Protein 4D5T (pdb70)

Structure (mmCIF, N/CA/C/O backbone):
data_4D5T
#
_entry.id   4D5T
#
_cell.length_a   92.290
_cell.length_b   45.630
_cell.length_c   160.260
_cell.angle_alpha   90.00
_cell.angle_beta   98.74
_cell.angle_gamma   90.00
#
_symmetry.space_group_name_H-M   'P 1 21 1'
#
loop_
_entity.id
_entity.type
_entity.pdbx_description
1 polymer 'PROTEIN A49R'
2 non-polymer 'SULFATE ION'
3 water water
#
loop_
_atom_site.group_PDB
_atom_site.id
_atom_site.type_symbol
_atom_site.label_atom_id
_atom_site.label_alt_id
_atom_site.label_comp_id
_atom_site.label_asym_id
_atom_site.label_entity_id
_atom_site.label_seq_id
_atom_site.pdbx_PDB_ins_code
_atom_site.Cartn_x
_atom_site.Cartn_y
_atom_site.Cartn_z
_atom_site.occupancy
_atom_site.B_iso_or_equiv
_atom_site.auth_seq_id
_atom_site.auth_comp_id
_atom_site.auth_asym_id
_atom_site.auth_atom_id
_atom_site.pdbx_PDB_model_num
ATOM 1 N N . VAL A 1 2 ? -13.799 9.163 41.816 1.00 65.75 13 VAL A N 1
ATOM 2 C CA . VAL A 1 2 ? -13.552 9.913 43.106 1.00 64.61 13 VAL A CA 1
ATOM 3 C C . VAL A 1 2 ? -13.207 11.330 42.725 1.00 59.28 13 VAL A C 1
ATOM 4 O O . VAL A 1 2 ? -14.110 12.169 42.599 1.00 54.34 13 VAL A O 1
ATOM 6 N N . LEU A 1 3 ? -11.931 11.609 42.505 1.00 54.65 14 LEU A N 1
ATOM 7 C CA . LEU A 1 3 ? -11.575 12.767 41.706 1.00 59.72 14 LEU A CA 1
ATOM 8 C C . LEU A 1 3 ? -10.750 12.461 40.443 1.00 55.74 14 LEU A C 1
ATOM 9 O O . LEU A 1 3 ? -9.649 11.928 40.541 1.00 49.42 14 LEU A O 1
ATOM 14 N N . GLY A 1 4 ? -11.310 12.842 39.278 1.00 53.59 15 GLY A N 1
ATOM 15 C CA . GLY A 1 4 ? -10.587 12.919 38.008 1.00 52.73 15 GLY A CA 1
ATOM 16 C C . GLY A 1 4 ? -10.851 11.853 36.931 1.00 44.00 15 GLY A C 1
ATOM 17 O O . GLY A 1 4 ? -10.071 11.834 35.956 1.00 50.35 15 GLY A O 1
ATOM 18 N N . TYR A 1 5 ? -11.905 11.020 37.058 1.00 41.14 16 TYR A N 1
ATOM 19 C CA . TYR A 1 5 ? -12.416 10.216 35.878 1.00 39.06 16 TYR A CA 1
ATOM 20 C C . TYR A 1 5 ? -13.734 10.718 35.203 1.00 37.74 16 TYR A C 1
ATOM 21 O O . TYR A 1 5 ? -14.878 10.638 35.767 1.00 36.99 16 TYR A O 1
ATOM 30 N N . VAL A 1 6 ? -13.601 11.178 33.954 1.00 32.75 17 VAL A N 1
ATOM 31 C CA . VAL A 1 6 ? -14.736 11.725 33.229 1.00 33.92 17 VAL A CA 1
ATOM 32 C C . VAL A 1 6 ? -15.802 10.654 32.947 1.00 34.44 17 VAL A C 1
ATOM 33 O O . VAL A 1 6 ? -16.997 10.906 33.055 1.00 35.16 17 VAL A O 1
ATOM 37 N N . SER A 1 7 ? -15.351 9.457 32.578 1.00 35.36 18 SER A N 1
ATOM 38 C CA . SER A 1 7 ? -16.263 8.393 32.119 1.00 36.75 18 SER A CA 1
ATOM 39 C C . SER A 1 7 ? -15.907 7.070 32.792 1.00 36.86 18 SER A C 1
ATOM 40 O O . SER A 1 7 ? -15.337 7.047 33.919 1.00 34.19 18 SER A O 1
ATOM 43 N N . ASP A 1 8 ? -16.179 5.947 32.127 1.00 36.67 19 ASP A N 1
ATOM 44 C CA . ASP A 1 8 ? -15.887 4.643 32.729 1.00 37.74 19 ASP A CA 1
ATOM 45 C C . ASP A 1 8 ? -14.404 4.249 32.630 1.00 35.81 19 ASP A C 1
ATOM 46 O O . ASP A 1 8 ? -13.601 4.944 31.998 1.00 34.90 19 ASP A O 1
ATOM 51 N N . MET A 1 9 ? -14.042 3.110 33.181 1.00 34.53 20 MET A N 1
ATOM 52 C CA . MET A 1 9 ? -12.641 2.647 33.099 1.00 34.89 20 MET A CA 1
ATOM 53 C C . MET A 1 9 ? -12.179 2.061 31.748 1.00 34.02 20 MET A C 1
ATOM 54 O O . MET A 1 9 ? -10.959 2.005 31.483 1.00 29.39 20 MET A O 1
ATOM 59 N N . HIS A 1 10 ? -13.114 1.638 30.885 1.00 33.38 21 HIS A N 1
ATOM 60 C CA . HIS A 1 10 ? -12.746 1.219 29.538 1.00 34.09 21 HIS A CA 1
ATOM 61 C C . HIS A 1 10 ? -12.214 2.418 28.786 1.00 33.65 21 HIS A C 1
ATOM 62 O O . HIS A 1 10 ? -11.156 2.382 28.185 1.00 32.09 21 HIS A O 1
ATOM 69 N N . THR A 1 11 ? -12.986 3.487 28.811 1.00 32.58 22 THR A N 1
ATOM 70 C CA . THR A 1 11 ? -12.542 4.751 28.236 1.00 33.10 22 THR A CA 1
ATOM 71 C C . THR A 1 11 ? -11.269 5.251 28.860 1.00 30.71 22 THR A C 1
ATOM 72 O O . THR A 1 11 ? -10.389 5.707 28.147 1.00 30.55 22 THR A O 1
ATOM 76 N N . GLU A 1 12 ? -11.160 5.169 30.182 1.00 31.33 23 GLU A N 1
ATOM 77 C CA . GLU A 1 12 ? -9.986 5.692 30.873 1.00 30.74 23 GLU A CA 1
ATOM 78 C C . GLU A 1 12 ? -8.730 4.939 30.460 1.00 29.54 23 GLU A C 1
ATOM 79 O O . GLU A 1 12 ? -7.712 5.535 30.150 1.00 26.62 23 GLU A O 1
ATOM 85 N N . LEU A 1 13 ? -8.808 3.606 30.408 1.00 29.48 24 LEU A N 1
ATOM 86 C CA . LEU A 1 13 ? -7.630 2.823 30.053 1.00 28.10 24 LEU A CA 1
ATOM 87 C C . LEU A 1 13 ? -7.207 2.967 28.637 1.00 28.27 24 LEU A C 1
ATOM 88 O O . LEU A 1 13 ? -6.015 3.157 28.349 1.00 28.26 24 LEU A O 1
ATOM 93 N N . ALA A 1 14 ? -8.152 2.997 27.736 1.00 29.35 25 ALA A N 1
ATOM 94 C CA . ALA A 1 14 ? -7.881 3.300 26.354 1.00 28.93 25 ALA A CA 1
ATOM 95 C C . ALA A 1 14 ? -7.204 4.646 26.202 1.00 28.59 25 ALA A C 1
ATOM 96 O O . ALA A 1 14 ? -6.221 4.778 25.474 1.00 27.49 25 ALA A O 1
ATOM 98 N N . SER A 1 15 ? -7.764 5.672 26.839 1.00 28.47 26 SER A N 1
ATOM 99 C CA . SER A 1 15 ? -7.266 7.015 26.658 1.00 28.61 26 SER A CA 1
ATOM 100 C C . SER A 1 15 ? -5.870 7.189 27.286 1.00 25.74 26 SER A C 1
ATOM 101 O O . SER A 1 15 ? -5.015 7.856 26.701 1.00 26.07 26 SER A O 1
ATOM 104 N N . ILE A 1 16 ? -5.664 6.690 28.496 1.00 24.66 27 ILE A N 1
ATOM 105 C CA . ILE A 1 16 ? -4.366 6.902 29.162 1.00 24.29 27 ILE A CA 1
ATOM 106 C C . ILE A 1 16 ? -3.249 6.086 28.468 1.00 24.69 27 ILE A C 1
ATOM 107 O O . ILE A 1 16 ? -2.118 6.555 28.325 1.00 24.74 27 ILE A O 1
ATOM 112 N N A SER A 1 17 ? -3.581 4.893 27.986 0.69 24.23 28 SER A N 1
ATOM 113 N N B SER A 1 17 ? -3.579 4.906 27.961 0.31 24.45 28 SER A N 1
ATOM 114 C CA A SER A 1 17 ? -2.580 4.091 27.237 0.69 25.17 28 SER A CA 1
ATOM 115 C CA B SER A 1 17 ? -2.592 4.109 27.208 0.31 24.67 28 SER A CA 1
ATOM 116 C C A SER A 1 17 ? -2.175 4.779 25.918 0.69 24.57 28 SER A C 1
ATOM 117 C C B SER A 1 17 ? -2.164 4.790 25.918 0.31 24.84 28 SER A C 1
ATOM 118 O O A SER A 1 17 ? -0.981 4.806 25.588 0.69 24.37 28 SER A O 1
ATOM 119 O O B SER A 1 17 ? -0.970 4.811 25.580 0.31 24.55 28 SER A O 1
ATOM 124 N N . GLN A 1 18 ? -3.121 5.404 25.254 1.00 25.48 29 GLN A N 1
ATOM 125 C CA . GLN A 1 18 ? -2.834 6.265 24.103 1.00 29.50 29 GLN A CA 1
ATOM 126 C C . GLN A 1 18 ? -1.947 7.467 24.462 1.00 28.61 29 GLN A C 1
ATOM 127 O O . GLN A 1 18 ? -1.060 7.827 23.694 1.00 28.53 29 GLN A O 1
ATOM 133 N N . LEU A 1 19 ? -2.188 8.072 25.614 1.00 28.26 30 LEU A N 1
ATOM 134 C CA . LEU A 1 19 ? -1.331 9.204 26.082 1.00 26.31 30 LEU A CA 1
ATOM 135 C C . LEU A 1 19 ? 0.094 8.754 26.391 1.00 24.97 30 LEU A C 1
ATOM 136 O O . LEU A 1 19 ? 1.051 9.427 26.024 1.00 23.66 30 LEU A O 1
ATOM 141 N N . VAL A 1 20 ? 0.238 7.566 26.985 1.00 24.34 31 VAL A N 1
ATOM 142 C CA . VAL A 1 20 ? 1.559 7.017 27.227 1.00 25.16 31 VAL A CA 1
ATOM 143 C C . VAL A 1 20 ? 2.355 6.853 25.943 1.00 24.46 31 VAL A C 1
ATOM 144 O O . VAL A 1 20 ? 3.477 7.335 25.855 1.00 24.62 31 VAL A O 1
ATOM 148 N N A ILE A 1 21 ? 1.764 6.201 24.944 0.34 25.62 32 ILE A N 1
ATOM 149 N N B ILE A 1 21 ? 1.779 6.186 24.956 0.66 24.25 32 ILE A N 1
ATOM 150 C CA A ILE A 1 21 ? 2.369 6.063 23.616 0.34 28.84 32 ILE A CA 1
ATOM 151 C CA B ILE A 1 21 ? 2.444 6.045 23.667 0.66 28.17 32 ILE A CA 1
ATOM 152 C C A ILE A 1 21 ? 2.766 7.421 23.018 0.34 28.75 32 ILE A C 1
ATOM 153 C C B ILE A 1 21 ? 2.764 7.413 22.996 0.66 28.23 32 ILE A C 1
ATOM 154 O O A ILE A 1 21 ? 3.854 7.576 22.475 0.34 28.39 32 ILE A O 1
ATOM 155 O O B ILE A 1 21 ? 3.851 7.582 22.474 0.66 27.31 32 ILE A O 1
ATOM 164 N N . ALA A 1 22 ? 1.867 8.391 23.122 1.00 28.78 33 ALA A N 1
ATOM 165 C CA . ALA A 1 22 ? 2.101 9.753 22.551 1.00 29.32 33 ALA A CA 1
ATOM 166 C C . ALA A 1 22 ? 3.192 10.547 23.271 1.00 29.72 33 ALA A C 1
ATOM 167 O O . ALA A 1 22 ? 3.901 11.329 22.652 1.00 29.26 33 ALA A O 1
ATOM 169 N N . LYS A 1 23 ? 3.419 10.269 24.560 1.00 28.35 34 LYS A N 1
ATOM 170 C CA . LYS A 1 23 ? 4.347 11.061 25.363 1.00 28.80 34 LYS A CA 1
ATOM 171 C C . LYS A 1 23 ? 5.635 10.363 25.837 1.00 28.42 34 LYS A C 1
ATOM 172 O O . LYS A 1 23 ? 6.543 11.043 26.284 1.00 27.86 34 LYS A O 1
ATOM 178 N N . ILE A 1 24 ? 5.734 9.036 25.723 1.00 28.75 35 ILE A N 1
ATOM 179 C CA . ILE A 1 24 ? 6.840 8.285 26.420 1.00 30.56 35 ILE A CA 1
ATOM 180 C C . ILE A 1 24 ? 8.223 8.781 25.902 1.00 28.60 35 ILE A C 1
ATOM 181 O O . ILE A 1 24 ? 9.145 8.776 26.670 1.00 24.93 35 ILE A O 1
ATOM 186 N N . GLU A 1 25 ? 8.329 9.254 24.632 1.00 27.56 36 GLU A N 1
ATOM 187 C CA . GLU A 1 25 ? 9.629 9.825 24.153 1.00 28.77 36 GLU A CA 1
ATOM 188 C C . GLU A 1 25 ? 10.037 11.151 24.778 1.00 30.81 36 GLU A C 1
ATOM 189 O O . GLU A 1 25 ? 11.205 11.470 24.743 1.00 35.41 36 GLU A O 1
ATOM 195 N N . THR A 1 26 ? 9.091 11.887 25.354 1.00 30.07 37 THR A N 1
ATOM 196 C CA . THR A 1 26 ? 9.355 13.175 25.949 1.00 33.73 37 THR A CA 1
ATOM 197 C C . THR A 1 26 ? 9.788 13.013 27.400 1.00 35.45 37 THR A C 1
ATOM 198 O O . THR A 1 26 ? 10.142 14.011 28.022 1.00 35.25 37 THR A O 1
ATOM 202 N N . ILE A 1 27 ? 9.770 11.793 27.936 1.00 31.37 38 ILE A N 1
ATOM 203 C CA . ILE A 1 27 ? 10.186 11.627 29.302 1.00 36.46 38 ILE A CA 1
ATOM 204 C C . ILE A 1 27 ? 11.568 10.960 29.423 1.00 32.75 38 ILE A C 1
ATOM 205 O O . ILE A 1 27 ? 11.792 9.830 28.988 1.00 37.23 38 ILE A O 1
ATOM 210 N N A ASP A 1 28 ? 12.503 11.694 29.997 0.39 31.40 39 ASP A N 1
ATOM 211 N N B ASP A 1 28 ? 12.507 11.701 29.983 0.61 32.49 39 ASP A N 1
ATOM 212 C CA A ASP A 1 28 ? 13.835 11.161 30.230 0.39 30.39 39 ASP A CA 1
ATOM 213 C CA B ASP A 1 28 ? 13.862 11.217 30.210 0.61 33.04 39 ASP A CA 1
ATOM 214 C C A ASP A 1 28 ? 13.768 9.922 31.085 0.39 28.92 39 ASP A C 1
ATOM 215 C C B ASP A 1 28 ? 13.788 9.944 31.088 0.61 30.24 39 ASP A C 1
ATOM 216 O O A ASP A 1 28 ? 13.002 9.872 32.022 0.39 28.45 39 ASP A O 1
ATOM 217 O O B ASP A 1 28 ? 13.005 9.874 32.020 0.61 29.49 39 ASP A O 1
ATOM 226 N N . ASN A 1 29 ? 14.617 8.955 30.790 1.00 28.20 40 ASN A N 1
ATOM 227 C CA . ASN A 1 29 ? 14.629 7.705 31.536 1.00 26.51 40 ASN A CA 1
ATOM 228 C C . ASN A 1 29 ? 14.876 7.877 33.005 1.00 25.59 40 ASN A C 1
ATOM 229 O O . ASN A 1 29 ? 14.260 7.179 33.801 1.00 24.63 40 ASN A O 1
ATOM 234 N N A ASP A 1 30 ? 15.750 8.798 33.389 0.46 26.68 41 ASP A N 1
ATOM 235 N N B ASP A 1 30 ? 15.765 8.793 33.390 0.54 27.04 41 ASP A N 1
ATOM 236 C CA A ASP A 1 30 ? 16.057 8.978 34.794 0.46 28.22 41 ASP A CA 1
ATOM 237 C CA B ASP A 1 30 ? 16.071 8.951 34.807 0.54 29.17 41 ASP A CA 1
ATOM 238 C C A ASP A 1 30 ? 14.843 9.537 35.496 0.46 27.23 41 ASP A C 1
ATOM 239 C C B ASP A 1 30 ? 14.849 9.535 35.499 0.54 27.61 41 ASP A C 1
ATOM 240 O O A ASP A 1 30 ? 14.575 9.201 36.654 0.46 27.00 41 ASP A O 1
ATOM 241 O O B ASP A 1 30 ? 14.570 9.198 36.654 0.54 27.25 41 ASP A O 1
ATOM 250 N N . ILE A 1 31 ? 14.116 10.413 34.801 1.00 27.10 42 ILE A N 1
ATOM 251 C CA . ILE A 1 31 ? 12.911 11.019 35.388 1.00 26.40 42 ILE A CA 1
ATOM 252 C C . ILE A 1 31 ? 11.810 9.952 35.479 1.00 26.70 42 ILE A C 1
ATOM 253 O O . ILE A 1 31 ? 11.119 9.856 36.491 1.00 24.58 42 ILE A O 1
ATOM 258 N N . LEU A 1 32 ? 11.671 9.115 34.450 1.00 23.52 43 LEU A N 1
ATOM 259 C CA . LEU A 1 32 ? 10.690 8.040 34.490 1.00 23.35 43 LEU A CA 1
ATOM 260 C C . LEU A 1 32 ? 10.910 7.134 35.692 1.00 22.65 43 LEU A C 1
ATOM 261 O O . LEU A 1 32 ? 9.978 6.847 36.462 1.00 21.44 43 LEU A O 1
ATOM 266 N N . ASN A 1 33 ? 12.154 6.750 35.906 1.00 22.69 44 ASN A N 1
ATOM 267 C CA . ASN A 1 33 ? 12.480 5.873 37.036 1.00 22.78 44 ASN A CA 1
ATOM 268 C C . ASN A 1 33 ? 12.268 6.516 38.398 1.00 21.44 44 ASN A C 1
ATOM 269 O O . ASN A 1 33 ? 11.765 5.867 39.319 1.00 23.80 44 ASN A O 1
ATOM 274 N N . LYS A 1 34 ? 12.630 7.781 38.558 1.00 23.28 45 LYS A N 1
ATOM 275 C CA . LYS A 1 34 ? 12.267 8.516 39.835 1.00 23.49 45 LYS A CA 1
ATOM 276 C C . LYS A 1 34 ? 10.768 8.540 40.039 1.00 23.42 45 LYS A C 1
ATOM 277 O O . LYS A 1 34 ? 10.298 8.368 41.120 1.00 23.52 45 LYS A O 1
ATOM 279 N N . ASP A 1 35 ? 9.992 8.771 38.960 1.00 24.97 46 ASP A N 1
ATOM 280 C CA . ASP A 1 35 ? 8.516 8.780 39.040 1.00 24.29 46 ASP A CA 1
ATOM 281 C C . ASP A 1 35 ? 7.961 7.422 39.433 1.00 22.83 46 ASP A C 1
ATOM 282 O O . ASP A 1 35 ? 7.030 7.321 40.227 1.00 22.91 46 ASP A O 1
ATOM 287 N N . ILE A 1 36 ? 8.558 6.342 38.918 1.00 21.68 47 ILE A N 1
ATOM 288 C CA . ILE A 1 36 ? 8.165 4.986 39.328 1.00 22.55 47 ILE A CA 1
ATOM 289 C C . ILE A 1 36 ? 8.411 4.771 40.816 1.00 22.77 47 ILE A C 1
ATOM 290 O O . ILE A 1 36 ? 7.520 4.280 41.525 1.00 24.41 47 ILE A O 1
ATOM 295 N N . VAL A 1 37 ? 9.596 5.158 41.301 1.00 22.94 48 VAL A N 1
ATOM 296 C CA . VAL A 1 37 ? 9.930 5.053 42.734 1.00 23.74 48 VAL A CA 1
ATOM 297 C C . VAL A 1 37 ? 8.882 5.829 43.567 1.00 24.72 48 VAL A C 1
ATOM 298 O O . VAL A 1 37 ? 8.326 5.324 44.556 1.00 25.66 48 VAL A O 1
ATOM 302 N N . ASN A 1 38 ? 8.639 7.047 43.159 1.00 25.91 49 ASN A N 1
ATOM 303 C CA . ASN A 1 38 ? 7.666 7.876 43.882 1.00 27.80 49 ASN A CA 1
ATOM 304 C C . ASN A 1 38 ? 6.255 7.249 43.903 1.00 25.97 49 ASN A C 1
ATOM 305 O O . ASN A 1 38 ? 5.573 7.325 44.905 1.00 26.57 49 ASN A O 1
ATOM 310 N N . PHE A 1 39 ? 5.808 6.670 42.797 1.00 23.65 50 PHE A N 1
ATOM 311 C CA . PHE A 1 39 ? 4.527 5.956 42.786 1.00 24.12 50 PHE A CA 1
ATOM 312 C C . PHE A 1 39 ? 4.531 4.805 43.848 1.00 24.41 50 PHE A C 1
ATOM 313 O O . PHE A 1 39 ? 3.560 4.633 44.610 1.00 25.87 50 PHE A O 1
ATOM 321 N N . ILE A 1 40 ? 5.594 4.003 43.849 1.00 22.94 51 ILE A N 1
ATOM 322 C CA . ILE A 1 40 ? 5.750 2.912 44.795 1.00 24.70 51 ILE A CA 1
ATOM 323 C C . ILE A 1 40 ? 5.675 3.409 46.261 1.00 28.33 51 ILE A C 1
ATOM 324 O O . ILE A 1 40 ? 5.106 2.700 47.116 1.00 25.55 51 ILE A O 1
ATOM 329 N N . MET A 1 41 ? 6.215 4.594 46.495 1.00 27.75 52 MET A N 1
ATOM 330 C CA . MET A 1 41 ? 6.244 5.219 47.840 1.00 31.13 52 MET A CA 1
ATOM 331 C C . MET A 1 41 ? 5.048 6.159 48.142 1.00 32.75 52 MET A C 1
ATOM 332 O O . MET A 1 41 ? 5.059 6.880 49.133 1.00 32.74 52 MET A O 1
ATOM 337 N N A CYS A 1 42 ? 4.021 6.108 47.302 0.64 33.54 53 CYS A N 1
ATOM 338 N N B CYS A 1 42 ? 4.011 6.082 47.317 0.36 31.95 53 CYS A N 1
ATOM 339 C CA A CYS A 1 42 ? 2.785 6.850 47.475 0.64 35.68 53 CYS A CA 1
ATOM 340 C CA B CYS A 1 42 ? 2.769 6.818 47.525 0.36 32.76 53 CYS A CA 1
ATOM 341 C C A CYS A 1 42 ? 3.016 8.338 47.424 0.64 36.20 53 CYS A C 1
ATOM 342 C C B CYS A 1 42 ? 3.016 8.332 47.440 0.36 34.64 53 CYS A C 1
ATOM 343 O O A CYS A 1 42 ? 2.513 9.089 48.271 0.64 39.87 53 CYS A O 1
ATOM 344 O O B CYS A 1 42 ? 2.511 9.089 48.268 0.36 36.96 53 CYS A O 1
ATOM 349 N N . ARG A 1 43 ? 3.812 8.767 46.464 1.00 34.70 54 ARG A N 1
ATOM 350 C CA . ARG A 1 43 ? 3.977 10.151 46.119 1.00 41.05 54 ARG A CA 1
ATOM 351 C C . ARG A 1 43 ? 3.885 10.295 44.577 1.00 40.01 54 ARG A C 1
ATOM 352 O O . ARG A 1 43 ? 4.741 10.906 43.980 1.00 43.26 54 ARG A O 1
ATOM 360 N N . SER A 1 44 ? 2.821 9.785 43.985 1.00 42.68 55 SER A N 1
ATOM 361 C CA . SER A 1 44 ? 2.581 9.846 42.530 1.00 44.40 55 SER A CA 1
ATOM 362 C C . SER A 1 44 ? 2.717 11.243 41.915 1.00 44.50 55 SER A C 1
ATOM 363 O O . SER A 1 44 ? 2.250 12.265 42.472 1.00 37.99 55 SER A O 1
ATOM 366 N N . ASN A 1 45 ? 3.301 11.270 40.724 1.00 38.75 56 ASN A N 1
ATOM 367 C CA . ASN A 1 45 ? 3.162 12.427 39.856 1.00 37.35 56 ASN A CA 1
ATOM 368 C C . ASN A 1 45 ? 2.257 12.034 38.701 1.00 32.95 56 ASN A C 1
ATOM 369 O O . ASN A 1 45 ? 2.734 11.425 37.706 1.00 28.97 56 ASN A O 1
ATOM 374 N N . LEU A 1 46 ? 0.958 12.375 38.813 1.00 31.45 57 LEU A N 1
ATOM 375 C CA . LEU A 1 46 ? -0.060 11.975 37.828 1.00 30.57 57 LEU A CA 1
ATOM 376 C C . LEU A 1 46 ? 0.095 12.683 36.490 1.00 31.19 57 LEU A C 1
ATOM 377 O O . LEU A 1 46 ? -0.515 12.294 35.479 1.00 31.52 57 LEU A O 1
ATOM 382 N N . ASP A 1 47 ? 0.930 13.696 36.450 1.00 30.85 58 ASP A N 1
ATOM 383 C CA . ASP A 1 47 ? 1.291 14.360 35.203 1.00 34.16 58 ASP A CA 1
ATOM 384 C C . ASP A 1 47 ? 2.160 13.496 34.296 1.00 30.58 58 ASP A C 1
ATOM 385 O O . ASP A 1 47 ? 2.256 13.755 33.096 1.00 30.53 58 ASP A O 1
ATOM 390 N N . ASN A 1 48 ? 2.822 12.475 34.852 1.00 26.31 59 ASN A N 1
ATOM 391 C CA . ASN A 1 48 ? 3.486 11.465 34.002 1.00 25.82 59 ASN A CA 1
ATOM 392 C C . ASN A 1 48 ? 2.457 10.426 33.570 1.00 25.53 59 ASN A C 1
ATOM 393 O O . ASN A 1 48 ? 1.919 9.763 34.405 1.00 24.78 59 ASN A O 1
ATOM 398 N N . PRO A 1 49 ? 2.142 10.305 32.243 1.00 23.72 60 PRO A N 1
ATOM 399 C CA . PRO A 1 49 ? 1.078 9.431 31.850 1.00 24.94 60 PRO A CA 1
ATOM 400 C C . PRO A 1 49 ? 1.266 7.967 32.210 1.00 24.20 60 PRO A C 1
ATOM 401 O O . PRO A 1 49 ? 0.270 7.277 32.453 1.00 24.61 60 PRO A O 1
ATOM 405 N N . PHE A 1 50 ? 2.516 7.483 32.256 1.00 22.95 61 PHE A N 1
ATOM 406 C CA . PHE A 1 50 ? 2.721 6.156 32.710 1.00 22.46 61 PHE A CA 1
ATOM 407 C C . PHE A 1 50 ? 2.323 5.960 34.188 1.00 20.44 61 PHE A C 1
ATOM 408 O O . PHE A 1 50 ? 1.794 4.887 34.565 1.00 20.83 61 PHE A O 1
ATOM 416 N N . ILE A 1 51 ? 2.597 6.952 35.010 1.00 20.75 62 ILE A N 1
ATOM 417 C CA . ILE A 1 51 ? 2.181 6.908 36.443 1.00 22.10 62 ILE A CA 1
ATOM 418 C C . ILE A 1 51 ? 0.634 7.030 36.570 1.00 22.28 62 ILE A C 1
ATOM 419 O O . ILE A 1 51 ? 0.018 6.277 37.308 1.00 21.44 62 ILE A O 1
ATOM 424 N N . SER A 1 52 ? -0.004 7.881 35.757 1.00 22.57 63 SER A N 1
ATOM 425 C CA . SER A 1 52 ? -1.468 7.837 35.671 1.00 22.75 63 SER A CA 1
ATOM 426 C C . SER A 1 52 ? -2.038 6.474 35.257 1.00 22.07 63 SER A C 1
ATOM 427 O O . SER A 1 52 ? -3.008 5.981 35.880 1.00 22.84 63 SER A O 1
ATOM 430 N N . PHE A 1 53 ? -1.409 5.829 34.288 1.00 21.71 64 PHE A N 1
ATOM 431 C CA . PHE A 1 53 ? -1.743 4.427 33.897 1.00 22.00 64 PHE A CA 1
ATOM 432 C C . PHE A 1 53 ? -1.630 3.512 35.093 1.00 21.55 64 PHE A C 1
ATOM 433 O O . PHE A 1 53 ? -2.588 2.771 35.418 1.00 21.70 64 PHE A O 1
ATOM 441 N N . LEU A 1 54 ? -0.487 3.556 35.774 1.00 22.47 65 LEU A N 1
ATOM 442 C CA . LEU A 1 54 ? -0.302 2.664 36.936 1.00 20.59 65 LEU A CA 1
ATOM 443 C C . LEU A 1 54 ? -1.370 2.907 37.996 1.00 23.23 65 LEU A C 1
ATOM 444 O O . LEU A 1 54 ? -1.882 1.960 38.638 1.00 22.67 65 LEU A O 1
ATOM 449 N N . ASP A 1 55 ? -1.673 4.179 38.268 1.00 24.48 66 ASP A N 1
ATOM 450 C CA . ASP A 1 55 ? -2.643 4.545 39.288 1.00 24.56 66 ASP A CA 1
ATOM 451 C C . ASP A 1 55 ? -4.035 4.066 38.913 1.00 25.38 66 ASP A C 1
ATOM 452 O O . ASP A 1 55 ? -4.742 3.517 39.735 1.00 26.22 66 ASP A O 1
ATOM 457 N N . THR A 1 56 ? -4.395 4.238 37.646 1.00 25.71 67 THR A N 1
ATOM 458 C CA . THR A 1 56 ? -5.652 3.677 37.107 1.00 25.52 67 THR A CA 1
ATOM 459 C C . THR A 1 56 ? -5.718 2.164 37.261 1.00 24.15 67 THR A C 1
ATOM 460 O O . THR A 1 56 ? -6.709 1.635 37.753 1.00 22.61 67 THR A O 1
ATOM 464 N N . VAL A 1 57 ? -4.631 1.440 36.924 1.00 24.22 68 VAL A N 1
ATOM 465 C CA . VAL A 1 57 ? -4.649 0.020 37.038 1.00 24.23 68 VAL A CA 1
ATOM 466 C C . VAL A 1 57 ? -4.748 -0.399 38.489 1.00 24.07 68 VAL A C 1
ATOM 467 O O . VAL A 1 57 ? -5.546 -1.316 38.866 1.00 24.05 68 VAL A O 1
ATOM 471 N N . TYR A 1 58 ? -3.969 0.251 39.349 1.00 22.50 69 TYR A N 1
ATOM 472 C CA . TYR A 1 58 ? -4.029 -0.035 40.797 1.00 24.05 69 TYR A CA 1
ATOM 473 C C . TYR A 1 58 ? -5.486 0.091 41.312 1.00 24.79 69 TYR A C 1
ATOM 474 O O . TYR A 1 58 ? -5.988 -0.737 42.075 1.00 26.73 69 TYR A O 1
ATOM 483 N N . THR A 1 59 ? -6.152 1.146 40.879 1.00 26.80 70 THR A N 1
ATOM 484 C CA . THR A 1 59 ? -7.531 1.466 41.307 1.00 27.44 70 THR A CA 1
ATOM 485 C C . THR A 1 59 ? -8.505 0.411 40.768 1.00 28.47 70 THR A C 1
ATOM 486 O O . THR A 1 59 ? -9.393 -0.027 41.484 1.00 30.41 70 THR A O 1
ATOM 490 N N . ILE A 1 60 ? -8.358 0.049 39.498 1.00 30.43 71 ILE A N 1
ATOM 491 C CA . ILE A 1 60 ? -9.181 -1.015 38.903 1.00 32.36 71 ILE A CA 1
ATOM 492 C C . ILE A 1 60 ? -9.071 -2.372 39.611 1.00 33.34 71 ILE A C 1
ATOM 493 O O . ILE A 1 60 ? -10.085 -3.021 39.900 1.00 31.83 71 ILE A O 1
ATOM 498 N N . ILE A 1 61 ? -7.862 -2.768 39.940 1.00 31.82 72 ILE A N 1
ATOM 499 C CA . ILE A 1 61 ? -7.612 -4.014 40.629 1.00 32.25 72 ILE A CA 1
ATOM 500 C C . ILE A 1 61 ? -8.248 -4.035 41.979 1.00 32.62 72 ILE A C 1
ATOM 501 O O . ILE A 1 61 ? -8.865 -5.028 42.348 1.00 32.36 72 ILE A O 1
ATOM 506 N N . ASP A 1 62 ? -8.147 -2.901 42.710 1.00 30.97 73 ASP A N 1
ATOM 507 C CA . ASP A 1 62 ? -8.891 -2.642 43.900 1.00 33.01 73 ASP A CA 1
ATOM 508 C C . ASP A 1 62 ? -8.678 -3.682 44.990 1.00 36.14 73 ASP A C 1
ATOM 509 O O . ASP A 1 62 ? -9.647 -4.134 45.606 1.00 38.06 73 ASP A O 1
ATOM 514 N N A GLN A 1 63 ? -7.431 -4.100 45.200 0.44 34.39 74 GLN A N 1
ATOM 515 N N B GLN A 1 63 ? -7.429 -4.086 45.211 0.56 35.14 74 GLN A N 1
ATOM 516 C CA A GLN A 1 63 ? -7.143 -5.150 46.177 0.44 36.48 74 GLN A CA 1
ATOM 517 C CA B GLN A 1 63 ? -7.146 -5.127 46.198 0.56 38.41 74 GLN A CA 1
ATOM 518 C C A GLN A 1 63 ? -6.277 -4.653 47.340 0.44 36.19 74 GLN A C 1
ATOM 519 C C B GLN A 1 63 ? -6.272 -4.651 47.346 0.56 37.14 74 GLN A C 1
ATOM 520 O O A GLN A 1 63 ? -5.684 -5.461 48.043 0.44 37.04 74 GLN A O 1
ATOM 521 O O B GLN A 1 63 ? -5.683 -5.459 48.046 0.56 38.04 74 GLN A O 1
ATOM 532 N N . GLU A 1 64 ? -6.235 -3.334 47.568 1.00 37.13 75 GLU A N 1
ATOM 533 C CA . GLU A 1 64 ? -5.335 -2.784 48.553 1.00 36.24 75 GLU A CA 1
ATOM 534 C C . GLU A 1 64 ? -5.558 -3.386 49.966 1.00 36.19 75 GLU A C 1
ATOM 535 O O . GLU A 1 64 ? -4.593 -3.852 50.585 1.00 34.32 75 GLU A O 1
ATOM 541 N N . ASN A 1 65 ? -6.803 -3.449 50.442 1.00 37.22 76 ASN A N 1
ATOM 542 C CA . ASN A 1 65 ? -7.044 -4.002 51.807 1.00 40.25 76 ASN A CA 1
ATOM 543 C C . ASN A 1 65 ? -6.666 -5.496 51.945 1.00 37.70 76 ASN A C 1
ATOM 544 O O . ASN A 1 65 ? -6.007 -5.900 52.922 1.00 39.58 76 ASN A O 1
ATOM 549 N N . TYR A 1 66 ? -7.086 -6.308 50.981 1.00 36.45 77 TYR A N 1
ATOM 550 C CA . TYR A 1 66 ? -6.717 -7.731 50.975 1.00 34.77 77 TYR A CA 1
ATOM 551 C C . TYR A 1 66 ? -5.214 -7.916 50.958 1.00 34.34 77 TYR A C 1
ATOM 552 O O . TYR A 1 66 ? -4.681 -8.712 51.706 1.00 35.02 77 TYR A O 1
ATOM 561 N N . GLN A 1 67 ? -4.515 -7.199 50.085 1.00 35.05 78 GLN A N 1
ATOM 562 C CA . GLN A 1 67 ? -3.067 -7.456 49.915 1.00 38.38 78 GLN A CA 1
ATOM 563 C C . GLN A 1 67 ? -2.297 -6.991 51.135 1.00 41.75 78 GLN A C 1
ATOM 564 O O . GLN A 1 67 ? -1.275 -7.577 51.449 1.00 47.20 78 GLN A O 1
ATOM 570 N N . THR A 1 68 ? -2.795 -5.962 51.800 1.00 41.63 79 THR A N 1
ATOM 571 C CA . THR A 1 68 ? -2.279 -5.467 53.064 1.00 46.72 79 THR A CA 1
ATOM 572 C C . THR A 1 68 ? -2.328 -6.506 54.170 1.00 47.12 79 THR A C 1
ATOM 573 O O . THR A 1 68 ? -1.351 -6.689 54.890 1.00 48.74 79 THR A O 1
ATOM 577 N N . GLU A 1 69 ? -3.478 -7.163 54.296 1.00 45.89 80 GLU A N 1
ATOM 578 C CA . GLU A 1 69 ? -3.657 -8.263 55.249 1.00 48.22 80 GLU A CA 1
ATOM 579 C C . GLU A 1 69 ? -2.718 -9.412 54.871 1.00 44.47 80 GLU A C 1
ATOM 580 O O . GLU A 1 69 ? -1.975 -9.944 55.689 1.00 43.80 80 GLU A O 1
ATOM 586 N N . LEU A 1 70 ? -2.676 -9.740 53.594 1.00 40.91 81 LEU A N 1
ATOM 587 C CA . LEU A 1 70 ? -1.782 -10.806 53.144 1.00 39.80 81 LEU A CA 1
ATOM 588 C C . LEU A 1 70 ? -0.295 -10.489 53.464 1.00 38.43 81 LEU A C 1
ATOM 589 O O . LEU A 1 70 ? 0.426 -11.314 54.058 1.00 40.20 81 LEU A O 1
ATOM 594 N N . ILE A 1 71 ? 0.141 -9.305 53.101 1.00 36.33 82 ILE A N 1
ATOM 595 C CA . ILE A 1 71 ? 1.522 -8.892 53.328 1.00 37.51 82 ILE A CA 1
ATOM 596 C C . ILE A 1 71 ? 1.875 -8.836 54.814 1.00 42.01 82 ILE A C 1
ATOM 597 O O . ILE A 1 71 ? 2.982 -9.217 55.179 1.00 41.39 82 ILE A O 1
ATOM 602 N N . ASN A 1 72 ? 0.915 -8.433 55.648 1.00 44.03 83 ASN A N 1
ATOM 603 C CA . ASN A 1 72 ? 1.053 -8.531 57.114 1.00 47.26 83 ASN A CA 1
ATOM 604 C C . ASN A 1 72 ? 1.320 -9.916 57.651 1.00 47.87 83 ASN A C 1
ATOM 605 O O . ASN A 1 72 ? 1.915 -10.051 58.703 1.00 48.67 83 ASN A O 1
ATOM 610 N N . SER A 1 73 ? 0.823 -10.939 56.974 1.00 48.33 84 SER A N 1
ATOM 611 C CA . SER A 1 73 ? 1.036 -12.316 57.405 1.00 46.81 84 SER A CA 1
ATOM 612 C C . SER A 1 73 ? 2.425 -12.823 56.985 1.00 45.09 84 SER A C 1
ATOM 613 O O . SER A 1 73 ? 2.834 -13.875 57.418 1.00 45.25 84 SER A O 1
ATOM 616 N N . LEU A 1 74 ? 3.171 -12.083 56.172 1.00 44.98 85 LEU A N 1
ATOM 617 C CA . LEU A 1 74 ? 4.459 -12.582 55.685 1.00 44.95 85 LEU A CA 1
ATOM 618 C C . LEU A 1 74 ? 5.608 -12.258 56.610 1.00 46.24 85 LEU A C 1
ATOM 619 O O . LEU A 1 74 ? 5.604 -11.230 57.274 1.00 47.98 85 LEU A O 1
ATOM 624 N N . ASP A 1 75 ? 6.602 -13.130 56.641 1.00 49.56 86 ASP A N 1
ATOM 625 C CA . ASP A 1 75 ? 7.845 -12.822 57.380 1.00 54.54 86 ASP A CA 1
ATOM 626 C C . ASP A 1 75 ? 8.907 -12.214 56.452 1.00 52.90 86 ASP A C 1
ATOM 627 O O . ASP A 1 75 ? 8.700 -12.059 55.240 1.00 44.34 86 ASP A O 1
ATOM 632 N N . ASP A 1 76 ? 10.032 -11.817 57.038 1.00 53.66 87 ASP A N 1
ATOM 633 C CA . ASP A 1 76 ? 11.030 -11.101 56.265 1.00 53.06 87 ASP A CA 1
ATOM 634 C C . ASP A 1 76 ? 11.594 -11.929 55.132 1.00 50.25 87 ASP A C 1
ATOM 635 O O . ASP A 1 76 ? 11.899 -11.378 54.069 1.00 44.28 87 ASP A O 1
ATOM 640 N N . ASN A 1 77 ? 11.727 -13.221 55.368 1.00 48.33 88 ASN A N 1
ATOM 641 C CA . ASN A 1 77 ? 12.225 -14.118 54.340 1.00 50.41 88 ASN A CA 1
ATOM 642 C C . ASN A 1 77 ? 11.343 -14.209 53.099 1.00 43.79 88 ASN A C 1
ATOM 643 O O . ASN A 1 77 ? 11.805 -14.184 51.930 1.00 39.39 88 ASN A O 1
ATOM 648 N N . GLU A 1 78 ? 10.042 -14.310 53.361 1.00 42.75 89 GLU A N 1
ATOM 649 C CA . GLU A 1 78 ? 9.036 -14.293 52.310 1.00 38.28 89 GLU A CA 1
ATOM 650 C C . GLU A 1 78 ? 9.009 -12.977 51.565 1.00 34.76 89 GLU A C 1
ATOM 651 O O . GLU A 1 78 ? 8.801 -12.952 50.340 1.00 30.23 89 GLU A O 1
ATOM 657 N N . ILE A 1 79 ? 9.192 -11.861 52.274 1.00 34.51 90 ILE A N 1
ATOM 658 C CA . ILE A 1 79 ? 9.217 -10.550 51.593 1.00 36.81 90 ILE A CA 1
ATOM 659 C C . ILE A 1 79 ? 10.441 -10.417 50.695 1.00 34.16 90 ILE A C 1
ATOM 660 O O . ILE A 1 79 ? 10.379 -9.886 49.603 1.00 32.67 90 ILE A O 1
ATOM 665 N N . ILE A 1 80 ? 11.592 -10.882 51.193 1.00 35.67 91 ILE A N 1
ATOM 666 C CA . ILE A 1 80 ? 12.820 -10.860 50.372 1.00 33.72 91 ILE A CA 1
ATOM 667 C C . ILE A 1 80 ? 12.635 -11.669 49.136 1.00 33.23 91 ILE A C 1
ATOM 668 O O . ILE A 1 80 ? 12.987 -11.240 48.044 1.00 31.86 91 ILE A O 1
ATOM 673 N N A ASP A 1 81 ? 12.051 -12.838 49.299 0.53 33.71 92 ASP A N 1
ATOM 674 N N B ASP A 1 81 ? 12.044 -12.845 49.305 0.47 35.05 92 ASP A N 1
ATOM 675 C CA A ASP A 1 81 ? 11.763 -13.679 48.139 0.53 34.13 92 ASP A CA 1
ATOM 676 C CA B ASP A 1 81 ? 11.708 -13.748 48.192 0.47 36.28 92 ASP A CA 1
ATOM 677 C C A ASP A 1 81 ? 10.862 -12.958 47.140 0.53 32.27 92 ASP A C 1
ATOM 678 C C B ASP A 1 81 ? 10.809 -13.007 47.164 0.47 33.59 92 ASP A C 1
ATOM 679 O O A ASP A 1 81 ? 11.095 -12.974 45.957 0.53 30.10 92 ASP A O 1
ATOM 680 O O B ASP A 1 81 ? 11.092 -12.984 45.960 0.47 31.36 92 ASP A O 1
ATOM 689 N N A CYS A 1 82 ? 9.793 -12.318 47.653 0.47 33.35 93 CYS A N 1
ATOM 690 N N B CYS A 1 82 ? 9.760 -12.336 47.651 0.53 33.76 93 CYS A N 1
ATOM 691 C CA A CYS A 1 82 ? 8.842 -11.510 46.835 0.47 32.64 93 CYS A CA 1
ATOM 692 C CA B CYS A 1 82 ? 8.885 -11.552 46.780 0.53 32.30 93 CYS A CA 1
ATOM 693 C C A CYS A 1 82 ? 9.573 -10.410 46.040 0.47 31.04 93 CYS A C 1
ATOM 694 C C B CYS A 1 82 ? 9.589 -10.419 46.027 0.53 30.86 93 CYS A C 1
ATOM 695 O O A CYS A 1 82 ? 9.477 -10.305 44.784 0.47 29.50 93 CYS A O 1
ATOM 696 O O B CYS A 1 82 ? 9.480 -10.304 44.784 0.53 29.20 93 CYS A O 1
ATOM 701 N N . ILE A 1 83 ? 10.373 -9.645 46.757 1.00 30.45 94 ILE A N 1
ATOM 702 C CA . ILE A 1 83 ? 11.138 -8.513 46.151 1.00 32.39 94 ILE A CA 1
ATOM 703 C C . ILE A 1 83 ? 12.067 -8.951 45.087 1.00 30.50 94 ILE A C 1
ATOM 704 O O . ILE A 1 83 ? 11.997 -8.480 43.941 1.00 29.44 94 ILE A O 1
ATOM 709 N N . VAL A 1 84 ? 12.881 -9.953 45.390 1.00 31.82 95 VAL A N 1
ATOM 710 C CA . VAL A 1 84 ? 13.808 -10.465 44.393 1.00 30.02 95 VAL A CA 1
ATOM 711 C C . VAL A 1 84 ? 13.098 -11.038 43.204 1.00 32.95 95 VAL A C 1
ATOM 712 O O . VAL A 1 84 ? 13.502 -10.786 42.067 1.00 29.32 95 VAL A O 1
ATOM 716 N N . ASN A 1 85 ? 12.059 -11.848 43.440 1.00 33.93 96 ASN A N 1
ATOM 717 C CA . ASN A 1 85 ? 11.256 -12.442 42.328 1.00 32.49 96 ASN A CA 1
ATOM 718 C C . ASN A 1 85 ? 10.660 -11.369 41.435 1.00 30.98 96 ASN A C 1
ATOM 719 O O . ASN A 1 85 ? 10.797 -11.431 40.246 1.00 30.94 96 ASN A O 1
ATOM 724 N N . LYS A 1 86 ? 10.000 -10.366 42.011 1.00 30.55 97 LYS A N 1
ATOM 725 C CA . LYS A 1 86 ? 9.295 -9.375 41.174 1.00 27.83 97 LYS A CA 1
ATOM 726 C C . LYS A 1 86 ? 10.295 -8.439 40.448 1.00 27.54 97 LYS A C 1
ATOM 727 O O . LYS A 1 86 ? 10.101 -8.091 39.286 1.00 26.05 97 LYS A O 1
ATOM 733 N N . PHE A 1 87 ? 11.402 -8.128 41.125 1.00 24.78 98 PHE A N 1
ATOM 734 C CA . PHE A 1 87 ? 12.435 -7.232 40.533 1.00 25.20 98 PHE A CA 1
ATOM 735 C C . PHE A 1 87 ? 12.962 -7.679 39.248 1.00 24.09 98 PHE A C 1
ATOM 736 O O . PHE A 1 87 ? 13.147 -6.843 38.351 1.00 22.92 98 PHE A O 1
ATOM 744 N N . MET A 1 88 ? 13.129 -8.984 39.074 1.00 25.60 99 MET A N 1
ATOM 745 C CA . MET A 1 88 ? 13.698 -9.449 37.847 1.00 27.23 99 MET A CA 1
ATOM 746 C C . MET A 1 88 ? 12.843 -9.075 36.605 1.00 23.79 99 MET A C 1
ATOM 747 O O . MET A 1 88 ? 13.397 -9.032 35.537 1.00 23.35 99 MET A O 1
ATOM 752 N N A SER A 1 89 ? 11.536 -8.837 36.756 0.28 23.14 100 SER A N 1
ATOM 753 N N B SER A 1 89 ? 11.532 -8.812 36.773 0.72 23.75 100 SER A N 1
ATOM 754 C CA A SER A 1 89 ? 10.688 -8.458 35.614 0.28 22.47 100 SER A CA 1
ATOM 755 C CA B SER A 1 89 ? 10.656 -8.433 35.637 0.72 23.98 100 SER A CA 1
ATOM 756 C C A SER A 1 89 ? 11.205 -7.191 34.957 0.28 21.05 100 SER A C 1
ATOM 757 C C B SER A 1 89 ? 11.199 -7.183 34.969 0.72 20.36 100 SER A C 1
ATOM 758 O O A SER A 1 89 ? 11.050 -7.008 33.758 0.28 21.07 100 SER A O 1
ATOM 759 O O B SER A 1 89 ? 11.051 -7.001 33.779 0.72 20.03 100 SER A O 1
ATOM 764 N N . PHE A 1 90 ? 11.839 -6.323 35.737 1.00 21.33 101 PHE A N 1
ATOM 765 C CA . PHE A 1 90 ? 12.365 -5.050 35.175 1.00 21.62 101 PHE A CA 1
ATOM 766 C C . PHE A 1 90 ? 13.444 -5.288 34.154 1.00 23.37 101 PHE A C 1
ATOM 767 O O . PHE A 1 90 ? 13.745 -4.408 33.302 1.00 23.42 101 PHE A O 1
ATOM 775 N N . TYR A 1 91 ? 14.077 -6.478 34.203 1.00 22.70 102 TYR A N 1
ATOM 776 C CA . TYR A 1 91 ? 15.161 -6.782 33.290 1.00 24.72 102 TYR A CA 1
ATOM 777 C C . TYR A 1 91 ? 14.690 -7.610 32.099 1.00 24.95 102 TYR A C 1
ATOM 778 O O . TYR A 1 91 ? 15.481 -7.954 31.239 1.00 26.17 102 TYR A O 1
ATOM 787 N N . LYS A 1 92 ? 13.398 -7.937 32.069 1.00 24.03 103 LYS A N 1
ATOM 788 C CA . LYS A 1 92 ? 12.825 -8.795 30.997 1.00 27.07 103 LYS A CA 1
ATOM 789 C C . LYS A 1 92 ? 11.859 -8.023 30.130 1.00 26.15 103 LYS A C 1
ATOM 790 O O . LYS A 1 92 ? 11.674 -6.831 30.357 1.00 25.38 103 LYS A O 1
ATOM 796 N N A ASP A 1 93 ? 11.238 -8.686 29.153 0.51 27.58 104 ASP A N 1
ATOM 797 N N B ASP A 1 93 ? 11.238 -8.687 29.160 0.49 25.87 104 ASP A N 1
ATOM 798 C CA A ASP A 1 93 ? 10.473 -8.020 28.106 0.51 29.93 104 ASP A CA 1
ATOM 799 C CA B ASP A 1 93 ? 10.502 -8.029 28.099 0.49 26.80 104 ASP A CA 1
ATOM 800 C C A ASP A 1 93 ? 8.963 -8.152 28.215 0.51 27.98 104 ASP A C 1
ATOM 801 C C B ASP A 1 93 ? 8.969 -8.164 28.208 0.49 26.28 104 ASP A C 1
ATOM 802 O O A ASP A 1 93 ? 8.240 -7.979 27.197 0.51 27.15 104 ASP A O 1
ATOM 803 O O B ASP A 1 93 ? 8.235 -7.980 27.197 0.49 25.62 104 ASP A O 1
ATOM 812 N N . ASN A 1 94 ? 8.471 -8.449 29.399 1.00 24.65 105 ASN A N 1
ATOM 813 C CA . ASN A 1 94 ? 7.032 -8.623 29.603 1.00 24.94 105 ASN A CA 1
ATOM 814 C C . ASN A 1 94 ? 6.480 -7.462 30.424 1.00 23.20 105 ASN A C 1
ATOM 815 O O . ASN A 1 94 ? 6.781 -7.343 31.608 1.00 20.03 105 ASN A O 1
ATOM 820 N N . LEU A 1 95 ? 5.667 -6.628 29.817 1.00 23.96 106 LEU A N 1
ATOM 821 C CA . LEU A 1 95 ? 5.166 -5.433 30.505 1.00 22.58 106 LEU A CA 1
ATOM 822 C C . LEU A 1 95 ? 4.158 -5.761 31.579 1.00 21.16 106 LEU A C 1
ATOM 823 O O . LEU A 1 95 ? 4.146 -5.109 32.601 1.00 20.92 106 LEU A O 1
ATOM 828 N N . GLU A 1 96 ? 3.290 -6.734 31.339 1.00 22.34 107 GLU A N 1
ATOM 829 C CA . GLU A 1 96 ? 2.339 -7.140 32.375 1.00 23.89 107 GLU A CA 1
ATOM 830 C C . GLU A 1 96 ? 3.063 -7.479 33.665 1.00 21.17 107 GLU A C 1
ATOM 831 O O . GLU A 1 96 ? 2.678 -7.060 34.754 1.00 22.52 107 GLU A O 1
ATOM 837 N N . ASN A 1 97 ? 4.176 -8.158 33.536 1.00 22.29 108 ASN A N 1
ATOM 838 C CA . ASN A 1 97 ? 4.983 -8.530 34.747 1.00 22.35 108 ASN A CA 1
ATOM 839 C C . ASN A 1 97 ? 5.634 -7.377 35.407 1.00 20.70 108 ASN A C 1
ATOM 840 O O . ASN A 1 97 ? 5.784 -7.353 36.653 1.00 21.67 108 ASN A O 1
ATOM 845 N N . ILE A 1 98 ? 6.076 -6.415 34.598 1.00 20.38 109 ILE A N 1
ATOM 846 C CA . ILE A 1 98 ? 6.612 -5.175 35.115 1.00 20.35 109 ILE A CA 1
ATOM 847 C C . ILE A 1 98 ? 5.581 -4.348 35.898 1.00 19.84 109 ILE A C 1
ATOM 848 O O . ILE A 1 98 ? 5.870 -3.865 37.012 1.00 18.47 109 ILE A O 1
ATOM 853 N N . VAL A 1 99 ? 4.375 -4.259 35.360 1.00 19.33 110 VAL A N 1
ATOM 854 C CA . VAL A 1 99 ? 3.304 -3.545 36.005 1.00 22.00 110 VAL A CA 1
ATOM 855 C C . VAL A 1 99 ? 2.910 -4.253 37.310 1.00 23.59 110 VAL A C 1
ATOM 856 O O . VAL A 1 99 ? 2.779 -3.631 38.394 1.00 21.70 110 VAL A O 1
ATOM 860 N N . ASP A 1 100 ? 2.831 -5.571 37.248 1.00 24.28 111 ASP A N 1
ATOM 861 C CA . ASP A 1 100 ? 2.604 -6.375 38.478 1.00 24.85 111 ASP A CA 1
ATOM 862 C C . ASP A 1 100 ? 3.697 -6.150 39.522 1.00 24.34 111 ASP A C 1
ATOM 863 O O . ASP A 1 100 ? 3.395 -6.017 40.730 1.00 26.27 111 ASP A O 1
ATOM 868 N N . ALA A 1 101 ? 4.975 -6.108 39.097 1.00 22.10 112 ALA A N 1
ATOM 869 C CA . ALA A 1 101 ? 6.045 -5.869 40.002 1.00 23.18 112 ALA A CA 1
ATOM 870 C C . ALA A 1 101 ? 5.922 -4.525 40.687 1.00 22.68 112 ALA A C 1
ATOM 871 O O . ALA A 1 101 ? 6.060 -4.449 41.926 1.00 21.48 112 ALA A O 1
ATOM 873 N N . ILE A 1 102 ? 5.660 -3.459 39.925 1.00 21.09 113 ILE A N 1
ATOM 874 C CA . ILE A 1 102 ? 5.537 -2.147 40.482 1.00 22.25 113 ILE A CA 1
ATOM 875 C C . ILE A 1 102 ? 4.390 -2.063 41.507 1.00 22.88 113 ILE A C 1
ATOM 876 O O . ILE A 1 102 ? 4.584 -1.511 42.570 1.00 23.99 113 ILE A O 1
ATOM 881 N N . ILE A 1 103 ? 3.238 -2.624 41.156 1.00 22.58 114 ILE A N 1
ATOM 882 C CA . ILE A 1 103 ? 2.085 -2.593 42.041 1.00 24.38 114 ILE A CA 1
ATOM 883 C C . ILE A 1 103 ? 2.329 -3.425 43.277 1.00 25.55 114 ILE A C 1
ATOM 884 O O . ILE A 1 103 ? 2.012 -2.988 44.391 1.00 25.00 114 ILE A O 1
ATOM 889 N N . THR A 1 104 ? 2.982 -4.572 43.117 1.00 23.92 115 THR A N 1
ATOM 890 C CA . THR A 1 104 ? 3.341 -5.411 44.290 1.00 24.35 115 THR A CA 1
ATOM 891 C C . THR A 1 104 ? 4.292 -4.662 45.234 1.00 24.06 115 THR A C 1
ATOM 892 O O . THR A 1 104 ? 4.105 -4.680 46.479 1.00 25.18 115 THR A O 1
ATOM 896 N N . LEU A 1 105 ? 5.274 -3.971 44.675 1.00 22.03 116 LEU A N 1
ATOM 897 C CA . LEU A 1 105 ? 6.208 -3.202 45.480 1.00 22.99 116 LEU A CA 1
ATOM 898 C C . LEU A 1 105 ? 5.444 -2.095 46.238 1.00 24.29 116 LEU A C 1
ATOM 899 O O . LEU A 1 105 ? 5.766 -1.773 47.396 1.00 26.75 116 LEU A O 1
ATOM 904 N N . LYS A 1 106 ? 4.477 -1.449 45.598 1.00 24.79 117 LYS A N 1
ATOM 905 C CA . LYS A 1 106 ? 3.641 -0.446 46.256 1.00 26.04 117 LYS A CA 1
ATOM 906 C C . LYS A 1 106 ? 2.869 -1.072 47.414 1.00 25.92 117 LYS A C 1
ATOM 907 O O . LYS A 1 106 ? 2.863 -0.515 48.523 1.00 27.78 117 LYS A O 1
ATOM 913 N N . TYR A 1 107 ? 2.325 -2.274 47.234 1.00 26.94 118 TYR A N 1
ATOM 914 C CA . TYR A 1 107 ? 1.656 -2.922 48.381 1.00 28.94 118 TYR A CA 1
ATOM 915 C C . TYR A 1 107 ? 2.616 -3.142 49.541 1.00 30.78 118 TYR A C 1
ATOM 916 O O . TYR A 1 107 ? 2.265 -3.009 50.738 1.00 35.16 118 TYR A O 1
ATOM 925 N N . ILE A 1 108 ? 3.832 -3.584 49.218 1.00 32.54 119 ILE A N 1
ATOM 926 C CA . ILE A 1 108 ? 4.827 -3.920 50.228 1.00 31.23 119 ILE A CA 1
ATOM 927 C C . ILE A 1 108 ? 5.272 -2.655 50.955 1.00 30.29 119 ILE A C 1
ATOM 928 O O . ILE A 1 108 ? 5.359 -2.649 52.203 1.00 30.38 119 ILE A O 1
ATOM 933 N N . MET A 1 109 ? 5.435 -1.563 50.212 1.00 29.10 120 MET A N 1
ATOM 934 C CA . MET A 1 109 ? 5.757 -0.248 50.825 1.00 29.95 120 MET A CA 1
ATOM 935 C C . MET A 1 109 ? 4.592 0.387 51.587 1.00 29.92 120 MET A C 1
ATOM 936 O O . MET A 1 109 ? 4.798 1.293 52.402 1.00 29.46 120 MET A O 1
ATOM 941 N N . ASN A 1 110 ? 3.372 -0.104 51.389 1.00 31.94 121 ASN A N 1
ATOM 942 C CA . ASN A 1 110 ? 2.191 0.286 52.247 1.00 35.15 121 ASN A CA 1
ATOM 943 C C . ASN A 1 110 ? 2.299 -0.271 53.683 1.00 33.99 121 ASN A C 1
ATOM 944 O O . ASN A 1 110 ? 1.528 0.111 54.526 1.00 37.87 121 ASN A O 1
ATOM 949 N N . ASN A 1 111 ? 3.238 -1.201 53.925 1.00 34.57 122 ASN A N 1
ATOM 950 C CA . ASN A 1 111 ? 3.524 -1.788 55.278 1.00 36.19 122 ASN A CA 1
ATOM 951 C C . ASN A 1 111 ? 4.685 -1.009 55.896 1.00 36.05 122 ASN A C 1
ATOM 952 O O . ASN A 1 111 ? 5.810 -1.097 55.444 1.00 34.53 122 ASN A O 1
ATOM 957 N N . PRO A 1 112 ? 4.432 -0.240 56.959 1.00 37.72 123 PRO A N 1
ATOM 958 C CA . PRO A 1 112 ? 5.495 0.632 57.505 1.00 37.99 123 PRO A CA 1
ATOM 959 C C . PRO A 1 112 ? 6.796 -0.039 57.993 1.00 39.23 123 PRO A C 1
ATOM 960 O O . PRO A 1 112 ? 7.878 0.559 57.851 1.00 41.24 123 PRO A O 1
ATOM 964 N N . ASP A 1 113 ? 6.705 -1.289 58.487 1.00 40.68 124 ASP A N 1
ATOM 965 C CA . ASP A 1 113 ? 7.905 -2.072 58.816 1.00 41.52 124 ASP A CA 1
ATOM 966 C C . ASP A 1 113 ? 8.732 -2.376 57.547 1.00 40.32 124 ASP A C 1
ATOM 967 O O . ASP A 1 113 ? 9.954 -2.155 57.539 1.00 41.26 124 ASP A O 1
ATOM 972 N N . PHE A 1 114 ? 8.060 -2.850 56.477 1.00 36.52 125 PHE A N 1
ATOM 973 C CA . PHE A 1 114 ? 8.773 -3.227 55.263 1.00 35.22 125 PHE A CA 1
ATOM 974 C C . PHE A 1 114 ? 9.269 -2.000 54.486 1.00 32.49 125 PHE A C 1
ATOM 975 O O . PHE A 1 114 ? 10.337 -2.028 53.926 1.00 31.04 125 PHE A O 1
ATOM 983 N N . LYS A 1 115 ? 8.580 -0.878 54.608 1.00 34.07 126 LYS A N 1
ATOM 984 C CA . LYS A 1 115 ? 9.050 0.340 53.983 1.00 34.23 126 LYS A CA 1
ATOM 985 C C . LYS A 1 115 ? 10.308 0.799 54.633 1.00 33.10 126 LYS A C 1
ATOM 986 O O . LYS A 1 115 ? 11.267 1.213 53.983 1.00 32.43 126 LYS A O 1
ATOM 992 N N . THR A 1 116 ? 10.329 0.787 55.980 1.00 36.69 127 THR A N 1
ATOM 993 C CA . THR A 1 116 ? 11.535 1.151 56.685 1.00 36.44 127 THR A CA 1
ATOM 994 C C . THR A 1 116 ? 12.730 0.287 56.312 1.00 37.11 127 THR A C 1
ATOM 995 O O . THR A 1 116 ? 13.849 0.793 56.076 1.00 34.76 127 THR A O 1
ATOM 999 N N . THR A 1 117 ? 12.513 -1.015 56.222 1.00 38.34 128 THR A N 1
ATOM 1000 C CA . THR A 1 117 ? 13.627 -1.940 55.895 1.00 39.87 128 THR A CA 1
ATOM 1001 C C . THR A 1 117 ? 14.101 -1.871 54.405 1.00 37.94 128 THR A C 1
ATOM 1002 O O . THR A 1 117 ? 15.291 -1.937 54.148 1.00 37.45 128 THR A O 1
ATOM 1006 N N . TYR A 1 118 ? 13.166 -1.745 53.461 1.00 34.01 129 TYR A N 1
ATOM 1007 C CA . TYR A 1 118 ? 13.498 -2.015 52.061 1.00 34.47 129 TYR A CA 1
ATOM 1008 C C . TYR A 1 118 ? 13.353 -0.820 51.126 1.00 34.05 129 TYR A C 1
ATOM 1009 O O . TYR A 1 118 ? 13.793 -0.916 49.990 1.00 31.12 129 TYR A O 1
ATOM 1018 N N . ALA A 1 119 ? 12.898 0.356 51.607 1.00 31.44 130 ALA A N 1
ATOM 1019 C CA . ALA A 1 119 ? 12.671 1.470 50.647 1.00 29.43 130 ALA A CA 1
ATOM 1020 C C . ALA A 1 119 ? 13.941 1.988 49.992 1.00 30.85 130 ALA A C 1
ATOM 1021 O O . ALA A 1 119 ? 13.946 2.250 48.791 1.00 30.46 130 ALA A O 1
ATOM 1023 N N . GLU A 1 120 ? 15.026 2.089 50.725 1.00 30.87 131 GLU A N 1
ATOM 1024 C CA . GLU A 1 120 ? 16.281 2.603 50.149 1.00 30.63 131 GLU A CA 1
ATOM 1025 C C . GLU A 1 120 ? 16.813 1.688 49.053 1.00 31.61 131 GLU A C 1
ATOM 1026 O O . GLU A 1 120 ? 17.233 2.171 47.985 1.00 27.38 131 GLU A O 1
ATOM 1028 N N . VAL A 1 121 ? 16.848 0.380 49.298 1.00 30.93 132 VAL A N 1
ATOM 1029 C CA . VAL A 1 121 ? 17.361 -0.500 48.268 1.00 34.98 132 VAL A CA 1
ATOM 1030 C C . VAL A 1 121 ? 16.475 -0.511 47.005 1.00 31.62 132 VAL A C 1
ATOM 1031 O O . VAL A 1 121 ? 17.012 -0.481 45.902 1.00 27.75 132 VAL A O 1
ATOM 1035 N N . LEU A 1 122 ? 15.163 -0.462 47.180 1.00 28.90 133 LEU A N 1
ATOM 1036 C CA . LEU A 1 122 ? 14.266 -0.390 46.025 1.00 28.69 133 LEU A CA 1
ATOM 1037 C C . LEU A 1 122 ? 14.517 0.871 45.237 1.00 27.11 133 LEU A C 1
ATOM 1038 O O . LEU A 1 122 ? 14.586 0.815 44.005 1.00 24.90 133 LEU A O 1
ATOM 1043 N N . GLY A 1 123 ? 14.726 2.000 45.908 1.00 27.50 134 GLY A N 1
ATOM 1044 C CA . GLY A 1 123 ? 14.976 3.259 45.190 1.00 28.72 134 GLY A CA 1
ATOM 1045 C C . GLY A 1 123 ? 16.265 3.253 44.439 1.00 29.24 134 GLY A C 1
ATOM 1046 O O . GLY A 1 123 ? 16.321 3.628 43.257 1.00 33.48 134 GLY A O 1
ATOM 1047 N N . SER A 1 124 ? 17.285 2.718 45.088 1.00 28.92 135 SER A N 1
ATOM 1048 C CA A SER A 1 124 ? 18.590 2.526 44.476 0.39 29.53 135 SER A CA 1
ATOM 1049 C CA B SER A 1 124 ? 18.586 2.563 44.434 0.61 30.57 135 SER A CA 1
ATOM 1050 C C . SER A 1 124 ? 18.561 1.651 43.214 1.00 28.89 135 SER A C 1
ATOM 1051 O O . SER A 1 124 ? 19.152 1.985 42.204 1.00 28.50 135 SER A O 1
ATOM 1056 N N . ARG A 1 125 ? 17.885 0.514 43.319 1.00 27.45 136 ARG A N 1
ATOM 1057 C CA . ARG A 1 125 ? 17.911 -0.450 42.177 1.00 26.50 136 ARG A CA 1
ATOM 1058 C C . ARG A 1 125 ? 16.996 -0.035 41.039 1.00 25.03 136 ARG A C 1
ATOM 1059 O O . ARG A 1 125 ? 17.279 -0.294 39.847 1.00 24.37 136 ARG A O 1
ATOM 1067 N N . ILE A 1 126 ? 15.834 0.572 41.335 1.00 24.75 137 ILE A N 1
ATOM 1068 C CA . ILE A 1 126 ? 14.965 1.048 40.266 1.00 24.02 137 ILE A CA 1
ATOM 1069 C C . ILE A 1 126 ? 15.694 2.098 39.395 1.00 24.41 137 ILE A C 1
ATOM 1070 O O . ILE A 1 126 ? 15.417 2.183 38.189 1.00 26.28 137 ILE A O 1
ATOM 1075 N N . ALA A 1 127 ? 16.580 2.877 40.000 1.00 27.89 138 ALA A N 1
ATOM 1076 C CA . ALA A 1 127 ? 17.317 3.880 39.237 1.00 29.60 138 ALA A CA 1
ATOM 1077 C C . ALA A 1 127 ? 18.100 3.292 38.062 1.00 32.44 138 ALA A C 1
ATOM 1078 O O . ALA A 1 127 ? 18.336 3.984 37.098 1.00 32.39 138 ALA A O 1
ATOM 1080 N N . ASP A 1 128 ? 18.449 2.002 38.105 1.00 29.58 139 ASP A N 1
ATOM 1081 C CA . ASP A 1 128 ? 19.234 1.408 37.058 1.00 29.95 139 ASP A CA 1
ATOM 1082 C C . ASP A 1 128 ? 18.429 0.701 35.942 1.00 26.58 139 ASP A C 1
ATOM 1083 O O . ASP A 1 128 ? 19.017 0.118 35.018 1.00 27.01 139 ASP A O 1
ATOM 1088 N N . ILE A 1 129 ? 17.107 0.716 36.015 1.00 24.41 140 ILE A N 1
ATOM 1089 C CA . ILE A 1 129 ? 16.280 0.015 34.994 1.00 21.57 140 ILE A CA 1
ATOM 1090 C C . ILE A 1 129 ? 16.124 0.832 33.730 1.00 20.76 140 ILE A C 1
ATOM 1091 O O . ILE A 1 129 ? 16.424 2.038 33.668 1.00 22.84 140 ILE A O 1
ATOM 1096 N N . ASP A 1 130 ? 15.688 0.157 32.689 1.00 22.57 141 ASP A N 1
ATOM 1097 C CA . ASP A 1 130 ? 15.488 0.790 31.388 1.00 24.34 141 ASP A CA 1
ATOM 1098 C C . ASP A 1 130 ? 14.344 0.107 30.664 1.00 24.16 141 ASP A C 1
ATOM 1099 O O . ASP A 1 130 ? 14.519 -0.797 29.868 1.00 24.33 141 ASP A O 1
ATOM 1104 N N . ILE A 1 131 ? 13.155 0.558 30.911 1.00 24.43 142 ILE A N 1
ATOM 1105 C CA . ILE A 1 131 ? 11.946 -0.117 30.436 1.00 23.48 142 ILE A CA 1
ATOM 1106 C C . ILE A 1 131 ? 11.163 0.616 29.350 1.00 22.44 142 ILE A C 1
ATOM 1107 O O . ILE A 1 131 ? 10.006 0.261 29.059 1.00 22.39 142 ILE A O 1
ATOM 1112 N N . LYS A 1 132 ? 11.654 1.734 28.857 1.00 22.21 143 LYS A N 1
ATOM 1113 C CA . LYS A 1 132 ? 10.901 2.506 27.878 1.00 23.02 143 LYS A CA 1
ATOM 1114 C C . LYS A 1 132 ? 10.482 1.626 26.628 1.00 22.98 143 LYS A C 1
ATOM 1115 O O . LYS A 1 132 ? 9.363 1.753 26.157 1.00 23.74 143 LYS A O 1
ATOM 1121 N N . GLN A 1 133 ? 11.363 0.771 26.103 1.00 22.31 144 GLN A N 1
ATOM 1122 C CA . GLN A 1 133 ? 11.002 -0.041 24.937 1.00 22.34 144 GLN A CA 1
ATOM 1123 C C . GLN A 1 133 ? 9.944 -1.073 25.239 1.00 22.99 144 GLN A C 1
ATOM 1124 O O . GLN A 1 133 ? 9.043 -1.292 24.444 1.00 21.85 144 GLN A O 1
ATOM 1130 N N . VAL A 1 134 ? 10.017 -1.648 26.436 1.00 21.73 145 VAL A N 1
ATOM 1131 C CA . VAL A 1 134 ? 9.000 -2.593 26.813 1.00 22.91 145 VAL A CA 1
ATOM 1132 C C . VAL A 1 134 ? 7.648 -1.857 26.992 1.00 21.49 145 VAL A C 1
ATOM 1133 O O . VAL A 1 134 ? 6.616 -2.426 26.678 1.00 23.16 145 VAL A O 1
ATOM 1137 N N . ILE A 1 135 ? 7.637 -0.631 27.491 1.00 21.28 146 ILE A N 1
ATOM 1138 C CA . ILE A 1 135 ? 6.359 0.124 27.587 1.00 21.88 146 ILE A CA 1
ATOM 1139 C C . ILE A 1 135 ? 5.814 0.370 26.120 1.00 22.36 146 ILE A C 1
ATOM 1140 O O . ILE A 1 135 ? 4.671 0.083 25.854 1.00 20.62 146 ILE A O 1
ATOM 1145 N N . ARG A 1 136 ? 6.672 0.882 25.242 1.00 24.40 147 ARG A N 1
ATOM 1146 C CA . ARG A 1 136 ? 6.284 1.253 23.877 1.00 26.21 147 ARG A CA 1
ATOM 1147 C C . ARG A 1 136 ? 5.665 0.079 23.159 1.00 25.46 147 ARG A C 1
ATOM 1148 O O . ARG A 1 136 ? 4.673 0.214 22.463 1.00 29.55 147 ARG A O 1
ATOM 1156 N N . GLU A 1 137 ? 6.352 -1.040 23.242 1.00 23.71 148 GLU A N 1
ATOM 1157 C CA . GLU A 1 137 ? 5.986 -2.187 22.483 1.00 25.23 148 GLU A CA 1
ATOM 1158 C C . GLU A 1 137 ? 4.676 -2.841 22.958 1.00 24.99 148 GLU A C 1
ATOM 1159 O O . GLU A 1 137 ? 4.030 -3.541 22.182 1.00 25.74 148 GLU A O 1
ATOM 1165 N N . ASN A 1 138 ? 4.349 -2.693 24.240 1.00 23.24 149 ASN A N 1
ATOM 1166 C CA . ASN A 1 138 ? 3.314 -3.493 24.839 1.00 22.95 149 ASN A CA 1
ATOM 1167 C C . ASN A 1 138 ? 2.150 -2.755 25.535 1.00 23.58 149 ASN A C 1
ATOM 1168 O O . ASN A 1 138 ? 1.165 -3.398 25.887 1.00 21.35 149 ASN A O 1
ATOM 1173 N N . ILE A 1 139 ? 2.198 -1.425 25.732 1.00 22.41 150 ILE A N 1
ATOM 1174 C CA . ILE A 1 139 ? 1.148 -0.807 26.547 1.00 24.28 150 ILE A CA 1
ATOM 1175 C C . ILE A 1 139 ? -0.285 -0.880 26.004 1.00 25.35 150 ILE A C 1
ATOM 1176 O O . ILE A 1 139 ? -1.258 -1.083 26.755 1.00 23.19 150 ILE A O 1
ATOM 1181 N N . LEU A 1 140 ? -0.427 -0.722 24.689 1.00 25.04 151 LEU A N 1
ATOM 1182 C CA . LEU A 1 140 ? -1.793 -0.778 24.120 1.00 27.94 151 LEU A CA 1
ATOM 1183 C C . LEU A 1 140 ? -2.398 -2.168 24.372 1.00 27.64 151 LEU A C 1
ATOM 1184 O O . LEU A 1 140 ? -3.557 -2.298 24.789 1.00 26.88 151 LEU A O 1
ATOM 1189 N N . GLN A 1 141 ? -1.623 -3.208 24.085 1.00 27.69 152 GLN A N 1
ATOM 1190 C CA . GLN A 1 141 ? -2.126 -4.562 24.309 1.00 29.79 152 GLN A CA 1
ATOM 1191 C C . GLN A 1 141 ? -2.437 -4.817 25.773 1.00 27.40 152 GLN A C 1
ATOM 1192 O O . GLN A 1 141 ? -3.420 -5.507 26.067 1.00 26.01 152 GLN A O 1
ATOM 1198 N N . LEU A 1 142 ? -1.549 -4.371 26.651 1.00 26.41 153 LEU A N 1
ATOM 1199 C CA . LEU A 1 142 ? -1.746 -4.579 28.088 1.00 27.27 153 LEU A CA 1
ATOM 1200 C C . LEU A 1 142 ? -3.021 -3.889 28.575 1.00 25.16 153 LEU A C 1
ATOM 1201 O O . LEU A 1 142 ? -3.796 -4.460 29.356 1.00 25.09 153 LEU A O 1
ATOM 1206 N N . SER A 1 143 ? -3.247 -2.686 28.078 1.00 25.15 154 SER A N 1
ATOM 1207 C CA . SER A 1 143 ? -4.534 -2.000 28.351 1.00 25.84 154 SER A CA 1
ATOM 1208 C C . SER A 1 143 ? -5.752 -2.891 27.969 1.00 27.11 154 SER A C 1
ATOM 1209 O O . SER A 1 143 ? -6.705 -3.019 28.723 1.00 26.19 154 SER A O 1
ATOM 1212 N N . ASN A 1 144 ? -5.741 -3.474 26.769 1.00 28.99 155 ASN A N 1
ATOM 1213 C CA . ASN A 1 144 ? -6.812 -4.406 26.405 1.00 32.36 155 ASN A CA 1
ATOM 1214 C C . ASN A 1 144 ? -6.920 -5.628 27.314 1.00 30.56 155 ASN A C 1
ATOM 1215 O O . ASN A 1 144 ? -8.013 -6.016 27.657 1.00 33.80 155 ASN A O 1
ATOM 1220 N N . ASP A 1 145 ? -5.808 -6.188 27.720 1.00 30.08 156 ASP A N 1
ATOM 1221 C CA . ASP A 1 145 ? -5.776 -7.421 28.529 1.00 31.76 156 ASP A CA 1
ATOM 1222 C C . ASP A 1 145 ? -6.314 -7.109 29.932 1.00 31.86 156 ASP A C 1
ATOM 1223 O O . ASP A 1 145 ? -7.087 -7.897 30.513 1.00 33.78 156 ASP A O 1
ATOM 1228 N N . ILE A 1 146 ? -5.975 -5.924 30.468 1.00 29.12 157 ILE A N 1
ATOM 1229 C CA . ILE A 1 146 ? -6.491 -5.493 31.743 1.00 29.70 157 ILE A CA 1
ATOM 1230 C C . ILE A 1 146 ? -8.019 -5.195 31.700 1.00 31.96 157 ILE A C 1
ATOM 1231 O O . ILE A 1 146 ? -8.782 -5.576 32.610 1.00 29.77 157 ILE A O 1
ATOM 1236 N N . ARG A 1 147 ? -8.477 -4.571 30.627 1.00 30.60 158 ARG A N 1
ATOM 1237 C CA . ARG A 1 147 ? -9.894 -4.383 30.469 1.00 34.07 158 ARG A CA 1
ATOM 1238 C C . ARG A 1 147 ? -10.650 -5.717 30.493 1.00 37.94 158 ARG A C 1
ATOM 1239 O O . ARG A 1 147 ? -11.702 -5.821 31.122 1.00 37.46 158 ARG A O 1
ATOM 1247 N N . GLU A 1 148 ? -10.155 -6.679 29.701 1.00 37.70 159 GLU A N 1
ATOM 1248 C CA . GLU A 1 148 ? -10.777 -7.987 29.564 1.00 41.99 159 GLU A CA 1
ATOM 1249 C C . GLU A 1 148 ? -10.797 -8.730 30.898 1.00 41.51 159 GLU A C 1
ATOM 1250 O O . GLU A 1 148 ? -11.810 -9.306 31.262 1.00 47.48 159 GLU A O 1
ATOM 1256 N N . ARG A 1 149 ? -9.717 -8.668 31.652 1.00 39.04 160 ARG A N 1
ATOM 1257 C CA . ARG A 1 149 ? -9.606 -9.384 32.911 1.00 39.77 160 ARG A CA 1
ATOM 1258 C C . ARG A 1 149 ? -10.378 -8.792 34.070 1.00 39.72 160 ARG A C 1
ATOM 1259 O O . ARG A 1 149 ? -10.928 -9.533 34.856 1.00 39.43 160 ARG A O 1
ATOM 1267 N N . TYR A 1 150 ? -10.369 -7.466 34.203 1.00 37.97 161 TYR A N 1
ATOM 1268 C CA . TYR A 1 150 ? -10.919 -6.800 35.382 1.00 38.70 161 TYR A CA 1
ATOM 1269 C C . TYR A 1 150 ? -12.172 -5.999 35.192 1.00 42.27 161 TYR A C 1
ATOM 1270 O O . TYR A 1 150 ? -12.800 -5.649 36.177 1.00 46.40 161 TYR A O 1
ATOM 1279 N N . LEU A 1 151 ? -12.583 -5.751 33.955 1.00 41.32 162 LEU A N 1
ATOM 1280 C CA . LEU A 1 151 ? -13.780 -4.976 33.727 1.00 46.32 162 LEU A CA 1
ATOM 1281 C C . LEU A 1 151 ? -14.869 -5.749 32.973 1.00 50.22 162 LEU A C 1
ATOM 1282 O O . LEU A 1 151 ? -14.617 -6.826 32.458 1.00 52.65 162 LEU A O 1
ATOM 1287 N N . GLY A 1 152 ? -16.072 -5.166 32.936 1.00 57.59 163 GLY A N 1
ATOM 1288 C CA . GLY A 1 152 ? -17.260 -5.759 32.279 1.00 65.69 163 GLY A CA 1
ATOM 1289 C C . GLY A 1 152 ? -17.530 -5.216 30.884 1.00 69.06 163 GLY A C 1
ATOM 1290 O O . GLY A 1 152 ? -18.599 -5.443 30.305 1.00 70.64 163 GLY A O 1
ATOM 1291 N N . VAL B 1 2 ? 53.680 -11.045 -2.323 1.00 79.94 13 VAL B N 1
ATOM 1292 C CA . VAL B 1 2 ? 53.486 -10.310 -3.629 1.00 79.58 13 VAL B CA 1
ATOM 1293 C C . VAL B 1 2 ? 53.167 -8.874 -3.269 1.00 77.38 13 VAL B C 1
ATOM 1294 O O . VAL B 1 2 ? 54.074 -8.054 -3.143 1.00 70.69 13 VAL B O 1
ATOM 1296 N N . LEU B 1 3 ? 51.890 -8.569 -3.060 1.00 79.77 14 LEU B N 1
ATOM 1297 C CA . LEU B 1 3 ? 51.534 -7.406 -2.257 1.00 85.19 14 LEU B CA 1
ATOM 1298 C C . LEU B 1 3 ? 50.693 -7.717 -1.000 1.00 80.64 14 LEU B C 1
ATOM 1299 O O . LEU B 1 3 ? 49.592 -8.246 -1.113 1.00 72.99 14 LEU B O 1
ATOM 1304 N N . GLY B 1 4 ? 51.243 -7.360 0.173 1.00 79.43 15 GLY B N 1
ATOM 1305 C CA . GLY B 1 4 ? 50.510 -7.291 1.440 1.00 71.94 15 GLY B CA 1
ATOM 1306 C C . GLY B 1 4 ? 50.733 -8.370 2.505 1.00 61.28 15 GLY B C 1
ATOM 1307 O O . GLY B 1 4 ? 49.912 -8.420 3.438 1.00 58.61 15 GLY B O 1
ATOM 1308 N N . TYR B 1 5 ? 51.800 -9.196 2.402 1.00 54.88 16 TYR B N 1
ATOM 1309 C CA . TYR B 1 5 ? 52.263 -9.993 3.590 1.00 51.82 16 TYR B CA 1
ATOM 1310 C C . TYR B 1 5 ? 53.576 -9.502 4.266 1.00 48.60 16 TYR B C 1
ATOM 1311 O O . TYR B 1 5 ? 54.727 -9.631 3.731 1.00 46.53 16 TYR B O 1
ATOM 1320 N N . VAL B 1 6 ? 53.416 -9.009 5.496 1.00 46.60 17 VAL B N 1
ATOM 1321 C CA . VAL B 1 6 ? 54.541 -8.484 6.266 1.00 47.45 17 VAL B CA 1
ATOM 1322 C C . VAL B 1 6 ? 55.596 -9.563 6.616 1.00 47.41 17 VAL B C 1
ATOM 1323 O O . VAL B 1 6 ? 56.785 -9.329 6.504 1.00 48.91 17 VAL B O 1
ATOM 1327 N N . SER B 1 7 ? 55.131 -10.755 6.979 1.00 44.94 18 SER B N 1
ATOM 1328 C CA . SER B 1 7 ? 55.996 -11.805 7.469 1.00 47.19 18 SER B CA 1
ATOM 1329 C C . SER B 1 7 ? 55.647 -13.150 6.789 1.00 46.68 18 SER B C 1
ATOM 1330 O O . SER B 1 7 ? 55.116 -13.156 5.666 1.00 46.46 18 SER B O 1
ATOM 1333 N N . ASP B 1 8 ? 55.933 -14.265 7.452 1.00 44.71 19 ASP B N 1
ATOM 1334 C CA . ASP B 1 8 ? 55.657 -15.546 6.875 1.00 43.96 19 ASP B CA 1
ATOM 1335 C C . ASP B 1 8 ? 54.176 -15.930 7.006 1.00 40.74 19 ASP B C 1
ATOM 1336 O O . ASP B 1 8 ? 53.365 -15.224 7.592 1.00 38.87 19 ASP B O 1
ATOM 1341 N N . MET B 1 9 ? 53.820 -17.074 6.467 1.00 40.03 20 MET B N 1
ATOM 1342 C CA . MET B 1 9 ? 52.442 -17.502 6.488 1.00 37.19 20 MET B CA 1
ATOM 1343 C C . MET B 1 9 ? 51.967 -18.063 7.821 1.00 37.02 20 MET B C 1
ATOM 1344 O O . MET B 1 9 ? 50.758 -18.159 8.042 1.00 34.71 20 MET B O 1
ATOM 1349 N N . HIS B 1 10 ? 52.892 -18.493 8.686 1.00 37.91 21 HIS B N 1
ATOM 1350 C CA . HIS B 1 10 ? 52.519 -18.964 10.022 1.00 38.80 21 HIS B CA 1
ATOM 1351 C C . HIS B 1 10 ? 51.985 -17.789 10.816 1.00 38.15 21 HIS B C 1
ATOM 1352 O O . HIS B 1 10 ? 50.933 -17.853 11.364 1.00 36.69 21 HIS B O 1
ATOM 1359 N N . THR B 1 11 ? 52.735 -16.694 10.801 1.00 38.39 22 THR B N 1
ATOM 1360 C CA . THR B 1 11 ? 52.284 -15.435 11.383 1.00 38.96 22 THR B CA 1
ATOM 1361 C C . THR B 1 11 ? 51.026 -14.927 10.768 1.00 37.68 22 THR B C 1
ATOM 1362 O O . THR B 1 11 ? 50.130 -14.510 11.467 1.00 37.70 22 THR B O 1
ATOM 1366 N N . GLU B 1 12 ? 50.924 -14.999 9.440 1.00 38.08 23 GLU B N 1
ATOM 1367 C CA . GLU B 1 12 ? 49.751 -14.478 8.733 1.00 37.52 23 GLU B CA 1
ATOM 1368 C C . GLU B 1 12 ? 48.517 -15.250 9.160 1.00 37.71 23 GLU B C 1
ATOM 1369 O O . GLU B 1 12 ? 47.490 -14.661 9.430 1.00 36.32 23 GLU B O 1
ATOM 1375 N N . LEU B 1 13 ? 48.599 -16.566 9.184 1.00 35.70 24 LEU B N 1
ATOM 1376 C CA . LEU B 1 13 ? 47.424 -17.349 9.490 1.00 33.96 24 LEU B CA 1
ATOM 1377 C C . LEU B 1 13 ? 47.000 -17.211 10.904 1.00 33.60 24 LEU B C 1
ATOM 1378 O O . LEU B 1 13 ? 45.822 -17.096 11.171 1.00 35.00 24 LEU B O 1
ATOM 1383 N N . ALA B 1 14 ? 47.945 -17.191 11.821 1.00 35.29 25 ALA B N 1
ATOM 1384 C CA . ALA B 1 14 ? 47.652 -16.977 13.211 1.00 37.17 25 ALA B CA 1
ATOM 1385 C C . ALA B 1 14 ? 47.001 -15.602 13.461 1.00 39.70 25 ALA B C 1
ATOM 1386 O O . ALA B 1 14 ? 45.970 -15.517 14.124 1.00 40.63 25 ALA B O 1
ATOM 1388 N N . SER B 1 15 ? 47.556 -14.542 12.870 1.00 39.68 26 SER B N 1
ATOM 1389 C CA . SER B 1 15 ? 46.976 -13.200 13.008 1.00 37.95 26 SER B CA 1
ATOM 1390 C C . SER B 1 15 ? 45.570 -13.047 12.384 1.00 35.79 26 SER B C 1
ATOM 1391 O O . SER B 1 15 ? 44.705 -12.423 12.981 1.00 36.42 26 SER B O 1
ATOM 1394 N N . ILE B 1 16 ? 45.375 -13.522 11.161 1.00 36.41 27 ILE B N 1
ATOM 1395 C CA . ILE B 1 16 ? 44.114 -13.305 10.494 1.00 36.76 27 ILE B CA 1
ATOM 1396 C C . ILE B 1 16 ? 43.023 -14.140 11.176 1.00 37.55 27 ILE B C 1
ATOM 1397 O O . ILE B 1 16 ? 41.885 -13.702 11.245 1.00 38.48 27 ILE B O 1
ATOM 1402 N N A SER B 1 17 ? 43.365 -15.333 11.652 0.46 34.93 28 SER B N 1
ATOM 1403 N N B SER B 1 17 ? 43.366 -15.340 11.648 0.54 35.99 28 SER B N 1
ATOM 1404 C CA A SER B 1 17 ? 42.392 -16.183 12.341 0.46 35.10 28 SER B CA 1
ATOM 1405 C CA B SER B 1 17 ? 42.381 -16.195 12.329 0.54 37.23 28 SER B CA 1
ATOM 1406 C C A SER B 1 17 ? 41.930 -15.537 13.636 0.46 36.88 28 SER B C 1
ATOM 1407 C C B SER B 1 17 ? 41.933 -15.547 13.636 0.54 38.16 28 SER B C 1
ATOM 1408 O O A SER B 1 17 ? 40.737 -15.538 13.907 0.46 36.87 28 SER B O 1
ATOM 1409 O O B SER B 1 17 ? 40.749 -15.551 13.908 0.54 38.23 28 SER B O 1
ATOM 1414 N N . GLN B 1 18 ? 42.858 -14.902 14.349 1.00 37.99 29 GLN B N 1
ATOM 1415 C CA . GLN B 1 18 ? 42.515 -14.081 15.535 1.00 41.05 29 GLN B CA 1
ATOM 1416 C C . GLN B 1 18 ? 41.631 -12.892 15.211 1.00 40.44 29 GLN B C 1
ATOM 1417 O O . GLN B 1 18 ? 40.669 -12.607 15.945 1.00 38.91 29 GLN B O 1
ATOM 1423 N N . LEU B 1 19 ? 41.885 -12.242 14.082 1.00 40.42 30 LEU B N 1
ATOM 1424 C CA . LEU B 1 19 ? 41.009 -11.138 13.633 1.00 40.51 30 LEU B CA 1
ATOM 1425 C C . LEU B 1 19 ? 39.572 -11.631 13.321 1.00 40.30 30 LEU B C 1
ATOM 1426 O O . LEU B 1 19 ? 38.596 -10.955 13.613 1.00 36.83 30 LEU B O 1
ATOM 1431 N N . VAL B 1 20 ? 39.465 -12.804 12.698 1.00 36.38 31 VAL B N 1
ATOM 1432 C CA . VAL B 1 20 ? 38.159 -13.345 12.352 1.00 35.30 31 VAL B CA 1
ATOM 1433 C C . VAL B 1 20 ? 37.356 -13.630 13.581 1.00 37.32 31 VAL B C 1
ATOM 1434 O O . VAL B 1 20 ? 36.238 -13.150 13.654 1.00 41.76 31 VAL B O 1
ATOM 1438 N N . ILE B 1 21 ? 37.955 -14.300 14.579 1.00 35.98 32 ILE B N 1
ATOM 1439 C CA . ILE B 1 21 ? 37.327 -14.579 15.890 1.00 39.17 32 ILE B CA 1
ATOM 1440 C C . ILE B 1 21 ? 36.852 -13.310 16.564 1.00 41.33 32 ILE B C 1
ATOM 1441 O O . ILE B 1 21 ? 35.704 -13.232 17.008 1.00 44.74 32 ILE B O 1
ATOM 1446 N N . ALA B 1 22 ? 37.665 -12.271 16.518 1.00 45.08 33 ALA B N 1
ATOM 1447 C CA . ALA B 1 22 ? 37.310 -10.994 17.139 1.00 50.24 33 ALA B CA 1
ATOM 1448 C C . ALA B 1 22 ? 36.148 -10.265 16.440 1.00 51.98 33 ALA B C 1
ATOM 1449 O O . ALA B 1 22 ? 35.427 -9.530 17.093 1.00 56.84 33 ALA B O 1
ATOM 1451 N N . LYS B 1 23 ? 36.043 -10.361 15.118 1.00 45.52 34 LYS B N 1
ATOM 1452 C CA . LYS B 1 23 ? 35.169 -9.489 14.345 1.00 44.18 34 LYS B CA 1
ATOM 1453 C C . LYS B 1 23 ? 33.989 -10.176 13.656 1.00 42.34 34 LYS B C 1
ATOM 1454 O O . LYS B 1 23 ? 33.082 -9.480 13.255 1.00 44.91 34 LYS B O 1
ATOM 1456 N N . ILE B 1 24 ? 33.988 -11.515 13.566 1.00 38.05 35 ILE B N 1
ATOM 1457 C CA . ILE B 1 24 ? 32.997 -12.192 12.745 1.00 39.32 35 ILE B CA 1
ATOM 1458 C C . ILE B 1 24 ? 31.551 -11.918 13.192 1.00 38.33 35 ILE B C 1
ATOM 1459 O O . ILE B 1 24 ? 30.648 -11.739 12.373 1.00 34.46 35 ILE B O 1
ATOM 1464 N N . GLU B 1 25 ? 31.328 -11.827 14.489 1.00 42.06 36 GLU B N 1
ATOM 1465 C CA . GLU B 1 25 ? 29.983 -11.567 14.949 1.00 44.73 36 GLU B CA 1
ATOM 1466 C C . GLU B 1 25 ? 29.441 -10.209 14.464 1.00 43.57 36 GLU B C 1
ATOM 1467 O O . GLU B 1 25 ? 28.234 -10.029 14.350 1.00 42.49 36 GLU B O 1
ATOM 1473 N N . THR B 1 26 ? 30.320 -9.249 14.241 1.00 44.53 37 THR B N 1
ATOM 1474 C CA . THR B 1 26 ? 29.911 -7.881 13.908 1.00 47.59 37 THR B CA 1
ATOM 1475 C C . THR B 1 26 ? 29.520 -7.740 12.418 1.00 46.41 37 THR B C 1
ATOM 1476 O O . THR B 1 26 ? 29.047 -6.700 12.006 1.00 46.24 37 THR B O 1
ATOM 1480 N N . ILE B 1 27 ? 29.820 -8.728 11.592 1.00 41.23 38 ILE B N 1
ATOM 1481 C CA . ILE B 1 27 ? 29.530 -8.632 10.158 1.00 40.64 38 ILE B CA 1
ATOM 1482 C C . ILE B 1 27 ? 28.139 -9.174 9.906 1.00 40.87 38 ILE B C 1
ATOM 1483 O O . ILE B 1 27 ? 27.912 -10.274 10.305 1.00 40.66 38 ILE B O 1
ATOM 1488 N N . ASP B 1 28 ? 27.250 -8.386 9.299 1.00 39.19 39 ASP B N 1
ATOM 1489 C CA . ASP B 1 28 ? 25.880 -8.786 8.998 1.00 39.06 39 ASP B CA 1
ATOM 1490 C C . ASP B 1 28 ? 25.934 -10.018 8.089 1.00 35.82 39 ASP B C 1
ATOM 1491 O O . ASP B 1 28 ? 26.808 -10.148 7.235 1.00 33.67 39 ASP B O 1
ATOM 1496 N N . ASN B 1 29 ? 25.080 -10.983 8.367 1.00 34.50 40 ASN B N 1
ATOM 1497 C CA . ASN B 1 29 ? 25.151 -12.295 7.697 1.00 31.06 40 ASN B CA 1
ATOM 1498 C C . ASN B 1 29 ? 24.912 -12.137 6.220 1.00 31.09 40 ASN B C 1
ATOM 1499 O O . ASN B 1 29 ? 25.551 -12.821 5.447 1.00 29.02 40 ASN B O 1
ATOM 1504 N N . ASP B 1 30 ? 24.032 -11.216 5.821 1.00 33.23 41 ASP B N 1
ATOM 1505 C CA . ASP B 1 30 ? 23.734 -11.043 4.394 1.00 35.61 41 ASP B CA 1
ATOM 1506 C C . ASP B 1 30 ? 24.949 -10.432 3.709 1.00 36.57 41 ASP B C 1
ATOM 1507 O O . ASP B 1 30 ? 25.290 -10.808 2.577 1.00 36.78 41 ASP B O 1
ATOM 1512 N N . ILE B 1 31 ? 25.674 -9.569 4.415 1.00 35.88 42 ILE B N 1
ATOM 1513 C CA . ILE B 1 31 ? 26.912 -8.991 3.864 1.00 36.73 42 ILE B CA 1
ATOM 1514 C C . ILE B 1 31 ? 28.006 -10.074 3.779 1.00 34.85 42 ILE B C 1
ATOM 1515 O O . ILE B 1 31 ? 28.750 -10.182 2.798 1.00 35.67 42 ILE B O 1
ATOM 1520 N N . LEU B 1 32 ? 28.140 -10.904 4.819 1.00 33.17 43 LEU B N 1
ATOM 1521 C CA . LEU B 1 32 ? 29.116 -11.990 4.779 1.00 30.57 43 LEU B CA 1
ATOM 1522 C C . LEU B 1 32 ? 28.890 -12.883 3.570 1.00 30.27 43 LEU B C 1
ATOM 1523 O O . LEU B 1 32 ? 29.878 -13.219 2.827 1.00 29.81 43 LEU B O 1
ATOM 1528 N N . ASN B 1 33 ? 27.630 -13.258 3.349 1.00 28.54 44 ASN B N 1
ATOM 1529 C CA . ASN B 1 33 ? 27.307 -14.163 2.254 1.00 29.21 44 ASN B CA 1
ATOM 1530 C C . ASN B 1 33 ? 27.571 -13.547 0.886 1.00 29.69 44 ASN B C 1
ATOM 1531 O O . ASN B 1 33 ? 28.101 -14.236 -0.007 1.00 29.56 44 ASN B O 1
ATOM 1536 N N . LYS B 1 34 ? 27.298 -12.263 0.740 1.00 31.70 45 LYS B N 1
ATOM 1537 C CA . LYS B 1 34 ? 27.640 -11.509 -0.481 1.00 34.29 45 LYS B CA 1
ATOM 1538 C C . LYS B 1 34 ? 29.126 -11.512 -0.711 1.00 33.36 45 LYS B C 1
ATOM 1539 O O . LYS B 1 34 ? 29.601 -11.766 -1.828 1.00 32.51 45 LYS B O 1
ATOM 1545 N N . ASP B 1 35 ? 29.900 -11.281 0.350 1.00 33.21 46 ASP B N 1
ATOM 1546 C CA . ASP B 1 35 ? 31.385 -11.313 0.274 1.00 32.49 46 ASP B CA 1
ATOM 1547 C C . ASP B 1 35 ? 31.921 -12.711 -0.127 1.00 29.74 46 ASP B C 1
ATOM 1548 O O . ASP B 1 35 ? 32.857 -12.814 -0.904 1.00 28.16 46 ASP B O 1
ATOM 1553 N N . ILE B 1 36 ? 31.311 -13.787 0.389 1.00 27.74 47 ILE B N 1
ATOM 1554 C CA . ILE B 1 36 ? 31.697 -15.149 0.011 1.00 26.62 47 ILE B CA 1
ATOM 1555 C C . ILE B 1 36 ? 31.444 -15.403 -1.490 1.00 28.09 47 ILE B C 1
ATOM 1556 O O . ILE B 1 36 ? 32.349 -15.883 -2.183 1.00 29.55 47 ILE B O 1
ATOM 1561 N N . VAL B 1 37 ? 30.267 -14.989 -1.994 1.00 27.74 48 VAL B N 1
ATOM 1562 C CA . VAL B 1 37 ? 29.913 -15.130 -3.409 1.00 30.37 48 VAL B CA 1
ATOM 1563 C C . VAL B 1 37 ? 30.959 -14.360 -4.242 1.00 31.38 48 VAL B C 1
ATOM 1564 O O . VAL B 1 37 ? 31.528 -14.869 -5.221 1.00 31.59 48 VAL B O 1
ATOM 1568 N N . ASN B 1 38 ? 31.230 -13.146 -3.832 1.00 32.53 49 ASN B N 1
ATOM 1569 C CA . ASN B 1 38 ? 32.217 -12.324 -4.555 1.00 35.76 49 ASN B CA 1
ATOM 1570 C C . ASN B 1 38 ? 33.611 -12.957 -4.570 1.00 33.92 49 ASN B C 1
ATOM 1571 O O . ASN B 1 38 ? 34.305 -12.884 -5.571 1.00 34.33 49 ASN B O 1
ATOM 1576 N N . PHE B 1 39 ? 34.060 -13.521 -3.452 1.00 31.61 50 PHE B N 1
ATOM 1577 C CA . PHE B 1 39 ? 35.352 -14.220 -3.437 1.00 30.67 50 PHE B CA 1
ATOM 1578 C C . PHE B 1 39 ? 35.339 -15.378 -4.476 1.00 29.98 50 PHE B C 1
ATOM 1579 O O . PHE B 1 39 ? 36.290 -15.577 -5.256 1.00 30.83 50 PHE B O 1
ATOM 1587 N N . ILE B 1 40 ? 34.267 -16.156 -4.468 1.00 28.78 51 ILE B N 1
ATOM 1588 C CA . ILE B 1 40 ? 34.115 -17.293 -5.402 1.00 28.97 51 ILE B CA 1
ATOM 1589 C C . ILE B 1 40 ? 34.196 -16.782 -6.894 1.00 32.32 51 ILE B C 1
ATOM 1590 O O . ILE B 1 40 ? 34.718 -17.507 -7.780 1.00 31.15 51 ILE B O 1
ATOM 1595 N N . MET B 1 41 ? 33.654 -15.605 -7.138 1.00 34.44 52 MET B N 1
ATOM 1596 C CA . MET B 1 41 ? 33.622 -15.016 -8.498 1.00 38.43 52 MET B CA 1
ATOM 1597 C C . MET B 1 41 ? 34.817 -14.102 -8.817 1.00 43.01 52 MET B C 1
ATOM 1598 O O . MET B 1 41 ? 34.804 -13.366 -9.815 1.00 44.70 52 MET B O 1
ATOM 1603 N N A CYS B 1 42 ? 35.843 -14.156 -7.974 0.57 44.73 53 CYS B N 1
ATOM 1604 N N B CYS B 1 42 ? 35.854 -14.174 -7.990 0.43 42.77 53 CYS B N 1
ATOM 1605 C CA A CYS B 1 42 ? 37.083 -13.412 -8.152 0.57 47.88 53 CYS B CA 1
ATOM 1606 C CA B CYS B 1 42 ? 37.105 -13.437 -8.198 0.43 44.65 53 CYS B CA 1
ATOM 1607 C C A CYS B 1 42 ? 36.885 -11.930 -8.068 0.57 49.16 53 CYS B C 1
ATOM 1608 C C B CYS B 1 42 ? 36.887 -11.935 -8.080 0.43 47.37 53 CYS B C 1
ATOM 1609 O O A CYS B 1 42 ? 37.372 -11.175 -8.921 0.57 53.52 53 CYS B O 1
ATOM 1610 O O B CYS B 1 42 ? 37.373 -11.168 -8.918 0.43 50.90 53 CYS B O 1
ATOM 1615 N N . ARG B 1 43 ? 36.113 -11.512 -7.083 1.00 48.30 54 ARG B N 1
ATOM 1616 C CA . ARG B 1 43 ? 35.961 -10.092 -6.759 1.00 53.76 54 ARG B CA 1
ATOM 1617 C C . ARG B 1 43 ? 36.078 -9.893 -5.245 1.00 52.31 54 ARG B C 1
ATOM 1618 O O . ARG B 1 43 ? 35.191 -9.297 -4.650 1.00 54.90 54 ARG B O 1
ATOM 1626 N N . SER B 1 44 ? 37.136 -10.413 -4.640 1.00 51.32 55 SER B N 1
ATOM 1627 C CA . SER B 1 44 ? 37.363 -10.331 -3.190 1.00 50.06 55 SER B CA 1
ATOM 1628 C C . SER B 1 44 ? 37.244 -8.928 -2.563 1.00 51.61 55 SER B C 1
ATOM 1629 O O . SER B 1 44 ? 37.711 -7.927 -3.110 1.00 51.90 55 SER B O 1
ATOM 1632 N N . ASN B 1 45 ? 36.657 -8.880 -1.375 1.00 50.18 56 ASN B N 1
ATOM 1633 C CA . ASN B 1 45 ? 36.779 -7.738 -0.491 1.00 47.92 56 ASN B CA 1
ATOM 1634 C C . ASN B 1 45 ? 37.659 -8.158 0.679 1.00 43.88 56 ASN B C 1
ATOM 1635 O O . ASN B 1 45 ? 37.176 -8.729 1.676 1.00 41.35 56 ASN B O 1
ATOM 1640 N N . LEU B 1 46 ? 38.940 -7.813 0.587 1.00 42.66 57 LEU B N 1
ATOM 1641 C CA . LEU B 1 46 ? 39.940 -8.178 1.606 1.00 43.10 57 LEU B CA 1
ATOM 1642 C C . LEU B 1 46 ? 39.784 -7.461 2.961 1.00 41.47 57 LEU B C 1
ATOM 1643 O O . LEU B 1 46 ? 40.374 -7.858 3.977 1.00 42.12 57 LEU B O 1
ATOM 1648 N N . ASP B 1 47 ? 38.952 -6.452 2.986 1.00 42.56 58 ASP B N 1
ATOM 1649 C CA . ASP B 1 47 ? 38.544 -5.828 4.242 1.00 46.16 58 ASP B CA 1
ATOM 1650 C C . ASP B 1 47 ? 37.674 -6.703 5.139 1.00 43.87 58 ASP B C 1
ATOM 1651 O O . ASP B 1 47 ? 37.557 -6.436 6.329 1.00 44.49 58 ASP B O 1
ATOM 1656 N N . ASN B 1 48 ? 37.064 -7.748 4.585 1.00 38.92 59 ASN B N 1
ATOM 1657 C CA . ASN B 1 48 ? 36.372 -8.705 5.400 1.00 37.25 59 ASN B CA 1
ATOM 1658 C C . ASN B 1 48 ? 37.413 -9.735 5.849 1.00 36.85 59 ASN B C 1
ATOM 1659 O O . ASN B 1 48 ? 37.953 -10.400 5.010 1.00 34.86 59 ASN B O 1
ATOM 1664 N N . PRO B 1 49 ? 37.706 -9.842 7.174 1.00 38.41 60 PRO B N 1
ATOM 1665 C CA . PRO B 1 49 ? 38.766 -10.752 7.606 1.00 38.00 60 PRO B CA 1
ATOM 1666 C C . PRO B 1 49 ? 38.563 -12.194 7.195 1.00 33.86 60 PRO B C 1
ATOM 1667 O O . PRO B 1 49 ? 39.561 -12.907 7.005 1.00 32.73 60 PRO B O 1
ATOM 1671 N N . PHE B 1 50 ? 37.323 -12.660 7.135 1.00 32.06 61 PHE B N 1
ATOM 1672 C CA . PHE B 1 50 ? 37.127 -14.030 6.681 1.00 29.33 61 PHE B CA 1
ATOM 1673 C C . PHE B 1 50 ? 37.529 -14.213 5.197 1.00 28.40 61 PHE B C 1
ATOM 1674 O O . PHE B 1 50 ? 38.087 -15.263 4.813 1.00 26.96 61 PHE B O 1
ATOM 1682 N N . ILE B 1 51 ? 37.271 -13.182 4.392 1.00 28.50 62 ILE B N 1
ATOM 1683 C CA . ILE B 1 51 ? 37.686 -13.253 2.974 1.00 29.95 62 ILE B CA 1
ATOM 1684 C C . ILE B 1 51 ? 39.225 -13.152 2.877 1.00 29.24 62 ILE B C 1
ATOM 1685 O O . ILE B 1 51 ? 39.858 -13.862 2.098 1.00 26.33 62 ILE B O 1
ATOM 1690 N N . SER B 1 52 ? 39.839 -12.306 3.711 1.00 29.70 63 SER B N 1
ATOM 1691 C CA . SER B 1 52 ? 41.320 -12.317 3.782 1.00 29.22 63 SER B CA 1
ATOM 1692 C C . SER B 1 52 ? 41.897 -13.663 4.169 1.00 28.46 63 SER B C 1
ATOM 1693 O O . SER B 1 52 ? 42.871 -14.152 3.556 1.00 30.55 63 SER B O 1
ATOM 1696 N N . PHE B 1 53 ? 41.283 -14.336 5.132 1.00 28.96 64 PHE B N 1
ATOM 1697 C CA . PHE B 1 53 ? 41.635 -15.729 5.465 1.00 27.46 64 PHE B CA 1
ATOM 1698 C C . PHE B 1 53 ? 41.501 -16.660 4.278 1.00 28.43 64 PHE B C 1
ATOM 1699 O O . PHE B 1 53 ? 42.457 -17.385 3.967 1.00 25.52 64 PHE B O 1
ATOM 1707 N N . LEU B 1 54 ? 40.359 -16.613 3.584 1.00 26.84 65 LEU B N 1
ATOM 1708 C CA . LEU B 1 54 ? 40.146 -17.471 2.409 1.00 26.58 65 LEU B CA 1
ATOM 1709 C C . LEU B 1 54 ? 41.228 -17.213 1.318 1.00 26.97 65 LEU B C 1
ATOM 1710 O O . LEU B 1 54 ? 41.763 -18.150 0.721 1.00 26.86 65 LEU B O 1
ATOM 1715 N N . ASP B 1 55 ? 41.531 -15.939 1.097 1.00 29.47 66 ASP B N 1
ATOM 1716 C CA . ASP B 1 55 ? 42.514 -15.568 0.088 1.00 29.46 66 ASP B CA 1
ATOM 1717 C C . ASP B 1 55 ? 43.896 -16.030 0.478 1.00 29.11 66 ASP B C 1
ATOM 1718 O O . ASP B 1 55 ? 44.623 -16.595 -0.351 1.00 33.30 66 ASP B O 1
ATOM 1723 N N . THR B 1 56 ? 44.260 -15.863 1.757 1.00 29.31 67 THR B N 1
ATOM 1724 C CA . THR B 1 56 ? 45.507 -16.413 2.269 1.00 29.24 67 THR B CA 1
ATOM 1725 C C . THR B 1 56 ? 45.555 -17.939 2.070 1.00 27.98 67 THR B C 1
ATOM 1726 O O . THR B 1 56 ? 46.580 -18.476 1.635 1.00 29.11 67 THR B O 1
ATOM 1730 N N . VAL B 1 57 ? 44.487 -18.665 2.390 1.00 26.38 68 VAL B N 1
ATOM 1731 C CA . VAL B 1 57 ? 44.526 -20.100 2.292 1.00 26.65 68 VAL B CA 1
ATOM 1732 C C . VAL B 1 57 ? 44.647 -20.531 0.835 1.00 28.25 68 VAL B C 1
ATOM 1733 O O . VAL B 1 57 ? 45.418 -21.434 0.477 1.00 27.14 68 VAL B O 1
ATOM 1737 N N . TYR B 1 58 ? 43.845 -19.877 -0.021 1.00 26.73 69 TYR B N 1
ATOM 1738 C CA . TYR B 1 58 ? 43.911 -20.143 -1.471 1.00 28.35 69 TYR B CA 1
ATOM 1739 C C . TYR B 1 58 ? 45.343 -19.999 -1.980 1.00 29.51 69 TYR B C 1
ATOM 1740 O O . TYR B 1 58 ? 45.855 -20.861 -2.737 1.00 29.89 69 TYR B O 1
ATOM 1749 N N . THR B 1 59 ? 46.022 -18.921 -1.550 1.00 31.14 70 THR B N 1
ATOM 1750 C CA . THR B 1 59 ? 47.404 -18.641 -1.940 1.00 31.20 70 THR B CA 1
ATOM 1751 C C . THR B 1 59 ? 48.379 -19.686 -1.420 1.00 30.16 70 THR B C 1
ATOM 1752 O O . THR B 1 59 ? 49.265 -20.131 -2.148 1.00 30.60 70 THR B O 1
ATOM 1756 N N . ILE B 1 60 ? 48.201 -20.073 -0.173 1.00 30.96 71 ILE B N 1
ATOM 1757 C CA . ILE B 1 60 ? 49.061 -21.111 0.430 1.00 31.79 71 ILE B CA 1
ATOM 1758 C C . ILE B 1 60 ? 48.939 -22.420 -0.330 1.00 31.32 71 ILE B C 1
ATOM 1759 O O . ILE B 1 60 ? 49.938 -23.101 -0.587 1.00 31.06 71 ILE B O 1
ATOM 1764 N N . ILE B 1 61 ? 47.723 -22.803 -0.651 1.00 29.54 72 ILE B N 1
ATOM 1765 C CA . ILE B 1 61 ? 47.484 -24.108 -1.304 1.00 30.92 72 ILE B CA 1
ATOM 1766 C C . ILE B 1 61 ? 48.097 -24.151 -2.666 1.00 33.24 72 ILE B C 1
ATOM 1767 O O . ILE B 1 61 ? 48.732 -25.157 -3.051 1.00 32.69 72 ILE B O 1
ATOM 1772 N N . ASP B 1 62 ? 47.986 -23.034 -3.376 1.00 32.73 73 ASP B N 1
ATOM 1773 C CA . ASP B 1 62 ? 48.741 -22.781 -4.586 1.00 34.24 73 ASP B CA 1
ATOM 1774 C C . ASP B 1 62 ? 48.517 -23.828 -5.690 1.00 36.77 73 ASP B C 1
ATOM 1775 O O . ASP B 1 62 ? 49.482 -24.263 -6.319 1.00 35.75 73 ASP B O 1
ATOM 1780 N N A GLN B 1 63 ? 47.263 -24.242 -5.897 0.53 36.38 74 GLN B N 1
ATOM 1781 N N B GLN B 1 63 ? 47.264 -24.252 -5.887 0.47 35.05 74 GLN B N 1
ATOM 1782 C CA A GLN B 1 63 ? 46.980 -25.288 -6.877 0.53 39.28 74 GLN B CA 1
ATOM 1783 C CA B GLN B 1 63 ? 46.973 -25.305 -6.858 0.47 36.77 74 GLN B CA 1
ATOM 1784 C C A GLN B 1 63 ? 46.096 -24.808 -8.020 0.53 39.65 74 GLN B C 1
ATOM 1785 C C B GLN B 1 63 ? 46.100 -24.809 -8.016 0.47 38.17 74 GLN B C 1
ATOM 1786 O O A GLN B 1 63 ? 45.494 -25.625 -8.724 0.53 38.75 74 GLN B O 1
ATOM 1787 O O B GLN B 1 63 ? 45.494 -25.626 -8.723 0.47 37.48 74 GLN B O 1
ATOM 1798 N N . GLU B 1 64 ? 46.051 -23.493 -8.238 1.00 39.19 75 GLU B N 1
ATOM 1799 C CA . GLU B 1 64 ? 45.139 -22.953 -9.250 1.00 40.20 75 GLU B CA 1
ATOM 1800 C C . GLU B 1 64 ? 45.361 -23.581 -10.659 1.00 40.10 75 GLU B C 1
ATOM 1801 O O . GLU B 1 64 ? 44.386 -24.051 -11.273 1.00 41.61 75 GLU B O 1
ATOM 1807 N N . ASN B 1 65 ? 46.600 -23.676 -11.131 1.00 41.53 76 ASN B N 1
ATOM 1808 C CA . ASN B 1 65 ? 46.825 -24.213 -12.498 1.00 45.34 76 ASN B CA 1
ATOM 1809 C C . ASN B 1 65 ? 46.452 -25.714 -12.629 1.00 44.90 76 ASN B C 1
ATOM 1810 O O . ASN B 1 65 ? 45.802 -26.115 -13.606 1.00 43.95 76 ASN B O 1
ATOM 1815 N N . TYR B 1 66 ? 46.868 -26.511 -11.644 1.00 41.27 77 TYR B N 1
ATOM 1816 C CA . TYR B 1 66 ? 46.518 -27.953 -11.611 1.00 41.39 77 TYR B CA 1
ATOM 1817 C C . TYR B 1 66 ? 45.022 -28.142 -11.584 1.00 40.41 77 TYR B C 1
ATOM 1818 O O . TYR B 1 66 ? 44.491 -28.921 -12.366 1.00 42.60 77 TYR B O 1
ATOM 1827 N N . GLN B 1 67 ? 44.325 -27.395 -10.737 1.00 40.04 78 GLN B N 1
ATOM 1828 C CA . GLN B 1 67 ? 42.880 -27.634 -10.569 1.00 46.41 78 GLN B CA 1
ATOM 1829 C C . GLN B 1 67 ? 42.087 -27.177 -11.783 1.00 51.41 78 GLN B C 1
ATOM 1830 O O . GLN B 1 67 ? 41.075 -27.785 -12.101 1.00 64.66 78 GLN B O 1
ATOM 1836 N N . THR B 1 68 ? 42.573 -26.145 -12.462 1.00 52.76 79 THR B N 1
ATOM 1837 C CA . THR B 1 68 ? 42.053 -25.670 -13.746 1.00 57.39 79 THR B CA 1
ATOM 1838 C C . THR B 1 68 ? 42.116 -26.702 -14.867 1.00 57.60 79 THR B C 1
ATOM 1839 O O . THR B 1 68 ? 41.126 -26.921 -15.558 1.00 57.09 79 THR B O 1
ATOM 1843 N N . GLU B 1 69 ? 43.277 -27.337 -15.007 1.00 54.45 80 GLU B N 1
ATOM 1844 C CA . GLU B 1 69 ? 43.444 -28.452 -15.935 1.00 57.19 80 GLU B CA 1
ATOM 1845 C C . GLU B 1 69 ? 42.483 -29.612 -15.526 1.00 49.93 80 GLU B C 1
ATOM 1846 O O . GLU B 1 69 ? 41.751 -30.177 -16.343 1.00 50.22 80 GLU B O 1
ATOM 1852 N N . LEU B 1 70 ? 42.440 -29.932 -14.246 1.00 44.76 81 LEU B N 1
ATOM 1853 C CA . LEU B 1 70 ? 41.575 -31.016 -13.800 1.00 43.79 81 LEU B CA 1
ATOM 1854 C C . LEU B 1 70 ? 40.095 -30.728 -14.090 1.00 44.72 81 LEU B C 1
ATOM 1855 O O . LEU B 1 70 ? 39.374 -31.550 -14.690 1.00 44.69 81 LEU B O 1
ATOM 1860 N N . ILE B 1 71 ? 39.642 -29.555 -13.691 1.00 43.08 82 ILE B N 1
ATOM 1861 C CA . ILE B 1 71 ? 38.268 -29.131 -13.938 1.00 44.85 82 ILE B CA 1
ATOM 1862 C C . ILE B 1 71 ? 37.913 -29.113 -15.460 1.00 48.69 82 ILE B C 1
ATOM 1863 O O . ILE B 1 71 ? 36.788 -29.465 -15.801 1.00 46.08 82 ILE B O 1
ATOM 1868 N N . ASN B 1 72 ? 38.862 -28.702 -16.305 1.00 50.42 83 ASN B N 1
ATOM 1869 C CA . ASN B 1 72 ? 38.712 -28.777 -17.763 1.00 56.56 83 ASN B CA 1
ATOM 1870 C C . ASN B 1 72 ? 38.440 -30.176 -18.305 1.00 57.34 83 ASN B C 1
ATOM 1871 O O . ASN B 1 72 ? 37.819 -30.307 -19.323 1.00 57.62 83 ASN B O 1
ATOM 1876 N N . SER B 1 73 ? 38.944 -31.197 -17.627 1.00 54.86 84 SER B N 1
ATOM 1877 C CA . SER B 1 73 ? 38.729 -32.564 -18.026 1.00 53.78 84 SER B CA 1
ATOM 1878 C C . SER B 1 73 ? 37.349 -33.077 -17.576 1.00 51.90 84 SER B C 1
ATOM 1879 O O . SER B 1 73 ? 36.929 -34.132 -18.011 1.00 51.64 84 SER B O 1
ATOM 1882 N N . LEU B 1 74 ? 36.614 -32.339 -16.731 1.00 48.76 85 LEU B N 1
ATOM 1883 C CA . LEU B 1 74 ? 35.315 -32.832 -16.239 1.00 47.08 85 LEU B CA 1
ATOM 1884 C C . LEU B 1 74 ? 34.137 -32.512 -17.155 1.00 49.12 85 LEU B C 1
ATOM 1885 O O . LEU B 1 74 ? 34.145 -31.502 -17.854 1.00 50.88 85 LEU B O 1
ATOM 1890 N N . ASP B 1 75 ? 33.138 -33.383 -17.162 1.00 50.47 86 ASP B N 1
ATOM 1891 C CA . ASP B 1 75 ? 31.909 -33.105 -17.915 1.00 55.14 86 ASP B CA 1
ATOM 1892 C C . ASP B 1 75 ? 30.853 -32.497 -16.994 1.00 52.32 86 ASP B C 1
ATOM 1893 O O . ASP B 1 75 ? 31.069 -32.316 -15.777 1.00 48.04 86 ASP B O 1
ATOM 1898 N N . ASP B 1 76 ? 29.731 -32.101 -17.581 1.00 52.15 87 ASP B N 1
ATOM 1899 C CA . ASP B 1 76 ? 28.725 -31.378 -16.792 1.00 55.93 87 ASP B CA 1
ATOM 1900 C C . ASP B 1 76 ? 28.167 -32.191 -15.630 1.00 49.95 87 ASP B C 1
ATOM 1901 O O . ASP B 1 76 ? 27.874 -31.637 -14.591 1.00 44.68 87 ASP B O 1
ATOM 1906 N N . ASN B 1 77 ? 28.019 -33.491 -15.847 1.00 49.42 88 ASN B N 1
ATOM 1907 C CA . ASN B 1 77 ? 27.514 -34.387 -14.844 1.00 49.27 88 ASN B CA 1
ATOM 1908 C C . ASN B 1 77 ? 28.448 -34.473 -13.607 1.00 43.85 88 ASN B C 1
ATOM 1909 O O . ASN B 1 77 ? 27.987 -34.426 -12.441 1.00 39.83 88 ASN B O 1
ATOM 1914 N N . GLU B 1 78 ? 29.752 -34.579 -13.878 1.00 41.68 89 GLU B N 1
ATOM 1915 C CA . GLU B 1 78 ? 30.787 -34.525 -12.831 1.00 38.74 89 GLU B CA 1
ATOM 1916 C C . GLU B 1 78 ? 30.800 -33.210 -12.098 1.00 34.74 89 GLU B C 1
ATOM 1917 O O . GLU B 1 78 ? 31.010 -33.170 -10.872 1.00 31.13 89 GLU B O 1
ATOM 1923 N N . ILE B 1 79 ? 30.577 -32.100 -12.813 1.00 34.82 90 ILE B N 1
ATOM 1924 C CA . ILE B 1 79 ? 30.561 -30.791 -12.160 1.00 36.26 90 ILE B CA 1
ATOM 1925 C C . ILE B 1 79 ? 29.337 -30.655 -11.251 1.00 33.22 90 ILE B C 1
ATOM 1926 O O . ILE B 1 79 ? 29.410 -30.107 -10.156 1.00 33.11 90 ILE B O 1
ATOM 1931 N N . ILE B 1 80 ? 28.197 -31.112 -11.738 1.00 34.34 91 ILE B N 1
ATOM 1932 C CA . ILE B 1 80 ? 26.982 -31.093 -10.920 1.00 35.98 91 ILE B CA 1
ATOM 1933 C C . ILE B 1 80 ? 27.191 -31.880 -9.653 1.00 33.06 91 ILE B C 1
ATOM 1934 O O . ILE B 1 80 ? 26.804 -31.455 -8.567 1.00 36.51 91 ILE B O 1
ATOM 1939 N N A ASP B 1 81 ? 27.764 -33.053 -9.802 0.57 35.98 92 ASP B N 1
ATOM 1940 N N B ASP B 1 81 ? 27.774 -33.064 -9.804 0.43 33.81 92 ASP B N 1
ATOM 1941 C CA A ASP B 1 81 ? 28.045 -33.900 -8.654 0.57 37.65 92 ASP B CA 1
ATOM 1942 C CA B ASP B 1 81 ? 28.088 -33.958 -8.669 0.43 33.25 92 ASP B CA 1
ATOM 1943 C C A ASP B 1 81 ? 28.932 -33.165 -7.662 0.57 35.65 92 ASP B C 1
ATOM 1944 C C B ASP B 1 81 ? 28.980 -33.201 -7.666 0.43 32.41 92 ASP B C 1
ATOM 1945 O O A ASP B 1 81 ? 28.697 -33.182 -6.472 0.57 32.72 92 ASP B O 1
ATOM 1946 O O B ASP B 1 81 ? 28.698 -33.175 -6.464 0.43 30.23 92 ASP B O 1
ATOM 1955 N N A CYS B 1 82 ? 29.990 -32.516 -8.178 0.40 35.13 93 CYS B N 1
ATOM 1956 N N B CYS B 1 82 ? 30.017 -32.523 -8.163 0.60 33.39 93 CYS B N 1
ATOM 1957 C CA A CYS B 1 82 ? 30.928 -31.710 -7.360 0.40 33.06 93 CYS B CA 1
ATOM 1958 C CA B CYS B 1 82 ? 30.887 -31.746 -7.294 0.60 31.96 93 CYS B CA 1
ATOM 1959 C C A CYS B 1 82 ? 30.179 -30.617 -6.559 0.40 31.28 93 CYS B C 1
ATOM 1960 C C B CYS B 1 82 ? 30.170 -30.611 -6.543 0.60 30.68 93 CYS B C 1
ATOM 1961 O O A CYS B 1 82 ? 30.285 -30.507 -5.309 0.40 29.63 93 CYS B O 1
ATOM 1962 O O B CYS B 1 82 ? 30.286 -30.489 -5.312 0.60 28.81 93 CYS B O 1
ATOM 1967 N N . ILE B 1 83 ? 29.368 -29.858 -7.277 1.00 29.74 94 ILE B N 1
ATOM 1968 C CA . ILE B 1 83 ? 28.636 -28.753 -6.670 1.00 31.61 94 ILE B CA 1
ATOM 1969 C C . ILE B 1 83 ? 27.700 -29.211 -5.593 1.00 30.36 94 ILE B C 1
ATOM 1970 O O . ILE B 1 83 ? 27.753 -28.713 -4.438 1.00 32.43 94 ILE B O 1
ATOM 1975 N N . VAL B 1 84 ? 26.899 -30.215 -5.901 1.00 30.25 95 VAL B N 1
ATOM 1976 C CA . VAL B 1 84 ? 25.938 -30.716 -4.920 1.00 30.37 95 VAL B CA 1
ATOM 1977 C C . VAL B 1 84 ? 26.642 -31.310 -3.685 1.00 33.03 95 VAL B C 1
ATOM 1978 O O . VAL B 1 84 ? 26.241 -30.995 -2.547 1.00 31.33 95 VAL B O 1
ATOM 1982 N N A ASN B 1 85 ? 27.691 -32.094 -3.898 0.34 32.60 96 ASN B N 1
ATOM 1983 N N B ASN B 1 85 ? 27.686 -32.110 -3.909 0.66 32.31 96 ASN B N 1
ATOM 1984 C CA A ASN B 1 85 ? 28.481 -32.660 -2.809 0.34 33.54 96 ASN B CA 1
ATOM 1985 C CA B ASN B 1 85 ? 28.468 -32.685 -2.829 0.66 33.85 96 ASN B CA 1
ATOM 1986 C C A ASN B 1 85 ? 29.083 -31.590 -1.914 0.34 31.42 96 ASN B C 1
ATOM 1987 C C B ASN B 1 85 ? 29.088 -31.600 -1.920 0.66 30.84 96 ASN B C 1
ATOM 1988 O O A ASN B 1 85 ? 28.920 -31.624 -0.698 0.34 31.44 96 ASN B O 1
ATOM 1989 O O B ASN B 1 85 ? 28.912 -31.617 -0.689 0.66 31.35 96 ASN B O 1
ATOM 1998 N N . LYS B 1 86 ? 29.752 -30.615 -2.496 1.00 31.77 97 LYS B N 1
ATOM 1999 C CA . LYS B 1 86 ? 30.453 -29.628 -1.653 1.00 30.30 97 LYS B CA 1
ATOM 2000 C C . LYS B 1 86 ? 29.418 -28.734 -0.911 1.00 29.77 97 LYS B C 1
ATOM 2001 O O . LYS B 1 86 ? 29.647 -28.256 0.210 1.00 23.52 97 LYS B O 1
ATOM 2007 N N . PHE B 1 87 ? 28.331 -28.390 -1.596 1.00 26.30 98 PHE B N 1
ATOM 2008 C CA . PHE B 1 87 ? 27.340 -27.421 -1.029 1.00 27.02 98 PHE B CA 1
ATOM 2009 C C . PHE B 1 87 ? 26.823 -27.832 0.309 1.00 27.02 98 PHE B C 1
ATOM 2010 O O . PHE B 1 87 ? 26.604 -26.945 1.155 1.00 24.48 98 PHE B O 1
ATOM 2018 N N . MET B 1 88 ? 26.634 -29.145 0.523 1.00 25.41 99 MET B N 1
ATOM 2019 C CA . MET B 1 88 ? 26.025 -29.566 1.748 1.00 26.37 99 MET B CA 1
ATOM 2020 C C . MET B 1 88 ? 26.892 -29.174 2.953 1.00 23.72 99 MET B C 1
ATOM 2021 O O . MET B 1 88 ? 26.327 -29.044 4.045 1.00 23.52 99 MET B O 1
ATOM 2026 N N A SER B 1 89 ? 28.187 -28.923 2.768 0.48 22.44 100 SER B N 1
ATOM 2027 N N B SER B 1 89 ? 28.195 -28.917 2.765 0.52 23.23 100 SER B N 1
ATOM 2028 C CA A SER B 1 89 ? 29.035 -28.518 3.890 0.48 22.84 100 SER B CA 1
ATOM 2029 C CA B SER B 1 89 ? 29.066 -28.506 3.879 0.52 24.40 100 SER B CA 1
ATOM 2030 C C A SER B 1 89 ? 28.528 -27.228 4.552 0.48 21.71 100 SER B C 1
ATOM 2031 C C B SER B 1 89 ? 28.535 -27.227 4.550 0.52 22.43 100 SER B C 1
ATOM 2032 O O A SER B 1 89 ? 28.711 -27.035 5.748 0.48 20.92 100 SER B O 1
ATOM 2033 O O B SER B 1 89 ? 28.712 -27.037 5.750 0.52 21.46 100 SER B O 1
ATOM 2038 N N . PHE B 1 90 ? 27.905 -26.352 3.761 1.00 21.30 101 PHE B N 1
ATOM 2039 C CA . PHE B 1 90 ? 27.427 -25.095 4.289 1.00 21.57 101 PHE B CA 1
ATOM 2040 C C . PHE B 1 90 ? 26.325 -25.255 5.338 1.00 22.96 101 PHE B C 1
ATOM 2041 O O . PHE B 1 90 ? 26.063 -24.360 6.120 1.00 24.12 101 PHE B O 1
ATOM 2049 N N . TYR B 1 91 ? 25.692 -26.443 5.390 1.00 23.49 102 TYR B N 1
ATOM 2050 C CA . TYR B 1 91 ? 24.624 -26.675 6.312 1.00 24.04 102 TYR B CA 1
ATOM 2051 C C . TYR B 1 91 ? 25.090 -27.468 7.530 1.00 24.76 102 TYR B C 1
ATOM 2052 O O . TYR B 1 91 ? 24.272 -27.777 8.364 1.00 25.40 102 TYR B O 1
ATOM 2061 N N . LYS B 1 92 ? 26.366 -27.797 7.566 1.00 23.42 103 LYS B N 1
ATOM 2062 C CA . LYS B 1 92 ? 26.918 -28.679 8.635 1.00 26.98 103 LYS B CA 1
ATOM 2063 C C . LYS B 1 92 ? 27.882 -27.854 9.492 1.00 27.05 103 LYS B C 1
ATOM 2064 O O . LYS B 1 92 ? 28.094 -26.684 9.177 1.00 26.24 103 LYS B O 1
ATOM 2070 N N A ASP B 1 93 ? 28.496 -28.491 10.485 0.37 27.79 104 ASP B N 1
ATOM 2071 N N B ASP B 1 93 ? 28.487 -28.483 10.488 0.63 27.70 104 ASP B N 1
ATOM 2072 C CA A ASP B 1 93 ? 29.321 -27.830 11.479 0.37 29.29 104 ASP B CA 1
ATOM 2073 C CA B ASP B 1 93 ? 29.297 -27.843 11.491 0.63 29.91 104 ASP B CA 1
ATOM 2074 C C A ASP B 1 93 ? 30.828 -28.032 11.326 0.37 27.89 104 ASP B C 1
ATOM 2075 C C B ASP B 1 93 ? 30.822 -28.045 11.331 0.63 28.09 104 ASP B C 1
ATOM 2076 O O A ASP B 1 93 ? 31.570 -27.840 12.288 0.37 30.05 104 ASP B O 1
ATOM 2077 O O B ASP B 1 93 ? 31.579 -27.840 12.282 0.63 31.31 104 ASP B O 1
ATOM 2086 N N . ASN B 1 94 ? 31.287 -28.395 10.133 1.00 26.05 105 ASN B N 1
ATOM 2087 C CA . ASN B 1 94 ? 32.707 -28.649 9.869 1.00 25.30 105 ASN B CA 1
ATOM 2088 C C . ASN B 1 94 ? 33.250 -27.509 8.996 1.00 24.01 105 ASN B C 1
ATOM 2089 O O . ASN B 1 94 ? 32.961 -27.418 7.814 1.00 21.34 105 ASN B O 1
ATOM 2094 N N . LEU B 1 95 ? 34.017 -26.633 9.598 1.00 23.74 106 LEU B N 1
ATOM 2095 C CA . LEU B 1 95 ? 34.607 -25.495 8.865 1.00 22.26 106 LEU B CA 1
ATOM 2096 C C . LEU B 1 95 ? 35.619 -25.896 7.801 1.00 22.09 106 LEU B C 1
ATOM 2097 O O . LEU B 1 95 ? 35.646 -25.247 6.727 1.00 22.12 106 LEU B O 1
ATOM 2102 N N . GLU B 1 96 ? 36.465 -26.896 8.044 1.00 21.47 107 GLU B N 1
ATOM 2103 C CA . GLU B 1 96 ? 37.393 -27.334 7.009 1.00 24.73 107 GLU B CA 1
ATOM 2104 C C . GLU B 1 96 ? 36.623 -27.657 5.730 1.00 21.64 107 GLU B C 1
ATOM 2105 O O . GLU B 1 96 ? 37.031 -27.245 4.625 1.00 21.86 107 GLU B O 1
ATOM 2111 N N . ASN B 1 97 ? 35.497 -28.323 5.877 1.00 22.31 108 ASN B N 1
ATOM 2112 C CA . ASN B 1 97 ? 34.706 -28.725 4.697 1.00 23.14 108 ASN B CA 1
ATOM 2113 C C . ASN B 1 97 ? 34.045 -27.553 4.011 1.00 22.01 108 ASN B C 1
ATOM 2114 O O . ASN B 1 97 ? 33.963 -27.522 2.731 1.00 22.42 108 ASN B O 1
ATOM 2119 N N . ILE B 1 98 ? 33.632 -26.563 4.779 1.00 21.75 109 ILE B N 1
ATOM 2120 C CA . ILE B 1 98 ? 33.148 -25.291 4.235 1.00 21.41 109 ILE B CA 1
ATOM 2121 C C . ILE B 1 98 ? 34.188 -24.512 3.484 1.00 20.22 109 ILE B C 1
ATOM 2122 O O . ILE B 1 98 ? 33.905 -24.002 2.364 1.00 19.00 109 ILE B O 1
ATOM 2127 N N . VAL B 1 99 ? 35.386 -24.412 4.007 1.00 20.47 110 VAL B N 1
ATOM 2128 C CA . VAL B 1 99 ? 36.485 -23.722 3.299 1.00 23.11 110 VAL B CA 1
ATOM 2129 C C . VAL B 1 99 ? 36.839 -24.452 2.005 1.00 25.17 110 VAL B C 1
ATOM 2130 O O . VAL B 1 99 ? 37.023 -23.816 0.949 1.00 22.13 110 VAL B O 1
ATOM 2134 N N . ASP B 1 100 ? 36.924 -25.770 2.094 1.00 26.07 111 ASP B N 1
ATOM 2135 C CA . ASP B 1 100 ? 37.171 -26.596 0.907 1.00 26.12 111 ASP B CA 1
ATOM 2136 C C . ASP B 1 100 ? 36.066 -26.368 -0.132 1.00 24.62 111 ASP B C 1
ATOM 2137 O O . ASP B 1 100 ? 36.392 -26.210 -1.351 1.00 28.05 111 ASP B O 1
ATOM 2142 N N . ALA B 1 101 ? 34.803 -26.301 0.292 1.00 22.13 112 ALA B N 1
ATOM 2143 C CA . ALA B 1 101 ? 33.715 -26.071 -0.602 1.00 23.86 112 ALA B CA 1
ATOM 2144 C C . ALA B 1 101 ? 33.857 -24.742 -1.296 1.00 23.17 112 ALA B C 1
ATOM 2145 O O . ALA B 1 101 ?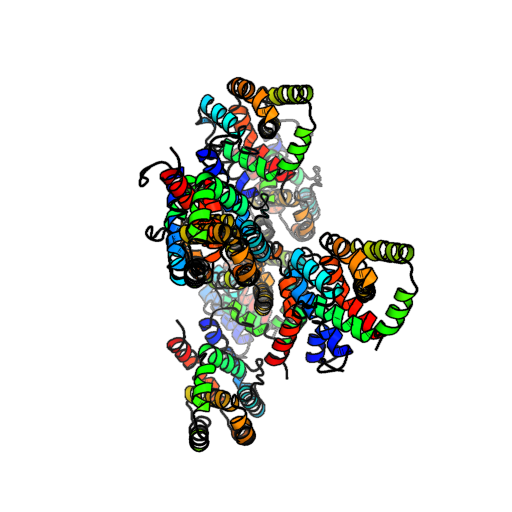 33.744 -24.634 -2.531 1.00 21.92 112 ALA B O 1
ATOM 2147 N N . ILE B 1 102 ? 34.103 -23.680 -0.541 1.00 23.34 113 ILE B N 1
ATOM 2148 C CA . ILE B 1 102 ? 34.258 -22.361 -1.128 1.00 22.57 113 ILE B CA 1
ATOM 2149 C C . ILE B 1 102 ? 35.419 -22.287 -2.138 1.00 23.79 113 ILE B C 1
ATOM 2150 O O . ILE B 1 102 ? 35.236 -21.697 -3.230 1.00 24.05 113 ILE B O 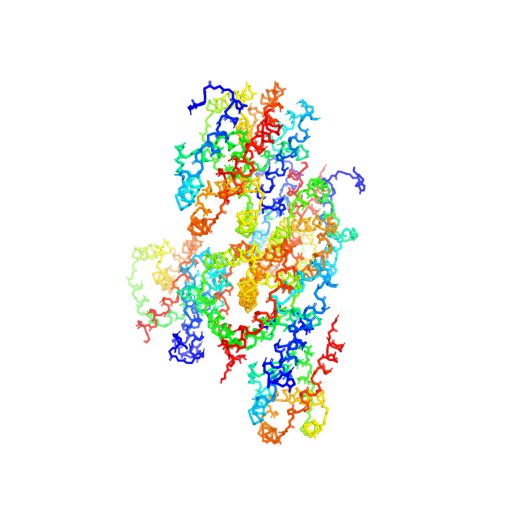1
ATOM 2155 N N . ILE B 1 103 ? 36.562 -22.862 -1.806 1.00 23.25 114 ILE B N 1
ATOM 2156 C CA . ILE B 1 103 ? 37.719 -22.814 -2.669 1.00 25.07 114 ILE B CA 1
ATOM 2157 C C . ILE B 1 103 ? 37.456 -23.637 -3.923 1.00 27.58 114 ILE B C 1
ATOM 2158 O O . ILE B 1 103 ? 37.791 -23.204 -5.037 1.00 28.86 114 ILE B O 1
ATOM 2163 N N . THR B 1 104 ? 36.835 -24.787 -3.756 1.00 26.84 115 THR B N 1
ATOM 2164 C CA . THR B 1 104 ? 36.488 -25.627 -4.913 1.00 26.83 115 THR B CA 1
ATOM 2165 C C . THR B 1 104 ? 35.527 -24.887 -5.851 1.00 25.83 115 THR B C 1
ATOM 2166 O O . THR B 1 104 ? 35.703 -24.906 -7.106 1.00 26.78 115 THR B O 1
ATOM 2170 N N . LEU B 1 105 ? 34.529 -24.208 -5.291 1.00 25.78 116 LEU B N 1
ATOM 2171 C CA . LEU B 1 105 ? 33.585 -23.410 -6.100 1.00 26.68 116 LEU B CA 1
ATOM 2172 C C . LEU B 1 105 ? 34.343 -22.276 -6.874 1.00 27.94 116 LEU B C 1
ATOM 2173 O O . LEU B 1 105 ? 34.027 -21.993 -8.037 1.00 29.65 116 LEU B O 1
ATOM 2178 N N . LYS B 1 106 ? 35.324 -21.632 -6.253 1.00 27.12 117 LYS B N 1
ATOM 2179 C CA . LYS B 1 106 ? 36.160 -20.666 -6.926 1.00 31.35 117 LYS B CA 1
ATOM 2180 C C . LYS B 1 106 ? 36.909 -21.321 -8.105 1.00 31.15 117 LYS B C 1
ATOM 2181 O O . LYS B 1 106 ? 36.918 -20.744 -9.187 1.00 34.81 117 LYS B O 1
ATOM 2187 N N . TYR B 1 107 ? 37.532 -22.480 -7.912 1.00 31.10 118 TYR B N 1
ATOM 2188 C CA . TYR B 1 107 ? 38.188 -23.150 -9.050 1.00 33.29 118 TYR B CA 1
ATOM 2189 C C . TYR B 1 107 ? 37.190 -23.428 -10.204 1.00 34.14 118 TYR B C 1
ATOM 2190 O O . TYR B 1 107 ? 37.507 -23.256 -11.401 1.00 37.10 118 TYR B O 1
ATOM 2199 N N . ILE B 1 108 ? 35.975 -23.866 -9.857 1.00 32.16 119 ILE B N 1
ATOM 2200 C CA . ILE B 1 108 ? 34.970 -24.155 -10.872 1.00 34.27 119 ILE B CA 1
ATOM 2201 C C . ILE B 1 108 ? 34.527 -22.875 -11.612 1.00 33.37 119 ILE B C 1
ATOM 2202 O O . ILE B 1 108 ? 34.401 -22.887 -12.865 1.00 34.21 119 ILE B O 1
ATOM 2207 N N . MET B 1 109 ? 34.312 -21.789 -10.879 1.00 30.88 120 MET B N 1
ATOM 2208 C CA . MET B 1 109 ? 33.987 -20.497 -11.486 1.00 33.54 120 MET B CA 1
ATOM 2209 C C . MET B 1 109 ? 35.150 -19.887 -12.283 1.00 32.77 120 MET B C 1
ATOM 2210 O O . MET B 1 109 ? 34.945 -18.959 -13.087 1.00 33.92 120 MET B O 1
ATOM 2215 N N . ASN B 1 110 ? 36.369 -20.378 -12.088 1.00 33.38 121 ASN B N 1
ATOM 2216 C CA . ASN B 1 110 ? 37.549 -19.946 -12.924 1.00 37.95 121 ASN B CA 1
ATOM 2217 C C . ASN B 1 110 ? 37.429 -20.531 -14.377 1.00 38.53 121 ASN B C 1
ATOM 2218 O O . ASN B 1 110 ? 38.218 -20.157 -15.238 1.00 42.24 121 ASN B O 1
ATOM 2223 N N . ASN B 1 111 ? 36.480 -21.453 -14.618 1.00 37.14 122 ASN B N 1
ATOM 2224 C CA . ASN B 1 111 ? 36.192 -22.036 -15.970 1.00 41.88 122 ASN B CA 1
ATOM 2225 C C . ASN B 1 111 ? 35.021 -21.297 -16.631 1.00 42.03 122 ASN B C 1
ATOM 2226 O O . ASN B 1 111 ? 33.915 -21.352 -16.136 1.00 41.95 122 ASN B O 1
ATOM 2231 N N . PRO B 1 112 ? 35.262 -20.564 -17.723 1.00 49.43 123 PRO B N 1
ATOM 2232 C CA . PRO B 1 112 ? 34.197 -19.645 -18.279 1.00 51.88 123 PRO B CA 1
ATOM 2233 C C . PRO B 1 112 ? 32.893 -20.275 -18.770 1.00 55.37 123 PRO B C 1
ATOM 2234 O O . PRO B 1 112 ? 31.814 -19.713 -18.575 1.00 54.64 123 PRO B O 1
ATOM 2238 N N . ASP B 1 113 ? 32.973 -21.517 -19.315 1.00 53.29 124 ASP B N 1
ATOM 2239 C CA . ASP B 1 113 ? 31.788 -22.349 -19.544 1.00 50.62 124 ASP B CA 1
ATOM 2240 C C . ASP B 1 113 ? 30.977 -22.661 -18.214 1.00 45.49 124 ASP B C 1
ATOM 2241 O O . ASP B 1 113 ? 29.753 -22.457 -18.168 1.00 42.64 124 ASP B O 1
ATOM 2246 N N . PHE B 1 114 ? 31.671 -23.116 -17.142 1.00 41.85 125 PHE B N 1
ATOM 2247 C CA . PHE B 1 114 ? 30.949 -23.506 -15.896 1.00 40.06 125 PHE B CA 1
ATOM 2248 C C . PHE B 1 114 ? 30.446 -22.274 -15.129 1.00 39.03 125 PHE B C 1
ATOM 2249 O O . PHE B 1 114 ? 29.381 -22.296 -14.549 1.00 39.10 125 PHE B O 1
ATOM 2257 N N . LYS B 1 115 ? 31.160 -21.164 -15.217 1.00 41.18 126 LYS B N 1
ATOM 2258 C CA . LYS B 1 115 ? 30.678 -19.935 -14.600 1.00 40.31 126 LYS B CA 1
ATOM 2259 C C . LYS B 1 115 ? 29.390 -19.488 -15.272 1.00 42.90 126 LYS B C 1
ATOM 2260 O O . LYS B 1 115 ? 28.454 -19.048 -14.619 1.00 42.51 126 LYS B O 1
ATOM 2266 N N . THR B 1 116 ? 29.358 -19.539 -16.609 1.00 44.75 127 THR B N 1
ATOM 2267 C CA . THR B 1 116 ? 28.150 -19.151 -17.346 1.00 47.00 127 THR B CA 1
ATOM 2268 C C . THR B 1 116 ? 26.958 -20.005 -16.980 1.00 48.56 127 THR B C 1
ATOM 2269 O O . THR B 1 116 ? 25.869 -19.485 -16.706 1.00 47.06 127 THR B O 1
ATOM 2273 N N . THR B 1 117 ? 27.181 -21.316 -16.855 1.00 49.19 128 THR B N 1
ATOM 2274 C CA . THR B 1 117 ? 26.095 -22.246 -16.470 1.00 48.48 128 THR B CA 1
ATOM 2275 C C . THR B 1 117 ? 25.629 -22.157 -15.010 1.00 46.88 128 THR B C 1
ATOM 2276 O O . THR B 1 117 ? 24.434 -22.207 -14.751 1.00 46.80 128 THR B O 1
ATOM 2280 N N . TYR B 1 118 ? 26.570 -22.048 -14.051 1.00 42.71 129 TYR B N 1
ATOM 2281 C CA . TYR B 1 118 ? 26.252 -22.275 -12.638 1.00 40.87 129 TYR B CA 1
ATOM 2282 C C . TYR B 1 118 ? 26.402 -21.068 -11.707 1.00 39.74 129 TYR B C 1
ATOM 2283 O O . TYR B 1 118 ? 25.985 -21.157 -10.577 1.00 36.82 129 TYR B O 1
ATOM 2292 N N . ALA B 1 119 ? 26.869 -19.912 -12.196 1.00 39.38 130 ALA B N 1
ATOM 2293 C CA . ALA B 1 119 ? 27.122 -18.800 -11.255 1.00 39.78 130 ALA B CA 1
ATOM 2294 C C . ALA B 1 119 ? 25.856 -18.287 -10.563 1.00 39.91 130 ALA B C 1
ATOM 2295 O O . ALA B 1 119 ? 25.856 -17.998 -9.377 1.00 38.90 130 ALA B O 1
ATOM 2297 N N . GLU B 1 120 ? 24.775 -18.157 -11.295 1.00 39.42 131 GLU B N 1
ATOM 2298 C CA . GLU B 1 120 ? 23.529 -17.639 -10.707 1.00 41.98 131 GLU B CA 1
ATOM 2299 C C . GLU B 1 120 ? 22.958 -18.555 -9.600 1.00 39.57 131 GLU B C 1
ATOM 2300 O O . GLU B 1 120 ? 22.559 -18.064 -8.543 1.00 35.29 131 GLU B O 1
ATOM 2306 N N . VAL B 1 121 ? 22.937 -19.860 -9.832 1.00 37.31 132 VAL B N 1
ATOM 2307 C CA . VAL B 1 121 ? 22.390 -20.755 -8.797 1.00 37.09 132 VAL B CA 1
ATOM 2308 C C . VAL B 1 121 ? 23.306 -20.762 -7.556 1.00 34.18 132 VAL B C 1
ATOM 2309 O O . VAL B 1 121 ? 22.801 -20.708 -6.449 1.00 32.65 132 VAL B O 1
ATOM 2313 N N . LEU B 1 122 ? 24.622 -20.736 -7.748 1.00 32.16 133 LEU B N 1
ATOM 2314 C CA . LEU B 1 122 ? 25.535 -20.611 -6.604 1.00 31.34 133 LEU B CA 1
ATOM 2315 C C . LEU B 1 122 ? 25.294 -19.343 -5.804 1.00 32.88 133 LEU B C 1
ATOM 2316 O O . LEU B 1 122 ? 25.237 -19.388 -4.570 1.00 33.54 133 LEU B O 1
ATOM 2321 N N . GLY B 1 123 ? 25.103 -18.227 -6.459 1.00 34.24 134 GLY B N 1
ATOM 2322 C CA . GLY B 1 123 ? 24.850 -16.971 -5.768 1.00 35.50 134 GLY B CA 1
ATOM 2323 C C . GLY B 1 123 ? 23.555 -16.996 -4.999 1.00 35.34 134 GLY B C 1
ATOM 2324 O O . GLY B 1 123 ? 23.500 -16.572 -3.862 1.00 37.20 134 GLY B O 1
ATOM 2325 N N A SER B 1 124 ? 22.519 -17.518 -5.642 0.42 35.92 135 SER B N 1
ATOM 2326 N N B SER B 1 124 ? 22.514 -17.512 -5.635 0.58 36.68 135 SER B N 1
ATOM 2327 C CA A SER B 1 124 ? 21.209 -17.704 -5.036 0.42 36.04 135 SER B CA 1
ATOM 2328 C CA B SER B 1 124 ? 21.212 -17.668 -4.987 0.58 37.66 135 SER B CA 1
ATOM 2329 C C A SER B 1 124 ? 21.240 -18.578 -3.784 0.42 33.99 135 SER B C 1
ATOM 2330 C C B SER B 1 124 ? 21.249 -18.569 -3.769 0.58 34.70 135 SER B C 1
ATOM 2331 O O A SER B 1 124 ? 20.673 -18.214 -2.762 0.42 34.76 135 SER B O 1
ATOM 2332 O O B SER B 1 124 ? 20.673 -18.217 -2.771 0.58 35.63 135 SER B O 1
ATOM 2337 N N . ARG B 1 125 ? 21.925 -19.707 -3.869 1.00 32.71 136 ARG B N 1
ATOM 2338 C CA . ARG B 1 125 ? 21.948 -20.678 -2.732 1.00 32.43 136 ARG B CA 1
ATOM 2339 C C . ARG B 1 125 ? 22.867 -20.227 -1.593 1.00 30.32 136 ARG B C 1
ATOM 2340 O O . ARG B 1 125 ? 22.565 -20.426 -0.414 1.00 29.87 136 ARG B O 1
ATOM 2348 N N . ILE B 1 126 ? 23.996 -19.625 -1.912 1.00 29.42 137 ILE B N 1
ATOM 2349 C CA . ILE B 1 126 ? 24.866 -19.106 -0.840 1.00 29.12 137 ILE B CA 1
ATOM 2350 C C . ILE B 1 126 ? 24.142 -18.051 0.007 1.00 29.44 137 ILE B C 1
ATOM 2351 O O . ILE B 1 126 ? 24.419 -17.907 1.188 1.00 27.45 137 ILE B O 1
ATOM 2356 N N . ALA B 1 127 ? 23.267 -17.286 -0.602 1.00 31.04 138 ALA B N 1
ATOM 2357 C CA . ALA B 1 127 ? 22.562 -16.263 0.130 1.00 32.76 138 ALA B CA 1
ATOM 2358 C C . ALA B 1 127 ? 21.751 -16.814 1.292 1.00 34.72 138 ALA B C 1
ATOM 2359 O O . ALA B 1 127 ? 21.482 -16.090 2.234 1.00 35.21 138 ALA B O 1
ATOM 2361 N N . ASP B 1 128 ? 21.378 -18.108 1.258 1.00 33.42 139 ASP B N 1
ATOM 2362 C CA . ASP B 1 128 ? 20.611 -18.658 2.340 1.00 32.39 139 ASP B CA 1
ATOM 2363 C C . ASP B 1 128 ? 21.432 -19.302 3.503 1.00 31.80 139 ASP B C 1
ATOM 2364 O O . ASP B 1 128 ? 20.804 -19.840 4.432 1.00 31.16 139 ASP B O 1
ATOM 2369 N N . ILE B 1 129 ? 22.767 -19.301 3.433 1.00 27.13 140 ILE B N 1
ATOM 2370 C CA . ILE B 1 129 ? 23.552 -20.010 4.456 1.00 27.09 140 ILE B CA 1
ATOM 2371 C C . ILE B 1 129 ? 23.716 -19.146 5.700 1.00 27.33 140 ILE B C 1
ATOM 2372 O O . ILE B 1 129 ? 23.399 -17.935 5.690 1.00 27.94 140 ILE B O 1
ATOM 2377 N N . ASP B 1 130 ? 24.142 -19.782 6.756 1.00 28.12 141 ASP B N 1
ATOM 2378 C CA . ASP B 1 130 ? 24.363 -19.086 8.044 1.00 30.75 141 ASP B CA 1
ATOM 2379 C C . ASP B 1 130 ? 25.503 -19.741 8.796 1.00 29.12 141 ASP B C 1
ATOM 2380 O O . ASP B 1 130 ? 25.314 -20.665 9.575 1.00 28.89 141 ASP B O 1
ATOM 2385 N N . ILE B 1 131 ? 26.724 -19.307 8.507 1.00 27.35 142 ILE B N 1
ATOM 2386 C CA . ILE B 1 131 ? 27.940 -20.029 8.952 1.00 25.31 142 ILE B CA 1
ATOM 2387 C C . ILE B 1 131 ? 28.783 -19.208 9.956 1.00 24.47 142 ILE B C 1
ATOM 2388 O O . ILE B 1 131 ? 29.872 -19.617 10.275 1.00 24.70 142 ILE B O 1
ATOM 2393 N N . LYS B 1 132 ? 28.264 -18.087 10.408 1.00 26.58 143 LYS B N 1
ATOM 2394 C CA . LYS B 1 132 ? 29.022 -17.268 11.365 1.00 28.78 143 LYS B CA 1
ATOM 2395 C C . LYS B 1 132 ? 29.592 -17.960 12.633 1.00 30.22 143 LYS B C 1
ATOM 2396 O O . LYS B 1 132 ? 30.797 -17.856 12.952 1.00 27.95 143 LYS B O 1
ATOM 2402 N N . GLN B 1 133 ? 28.755 -18.755 13.272 1.00 29.17 144 GLN B N 1
ATOM 2403 C CA . GLN B 1 133 ? 29.182 -19.441 14.489 1.00 31.96 144 GLN B CA 1
ATOM 2404 C C . GLN B 1 133 ? 30.165 -20.529 14.171 1.00 28.35 144 GLN B C 1
ATOM 2405 O O . GLN B 1 133 ? 31.096 -20.756 14.893 1.00 26.79 144 GLN B O 1
ATOM 2411 N N . VAL B 1 134 ? 29.962 -21.239 13.066 1.00 27.05 145 VAL B N 1
ATOM 2412 C CA . VAL B 1 134 ? 30.871 -22.287 12.672 1.00 25.96 145 VAL B CA 1
ATOM 2413 C C . VAL B 1 134 ? 32.259 -21.716 12.370 1.00 25.62 145 VAL B C 1
ATOM 2414 O O . VAL B 1 134 ? 33.289 -22.350 12.669 1.00 23.53 145 VAL B O 1
ATOM 2418 N N . ILE B 1 135 ? 32.293 -20.549 11.757 1.00 24.48 146 ILE B N 1
ATOM 2419 C CA . ILE B 1 135 ? 33.560 -19.897 11.544 1.00 25.91 146 ILE B CA 1
ATOM 2420 C C . ILE B 1 135 ? 34.253 -19.544 12.844 1.00 28.28 146 ILE B C 1
ATOM 2421 O O . ILE B 1 135 ? 35.382 -19.990 13.098 1.00 28.82 146 ILE B O 1
ATOM 2426 N N . ARG B 1 136 ? 33.553 -18.849 13.727 1.00 27.98 147 ARG B N 1
ATOM 2427 C CA . ARG B 1 136 ? 34.126 -18.477 14.995 1.00 30.50 147 ARG B CA 1
ATOM 2428 C C . ARG B 1 136 ? 34.725 -19.671 15.783 1.00 33.00 147 ARG B C 1
ATOM 2429 O O . ARG B 1 136 ? 35.817 -19.579 16.364 1.00 34.86 147 ARG B O 1
ATOM 2437 N N . GLU B 1 137 ? 33.967 -20.737 15.885 1.00 28.78 148 GLU B N 1
ATOM 2438 C CA . GLU B 1 137 ? 34.278 -21.806 16.753 1.00 28.99 148 GLU B CA 1
ATOM 2439 C C . GLU B 1 137 ? 35.413 -22.680 16.280 1.00 28.02 148 GLU B C 1
ATOM 2440 O O . GLU B 1 137 ? 35.994 -23.378 17.061 1.00 27.64 148 GLU B O 1
ATOM 2446 N N . ASN B 1 138 ? 35.656 -22.679 14.980 1.00 25.78 149 ASN B N 1
ATOM 2447 C CA . ASN B 1 138 ? 36.551 -23.649 14.376 1.00 25.78 149 ASN B CA 1
ATOM 2448 C C . ASN B 1 138 ? 37.739 -23.041 13.675 1.00 25.58 149 ASN B C 1
ATOM 2449 O O . ASN B 1 138 ? 38.669 -23.749 13.297 1.00 24.92 149 ASN B O 1
ATOM 2454 N N . ILE B 1 139 ? 37.746 -21.722 13.517 1.00 27.11 150 ILE B N 1
ATOM 2455 C CA . ILE B 1 139 ? 38.798 -21.131 12.668 1.00 28.30 150 ILE B CA 1
ATOM 2456 C C . ILE B 1 139 ? 40.236 -21.313 13.233 1.00 30.05 150 ILE B C 1
ATOM 2457 O O . ILE B 1 139 ? 41.164 -21.468 12.493 1.00 29.00 150 ILE B O 1
ATOM 2462 N N . LEU B 1 140 ? 40.418 -21.214 14.544 1.00 28.64 151 LEU B N 1
ATOM 2463 C CA . LEU B 1 140 ? 41.743 -21.364 15.105 1.00 31.31 151 LEU B CA 1
ATOM 2464 C C . LEU B 1 140 ? 42.308 -22.728 14.844 1.00 30.69 151 LEU B C 1
ATOM 2465 O O . LEU B 1 140 ? 43.435 -22.821 14.425 1.00 30.67 151 LEU B O 1
ATOM 2470 N N . GLN B 1 141 ? 41.521 -23.753 15.102 1.00 30.55 152 GLN B N 1
ATOM 2471 C CA . GLN B 1 141 ? 41.934 -25.102 14.841 1.00 32.79 152 GLN B CA 1
ATOM 2472 C C . GLN B 1 141 ? 42.251 -25.313 13.360 1.00 30.27 152 GLN B C 1
ATOM 2473 O O . GLN B 1 141 ? 43.240 -25.964 13.062 1.00 30.19 152 GLN B O 1
ATOM 2479 N N . LEU B 1 142 ? 41.387 -24.772 12.495 1.00 27.80 153 LEU B N 1
ATOM 2480 C CA . LEU B 1 142 ? 41.589 -24.931 11.047 1.00 28.22 153 LEU B CA 1
ATOM 2481 C C . LEU B 1 142 ? 42.893 -24.222 10.631 1.00 26.81 153 LEU B C 1
ATOM 2482 O O . LEU B 1 142 ? 43.673 -24.773 9.846 1.00 25.52 153 LEU B O 1
ATOM 2487 N N . SER B 1 143 ? 43.145 -23.066 11.199 1.00 25.20 154 SER B N 1
ATOM 2488 C CA . SER B 1 143 ? 44.425 -22.336 10.960 1.00 28.72 154 SER B CA 1
ATOM 2489 C C . SER B 1 143 ? 45.650 -23.198 11.332 1.00 29.70 154 SER B C 1
ATOM 2490 O O . SER B 1 143 ? 46.577 -23.321 10.561 1.00 29.04 154 SER B O 1
ATOM 2493 N N . ASN B 1 144 ? 45.635 -23.858 12.488 1.00 30.51 155 ASN B N 1
ATOM 2494 C CA . ASN B 1 144 ? 46.691 -24.798 12.826 1.00 32.40 155 ASN B CA 1
ATOM 2495 C C . ASN B 1 144 ? 46.792 -25.948 11.891 1.00 31.81 155 ASN B C 1
ATOM 2496 O O . ASN B 1 144 ? 47.900 -26.345 11.570 1.00 34.72 155 ASN B O 1
ATOM 2501 N N . ASP B 1 145 ? 45.671 -26.515 11.461 1.00 31.66 156 ASP B N 1
ATOM 2502 C CA . ASP B 1 145 ? 45.684 -27.705 10.595 1.00 32.97 156 ASP B CA 1
ATOM 2503 C C . ASP B 1 145 ? 46.271 -27.343 9.243 1.00 33.27 156 ASP B C 1
ATOM 2504 O O . ASP B 1 145 ? 47.038 -28.124 8.637 1.00 34.87 156 ASP B O 1
ATOM 2509 N N . ILE B 1 146 ? 45.938 -26.151 8.759 1.00 30.57 157 ILE B N 1
ATOM 2510 C CA . ILE B 1 146 ? 46.478 -25.667 7.503 1.00 29.34 157 ILE B CA 1
ATOM 2511 C C . ILE B 1 146 ? 47.980 -25.389 7.585 1.00 32.85 157 ILE B C 1
ATOM 2512 O O . ILE B 1 146 ? 48.734 -25.737 6.667 1.00 34.48 157 ILE B O 1
ATOM 2517 N N . ARG B 1 147 ? 48.430 -24.799 8.677 1.00 35.03 158 ARG B N 1
ATOM 2518 C CA . ARG B 1 147 ? 49.854 -24.590 8.876 1.00 36.84 158 ARG B CA 1
ATOM 2519 C C . ARG B 1 147 ? 50.614 -25.913 8.854 1.00 41.43 158 ARG B C 1
ATOM 2520 O O . ARG B 1 147 ? 51.655 -26.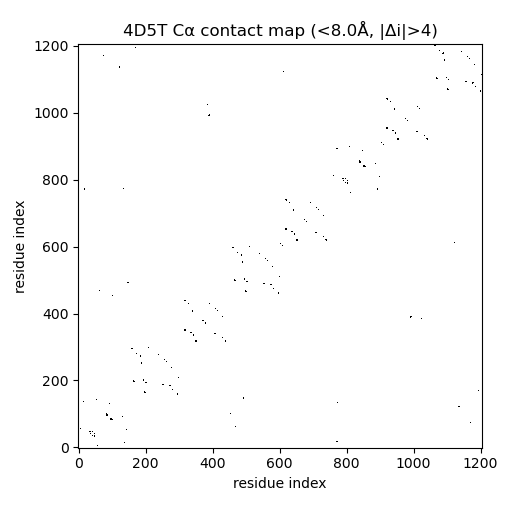010 8.192 1.00 41.17 158 ARG B O 1
ATOM 2528 N N . GLU B 1 148 ? 50.088 -26.913 9.558 1.00 40.25 159 GLU B N 1
ATOM 2529 C CA . GLU B 1 148 ? 50.713 -28.224 9.651 1.00 45.15 159 GLU B CA 1
ATOM 2530 C C . GLU B 1 148 ? 50.774 -28.923 8.279 1.00 43.68 159 GLU B C 1
ATOM 2531 O O . GLU B 1 148 ? 51.799 -29.488 7.910 1.00 44.75 159 GLU B O 1
ATOM 2537 N N . ARG B 1 149 ? 49.707 -28.846 7.507 1.00 40.25 160 ARG B N 1
ATOM 2538 C CA . ARG B 1 149 ? 49.607 -29.550 6.245 1.00 40.18 160 ARG B CA 1
ATOM 2539 C C . ARG B 1 149 ? 50.386 -28.898 5.097 1.00 39.62 160 ARG B C 1
ATOM 2540 O O . ARG B 1 149 ? 50.918 -29.604 4.288 1.00 37.45 160 ARG B O 1
ATOM 2548 N N . TYR B 1 150 ? 50.357 -27.572 5.016 1.00 37.61 161 TYR B N 1
ATOM 2549 C CA . TYR B 1 150 ? 50.874 -26.865 3.876 1.00 39.37 161 TYR B CA 1
ATOM 2550 C C . TYR B 1 150 ? 52.117 -26.068 4.080 1.00 43.04 161 TYR B C 1
ATOM 2551 O O . TYR B 1 150 ? 52.739 -25.693 3.111 1.00 48.81 161 TYR B O 1
ATOM 2560 N N . LEU B 1 151 ? 52.521 -25.834 5.320 1.00 44.68 162 LEU B N 1
ATOM 2561 C CA . LEU B 1 151 ? 53.718 -25.036 5.575 1.00 47.68 162 LEU B CA 1
ATOM 2562 C C . LEU B 1 151 ? 54.812 -25.835 6.283 1.00 52.27 162 LEU B C 1
ATOM 2563 O O . LEU B 1 151 ? 54.565 -26.947 6.747 1.00 57.24 162 LEU B O 1
ATOM 2568 N N . GLY B 1 152 ? 56.002 -25.234 6.380 1.00 61.44 163 GLY B N 1
ATOM 2569 C CA . GLY B 1 152 ? 57.185 -25.836 7.026 1.00 64.24 163 GLY B CA 1
ATOM 2570 C C . GLY B 1 152 ? 57.375 -25.352 8.455 1.00 66.13 163 GLY B C 1
ATOM 2571 O O . GLY B 1 152 ? 58.396 -25.620 9.083 1.00 64.87 163 GLY B O 1
ATOM 2572 N N . VAL C 1 2 ? 41.510 29.355 76.878 1.00 58.05 13 VAL C N 1
ATOM 2573 C CA . VAL C 1 2 ? 41.165 30.064 75.603 1.00 54.79 13 VAL C CA 1
ATOM 2574 C C . VAL C 1 2 ? 40.801 31.484 75.961 1.00 49.53 13 VAL C C 1
ATOM 2575 O O . VAL C 1 2 ? 41.672 32.351 76.014 1.00 52.50 13 VAL C O 1
ATOM 2577 N N . LEU C 1 3 ? 39.528 31.728 76.212 1.00 50.09 14 LEU C N 1
ATOM 2578 C CA . LEU C 1 3 ? 39.150 32.886 76.994 1.00 56.30 14 LEU C CA 1
ATOM 2579 C C . LEU C 1 3 ? 38.333 32.578 78.278 1.00 53.60 14 LEU C C 1
ATOM 2580 O O . LEU C 1 3 ? 37.231 32.051 78.188 1.00 47.90 14 LEU C O 1
ATOM 2585 N N . GLY C 1 4 ? 38.891 32.985 79.427 1.00 51.61 15 GLY C N 1
ATOM 2586 C CA . GLY C 1 4 ? 38.181 33.100 80.688 1.00 49.55 15 GLY C CA 1
ATOM 2587 C C . GLY C 1 4 ? 38.459 32.056 81.769 1.00 43.07 15 GLY C C 1
ATOM 2588 O O . GLY C 1 4 ? 37.685 32.028 82.736 1.00 47.15 15 GLY C O 1
ATOM 2589 N N . TYR C 1 5 ? 39.517 31.223 81.629 1.00 39.77 16 TYR C N 1
ATOM 2590 C CA . TYR C 1 5 ? 40.032 30.394 82.800 1.00 36.62 16 TYR C CA 1
ATOM 2591 C C . TYR C 1 5 ? 41.352 30.888 83.478 1.00 34.65 16 TYR C C 1
ATOM 2592 O O . TYR C 1 5 ? 42.485 30.865 82.910 1.00 35.46 16 TYR C O 1
ATOM 2601 N N . VAL C 1 6 ? 41.218 31.334 84.731 1.00 31.99 17 VAL C N 1
ATOM 2602 C CA . VAL C 1 6 ? 42.342 31.914 85.459 1.00 34.08 17 VAL C CA 1
ATOM 2603 C C . VAL C 1 6 ? 43.410 30.843 85.719 1.00 34.06 17 VAL C C 1
ATOM 2604 O O . VAL C 1 6 ? 44.595 31.119 85.639 1.00 36.44 17 VAL C O 1
ATOM 2608 N N . SER C 1 7 ? 42.970 29.643 86.093 1.00 34.11 18 SER C N 1
ATOM 2609 C CA . SER C 1 7 ? 43.891 28.587 86.554 1.00 35.93 18 SER C CA 1
ATOM 2610 C C . SER C 1 7 ? 43.540 27.266 85.864 1.00 36.66 18 SER C C 1
ATOM 2611 O O . SER C 1 7 ? 42.998 27.261 84.735 1.00 34.87 18 SER C O 1
ATOM 2614 N N . ASP C 1 8 ? 43.845 26.138 86.495 1.00 36.26 19 ASP C N 1
ATOM 2615 C CA . ASP C 1 8 ? 43.624 24.848 85.868 1.00 37.30 19 ASP C CA 1
ATOM 2616 C C . ASP C 1 8 ? 42.138 24.420 85.998 1.00 35.93 19 ASP C C 1
ATOM 2617 O O . ASP C 1 8 ? 41.328 25.121 86.628 1.00 31.38 19 ASP C O 1
ATOM 2622 N N . MET C 1 9 ? 41.795 23.259 85.448 1.00 34.33 20 MET C N 1
ATOM 2623 C CA . MET C 1 9 ? 40.377 22.798 85.491 1.00 32.72 20 MET C CA 1
ATOM 2624 C C . MET C 1 9 ? 39.932 22.197 86.821 1.00 33.88 20 MET C C 1
ATOM 2625 O O . MET C 1 9 ? 38.720 22.156 87.109 1.00 30.61 20 MET C O 1
ATOM 2630 N N . HIS C 1 10 ? 40.879 21.764 87.663 1.00 34.96 21 HIS C N 1
ATOM 2631 C CA . HIS C 1 10 ? 40.532 21.356 89.017 1.00 35.61 21 HIS C CA 1
ATOM 2632 C C . HIS C 1 10 ? 39.999 22.558 89.805 1.00 35.65 21 HIS C C 1
ATOM 2633 O O . HIS C 1 10 ? 38.948 22.504 90.430 1.00 32.24 21 HIS C O 1
ATOM 2640 N N . THR C 1 11 ? 40.734 23.654 89.738 1.00 33.06 22 THR C N 1
ATOM 2641 C CA . THR C 1 11 ? 40.290 24.878 90.379 1.00 33.58 22 THR C CA 1
ATOM 2642 C C . THR C 1 11 ? 39.002 25.369 89.771 1.00 29.97 22 THR C C 1
ATOM 2643 O O . THR C 1 11 ? 38.131 25.827 90.497 1.00 28.13 22 THR C O 1
ATOM 2647 N N . GLU C 1 12 ? 38.873 25.274 88.445 1.00 28.96 23 GLU C N 1
ATOM 2648 C CA . GLU C 1 12 ? 37.702 25.824 87.790 1.00 30.65 23 GLU C CA 1
ATOM 2649 C C . GLU C 1 12 ? 36.461 25.056 88.237 1.00 28.12 23 GLU C C 1
ATOM 2650 O O . GLU C 1 12 ? 35.457 25.651 88.510 1.00 24.21 23 GLU C O 1
ATOM 2656 N N . LEU C 1 13 ? 36.546 23.737 88.266 1.00 28.10 24 LEU C N 1
ATOM 2657 C CA . LEU C 1 13 ? 35.385 22.937 88.566 1.00 27.16 24 LEU C CA 1
ATOM 2658 C C . LEU C 1 13 ? 34.974 23.063 90.015 1.00 24.84 24 LEU C C 1
ATOM 2659 O O . LEU C 1 13 ? 33.789 23.253 90.295 1.00 27.62 24 LEU C O 1
ATOM 2664 N N . ALA C 1 14 ? 35.936 23.120 90.868 1.00 26.82 25 ALA C N 1
ATOM 2665 C CA . ALA C 1 14 ? 35.671 23.397 92.299 1.00 27.79 25 ALA C CA 1
ATOM 2666 C C . ALA C 1 14 ? 34.993 24.760 92.469 1.00 28.33 25 ALA C C 1
ATOM 2667 O O . ALA C 1 14 ? 33.997 24.882 93.184 1.00 29.46 25 ALA C O 1
ATOM 2669 N N . SER C 1 15 ? 35.539 25.789 91.847 1.00 27.33 26 SER C N 1
ATOM 2670 C CA . SER C 1 15 ? 35.016 27.153 92.015 1.00 27.28 26 SER C CA 1
ATOM 2671 C C . SER C 1 15 ? 33.640 27.322 91.396 1.00 26.22 26 SER C C 1
ATOM 2672 O O . SER C 1 15 ? 32.781 27.965 92.002 1.00 25.64 26 SER C O 1
ATOM 2675 N N . ILE C 1 16 ? 33.410 26.790 90.194 1.00 23.44 27 ILE C N 1
ATOM 2676 C CA . ILE C 1 16 ? 32.118 27.026 89.543 1.00 23.53 27 ILE C CA 1
ATOM 2677 C C . ILE C 1 16 ? 30.995 26.197 90.220 1.00 22.90 27 ILE C C 1
ATOM 2678 O O . ILE C 1 16 ? 29.888 26.683 90.364 1.00 21.75 27 ILE C O 1
ATOM 2683 N N A SER C 1 17 ? 31.339 25.010 90.704 0.63 22.74 28 SER C N 1
ATOM 2684 N N B SER C 1 17 ? 31.337 25.017 90.715 0.37 22.43 28 SER C N 1
ATOM 2685 C CA A SER C 1 17 ? 30.358 24.185 91.462 0.63 23.80 28 SER C CA 1
ATOM 2686 C CA B SER C 1 17 ? 30.368 24.203 91.471 0.37 22.61 28 SER C CA 1
ATOM 2687 C C A SER C 1 17 ? 29.945 24.851 92.762 0.63 23.40 28 SER C C 1
ATOM 2688 C C B SER C 1 17 ? 29.938 24.873 92.753 0.37 22.99 28 SER C C 1
ATOM 2689 O O A SER C 1 17 ? 28.755 24.891 93.075 0.63 24.22 28 SER C O 1
ATOM 2690 O O B SER C 1 17 ? 28.747 24.897 93.077 0.37 23.39 28 SER C O 1
ATOM 2695 N N . GLN C 1 18 ? 30.882 25.528 93.400 1.00 23.11 29 GLN C N 1
ATOM 2696 C CA . GLN C 1 18 ? 30.594 26.359 94.557 1.00 26.97 29 GLN C CA 1
ATOM 2697 C C . GLN C 1 18 ? 29.706 27.542 94.205 1.00 27.33 29 GLN C C 1
ATOM 2698 O O . GLN C 1 18 ? 28.834 27.907 95.000 1.00 29.32 29 GLN C O 1
ATOM 2704 N N . LEU C 1 19 ? 29.958 28.175 93.046 1.00 27.98 30 LEU C N 1
ATOM 2705 C CA . LEU C 1 19 ? 29.124 29.314 92.608 1.00 26.87 30 LEU C CA 1
ATOM 2706 C C . LEU C 1 19 ? 27.703 28.860 92.297 1.00 24.33 30 LEU C C 1
ATOM 2707 O O . LEU C 1 19 ? 26.739 29.538 92.683 1.00 22.29 30 LEU C O 1
ATOM 2712 N N . VAL C 1 20 ? 27.560 27.673 91.688 1.00 22.92 31 VAL C N 1
ATOM 2713 C CA . VAL C 1 20 ? 26.249 27.147 91.438 1.00 23.58 31 VAL C CA 1
ATOM 2714 C C . VAL C 1 20 ? 25.440 26.978 92.755 1.00 23.94 31 VAL C C 1
ATOM 2715 O O . VAL C 1 20 ? 24.304 27.430 92.856 1.00 23.87 31 VAL C O 1
ATOM 2719 N N A ILE C 1 21 ? 26.036 26.329 93.743 0.31 24.67 32 ILE C N 1
ATOM 2720 N N B ILE C 1 21 ? 26.029 26.349 93.734 0.69 22.86 32 ILE C N 1
ATOM 2721 C CA A ILE C 1 21 ? 25.424 26.170 95.066 0.31 27.05 32 ILE C CA 1
ATOM 2722 C CA B ILE C 1 21 ? 25.337 26.191 95.004 0.69 25.39 32 ILE C CA 1
ATOM 2723 C C A ILE C 1 21 ? 25.017 27.523 95.656 0.31 27.30 32 ILE C C 1
ATOM 2724 C C B ILE C 1 21 ? 25.007 27.524 95.667 0.69 26.94 32 ILE C C 1
ATOM 2725 O O A ILE C 1 21 ? 23.942 27.651 96.249 0.31 27.09 32 ILE C O 1
ATOM 2726 O O B ILE C 1 21 ? 23.936 27.665 96.268 0.69 25.89 32 ILE C O 1
ATOM 2735 N N . ALA C 1 22 ? 25.908 28.510 95.545 1.00 25.86 33 ALA C N 1
ATOM 2736 C CA . ALA C 1 22 ? 25.674 29.860 96.172 1.00 27.48 33 ALA C CA 1
ATOM 2737 C C . ALA C 1 22 ? 24.567 30.624 95.472 1.00 28.20 33 ALA C C 1
ATOM 2738 O O . ALA C 1 22 ? 23.872 31.395 96.100 1.00 28.67 33 ALA C O 1
ATOM 2740 N N . LYS C 1 23 ? 24.350 30.359 94.183 1.00 26.64 34 LYS C N 1
ATOM 2741 C CA . LYS C 1 23 ? 23.446 31.175 93.383 1.00 28.10 34 LYS C CA 1
ATOM 2742 C C . LYS C 1 23 ? 22.154 30.496 92.896 1.00 28.45 34 LYS C C 1
ATOM 2743 O O . LYS C 1 23 ? 21.241 31.210 92.485 1.00 26.52 34 LYS C O 1
ATOM 2749 N N . ILE C 1 24 ? 22.039 29.167 93.002 1.00 30.38 35 ILE C N 1
ATOM 2750 C CA . ILE C 1 24 ? 20.956 28.424 92.321 1.00 31.89 35 ILE C CA 1
ATOM 2751 C C . ILE C 1 24 ? 19.579 28.907 92.869 1.00 26.59 35 ILE C C 1
ATOM 2752 O O . ILE C 1 24 ? 18.658 28.902 92.097 1.00 26.37 35 ILE C O 1
ATOM 2757 N N . GLU C 1 25 ? 19.469 29.397 94.108 1.00 26.37 36 GLU C N 1
ATOM 2758 C CA . GLU C 1 25 ? 18.168 29.921 94.611 1.00 25.82 36 GLU C CA 1
ATOM 2759 C C . GLU C 1 25 ? 17.726 31.253 93.968 1.00 27.32 36 GLU C C 1
ATOM 2760 O O . GLU C 1 25 ? 16.556 31.601 94.080 1.00 28.12 36 GLU C O 1
ATOM 2766 N N . THR C 1 26 ? 18.669 31.995 93.418 1.00 27.03 37 THR C N 1
ATOM 2767 C CA . THR C 1 26 ? 18.410 33.309 92.862 1.00 31.13 37 THR C CA 1
ATOM 2768 C C . THR C 1 26 ? 17.984 33.179 91.406 1.00 33.26 37 THR C C 1
ATOM 2769 O O . THR C 1 26 ? 17.683 34.203 90.779 1.00 34.32 37 THR C O 1
ATOM 2773 N N . ILE C 1 27 ? 18.002 31.981 90.862 1.00 30.68 38 ILE C N 1
ATOM 2774 C CA . ILE C 1 27 ? 17.602 31.800 89.483 1.00 34.68 38 ILE C CA 1
ATOM 2775 C C . ILE C 1 27 ? 16.230 31.106 89.387 1.00 31.44 38 ILE C C 1
ATOM 2776 O O . ILE C 1 27 ? 16.021 29.965 89.818 1.00 32.61 38 ILE C O 1
ATOM 2781 N N A ASP C 1 28 ? 15.277 31.842 88.845 0.64 31.44 39 ASP C N 1
ATOM 2782 N N B ASP C 1 28 ? 15.284 31.831 88.827 0.36 29.99 39 ASP C N 1
ATOM 2783 C CA A ASP C 1 28 ? 13.929 31.352 88.649 0.64 34.34 39 ASP C CA 1
ATOM 2784 C CA B ASP C 1 28 ? 13.956 31.289 88.611 0.36 29.96 39 ASP C CA 1
ATOM 2785 C C A ASP C 1 28 ? 13.976 30.094 87.748 0.64 31.55 39 ASP C C 1
ATOM 2786 C C B ASP C 1 28 ? 13.998 30.068 87.743 0.36 28.84 39 ASP C C 1
ATOM 2787 O O A ASP C 1 28 ? 14.778 30.020 86.804 0.64 30.74 39 ASP C O 1
ATOM 2788 O O B ASP C 1 28 ? 14.780 30.018 86.796 0.36 28.42 39 ASP C O 1
ATOM 2797 N N . ASN C 1 29 ? 13.164 29.090 88.062 1.00 26.20 40 ASN C N 1
ATOM 2798 C CA . ASN C 1 29 ? 13.172 27.831 87.296 1.00 26.78 40 ASN C CA 1
ATOM 2799 C C . ASN C 1 29 ? 12.915 27.999 85.820 1.00 24.71 40 ASN C C 1
ATOM 2800 O O . ASN C 1 29 ? 13.528 27.326 85.008 1.00 25.68 40 ASN C O 1
ATOM 2805 N N A ASP C 1 30 ? 12.037 28.916 85.453 0.51 27.02 41 ASP C N 1
ATOM 2806 N N B ASP C 1 30 ? 12.049 28.924 85.452 0.49 26.41 41 ASP C N 1
ATOM 2807 C CA A ASP C 1 30 ? 11.704 29.106 84.032 0.51 31.31 41 ASP C CA 1
ATOM 2808 C CA B ASP C 1 30 ? 11.722 29.141 84.039 0.49 30.03 41 ASP C CA 1
ATOM 2809 C C A ASP C 1 30 ? 12.899 29.731 83.313 0.51 29.49 41 ASP C C 1
ATOM 2810 C C B ASP C 1 30 ? 12.910 29.731 83.315 0.49 28.87 41 ASP C C 1
ATOM 2811 O O A ASP C 1 30 ? 13.163 29.409 82.167 0.51 29.84 41 ASP C O 1
ATOM 2812 O O B ASP C 1 30 ? 13.168 29.403 82.167 0.49 29.34 41 ASP C O 1
ATOM 2821 N N . ILE C 1 31 ? 13.646 30.587 84.006 1.00 29.71 42 ILE C N 1
ATOM 2822 C CA . ILE C 1 31 ? 14.838 31.199 83.417 1.00 30.08 42 ILE C CA 1
ATOM 2823 C C . ILE C 1 31 ? 15.935 30.139 83.300 1.00 29.34 42 ILE C C 1
ATOM 2824 O O . ILE C 1 31 ? 16.627 30.063 82.301 1.00 25.67 42 ILE C O 1
ATOM 2829 N N . LEU C 1 32 ? 16.094 29.308 84.324 1.00 24.62 43 LEU C N 1
ATOM 2830 C CA . LEU C 1 32 ? 17.066 28.241 84.275 1.00 25.09 43 LEU C CA 1
ATOM 2831 C C . LEU C 1 32 ? 16.848 27.342 83.063 1.00 24.11 43 LEU C C 1
ATOM 2832 O O . LEU C 1 32 ? 17.791 27.066 82.299 1.00 22.08 43 LEU C O 1
ATOM 2837 N N . ASN C 1 33 ? 15.614 26.953 82.852 1.00 23.90 44 ASN C N 1
ATOM 2838 C CA . ASN C 1 33 ? 15.284 26.079 81.736 1.00 22.64 44 ASN C CA 1
ATOM 2839 C C . ASN C 1 33 ? 15.511 26.734 80.387 1.00 23.89 44 ASN C C 1
ATOM 2840 O O . ASN C 1 33 ? 16.001 26.111 79.452 1.00 24.91 44 ASN C O 1
ATOM 2845 N N . LYS C 1 34 ? 15.147 28.005 80.252 1.00 24.72 45 LYS C N 1
ATOM 2846 C CA . LYS C 1 34 ? 15.486 28.707 79.012 1.00 28.49 45 LYS C CA 1
ATOM 2847 C C . LYS C 1 34 ? 17.001 28.731 78.770 1.00 26.95 45 LYS C C 1
ATOM 2848 O O . LYS C 1 34 ? 17.449 28.628 77.652 1.00 25.07 45 LYS C O 1
ATOM 2854 N N . ASP C 1 35 ? 17.772 28.983 79.828 1.00 25.74 46 ASP C N 1
ATOM 2855 C CA . ASP C 1 35 ? 19.235 29.001 79.741 1.00 25.14 46 ASP C CA 1
ATOM 2856 C C . ASP C 1 35 ? 19.828 27.637 79.352 1.00 23.20 46 ASP C C 1
ATOM 2857 O O . ASP C 1 35 ? 20.713 27.572 78.524 1.00 25.11 46 ASP C O 1
ATOM 2862 N N . ILE C 1 36 ? 19.250 26.545 79.862 1.00 21.95 47 ILE C N 1
ATOM 2863 C CA . ILE C 1 36 ? 19.602 25.200 79.421 1.00 22.83 47 ILE C CA 1
ATOM 2864 C C . ILE C 1 36 ? 19.340 25.025 77.910 1.00 24.41 47 ILE C C 1
ATOM 2865 O O . ILE C 1 36 ? 20.217 24.548 77.190 1.00 25.56 47 ILE C O 1
ATOM 2870 N N . VAL C 1 37 ? 18.128 25.389 77.429 1.00 24.71 48 VAL C N 1
ATOM 2871 C CA . VAL C 1 37 ? 17.785 25.325 76.005 1.00 25.49 48 VAL C CA 1
ATOM 2872 C C . VAL C 1 37 ? 18.835 26.105 75.181 1.00 26.57 48 VAL C C 1
ATOM 2873 O O . VAL C 1 37 ? 19.385 25.628 74.172 1.00 24.63 48 VAL C O 1
ATOM 2877 N N . ASN C 1 38 ? 19.102 27.323 75.599 1.00 28.17 49 ASN C N 1
ATOM 2878 C CA . ASN C 1 38 ? 20.075 28.170 74.846 1.00 29.17 49 ASN C CA 1
ATOM 2879 C C . ASN C 1 38 ? 21.477 27.541 74.817 1.00 27.73 49 ASN C C 1
ATOM 2880 O O . ASN C 1 38 ? 22.144 27.625 73.811 1.00 30.93 49 ASN C O 1
ATOM 2885 N N . PHE C 1 39 ? 21.916 26.939 75.924 1.00 24.17 50 PHE C N 1
ATOM 2886 C CA . PHE C 1 39 ? 23.199 26.215 75.922 1.00 24.89 50 PHE C CA 1
ATOM 2887 C C . PHE C 1 39 ? 23.193 25.091 74.853 1.00 25.88 50 PHE C C 1
ATOM 2888 O O . PHE C 1 39 ? 24.150 24.936 74.057 1.00 26.29 50 PHE C O 1
ATOM 2896 N N . ILE C 1 40 ? 22.116 24.289 74.853 1.00 25.63 51 ILE C N 1
ATOM 2897 C CA . ILE C 1 40 ? 21.960 23.203 73.880 1.00 27.40 51 ILE C CA 1
ATOM 2898 C C . ILE C 1 40 ? 22.055 23.715 72.416 1.00 29.08 51 ILE C C 1
ATOM 2899 O O . ILE C 1 40 ? 22.586 23.051 71.549 1.00 29.61 51 ILE C O 1
ATOM 2904 N N . MET C 1 41 ? 21.489 24.896 72.184 1.00 30.77 52 MET C N 1
ATOM 2905 C CA . MET C 1 41 ? 21.443 25.545 70.857 1.00 33.09 52 MET C CA 1
ATOM 2906 C C . MET C 1 41 ? 22.633 26.456 70.543 1.00 35.84 52 MET C C 1
ATOM 2907 O O . MET C 1 41 ? 22.605 27.240 69.571 1.00 34.34 52 MET C O 1
ATOM 2912 N N A CYS C 1 42 ? 23.666 26.389 71.374 0.49 36.32 53 CYS C N 1
ATOM 2913 N N B CYS C 1 42 ? 23.675 26.376 71.359 0.51 35.58 53 CYS C N 1
ATOM 2914 C CA A CYS C 1 42 ? 24.899 27.156 71.190 0.49 39.04 53 CYS C CA 1
ATOM 2915 C CA B CYS C 1 42 ? 24.918 27.136 71.144 0.51 37.95 53 CYS C CA 1
ATOM 2916 C C A CYS C 1 42 ? 24.655 28.654 71.255 0.49 40.14 53 CYS C C 1
ATOM 2917 C C B CYS C 1 42 ? 24.657 28.648 71.245 0.51 39.49 53 CYS C C 1
ATOM 2918 O O A CYS C 1 42 ? 25.175 29.418 70.436 0.49 43.25 53 CYS C O 1
ATOM 2919 O O B CYS C 1 42 ? 25.177 29.423 70.437 0.51 42.57 53 CYS C O 1
ATOM 2924 N N . ARG C 1 43 ? 23.858 29.069 72.222 1.00 38.22 54 ARG C N 1
ATOM 2925 C CA . ARG C 1 43 ? 23.713 30.482 72.574 1.00 46.32 54 ARG C CA 1
ATOM 2926 C C . ARG C 1 43 ? 23.837 30.607 74.109 1.00 45.04 54 ARG C C 1
ATOM 2927 O O . ARG C 1 43 ? 22.983 31.196 74.755 1.00 49.36 54 ARG C O 1
ATOM 2935 N N . SER C 1 44 ? 24.907 30.082 74.676 1.00 43.92 55 SER C N 1
ATOM 2936 C CA . SER C 1 44 ? 25.148 30.129 76.149 1.00 45.43 55 SER C CA 1
ATOM 2937 C C . SER C 1 44 ? 25.006 31.514 76.786 1.00 48.10 55 SER C C 1
ATOM 2938 O O . SER C 1 44 ? 25.472 32.542 76.245 1.00 43.93 55 SER C O 1
ATOM 2941 N N . ASN C 1 45 ? 24.435 31.523 77.980 1.00 45.96 56 ASN C N 1
ATOM 2942 C CA . ASN C 1 45 ? 24.576 32.667 78.873 1.00 44.11 56 ASN C CA 1
ATOM 2943 C C . ASN C 1 45 ? 25.504 32.244 80.026 1.00 39.89 56 ASN C C 1
ATOM 2944 O O . ASN C 1 45 ? 25.025 31.637 81.017 1.00 29.77 56 ASN C O 1
ATOM 2949 N N . LEU C 1 46 ? 26.806 32.597 79.902 1.00 32.92 57 LEU C N 1
ATOM 2950 C CA . LEU C 1 46 ? 27.834 32.168 80.880 1.00 33.13 57 LEU C CA 1
ATOM 2951 C C . LEU C 1 46 ? 27.673 32.847 82.238 1.00 30.06 57 LEU C C 1
ATOM 2952 O O . LEU C 1 46 ? 28.282 32.468 83.227 1.00 30.98 57 LEU C O 1
ATOM 2957 N N . ASP C 1 47 ? 26.856 33.881 82.281 1.00 31.27 58 ASP C N 1
ATOM 2958 C CA . ASP C 1 47 ? 26.486 34.521 83.547 1.00 34.36 58 ASP C CA 1
ATOM 2959 C C . ASP C 1 47 ? 25.623 33.654 84.458 1.00 30.29 58 ASP C C 1
ATOM 2960 O O . ASP C 1 47 ? 25.526 33.904 85.647 1.00 31.63 58 ASP C O 1
ATOM 2965 N N . ASN C 1 48 ? 24.976 32.646 83.901 1.00 26.84 59 ASN C N 1
ATOM 2966 C CA . ASN C 1 48 ? 24.287 31.672 84.734 1.00 25.75 59 ASN C CA 1
ATOM 2967 C C . ASN C 1 48 ? 25.335 30.657 85.150 1.00 26.01 59 ASN C C 1
ATOM 2968 O O . ASN C 1 48 ? 25.863 29.949 84.319 1.00 25.69 59 ASN C O 1
ATOM 2973 N N . PRO C 1 49 ? 25.633 30.547 86.471 1.00 25.12 60 PRO C N 1
ATOM 2974 C CA . PRO C 1 49 ? 26.690 29.609 86.844 1.00 25.14 60 PRO C CA 1
ATOM 2975 C C . PRO C 1 49 ? 26.485 28.156 86.453 1.00 22.54 60 PRO C C 1
ATOM 2976 O O . PRO C 1 49 ? 27.509 27.440 86.223 1.00 24.52 60 PRO C O 1
ATOM 2980 N N . PHE C 1 50 ? 25.241 27.645 86.436 1.00 23.24 61 PHE C N 1
ATOM 2981 C CA . PHE C 1 50 ? 25.032 26.303 85.993 1.00 23.18 61 PHE C CA 1
ATOM 2982 C C . PHE C 1 50 ? 25.449 26.128 84.510 1.00 20.52 61 PHE C C 1
ATOM 2983 O O . PHE C 1 50 ? 25.982 25.074 84.113 1.00 22.62 61 PHE C O 1
ATOM 2991 N N . ILE C 1 51 ? 25.176 27.133 83.701 1.00 21.89 62 ILE C N 1
ATOM 2992 C CA . ILE C 1 51 ? 25.566 27.112 82.256 1.00 22.40 62 ILE C CA 1
ATOM 2993 C C . ILE C 1 51 ? 27.111 27.234 82.101 1.00 24.58 62 ILE C C 1
ATOM 2994 O O . ILE C 1 51 ? 27.723 26.477 81.329 1.00 22.38 62 ILE C O 1
ATOM 2999 N N . SER C 1 52 ? 27.765 28.080 82.904 1.00 23.14 63 SER C N 1
ATOM 3000 C CA . SER C 1 52 ? 29.246 28.032 82.950 1.00 24.21 63 SER C CA 1
ATOM 3001 C C . SER C 1 52 ? 29.806 26.635 83.362 1.00 23.51 63 SER C C 1
ATOM 3002 O O . SER C 1 52 ? 30.741 26.138 82.737 1.00 24.25 63 SER C O 1
ATOM 3005 N N . PHE C 1 53 ? 29.195 25.976 84.350 1.00 21.77 64 PHE C N 1
ATOM 3006 C CA . PHE C 1 53 ? 29.498 24.616 84.749 1.00 21.59 64 PHE C CA 1
ATOM 3007 C C . PHE C 1 53 ? 29.365 23.679 83.551 1.00 21.38 64 PHE C C 1
ATOM 3008 O O . PHE C 1 53 ? 30.331 22.938 83.204 1.00 22.35 64 PHE C O 1
ATOM 3016 N N . LEU C 1 54 ? 28.240 23.742 82.882 1.00 22.62 65 LEU C N 1
ATOM 3017 C CA . LEU C 1 54 ? 28.034 22.872 81.683 1.00 21.09 65 LEU C CA 1
ATOM 3018 C C . LEU C 1 54 ? 29.101 23.120 80.620 1.00 22.54 65 LEU C C 1
ATOM 3019 O O . LEU C 1 54 ? 29.615 22.163 79.961 1.00 23.15 65 LEU C O 1
ATOM 3024 N N . ASP C 1 55 ? 29.383 24.379 80.320 1.00 23.77 66 ASP C N 1
ATOM 3025 C CA . ASP C 1 55 ? 30.370 24.746 79.310 1.00 27.72 66 ASP C CA 1
ATOM 3026 C C . ASP C 1 55 ? 31.756 24.267 79.685 1.00 26.54 66 ASP C C 1
ATOM 3027 O O . ASP C 1 55 ? 32.469 23.731 78.871 1.00 23.68 66 ASP C O 1
ATOM 3032 N N . THR C 1 56 ? 32.101 24.409 80.952 1.00 27.62 67 THR C N 1
ATOM 3033 C CA . THR C 1 56 ? 33.339 23.851 81.451 1.00 27.16 67 THR C CA 1
ATOM 3034 C C . THR C 1 56 ? 33.418 22.345 81.271 1.00 24.77 67 THR C C 1
ATOM 3035 O O . THR C 1 56 ? 34.445 21.837 80.813 1.00 24.67 67 THR C O 1
ATOM 3039 N N . VAL C 1 57 ? 32.349 21.614 81.622 1.00 23.20 68 VAL C N 1
ATOM 3040 C CA . VAL C 1 57 ? 32.367 20.186 81.504 1.00 23.49 68 VAL C CA 1
ATOM 3041 C C . VAL C 1 57 ? 32.472 19.731 80.052 1.00 22.28 68 VAL C C 1
ATOM 3042 O O . VAL C 1 57 ? 33.279 18.877 79.703 1.00 24.43 68 VAL C O 1
ATOM 3046 N N . TYR C 1 58 ? 31.688 20.372 79.209 1.00 21.41 69 TYR C N 1
ATOM 3047 C CA . TYR C 1 58 ? 31.764 20.151 77.800 1.00 22.38 69 TYR C CA 1
ATOM 3048 C C . TYR C 1 58 ? 33.223 20.305 77.260 1.00 22.64 69 TYR C C 1
ATOM 3049 O O . TYR C 1 58 ? 33.693 19.465 76.485 1.00 22.63 69 TYR C O 1
ATOM 3058 N N . THR C 1 59 ? 33.911 21.389 77.676 1.00 22.17 70 THR C N 1
ATOM 3059 C CA . THR C 1 59 ? 35.265 21.687 77.248 1.00 23.54 70 THR C CA 1
ATOM 3060 C C . THR C 1 59 ? 36.239 20.619 77.754 1.00 25.76 70 THR C C 1
ATOM 3061 O O . THR C 1 59 ? 37.119 20.198 77.033 1.00 27.49 70 THR C O 1
ATOM 3065 N N . ILE C 1 60 ? 36.091 20.227 79.007 1.00 27.58 71 ILE C N 1
ATOM 3066 C CA . ILE C 1 60 ? 36.928 19.173 79.609 1.00 30.89 71 ILE C CA 1
ATOM 3067 C C . ILE C 1 60 ? 36.823 17.832 78.903 1.00 31.81 71 ILE C C 1
ATOM 3068 O O . ILE C 1 60 ? 37.813 17.203 78.608 1.00 32.50 71 ILE C O 1
ATOM 3073 N N . ILE C 1 61 ? 35.608 17.401 78.643 1.00 32.22 72 ILE C N 1
ATOM 3074 C CA . ILE C 1 61 ? 35.361 16.169 77.952 1.00 30.88 72 ILE C CA 1
ATOM 3075 C C . ILE C 1 61 ? 35.986 16.170 76.583 1.00 32.20 72 ILE C C 1
ATOM 3076 O O . ILE C 1 61 ? 36.581 15.155 76.172 1.00 31.62 72 ILE C O 1
ATOM 3081 N N . ASP C 1 62 ? 35.852 17.299 75.865 1.00 29.42 73 ASP C N 1
ATOM 3082 C CA . ASP C 1 62 ? 36.579 17.528 74.650 1.00 30.41 73 ASP C CA 1
ATOM 3083 C C . ASP C 1 62 ? 36.368 16.462 73.569 1.00 31.33 73 ASP C C 1
ATOM 3084 O O . ASP C 1 62 ? 37.335 16.033 72.919 1.00 33.01 73 ASP C O 1
ATOM 3089 N N A GLN C 1 63 ? 35.129 16.067 73.340 0.61 28.76 74 GLN C N 1
ATOM 3090 N N B GLN C 1 63 ? 35.127 16.055 73.353 0.39 29.49 74 GLN C N 1
ATOM 3091 C CA A GLN C 1 63 ? 34.843 15.025 72.342 0.61 31.55 74 GLN C CA 1
ATOM 3092 C CA B GLN C 1 63 ? 34.832 15.007 72.369 0.39 31.46 74 GLN C CA 1
ATOM 3093 C C A GLN C 1 63 ? 33.948 15.512 71.206 0.61 30.98 74 GLN C C 1
ATOM 3094 C C B GLN C 1 63 ? 33.953 15.512 71.213 0.39 31.19 74 GLN C C 1
ATOM 3095 O O A GLN C 1 63 ? 33.337 14.710 70.517 0.61 28.92 74 GLN C O 1
ATOM 3096 O O B GLN C 1 63 ? 33.338 14.708 70.521 0.39 29.94 74 GLN C O 1
ATOM 3107 N N . GLU C 1 64 ? 33.925 16.836 70.973 1.00 31.50 75 GLU C N 1
ATOM 3108 C CA . GLU C 1 64 ? 33.011 17.385 69.991 1.00 32.39 75 GLU C CA 1
ATOM 3109 C C . GLU C 1 64 ? 33.199 16.752 68.593 1.00 31.77 75 GLU C C 1
ATOM 3110 O O . GLU C 1 64 ? 32.233 16.324 67.999 1.00 32.98 75 GLU C O 1
ATOM 3116 N N . ASN C 1 65 ? 34.429 16.690 68.087 1.00 32.33 76 ASN C N 1
ATOM 3117 C CA . ASN C 1 65 ? 34.654 16.137 66.733 1.00 35.17 76 ASN C CA 1
ATOM 3118 C C . ASN C 1 65 ? 34.234 14.658 66.628 1.00 33.10 76 ASN C C 1
ATOM 3119 O O . ASN C 1 65 ? 33.593 14.252 65.649 1.00 32.38 76 ASN C O 1
ATOM 3124 N N . TYR C 1 66 ? 34.647 13.843 67.606 1.00 31.90 77 TYR C N 1
ATOM 3125 C CA . TYR C 1 66 ? 34.289 12.401 67.595 1.00 30.05 77 TYR C CA 1
ATOM 3126 C C . TYR C 1 66 ? 32.788 12.244 67.626 1.00 30.31 77 TYR C C 1
ATOM 3127 O O . TYR C 1 66 ? 32.246 11.457 66.891 1.00 31.21 77 TYR C O 1
ATOM 3136 N N . GLN C 1 67 ? 32.111 12.957 68.513 1.00 31.08 78 GLN C N 1
ATOM 3137 C CA . GLN C 1 67 ? 30.644 12.742 68.699 1.00 33.21 78 GLN C CA 1
ATOM 3138 C C . GLN C 1 67 ? 29.864 13.255 67.495 1.00 37.39 78 GLN C C 1
ATOM 3139 O O . GLN C 1 67 ? 28.863 12.673 67.151 1.00 37.95 78 GLN C O 1
ATOM 3145 N N . THR C 1 68 ? 30.393 14.261 66.824 1.00 35.95 79 THR C N 1
ATOM 3146 C CA . THR C 1 68 ? 29.854 14.775 65.555 1.00 41.39 79 THR C CA 1
ATOM 3147 C C . THR C 1 68 ? 29.891 13.726 64.456 1.00 45.28 79 THR C C 1
ATOM 3148 O O . THR C 1 68 ? 28.919 13.566 63.725 1.00 49.97 79 THR C O 1
ATOM 3152 N N . GLU C 1 69 ? 31.040 13.053 64.311 1.00 43.59 80 GLU C N 1
ATOM 3153 C CA . GLU C 1 69 ? 31.194 11.970 63.368 1.00 46.13 80 GLU C CA 1
ATOM 3154 C C . GLU C 1 69 ? 30.228 10.831 63.758 1.00 43.09 80 GLU C C 1
ATOM 3155 O O . GLU C 1 69 ? 29.501 10.314 62.929 1.00 40.77 80 GLU C O 1
ATOM 3161 N N . LEU C 1 70 ? 30.175 10.489 65.044 1.00 39.08 81 LEU C N 1
ATOM 3162 C CA . LEU C 1 70 ? 29.301 9.420 65.505 1.00 38.31 81 LEU C CA 1
ATOM 3163 C C . LEU C 1 70 ? 27.825 9.751 65.205 1.00 37.00 81 LEU C C 1
ATOM 3164 O O . LEU C 1 70 ? 27.122 8.969 64.560 1.00 38.56 81 LEU C O 1
ATOM 3169 N N . ILE C 1 71 ? 27.410 10.953 65.550 1.00 37.58 82 ILE C N 1
ATOM 3170 C CA . ILE C 1 71 ? 26.040 11.414 65.294 1.00 41.01 82 ILE C CA 1
ATOM 3171 C C . ILE C 1 71 ? 25.700 11.461 63.804 1.00 44.01 82 ILE C C 1
ATOM 3172 O O . ILE C 1 71 ? 24.598 11.124 63.415 1.00 48.39 82 ILE C O 1
ATOM 3177 N N . ASN C 1 72 ? 26.643 11.848 62.969 1.00 49.20 83 ASN C N 1
ATOM 3178 C CA . ASN C 1 72 ? 26.468 11.759 61.499 1.00 51.10 83 ASN C CA 1
ATOM 3179 C C . ASN C 1 72 ? 26.216 10.381 60.966 1.00 51.98 83 ASN C C 1
ATOM 3180 O O . ASN C 1 72 ? 25.662 10.243 59.886 1.00 54.80 83 ASN C O 1
ATOM 3185 N N . SER C 1 73 ? 26.722 9.364 61.644 1.00 49.26 84 SER C N 1
ATOM 3186 C CA . SER C 1 73 ? 26.516 8.000 61.224 1.00 49.48 84 SER C CA 1
ATOM 3187 C C . SER C 1 73 ? 25.128 7.492 61.622 1.00 45.99 84 SER C C 1
ATOM 3188 O O . SER C 1 73 ? 24.712 6.440 61.171 1.00 49.88 84 SER C O 1
ATOM 3191 N N . LEU C 1 74 ? 24.388 8.245 62.426 1.00 45.50 85 LEU C N 1
ATOM 3192 C CA . LEU C 1 74 ? 23.101 7.764 62.894 1.00 45.51 85 LEU C CA 1
ATOM 3193 C C . LEU C 1 74 ? 21.975 8.089 61.922 1.00 44.25 85 LEU C C 1
ATOM 3194 O O . LEU C 1 74 ? 21.977 9.145 61.282 1.00 48.70 85 LEU C O 1
ATOM 3199 N N . ASP C 1 75 ? 20.983 7.219 61.855 1.00 44.90 86 ASP C N 1
ATOM 3200 C CA . ASP C 1 75 ? 19.745 7.567 61.133 1.00 50.78 86 ASP C CA 1
ATOM 3201 C C . ASP C 1 75 ? 18.684 8.213 62.046 1.00 48.56 86 ASP C C 1
ATOM 3202 O O . ASP C 1 75 ? 18.872 8.371 63.287 1.00 45.11 86 ASP C O 1
ATOM 3207 N N . ASP C 1 76 ? 17.569 8.646 61.447 1.00 49.47 87 ASP C N 1
ATOM 3208 C CA . ASP C 1 76 ? 16.560 9.376 62.241 1.00 52.84 87 ASP C CA 1
ATOM 3209 C C . ASP C 1 76 ? 15.972 8.558 63.370 1.00 49.52 87 ASP C C 1
ATOM 3210 O O . ASP C 1 76 ? 15.684 9.103 64.453 1.00 50.61 87 ASP C O 1
ATOM 3215 N N . ASN C 1 77 ? 15.807 7.266 63.135 1.00 45.17 88 ASN C N 1
ATOM 3216 C CA . ASN C 1 77 ? 15.302 6.366 64.187 1.00 47.61 88 ASN C CA 1
ATOM 3217 C C . ASN C 1 77 ? 16.194 6.207 65.404 1.00 41.53 88 ASN C C 1
ATOM 3218 O O . ASN C 1 77 ? 15.747 6.285 66.574 1.00 40.52 88 ASN C O 1
ATOM 3223 N N . GLU C 1 78 ? 17.502 6.073 65.135 1.00 38.84 89 GLU C N 1
ATOM 3224 C CA . GLU C 1 78 ? 18.524 6.106 66.188 1.00 38.45 89 GLU C CA 1
ATOM 3225 C C . GLU C 1 78 ? 18.591 7.444 66.932 1.00 35.59 89 GLU C C 1
ATOM 3226 O O . GLU C 1 78 ? 18.788 7.472 68.162 1.00 34.56 89 GLU C O 1
ATOM 3232 N N . ILE C 1 79 ? 18.445 8.571 66.219 1.00 35.29 90 ILE C N 1
ATOM 3233 C CA . ILE C 1 79 ? 18.395 9.888 66.883 1.00 38.10 90 ILE C CA 1
ATOM 3234 C C . ILE C 1 79 ? 17.165 10.045 67.785 1.00 34.50 90 ILE C C 1
ATOM 3235 O O . ILE C 1 79 ? 17.247 10.548 68.919 1.00 33.86 90 ILE C O 1
ATOM 3240 N N . ILE C 1 80 ? 16.009 9.609 67.287 1.00 35.30 91 ILE C N 1
ATOM 3241 C CA . ILE C 1 80 ? 14.797 9.622 68.133 1.00 36.00 91 ILE C CA 1
ATOM 3242 C C . ILE C 1 80 ? 15.009 8.785 69.371 1.00 35.48 91 ILE C C 1
ATOM 3243 O O . ILE C 1 80 ? 14.657 9.193 70.501 1.00 35.97 91 ILE C O 1
ATOM 3248 N N A ASP C 1 81 ? 15.555 7.594 69.197 0.59 36.02 92 ASP C N 1
ATOM 3249 N N B ASP C 1 81 ? 15.577 7.601 69.192 0.41 33.67 92 ASP C N 1
ATOM 3250 C CA A ASP C 1 81 ? 15.847 6.728 70.357 0.59 37.58 92 ASP C CA 1
ATOM 3251 C CA B ASP C 1 81 ? 15.926 6.704 70.314 0.41 32.81 92 ASP C CA 1
ATOM 3252 C C A ASP C 1 81 ? 16.773 7.428 71.363 0.59 35.59 92 ASP C C 1
ATOM 3253 C C B ASP C 1 81 ? 16.834 7.410 71.346 0.41 31.88 92 ASP C C 1
ATOM 3254 O O A ASP C 1 81 ? 16.557 7.397 72.556 0.59 34.56 92 ASP C O 1
ATOM 3255 O O B ASP C 1 81 ? 16.560 7.402 72.558 0.41 31.10 92 ASP C O 1
ATOM 3264 N N A CYS C 1 82 ? 17.838 8.076 70.851 0.37 34.05 93 CYS C N 1
ATOM 3265 N N B CYS C 1 82 ? 17.883 8.076 70.853 0.63 31.74 93 CYS C N 1
ATOM 3266 C CA A CYS C 1 82 ? 18.794 8.862 71.675 0.37 32.36 93 CYS C CA 1
ATOM 3267 C CA B CYS C 1 82 ? 18.777 8.828 71.728 0.63 31.45 93 CYS C CA 1
ATOM 3268 C C A CYS C 1 82 ? 18.076 9.941 72.486 0.37 31.42 93 CYS C C 1
ATOM 3269 C C B CYS C 1 82 ? 18.073 9.938 72.495 0.63 30.63 93 CYS C C 1
ATOM 3270 O O A CYS C 1 82 ? 18.206 10.043 73.745 0.37 31.56 93 CYS C O 1
ATOM 3271 O O B CYS C 1 82 ? 18.207 10.047 73.742 0.63 31.29 93 CYS C O 1
ATOM 3276 N N . ILE C 1 83 ? 17.295 10.746 71.765 1.00 32.58 94 ILE C N 1
ATOM 3277 C CA . ILE C 1 83 ? 16.559 11.884 72.390 1.00 31.31 94 ILE C CA 1
ATOM 3278 C C . ILE C 1 83 ? 15.647 11.387 73.493 1.00 28.72 94 ILE C C 1
ATOM 3279 O O . ILE C 1 83 ? 15.714 11.861 74.655 1.00 29.85 94 ILE C O 1
ATOM 3284 N N . VAL C 1 84 ? 14.820 10.429 73.181 1.00 28.52 95 VAL C N 1
ATOM 3285 C CA . VAL C 1 84 ? 13.891 9.900 74.160 1.00 28.42 95 VAL C CA 1
ATOM 3286 C C . VAL C 1 84 ? 14.642 9.332 75.348 1.00 31.05 95 VAL C C 1
ATOM 3287 O O . VAL C 1 84 ? 14.220 9.525 76.509 1.00 28.88 95 VAL C O 1
ATOM 3291 N N . ASN C 1 85 ? 15.675 8.544 75.100 1.00 32.98 96 ASN C N 1
ATOM 3292 C CA . ASN C 1 85 ? 16.466 7.907 76.193 1.00 34.00 96 ASN C CA 1
ATOM 3293 C C . ASN C 1 85 ? 17.089 8.927 77.085 1.00 30.98 96 ASN C C 1
ATOM 3294 O O . ASN C 1 85 ? 16.943 8.841 78.298 1.00 30.43 96 ASN C O 1
ATOM 3299 N N . LYS C 1 86 ? 17.728 9.948 76.517 1.00 27.08 97 LYS C N 1
ATOM 3300 C CA . LYS C 1 86 ? 18.449 10.897 77.373 1.00 28.29 97 LYS C CA 1
ATOM 3301 C C . LYS C 1 86 ? 17.443 11.814 78.126 1.00 25.93 97 LYS C C 1
ATOM 3302 O O . LYS C 1 86 ? 17.660 12.159 79.311 1.00 25.78 97 LYS C O 1
ATOM 3308 N N . PHE C 1 87 ? 16.326 12.124 77.466 1.00 24.74 98 PHE C N 1
ATOM 3309 C CA . PHE C 1 87 ? 15.325 13.036 78.078 1.00 25.05 98 PHE C CA 1
ATOM 3310 C C . PHE C 1 87 ? 14.814 12.571 79.399 1.00 22.81 98 PHE C C 1
ATOM 3311 O O . PHE C 1 87 ? 14.622 13.398 80.310 1.00 23.79 98 PHE C O 1
ATOM 3319 N N . MET C 1 88 ? 14.677 11.275 79.575 1.00 26.77 99 MET C N 1
ATOM 3320 C CA . MET C 1 88 ? 14.102 10.761 80.789 1.00 27.44 99 MET C CA 1
ATOM 3321 C C . MET C 1 88 ? 14.960 11.085 82.024 1.00 26.24 99 MET C C 1
ATOM 3322 O O . MET C 1 88 ? 14.402 11.133 83.117 1.00 24.30 99 MET C O 1
ATOM 3327 N N A SER C 1 89 ? 16.260 11.346 81.861 0.38 24.53 100 SER C N 1
ATOM 3328 N N B SER C 1 89 ? 16.265 11.355 81.855 0.62 24.11 100 SER C N 1
ATOM 3329 C CA A SER C 1 89 ? 17.113 11.721 82.982 0.38 23.92 100 SER C CA 1
ATOM 3330 C CA B SER C 1 89 ? 17.134 11.736 82.966 0.62 23.68 100 SER C CA 1
ATOM 3331 C C A SER C 1 89 ? 16.627 12.999 83.662 0.38 21.31 100 SER C C 1
ATOM 3332 C C B SER C 1 89 ? 16.633 13.000 83.653 0.62 20.61 100 SER C C 1
ATOM 3333 O O A SER C 1 89 ? 16.778 13.146 84.877 0.38 20.06 100 SER C O 1
ATOM 3334 O O B SER C 1 89 ? 16.788 13.142 84.868 0.62 18.84 100 SER C O 1
ATOM 3339 N N . PHE C 1 90 ? 16.009 13.902 82.900 1.00 20.25 101 PHE C N 1
ATOM 3340 C CA . PHE C 1 90 ? 15.460 15.137 83.483 1.00 21.38 101 PHE C CA 1
ATOM 3341 C C . PHE C 1 90 ? 14.364 14.871 84.527 1.00 21.96 101 PHE C C 1
ATOM 3342 O O . PHE C 1 90 ? 14.091 15.742 85.400 1.00 24.48 101 PHE C O 1
ATOM 3350 N N . TYR C 1 91 ? 13.730 13.698 84.494 1.00 20.68 102 TYR C N 1
ATOM 3351 C CA . TYR C 1 91 ? 12.668 13.385 85.407 1.00 22.53 102 TYR C CA 1
ATOM 3352 C C . TYR C 1 91 ? 13.173 12.538 86.566 1.00 23.89 102 TYR C C 1
ATOM 3353 O O . TYR C 1 91 ? 12.400 12.207 87.454 1.00 25.29 102 TYR C O 1
ATOM 3362 N N . LYS C 1 92 ? 14.474 12.222 86.587 1.00 22.41 103 LYS C N 1
ATOM 3363 C CA . LYS C 1 92 ? 15.038 11.308 87.624 1.00 24.98 103 LYS C CA 1
ATOM 3364 C C . LYS C 1 92 ? 16.010 12.070 88.515 1.00 23.71 103 LYS C C 1
ATOM 3365 O O . LYS C 1 92 ? 16.211 13.258 88.302 1.00 23.05 103 LYS C O 1
ATOM 3371 N N A ASP C 1 93 ? 16.632 11.393 89.476 0.47 25.57 104 ASP C N 1
ATOM 3372 N N B ASP C 1 93 ? 16.634 11.385 89.468 0.53 24.42 104 ASP C N 1
ATOM 3373 C CA A ASP C 1 93 ? 17.398 12.064 90.531 0.47 27.84 104 ASP C CA 1
ATOM 3374 C CA B ASP C 1 93 ? 17.373 12.049 90.537 0.53 26.13 104 ASP C CA 1
ATOM 3375 C C A ASP C 1 93 ? 18.907 11.935 90.412 0.47 26.83 104 ASP C C 1
ATOM 3376 C C B ASP C 1 93 ? 18.902 11.927 90.415 0.53 25.87 104 ASP C C 1
ATOM 3377 O O A ASP C 1 93 ? 19.637 12.128 91.398 0.47 28.92 104 ASP C O 1
ATOM 3378 O O B ASP C 1 93 ? 19.645 12.143 91.386 0.53 28.33 104 ASP C O 1
ATOM 3387 N N . ASN C 1 94 ? 19.395 11.664 89.214 1.00 25.28 105 ASN C N 1
ATOM 3388 C CA . ASN C 1 94 ? 20.818 11.513 88.989 1.00 24.75 105 ASN C CA 1
ATOM 3389 C C . ASN C 1 94 ? 21.369 12.693 88.189 1.00 21.99 105 ASN C C 1
ATOM 3390 O O . ASN C 1 94 ? 21.057 12.822 86.991 1.00 20.46 105 ASN C O 1
ATOM 3395 N N . LEU C 1 95 ? 22.187 13.522 88.813 1.00 20.91 106 LEU C N 1
ATOM 3396 C CA . LEU C 1 95 ? 22.696 14.710 88.117 1.00 21.98 106 LEU C CA 1
ATOM 3397 C C . LEU C 1 95 ? 23.682 14.400 87.017 1.00 20.40 106 LEU C C 1
ATOM 3398 O O . LEU C 1 95 ? 23.658 15.061 85.980 1.00 21.78 106 LEU C O 1
ATOM 3403 N N . GLU C 1 96 ? 24.550 13.401 87.203 1.00 21.95 107 GLU C N 1
ATOM 3404 C CA . GLU C 1 96 ? 25.480 13.027 86.139 1.00 21.46 107 GLU C CA 1
ATOM 3405 C C . GLU C 1 96 ? 24.737 12.703 84.862 1.00 21.27 107 GLU C C 1
ATOM 3406 O O . GLU C 1 96 ? 25.115 13.136 83.765 1.00 23.27 107 GLU C O 1
ATOM 3412 N N . ASN C 1 97 ? 23.624 12.016 84.995 1.00 21.65 108 ASN C N 1
ATOM 3413 C CA . ASN C 1 97 ? 22.814 11.633 83.829 1.00 21.14 108 ASN C CA 1
ATOM 3414 C C . ASN C 1 97 ? 22.125 12.820 83.158 1.00 20.17 108 ASN C C 1
ATOM 3415 O O . ASN C 1 97 ? 21.997 12.852 81.910 1.00 20.55 108 ASN C O 1
ATOM 3420 N N . ILE C 1 98 ? 21.721 13.809 83.982 1.00 19.74 109 ILE C N 1
ATOM 3421 C CA . ILE C 1 98 ? 21.161 15.067 83.455 1.00 20.84 109 ILE C CA 1
ATOM 3422 C C . ILE C 1 98 ? 22.184 15.861 82.693 1.00 20.62 109 ILE C C 1
ATOM 3423 O O . ILE C 1 98 ? 21.894 16.356 81.584 1.00 21.10 109 ILE C O 1
ATOM 3428 N N . VAL C 1 99 ? 23.394 15.966 83.260 1.00 20.62 110 VAL C N 1
ATOM 3429 C CA . VAL C 1 99 ? 24.473 16.631 82.586 1.00 21.70 110 VAL C CA 1
ATOM 3430 C C . VAL C 1 99 ? 24.854 15.942 81.257 1.00 22.40 110 VAL C C 1
ATOM 3431 O O . VAL C 1 99 ? 24.977 16.610 80.185 1.00 21.22 110 VAL C O 1
ATOM 3435 N N . ASP C 1 100 ? 24.960 14.620 81.288 1.00 22.43 111 ASP C N 1
ATOM 3436 C CA . ASP C 1 100 ? 25.170 13.838 80.054 1.00 22.76 111 ASP C CA 1
ATOM 3437 C C . ASP C 1 100 ? 24.058 14.071 79.027 1.00 22.02 111 ASP C C 1
ATOM 3438 O O . ASP C 1 100 ? 24.339 14.254 77.818 1.00 24.02 111 ASP C O 1
ATOM 3443 N N . ALA C 1 101 ? 22.794 14.148 79.480 1.00 21.20 112 ALA C N 1
ATOM 3444 C CA . ALA C 1 101 ? 21.683 14.401 78.562 1.00 20.26 112 ALA C CA 1
ATOM 3445 C C . ALA C 1 101 ? 21.788 15.751 77.892 1.00 20.27 112 ALA C C 1
ATOM 3446 O O . ALA C 1 101 ? 21.652 15.847 76.675 1.00 20.74 112 ALA C O 1
ATOM 3448 N N . ILE C 1 102 ? 22.092 16.792 78.675 1.00 20.05 113 ILE C N 1
ATOM 3449 C CA . ILE C 1 102 ? 22.196 18.143 78.141 1.00 21.82 113 ILE C CA 1
ATOM 3450 C C . ILE C 1 102 ? 23.324 18.256 77.139 1.00 21.92 113 ILE C C 1
ATOM 3451 O O . ILE C 1 102 ? 23.131 18.791 76.027 1.00 24.35 113 ILE C O 1
ATOM 3456 N N . ILE C 1 103 ? 24.452 17.653 77.474 1.00 22.60 114 ILE C N 1
ATOM 3457 C CA . ILE C 1 103 ? 25.620 17.718 76.562 1.00 24.59 114 ILE C CA 1
ATOM 3458 C C . ILE C 1 103 ? 25.363 16.895 75.275 1.00 23.34 114 ILE C C 1
ATOM 3459 O O . ILE C 1 103 ? 25.685 17.313 74.186 1.00 23.71 114 ILE C O 1
ATOM 3464 N N . THR C 1 104 ? 24.711 15.733 75.419 1.00 24.85 115 THR C N 1
ATOM 3465 C CA . THR C 1 104 ? 24.332 14.908 74.240 1.00 24.80 115 THR C CA 1
ATOM 3466 C C . THR C 1 104 ? 23.379 15.627 73.327 1.00 24.31 115 THR C C 1
ATOM 3467 O O . THR C 1 104 ? 23.573 15.664 72.074 1.00 26.18 115 THR C O 1
ATOM 3471 N N . LEU C 1 105 ? 22.391 16.342 73.915 1.00 21.96 116 LEU C N 1
ATOM 3472 C CA . LEU C 1 105 ? 21.482 17.154 73.117 1.00 25.09 116 LEU C CA 1
ATOM 3473 C C . LEU C 1 105 ? 22.242 18.255 72.382 1.00 24.58 116 LEU C C 1
ATOM 3474 O O . LEU C 1 105 ? 21.916 18.592 71.204 1.00 25.61 116 LEU C O 1
ATOM 3479 N N . LYS C 1 106 ? 23.211 18.878 73.044 1.00 25.00 117 LYS C N 1
ATOM 3480 C CA . LYS C 1 106 ? 24.031 19.920 72.372 1.00 29.64 117 LYS C CA 1
ATOM 3481 C C . LYS C 1 106 ? 24.766 19.270 71.155 1.00 26.89 117 LYS C C 1
ATOM 3482 O O . LYS C 1 106 ? 24.808 19.852 70.066 1.00 29.63 117 LYS C O 1
ATOM 3488 N N . TYR C 1 107 ? 25.354 18.096 71.327 1.00 28.67 118 TYR C N 1
ATOM 3489 C CA . TYR C 1 107 ? 26.019 17.418 70.176 1.00 28.91 118 TYR C CA 1
ATOM 3490 C C . TYR C 1 107 ? 25.054 17.183 69.031 1.00 32.04 118 TYR C C 1
ATOM 3491 O O . TYR C 1 107 ? 25.392 17.364 67.812 1.00 31.47 118 TYR C O 1
ATOM 3500 N N . ILE C 1 108 ? 23.839 16.771 69.356 1.00 32.40 119 ILE C N 1
ATOM 3501 C CA . ILE C 1 108 ? 22.824 16.489 68.310 1.00 33.59 119 ILE C CA 1
ATOM 3502 C C . ILE C 1 108 ? 22.418 17.784 67.585 1.00 33.24 119 ILE C C 1
ATOM 3503 O O . ILE C 1 108 ? 22.291 17.791 66.370 1.00 35.34 119 ILE C O 1
ATOM 3508 N N . MET C 1 109 ? 22.289 18.890 68.345 1.00 32.71 120 MET C N 1
ATOM 3509 C CA . MET C 1 109 ? 21.943 20.170 67.771 1.00 32.86 120 MET C CA 1
ATOM 3510 C C . MET C 1 109 ? 23.092 20.799 66.986 1.00 35.63 120 MET C C 1
ATOM 3511 O O . MET C 1 109 ? 22.862 21.753 66.241 1.00 36.08 120 MET C O 1
ATOM 3516 N N . ASN C 1 110 ? 24.325 20.311 67.183 1.00 39.02 121 ASN C N 1
ATOM 3517 C CA . ASN C 1 110 ? 25.499 20.719 66.367 1.00 40.32 121 ASN C CA 1
ATOM 3518 C C . ASN C 1 110 ? 25.348 20.191 64.914 1.00 43.57 121 ASN C C 1
ATOM 3519 O O . ASN C 1 110 ? 26.142 20.557 64.070 1.00 44.02 121 ASN C O 1
ATOM 3524 N N . ASN C 1 111 ? 24.394 19.287 64.654 1.00 44.89 122 ASN C N 1
ATOM 3525 C CA . ASN C 1 111 ? 24.087 18.735 63.313 1.00 46.84 122 ASN C CA 1
ATOM 3526 C C . ASN C 1 111 ? 22.922 19.547 62.726 1.00 49.71 122 ASN C C 1
ATOM 3527 O O . ASN C 1 111 ? 21.818 19.426 63.174 1.00 42.61 122 ASN C O 1
ATOM 3532 N N . PRO C 1 112 ? 23.159 20.376 61.683 1.00 50.98 123 PRO C N 1
ATOM 3533 C CA . PRO C 1 112 ? 22.093 21.263 61.161 1.00 51.82 123 PRO C CA 1
ATOM 3534 C C . PRO C 1 112 ? 20.797 20.604 60.665 1.00 54.56 123 PRO C C 1
ATOM 3535 O O . PRO C 1 112 ? 19.704 21.180 60.816 1.00 58.16 123 PRO C O 1
ATOM 3539 N N . ASP C 1 113 ? 20.890 19.388 60.116 1.00 56.38 124 ASP C N 1
ATOM 3540 C CA . ASP C 1 113 ? 19.680 18.624 59.775 1.00 59.66 124 ASP C CA 1
ATOM 3541 C C . ASP C 1 113 ? 18.870 18.270 61.054 1.00 54.51 124 ASP C C 1
ATOM 3542 O O . ASP C 1 113 ? 17.644 18.420 61.086 1.00 51.58 124 ASP C O 1
ATOM 3547 N N . PHE C 1 114 ? 19.550 17.759 62.076 1.00 51.26 125 PHE C N 1
ATOM 3548 C CA . PHE C 1 114 ? 18.842 17.313 63.316 1.00 48.55 125 PHE C CA 1
ATOM 3549 C C . PHE C 1 114 ? 18.327 18.536 64.096 1.00 46.22 125 PHE C C 1
ATOM 3550 O O . PHE C 1 114 ? 17.273 18.478 64.705 1.00 41.49 125 PHE C O 1
ATOM 3558 N N . LYS C 1 115 ? 19.031 19.662 63.999 1.00 45.07 126 LYS C N 1
ATOM 3559 C CA . LYS C 1 115 ? 18.561 20.866 64.660 1.00 42.52 126 LYS C CA 1
ATOM 3560 C C . LYS C 1 115 ? 17.292 21.360 64.051 1.00 41.62 126 LYS C C 1
ATOM 3561 O O . LYS C 1 115 ? 16.353 21.722 64.721 1.00 38.89 126 LYS C O 1
ATOM 3567 N N . THR C 1 116 ? 17.236 21.344 62.707 1.00 44.15 127 THR C N 1
ATOM 3568 C CA . THR C 1 116 ? 16.018 21.698 62.052 1.00 48.10 127 THR C CA 1
ATOM 3569 C C . THR C 1 116 ? 14.829 20.822 62.442 1.00 44.40 127 THR C C 1
ATOM 3570 O O . THR C 1 116 ? 13.732 21.325 62.664 1.00 41.57 127 THR C O 1
ATOM 3574 N N . THR C 1 117 ? 15.040 19.517 62.441 1.00 46.18 128 THR C N 1
ATOM 3575 C CA . THR C 1 117 ? 13.971 18.578 62.771 1.00 47.29 128 THR C CA 1
ATOM 3576 C C . THR C 1 117 ? 13.514 18.656 64.247 1.00 47.46 128 THR C C 1
ATOM 3577 O O . THR C 1 117 ? 12.320 18.566 64.523 1.00 47.12 128 THR C O 1
ATOM 3581 N N . TYR C 1 118 ? 14.456 18.782 65.186 1.00 42.50 129 TYR C N 1
ATOM 3582 C CA . TYR C 1 118 ? 14.119 18.498 66.592 1.00 40.72 129 TYR C CA 1
ATOM 3583 C C . TYR C 1 118 ? 14.239 19.664 67.542 1.00 41.50 129 TYR C C 1
ATOM 3584 O O . TYR C 1 118 ? 13.853 19.519 68.709 1.00 36.98 129 TYR C O 1
ATOM 3593 N N . ALA C 1 119 ? 14.721 20.821 67.098 1.00 41.11 130 ALA C N 1
ATOM 3594 C CA . ALA C 1 119 ? 14.957 21.918 68.069 1.00 41.41 130 ALA C CA 1
ATOM 3595 C C . ALA C 1 119 ? 13.695 22.418 68.759 1.00 41.10 130 ALA C C 1
ATOM 3596 O O . ALA C 1 119 ? 13.705 22.665 69.966 1.00 37.81 130 ALA C O 1
ATOM 3598 N N . GLU C 1 120 ? 12.599 22.537 68.032 1.00 38.95 131 GLU C N 1
ATOM 3599 C CA . GLU C 1 120 ? 11.359 23.019 68.621 1.00 39.09 131 GLU C CA 1
ATOM 3600 C C . GLU C 1 120 ? 10.817 22.103 69.731 1.00 37.26 131 GLU C C 1
ATOM 3601 O O . GLU C 1 120 ? 10.394 22.567 70.804 1.00 32.73 131 GLU C O 1
ATOM 3607 N N . VAL C 1 121 ? 10.786 20.807 69.472 1.00 36.94 132 VAL C N 1
ATOM 3608 C CA . VAL C 1 121 ? 10.280 19.907 70.486 1.00 36.38 132 VAL C CA 1
ATOM 3609 C C . VAL C 1 121 ? 11.195 19.914 71.725 1.00 34.48 132 VAL C C 1
ATOM 3610 O O . VAL C 1 121 ? 10.670 19.861 72.852 1.00 31.29 132 VAL C O 1
ATOM 3614 N N . LEU C 1 122 ? 12.513 19.991 71.545 1.00 31.23 133 LEU C N 1
ATOM 3615 C CA . LEU C 1 122 ? 13.426 20.005 72.687 1.00 32.36 133 LEU C CA 1
ATOM 3616 C C . LEU C 1 122 ? 13.182 21.223 73.530 1.00 31.92 133 LEU C C 1
ATOM 3617 O O . LEU C 1 122 ? 13.101 21.127 74.747 1.00 29.54 133 LEU C O 1
ATOM 3622 N N . GLY C 1 123 ? 12.951 22.357 72.888 1.00 30.46 134 GLY C N 1
ATOM 3623 C CA . GLY C 1 123 ? 12.697 23.579 73.585 1.00 33.14 134 GLY C CA 1
ATOM 3624 C C . GLY C 1 123 ? 11.419 23.526 74.367 1.00 33.46 134 GLY C C 1
ATOM 3625 O O . GLY C 1 123 ? 11.378 23.907 75.551 1.00 33.91 134 GLY C O 1
ATOM 3626 N N A SER C 1 124 ? 10.379 23.022 73.727 0.51 31.54 135 SER C N 1
ATOM 3627 N N B SER C 1 124 ? 10.384 23.019 73.721 0.49 32.24 135 SER C N 1
ATOM 3628 C CA A SER C 1 124 ? 9.092 22.845 74.396 0.51 33.25 135 SER C CA 1
ATOM 3629 C CA B SER C 1 124 ? 9.090 22.808 74.350 0.49 34.18 135 SER C CA 1
ATOM 3630 C C A SER C 1 124 ? 9.142 21.917 75.594 0.51 30.58 135 SER C C 1
ATOM 3631 C C B SER C 1 124 ? 9.133 21.906 75.585 0.49 31.10 135 SER C C 1
ATOM 3632 O O A SER C 1 124 ? 8.568 22.229 76.617 0.51 32.10 135 SER C O 1
ATOM 3633 O O B SER C 1 124 ? 8.567 22.226 76.631 0.49 32.72 135 SER C O 1
ATOM 3638 N N . ARG C 1 125 ? 9.802 20.774 75.460 1.00 29.35 136 ARG C N 1
ATOM 3639 C CA . ARG C 1 125 ? 9.806 19.778 76.569 1.00 29.25 136 ARG C CA 1
ATOM 3640 C C . ARG C 1 125 ? 10.736 20.209 77.715 1.00 25.42 136 ARG C C 1
ATOM 3641 O O . ARG C 1 125 ? 10.496 19.933 78.905 1.00 28.41 136 ARG C O 1
ATOM 3649 N N . ILE C 1 126 ? 11.873 20.844 77.408 1.00 25.10 137 ILE C N 1
ATOM 3650 C CA . ILE C 1 126 ? 12.788 21.274 78.500 1.00 23.63 137 ILE C CA 1
ATOM 3651 C C . ILE C 1 126 ? 12.086 22.306 79.368 1.00 24.90 137 ILE C C 1
ATOM 3652 O O . ILE C 1 126 ? 12.362 22.393 80.579 1.00 28.29 137 ILE C O 1
ATOM 3657 N N . ALA C 1 127 ? 11.180 23.094 78.772 1.00 30.86 138 ALA C N 1
ATOM 3658 C CA . ALA C 1 127 ? 10.487 24.101 79.553 1.00 31.72 138 ALA C CA 1
ATOM 3659 C C . ALA C 1 127 ? 9.726 23.486 80.728 1.00 36.92 138 ALA C C 1
ATOM 3660 O O . ALA C 1 127 ? 9.470 24.169 81.718 1.00 35.38 138 ALA C O 1
ATOM 3662 N N . ASP C 1 128 ? 9.360 22.203 80.653 1.00 33.24 139 ASP C N 1
ATOM 3663 C CA . ASP C 1 128 ? 8.579 21.577 81.728 1.00 32.73 139 ASP C CA 1
ATOM 3664 C C . ASP C 1 128 ? 9.377 20.844 82.817 1.00 30.80 139 ASP C C 1
ATOM 3665 O O . ASP C 1 128 ? 8.791 20.278 83.745 1.00 28.53 139 ASP C O 1
ATOM 3670 N N . ILE C 1 129 ? 10.702 20.877 82.745 1.00 26.85 140 ILE C N 1
ATOM 3671 C CA . ILE C 1 129 ? 11.498 20.190 83.749 1.00 23.73 140 ILE C CA 1
ATOM 3672 C C . ILE C 1 129 ? 11.662 20.986 85.026 1.00 23.01 140 ILE C C 1
ATOM 3673 O O . ILE C 1 129 ? 11.372 22.202 85.106 1.00 26.34 140 ILE C O 1
ATOM 3678 N N . ASP C 1 130 ? 12.116 20.308 86.049 1.00 22.90 141 ASP C N 1
ATOM 3679 C CA . ASP C 1 130 ? 12.322 20.906 87.359 1.00 25.37 141 ASP C CA 1
ATOM 3680 C C . ASP C 1 130 ? 13.462 20.226 88.075 1.00 24.87 141 ASP C C 1
ATOM 3681 O O . ASP C 1 130 ? 13.290 19.265 88.831 1.00 23.80 141 ASP C O 1
ATOM 3686 N N . ILE C 1 131 ? 14.668 20.699 87.858 1.00 22.19 142 ILE C N 1
ATOM 3687 C CA . ILE C 1 131 ? 15.873 19.984 88.304 1.00 22.17 142 ILE C CA 1
ATOM 3688 C C . ILE C 1 131 ? 16.675 20.728 89.387 1.00 23.19 142 ILE C C 1
ATOM 3689 O O . ILE C 1 131 ? 17.826 20.373 89.648 1.00 24.30 142 ILE C O 1
ATOM 3694 N N . LYS C 1 132 ? 16.157 21.815 89.957 1.00 22.05 143 LYS C N 1
ATOM 3695 C CA . LYS C 1 132 ? 16.940 22.573 90.903 1.00 23.62 143 LYS C CA 1
ATOM 3696 C C . LYS C 1 132 ? 17.331 21.689 92.122 1.00 23.32 143 LYS C C 1
ATOM 3697 O O . LYS C 1 132 ? 18.444 21.796 92.592 1.00 25.70 143 LYS C O 1
ATOM 3703 N N . GLN C 1 133 ? 16.436 20.826 92.649 1.00 24.11 144 GLN C N 1
ATOM 3704 C CA . GLN C 1 133 ? 16.803 20.017 93.815 1.00 22.81 144 GLN C CA 1
ATOM 3705 C C . GLN C 1 133 ? 17.892 18.978 93.491 1.00 23.23 144 GLN C C 1
ATOM 3706 O O . GLN C 1 133 ? 18.818 18.763 94.290 1.00 20.82 144 GLN C O 1
ATOM 3712 N N . VAL C 1 134 ? 17.827 18.386 92.305 1.00 20.27 145 VAL C N 1
ATOM 3713 C CA . VAL C 1 134 ? 18.854 17.473 91.892 1.00 21.58 145 VAL C CA 1
ATOM 3714 C C . VAL C 1 134 ? 20.197 18.204 91.701 1.00 19.42 145 VAL C C 1
ATOM 3715 O O . VAL C 1 134 ? 21.233 17.662 92.003 1.00 22.54 145 VAL C O 1
ATOM 3719 N N . ILE C 1 135 ? 20.189 19.435 91.224 1.00 19.97 146 ILE C N 1
ATOM 3720 C CA . ILE C 1 135 ? 21.443 20.210 91.149 1.00 22.73 146 ILE C CA 1
ATOM 3721 C C . ILE C 1 135 ? 21.998 20.428 92.611 1.00 25.77 146 ILE C C 1
ATOM 3722 O O . ILE C 1 135 ? 23.181 20.208 92.862 1.00 21.27 146 ILE C O 1
ATOM 3727 N N . ARG C 1 136 ? 21.151 20.949 93.497 1.00 27.49 147 ARG C N 1
ATOM 3728 C CA . ARG C 1 136 ? 21.542 21.323 94.864 1.00 29.19 147 ARG C CA 1
ATOM 3729 C C . ARG C 1 136 ? 22.161 20.143 95.583 1.00 28.66 147 ARG C C 1
ATOM 3730 O O . ARG C 1 136 ? 23.167 20.282 96.263 1.00 30.59 147 ARG C O 1
ATOM 3738 N N . GLU C 1 137 ? 21.506 19.007 95.460 1.00 24.49 148 GLU C N 1
ATOM 3739 C CA . GLU C 1 137 ? 21.857 17.872 96.183 1.00 26.37 148 GLU C CA 1
ATOM 3740 C C . GLU C 1 137 ? 23.172 17.223 95.709 1.00 27.61 148 GLU C C 1
ATOM 3741 O O . GLU C 1 137 ? 23.861 16.515 96.491 1.00 25.18 148 GLU C O 1
ATOM 3747 N N . ASN C 1 138 ? 23.527 17.426 94.456 1.00 25.57 149 ASN C N 1
ATOM 3748 C CA . ASN C 1 138 ? 24.560 16.635 93.811 1.00 25.10 149 ASN C CA 1
ATOM 3749 C C . ASN C 1 138 ? 25.718 17.366 93.126 1.00 25.64 149 ASN C C 1
ATOM 3750 O O . ASN C 1 138 ? 26.672 16.696 92.706 1.00 23.08 149 ASN C O 1
ATOM 3755 N N . ILE C 1 139 ? 25.669 18.672 92.935 1.00 23.72 150 ILE C N 1
ATOM 3756 C CA . ILE C 1 139 ? 26.687 19.314 92.054 1.00 25.53 150 ILE C CA 1
ATOM 3757 C C . ILE C 1 139 ? 28.114 19.238 92.597 1.00 24.73 150 ILE C C 1
ATOM 3758 O O . ILE C 1 139 ? 29.073 19.021 91.849 1.00 24.79 150 ILE C O 1
ATOM 3763 N N . LEU C 1 140 ? 28.274 19.386 93.918 1.00 23.12 151 LEU C N 1
ATOM 3764 C CA . LEU C 1 140 ? 29.603 19.321 94.492 1.00 26.09 151 LEU C CA 1
ATOM 3765 C C . LEU C 1 140 ? 30.231 17.955 94.261 1.00 24.27 151 LEU C C 1
ATOM 3766 O O . LEU C 1 140 ? 31.389 17.810 93.813 1.00 25.41 151 LEU C O 1
ATOM 3771 N N . GLN C 1 141 ? 29.462 16.918 94.530 1.00 26.57 152 GLN C N 1
ATOM 3772 C CA . GLN C 1 141 ? 29.958 15.541 94.285 1.00 27.87 152 GLN C CA 1
ATOM 3773 C C . GLN C 1 141 ? 30.241 15.283 92.825 1.00 27.65 152 GLN C C 1
ATOM 3774 O O . GLN C 1 141 ? 31.237 14.604 92.477 1.00 27.57 152 GLN C O 1
ATOM 3780 N N . LEU C 1 142 ? 29.363 15.748 91.972 1.00 25.87 153 LEU C N 1
ATOM 3781 C CA . LEU C 1 142 ? 29.569 15.542 90.506 1.00 24.89 153 LEU C CA 1
ATOM 3782 C C . LEU C 1 142 ? 30.843 16.242 90.023 1.00 22.36 153 LEU C C 1
ATOM 3783 O O . LEU C 1 142 ? 31.605 15.678 89.210 1.00 24.72 153 LEU C O 1
ATOM 3788 N N . SER C 1 143 ? 31.090 17.447 90.536 1.00 23.95 154 SER C N 1
ATOM 3789 C CA . SER C 1 143 ? 32.356 18.132 90.263 1.00 26.51 154 SER C CA 1
ATOM 3790 C C . SER C 1 143 ? 33.576 17.260 90.618 1.00 26.95 154 SER C C 1
ATOM 3791 O O . SER C 1 143 ? 34.511 17.109 89.817 1.00 29.73 154 SER C O 1
ATOM 3794 N N . ASN C 1 144 ? 33.556 16.634 91.767 1.00 28.82 155 ASN C N 1
ATOM 3795 C CA . ASN C 1 144 ? 34.636 15.694 92.124 1.00 33.50 155 ASN C CA 1
ATOM 3796 C C . ASN C 1 144 ? 34.746 14.501 91.186 1.00 31.81 155 ASN C C 1
ATOM 3797 O O . ASN C 1 144 ? 35.833 14.118 90.855 1.00 33.52 155 ASN C O 1
ATOM 3802 N N . ASP C 1 145 ? 33.619 13.972 90.735 1.00 31.14 156 ASP C N 1
ATOM 3803 C CA . ASP C 1 145 ? 33.602 12.763 89.941 1.00 33.01 156 ASP C CA 1
ATOM 3804 C C . ASP C 1 145 ? 34.152 13.072 88.553 1.00 32.16 156 ASP C C 1
ATOM 3805 O O . ASP C 1 145 ? 34.881 12.268 87.975 1.00 34.01 156 ASP C O 1
ATOM 3810 N N . ILE C 1 146 ? 33.816 14.258 88.034 1.00 28.99 157 ILE C N 1
ATOM 3811 C CA . ILE C 1 146 ? 34.300 14.698 86.743 1.00 30.22 157 ILE C CA 1
ATOM 3812 C C . ILE C 1 146 ? 35.805 14.990 86.786 1.00 30.10 157 ILE C C 1
ATOM 3813 O O . ILE C 1 146 ? 36.563 14.593 85.902 1.00 29.15 157 ILE C O 1
ATOM 3818 N N . ARG C 1 147 ? 36.286 15.573 87.893 1.00 31.72 158 ARG C N 1
ATOM 3819 C CA . ARG C 1 147 ? 37.728 15.772 88.044 1.00 34.91 158 ARG C CA 1
ATOM 3820 C C . ARG C 1 147 ? 38.461 14.455 87.994 1.00 36.16 158 ARG C C 1
ATOM 3821 O O . ARG C 1 147 ? 39.517 14.354 87.368 1.00 35.41 158 ARG C O 1
ATOM 3829 N N . GLU C 1 148 ? 37.958 13.491 88.759 1.00 39.51 159 GLU C N 1
ATOM 3830 C CA . GLU C 1 148 ? 38.582 12.170 88.899 1.00 43.09 159 GLU C CA 1
ATOM 3831 C C . GLU C 1 148 ? 38.598 11.428 87.565 1.00 43.67 159 GLU C C 1
ATOM 3832 O O . GLU C 1 148 ? 39.615 10.860 87.190 1.00 45.99 159 GLU C O 1
ATOM 3838 N N . ARG C 1 149 ? 37.505 11.487 86.819 1.00 42.14 160 ARG C N 1
ATOM 3839 C CA . ARG C 1 149 ? 37.403 10.777 85.554 1.00 42.62 160 ARG C CA 1
ATOM 3840 C C . ARG C 1 149 ? 38.181 11.400 84.421 1.00 43.27 160 ARG C C 1
ATOM 3841 O O . ARG C 1 149 ? 38.725 10.683 83.614 1.00 49.10 160 ARG C O 1
ATOM 3849 N N . TYR C 1 150 ? 38.155 12.721 84.300 1.00 41.23 161 TYR C N 1
ATOM 3850 C CA . TYR C 1 150 ? 38.718 13.392 83.121 1.00 42.14 161 TYR C CA 1
ATOM 3851 C C . TYR C 1 150 ? 40.028 14.163 83.314 1.00 46.57 161 TYR C C 1
ATOM 3852 O O . TYR C 1 150 ? 40.595 14.568 82.316 1.00 49.38 161 TYR C O 1
ATOM 3861 N N . LEU C 1 151 ? 40.497 14.412 84.541 1.00 43.23 162 LEU C N 1
ATOM 3862 C CA . LEU C 1 151 ? 41.705 15.256 84.725 1.00 45.74 162 LEU C CA 1
ATOM 3863 C C . LEU C 1 151 ? 42.867 14.501 85.390 1.00 46.88 162 LEU C C 1
ATOM 3864 O O . LEU C 1 151 ? 42.614 13.498 86.045 1.00 50.50 162 LEU C O 1
ATOM 3869 N N . VAL D 1 2 ? 1.374 -13.665 37.144 1.00 70.65 13 VAL D N 1
ATOM 3870 C CA . VAL D 1 2 ? 1.129 -12.946 35.847 1.00 68.35 13 VAL D CA 1
ATOM 3871 C C . VAL D 1 2 ? 0.751 -11.521 36.183 1.00 66.96 13 VAL D C 1
ATOM 3872 O O . VAL D 1 2 ? 1.616 -10.667 36.273 1.00 64.67 13 VAL D O 1
ATOM 3874 N N . LEU D 1 3 ? -0.533 -11.260 36.367 1.00 66.48 14 LEU D N 1
ATOM 3875 C CA . LEU D 1 3 ? -0.932 -10.100 37.136 1.00 71.77 14 LEU D CA 1
ATOM 3876 C C . LEU D 1 3 ? -1.773 -10.410 38.393 1.00 70.41 14 LEU D C 1
ATOM 3877 O O . LEU D 1 3 ? -2.857 -10.976 38.283 1.00 66.69 14 LEU D O 1
ATOM 3882 N N . GLY D 1 4 ? -1.234 -10.029 39.565 1.00 71.84 15 GLY D N 1
ATOM 3883 C CA . GLY D 1 4 ? -1.960 -9.961 40.828 1.00 67.73 15 GLY D CA 1
ATOM 3884 C C . GLY D 1 4 ? -1.706 -11.018 41.908 1.00 59.90 15 GLY D C 1
ATOM 3885 O O . GLY D 1 4 ? -2.500 -11.027 42.874 1.00 65.55 15 GLY D O 1
ATOM 3886 N N . TYR D 1 5 ? -0.653 -11.858 41.799 1.00 51.68 16 TYR D N 1
ATOM 3887 C CA . TYR D 1 5 ? -0.160 -12.645 42.992 1.00 46.93 16 TYR D CA 1
ATOM 3888 C C . TYR D 1 5 ? 1.155 -12.108 43.682 1.00 46.47 16 TYR D C 1
ATOM 3889 O O . TYR D 1 5 ? 2.300 -12.192 43.141 1.00 46.48 16 TYR D O 1
ATOM 3898 N N . VAL D 1 6 ? 1.002 -11.648 44.917 1.00 42.35 17 VAL D N 1
ATOM 3899 C CA . VAL D 1 6 ? 2.127 -11.096 45.664 1.00 43.72 17 VAL D CA 1
ATOM 3900 C C . VAL D 1 6 ? 3.173 -12.158 45.992 1.00 42.79 17 VAL D C 1
ATOM 3901 O O . VAL D 1 6 ? 4.358 -11.920 45.896 1.00 44.67 17 VAL D O 1
ATOM 3905 N N . SER D 1 7 ? 2.715 -13.353 46.369 1.00 41.94 18 SER D N 1
ATOM 3906 C CA . SER D 1 7 ? 3.613 -14.396 46.858 1.00 43.73 18 SER D CA 1
ATOM 3907 C C . SER D 1 7 ? 3.294 -15.734 46.179 1.00 42.65 18 SER D C 1
ATOM 3908 O O . SER D 1 7 ? 2.767 -15.750 45.067 1.00 40.96 18 SER D O 1
ATOM 3911 N N . ASP D 1 8 ? 3.603 -16.852 46.849 1.00 42.30 19 ASP D N 1
ATOM 3912 C CA . ASP D 1 8 ? 3.365 -18.130 46.279 1.00 41.41 19 ASP D CA 1
ATOM 3913 C C . ASP D 1 8 ? 1.874 -18.552 46.428 1.00 39.41 19 ASP D C 1
ATOM 3914 O O . ASP D 1 8 ? 1.050 -17.848 47.005 1.00 37.99 19 ASP D O 1
ATOM 3919 N N . MET D 1 9 ? 1.534 -19.705 45.896 1.00 38.19 20 MET D N 1
ATOM 3920 C CA . MET D 1 9 ? 0.123 -20.150 45.901 1.00 36.27 20 MET D CA 1
ATOM 3921 C C . MET D 1 9 ? -0.343 -20.760 47.213 1.00 37.12 20 MET D C 1
ATOM 3922 O O . MET D 1 9 ? -1.544 -20.806 47.447 1.00 35.11 20 MET D O 1
ATOM 3927 N N . HIS D 1 10 ? 0.581 -21.196 48.058 1.00 35.71 21 HIS D N 1
ATOM 3928 C CA . HIS D 1 10 ? 0.239 -21.612 49.403 1.00 37.47 21 HIS D CA 1
ATOM 3929 C C . HIS D 1 10 ? -0.292 -20.440 50.206 1.00 39.41 21 HIS D C 1
ATOM 3930 O O . HIS D 1 10 ? -1.357 -20.506 50.766 1.00 39.53 21 HIS D O 1
ATOM 3937 N N . THR D 1 11 ? 0.441 -19.344 50.183 1.00 39.76 22 THR D N 1
ATOM 3938 C CA . THR D 1 11 ? -0.017 -18.099 50.793 1.00 39.80 22 THR D CA 1
ATOM 3939 C C . THR D 1 11 ? -1.289 -17.610 50.164 1.00 37.82 22 THR D C 1
ATOM 3940 O O . THR D 1 11 ? -2.172 -17.174 50.873 1.00 37.48 22 THR D O 1
ATOM 3944 N N . GLU D 1 12 ? -1.390 -17.660 48.837 1.00 36.71 23 GLU D N 1
ATOM 3945 C CA . GLU D 1 12 ? -2.569 -17.138 48.155 1.00 37.43 23 GLU D CA 1
ATOM 3946 C C . GLU D 1 12 ? -3.798 -17.917 48.584 1.00 38.25 23 GLU D C 1
ATOM 3947 O O . GLU D 1 12 ? -4.819 -17.319 48.846 1.00 36.71 23 GLU D O 1
ATOM 3953 N N . LEU D 1 13 ? -3.710 -19.233 48.620 1.00 35.02 24 LEU D N 1
ATOM 3954 C CA . LEU D 1 13 ? -4.873 -20.021 48.923 1.00 32.90 24 LEU D CA 1
ATOM 3955 C C . LEU D 1 13 ? -5.289 -19.861 50.323 1.00 32.24 24 LEU D C 1
ATOM 3956 O O . LEU D 1 13 ? -6.471 -19.749 50.585 1.00 36.06 24 LEU D O 1
ATOM 3961 N N . ALA D 1 14 ? -4.333 -19.829 51.235 1.00 33.38 25 ALA D N 1
ATOM 3962 C CA . ALA D 1 14 ? -4.615 -19.631 52.615 1.00 35.75 25 ALA D CA 1
ATOM 3963 C C . ALA D 1 14 ? -5.279 -18.252 52.867 1.00 38.71 25 ALA D C 1
ATOM 3964 O O . ALA D 1 14 ? -6.304 -18.172 53.550 1.00 40.16 25 ALA D O 1
ATOM 3966 N N . SER D 1 15 ? -4.754 -17.212 52.257 1.00 37.46 26 SER D N 1
ATOM 3967 C CA . SER D 1 15 ? -5.316 -15.861 52.440 1.00 38.55 26 SER D CA 1
ATOM 3968 C C . SER D 1 15 ? -6.698 -15.704 51.832 1.00 35.25 26 SER D C 1
ATOM 3969 O O . SER D 1 15 ? -7.555 -15.079 52.434 1.00 37.20 26 SER D O 1
ATOM 3972 N N . ILE D 1 16 ? -6.895 -16.179 50.620 1.00 34.32 27 ILE D N 1
ATOM 3973 C CA . ILE D 1 16 ? -8.175 -15.949 49.961 1.00 35.30 27 ILE D CA 1
ATOM 3974 C C . ILE D 1 16 ? -9.257 -16.773 50.641 1.00 35.68 27 ILE D C 1
ATOM 3975 O O . ILE D 1 16 ? -10.392 -16.336 50.704 1.00 34.99 27 ILE D O 1
ATOM 3980 N N A SER D 1 17 ? -8.918 -17.968 51.119 0.55 33.35 28 SER D N 1
ATOM 3981 N N B SER D 1 17 ? -8.918 -17.980 51.102 0.45 35.50 28 SER D N 1
ATOM 3982 C CA A SER D 1 17 ? -9.888 -18.816 51.797 0.55 34.48 28 SER D CA 1
ATOM 3983 C CA B SER D 1 17 ? -9.898 -18.831 51.774 0.45 37.77 28 SER D CA 1
ATOM 3984 C C A SER D 1 17 ? -10.335 -18.189 53.086 0.55 39.24 28 SER D C 1
ATOM 3985 C C B SER D 1 17 ? -10.332 -18.194 53.080 0.45 40.94 28 SER D C 1
ATOM 3986 O O A SER D 1 17 ? -11.526 -18.190 53.364 0.55 38.26 28 SER D O 1
ATOM 3987 O O B SER D 1 17 ? -11.516 -18.200 53.367 0.45 40.01 28 SER D O 1
ATOM 3992 N N . GLN D 1 18 ? -9.399 -17.551 53.792 1.00 40.79 29 GLN D N 1
ATOM 3993 C CA . GLN D 1 18 ? -9.736 -16.740 54.979 1.00 45.06 29 GLN D CA 1
ATOM 3994 C C . GLN D 1 18 ? -10.636 -15.550 54.651 1.00 43.95 29 GLN D C 1
ATOM 3995 O O . GLN D 1 18 ? -11.562 -15.263 55.408 1.00 43.97 29 GLN D O 1
ATOM 4001 N N . LEU D 1 19 ? -10.384 -14.884 53.529 1.00 42.32 30 LEU D N 1
ATOM 4002 C CA . LEU D 1 19 ? -11.240 -13.786 53.109 1.00 42.81 30 LEU D CA 1
ATOM 4003 C C . LEU D 1 19 ? -12.653 -14.284 52.811 1.00 41.91 30 LEU D C 1
ATOM 4004 O O . LEU D 1 19 ? -13.644 -13.596 53.090 1.00 40.44 30 LEU D O 1
ATOM 4009 N N . VAL D 1 20 ? -12.758 -15.451 52.193 1.00 38.87 31 VAL D N 1
ATOM 4010 C CA . VAL D 1 20 ? -14.077 -15.972 51.855 1.00 37.29 31 VAL D CA 1
ATOM 4011 C C . VAL D 1 20 ? -14.876 -16.207 53.099 1.00 37.66 31 VAL D C 1
ATOM 4012 O O . VAL D 1 20 ? -16.011 -15.773 53.151 1.00 38.56 31 VAL D O 1
ATOM 4016 N N . ILE D 1 21 ? -14.279 -16.886 54.082 1.00 36.82 32 ILE D N 1
ATOM 4017 C CA . ILE D 1 21 ? -14.919 -17.181 55.342 1.00 42.73 32 ILE D CA 1
ATOM 4018 C C . ILE D 1 21 ? -15.387 -15.888 56.014 1.00 48.88 32 ILE D C 1
ATOM 4019 O O . ILE D 1 21 ? -16.520 -15.805 56.506 1.00 49.24 32 ILE D O 1
ATOM 4024 N N . ALA D 1 22 ? -14.540 -14.871 55.983 1.00 51.10 33 ALA D N 1
ATOM 4025 C CA . ALA D 1 22 ? -14.868 -13.587 56.617 1.00 57.42 33 ALA D CA 1
ATOM 4026 C C . ALA D 1 22 ? -16.036 -12.852 55.951 1.00 57.42 33 ALA D C 1
ATOM 4027 O O . ALA D 1 22 ? -16.736 -12.097 56.609 1.00 63.55 33 ALA D O 1
ATOM 4029 N N . LYS D 1 23 ? -16.179 -12.979 54.645 1.00 49.15 34 LYS D N 1
ATOM 4030 C CA . LYS D 1 23 ? -17.051 -12.126 53.875 1.00 46.82 34 LYS D CA 1
ATOM 4031 C C . LYS D 1 23 ? -18.234 -12.810 53.194 1.00 42.97 34 LYS D C 1
ATOM 4032 O O . LYS D 1 23 ? -19.169 -12.110 52.805 1.00 44.87 34 LYS D O 1
ATOM 4034 N N . ILE D 1 24 ? -18.252 -14.146 53.111 1.00 41.11 35 ILE D N 1
ATOM 4035 C CA . ILE D 1 24 ? -19.265 -14.826 52.304 1.00 41.89 35 ILE D CA 1
ATOM 4036 C C . ILE D 1 24 ? -20.720 -14.551 52.761 1.00 42.05 35 ILE D C 1
ATOM 4037 O O . ILE D 1 24 ? -21.619 -14.371 51.952 1.00 38.73 35 ILE D O 1
ATOM 4042 N N . GLU D 1 25 ? -20.939 -14.464 54.056 1.00 48.00 36 GLU D N 1
ATOM 4043 C CA . GLU D 1 25 ? -22.280 -14.205 54.539 1.00 50.61 36 GLU D CA 1
ATOM 4044 C C . GLU D 1 25 ? -22.808 -12.846 54.064 1.00 50.96 36 GLU D C 1
ATOM 4045 O O . GLU D 1 25 ? -24.019 -12.669 53.949 1.00 50.73 36 GLU D O 1
ATOM 4051 N N . THR D 1 26 ? -21.924 -11.888 53.830 1.00 49.90 37 THR D N 1
ATOM 4052 C CA . THR D 1 26 ? -22.333 -10.522 53.496 1.00 53.48 37 THR D CA 1
ATOM 4053 C C . THR D 1 26 ? -22.739 -10.367 52.023 1.00 48.72 37 THR D C 1
ATOM 4054 O O . THR D 1 26 ? -23.217 -9.338 51.621 1.00 48.61 37 THR D O 1
ATOM 4058 N N . ILE D 1 27 ? -22.460 -11.345 51.188 1.00 42.67 38 ILE D N 1
ATOM 4059 C CA . ILE D 1 27 ? -22.767 -11.226 49.773 1.00 41.30 38 ILE D CA 1
ATOM 4060 C C . ILE D 1 27 ? -24.171 -11.771 49.550 1.00 41.70 38 ILE D C 1
ATOM 4061 O O . ILE D 1 27 ? -24.369 -12.902 49.910 1.00 40.57 38 ILE D O 1
ATOM 4066 N N . ASP D 1 28 ? -25.084 -10.987 48.952 1.00 40.49 39 ASP D N 1
ATOM 4067 C CA . ASP D 1 28 ? -26.442 -11.418 48.640 1.00 41.15 39 ASP D CA 1
ATOM 4068 C C . ASP D 1 28 ? -26.362 -12.655 47.722 1.00 38.14 39 ASP D C 1
ATOM 4069 O O . ASP D 1 28 ? -25.500 -12.770 46.857 1.00 35.80 39 ASP D O 1
ATOM 4074 N N . ASN D 1 29 ? -27.187 -13.647 48.022 1.00 37.10 40 ASN D N 1
ATOM 4075 C CA . ASN D 1 29 ? -27.131 -14.908 47.318 1.00 33.06 40 ASN D CA 1
ATOM 4076 C C . ASN D 1 29 ? -27.388 -14.765 45.864 1.00 32.18 40 ASN D C 1
ATOM 4077 O O . ASN D 1 29 ? -26.754 -15.448 45.067 1.00 31.38 40 ASN D O 1
ATOM 4082 N N . ASP D 1 30 ? -28.265 -13.843 45.467 1.00 36.03 41 ASP D N 1
ATOM 4083 C CA . ASP D 1 30 ? -28.582 -13.660 44.047 1.00 37.55 41 ASP D CA 1
ATOM 4084 C C . ASP D 1 30 ? -27.385 -13.038 43.345 1.00 36.77 41 ASP D C 1
ATOM 4085 O O . ASP D 1 30 ? -27.049 -13.401 42.219 1.00 36.57 41 ASP D O 1
ATOM 4090 N N . ILE D 1 31 ? -26.667 -12.163 44.048 1.00 37.77 42 ILE D N 1
ATOM 4091 C CA . ILE D 1 31 ? -25.421 -11.588 43.498 1.00 38.69 42 ILE D CA 1
ATOM 4092 C C . ILE D 1 31 ? -24.299 -12.650 43.421 1.00 35.14 42 ILE D C 1
ATOM 4093 O O . ILE D 1 31 ? -23.586 -12.768 42.416 1.00 36.70 42 ILE D O 1
ATOM 4098 N N . LEU D 1 32 ? -24.160 -13.482 44.449 1.00 34.72 43 LEU D N 1
ATOM 4099 C CA . LEU D 1 32 ? -23.192 -14.562 44.380 1.00 31.36 43 LEU D CA 1
ATOM 4100 C C . LEU D 1 32 ? -23.413 -15.454 43.166 1.00 29.89 43 LEU D C 1
ATOM 4101 O O . LEU D 1 32 ? -22.444 -15.790 42.408 1.00 29.83 43 LEU D O 1
ATOM 4106 N N . ASN D 1 33 ? -24.653 -15.860 42.949 1.00 30.09 44 ASN D N 1
ATOM 4107 C CA . ASN D 1 33 ? -24.994 -16.732 41.838 1.00 30.38 44 ASN D CA 1
ATOM 4108 C C . ASN D 1 33 ? -24.741 -16.106 40.502 1.00 31.40 44 ASN D C 1
ATOM 4109 O O . ASN D 1 33 ? -24.243 -16.769 39.584 1.00 31.64 44 ASN D O 1
ATOM 4114 N N A LYS D 1 34 ? -25.054 -14.828 40.361 0.43 33.62 45 LYS D N 1
ATOM 4115 N N B LYS D 1 34 ? -25.047 -14.837 40.364 0.57 33.66 45 LYS D N 1
ATOM 4116 C CA A LYS D 1 34 ? -24.720 -14.067 39.145 0.43 35.50 45 LYS D CA 1
ATOM 4117 C CA B LYS D 1 34 ? -24.696 -14.128 39.136 0.57 35.72 45 LYS D CA 1
ATOM 4118 C C A LYS D 1 34 ? -23.202 -14.074 38.889 0.43 35.23 45 LYS D C 1
ATOM 4119 C C B LYS D 1 34 ? -23.195 -14.110 38.893 0.57 35.29 45 LYS D C 1
ATOM 4120 O O A LYS D 1 34 ? -22.751 -14.290 37.762 0.43 36.21 45 LYS D O 1
ATOM 4121 O O B LYS D 1 34 ? -22.757 -14.280 37.768 0.57 36.53 45 LYS D O 1
ATOM 4132 N N . ASP D 1 35 ? -22.420 -13.860 39.940 1.00 35.61 46 ASP D N 1
ATOM 4133 C CA . ASP D 1 35 ? -20.953 -13.877 39.857 1.00 35.37 46 ASP D CA 1
ATOM 4134 C C . ASP D 1 35 ? -20.405 -15.264 39.462 1.00 32.29 46 ASP D C 1
ATOM 4135 O O . ASP D 1 35 ? -19.497 -15.355 38.661 1.00 31.03 46 ASP D O 1
ATOM 4140 N N . ILE D 1 36 ? -20.999 -16.358 39.984 1.00 29.48 47 ILE D N 1
ATOM 4141 C CA . ILE D 1 36 ? -20.635 -17.709 39.576 1.00 29.24 47 ILE D CA 1
ATOM 4142 C C . ILE D 1 36 ? -20.925 -17.934 38.069 1.00 31.35 47 ILE D C 1
ATOM 4143 O O . ILE D 1 36 ? -20.025 -18.408 37.351 1.00 31.57 47 ILE D O 1
ATOM 4148 N N . VAL D 1 37 ? -22.126 -17.532 37.589 1.00 30.68 48 VAL D N 1
ATOM 4149 C CA . VAL D 1 37 ? -22.466 -17.613 36.179 1.00 32.38 48 VAL D CA 1
ATOM 4150 C C . VAL D 1 37 ? -21.401 -16.852 35.351 1.00 35.14 48 VAL D C 1
ATOM 4151 O O . VAL D 1 37 ? -20.854 -17.352 34.339 1.00 34.81 48 VAL D O 1
ATOM 4155 N N . ASN D 1 38 ? -21.120 -15.629 35.751 1.00 38.53 49 ASN D N 1
ATOM 4156 C CA . ASN D 1 38 ? -20.143 -14.809 35.006 1.00 39.40 49 ASN D CA 1
ATOM 4157 C C . ASN D 1 38 ? -18.757 -15.446 34.995 1.00 38.07 49 ASN D C 1
ATOM 4158 O O . ASN D 1 38 ? -18.074 -15.377 33.981 1.00 39.40 49 ASN D O 1
ATOM 4163 N N . PHE D 1 39 ? -18.318 -16.050 36.096 1.00 33.45 50 PHE D N 1
ATOM 4164 C CA . PHE D 1 39 ? -17.003 -16.757 36.102 1.00 33.64 50 PHE D CA 1
ATOM 4165 C C . PHE D 1 39 ? -17.031 -17.900 35.050 1.00 33.22 50 PHE D C 1
ATOM 4166 O O . PHE D 1 39 ? -16.095 -18.074 34.249 1.00 33.98 50 PHE D O 1
ATOM 4174 N N . ILE D 1 40 ? -18.127 -18.671 35.045 1.00 31.55 51 ILE D N 1
ATOM 4175 C CA . ILE D 1 40 ? -18.295 -19.758 34.092 1.00 34.51 51 ILE D CA 1
ATOM 4176 C C . ILE D 1 40 ? -18.216 -19.262 32.620 1.00 36.68 51 ILE D C 1
ATOM 4177 O O . ILE D 1 40 ? -17.690 -19.978 31.729 1.00 38.27 51 ILE D O 1
ATOM 4182 N N . MET D 1 41 ? -18.756 -18.071 32.360 1.00 39.57 52 MET D N 1
ATOM 4183 C CA . MET D 1 41 ? -18.798 -17.467 31.016 1.00 44.01 52 MET D CA 1
ATOM 4184 C C . MET D 1 41 ? -17.606 -16.562 30.702 1.00 46.89 52 MET D C 1
ATOM 4185 O O . MET D 1 41 ? -17.624 -15.815 29.727 1.00 47.77 52 MET D O 1
ATOM 4190 N N . CYS D 1 42 ? -16.566 -16.652 31.520 1.00 48.03 53 CYS D N 1
ATOM 4191 C CA . CYS D 1 42 ? -15.324 -15.939 31.316 1.00 52.12 53 CYS D CA 1
ATOM 4192 C C . CYS D 1 42 ? -15.541 -14.421 31.423 1.00 54.39 53 CYS D C 1
ATOM 4193 O O . CYS D 1 42 ? -15.030 -13.657 30.598 1.00 59.27 53 CYS D O 1
ATOM 4196 N N . ARG D 1 43 ? -16.302 -13.983 32.422 1.00 52.06 54 ARG D N 1
ATOM 4197 C CA . ARG D 1 43 ? -16.423 -12.563 32.771 1.00 59.02 54 ARG D CA 1
ATOM 4198 C C . ARG D 1 43 ? -16.289 -12.378 34.284 1.00 59.71 54 ARG D C 1
ATOM 4199 O O . ARG D 1 43 ? -17.174 -11.802 34.902 1.00 65.36 54 ARG D O 1
ATOM 4207 N N . SER D 1 44 ? -15.222 -12.902 34.876 1.00 58.91 55 SER D N 1
ATOM 4208 C CA . SER D 1 44 ? -14.999 -12.837 36.322 1.00 54.83 55 SER D CA 1
ATOM 4209 C C . SER D 1 44 ? -15.125 -11.445 36.963 1.00 57.04 55 SER D C 1
ATOM 4210 O O . SER D 1 44 ? -14.671 -10.446 36.417 1.00 56.74 55 SER D O 1
ATOM 4213 N N . ASN D 1 45 ? -15.714 -11.412 38.154 1.00 55.73 56 ASN D N 1
ATOM 4214 C CA . ASN D 1 45 ? -15.594 -10.276 39.052 1.00 52.48 56 ASN D CA 1
ATOM 4215 C C . ASN D 1 45 ? -14.696 -10.691 40.225 1.00 47.73 56 ASN D C 1
ATOM 4216 O O . ASN D 1 45 ? -15.161 -11.301 41.203 1.00 41.74 56 ASN D O 1
ATOM 4221 N N . LEU D 1 46 ? -13.410 -10.344 40.120 1.00 46.02 57 LEU D N 1
ATOM 4222 C CA . LEU D 1 46 ? -12.398 -10.750 41.123 1.00 45.58 57 LEU D CA 1
ATOM 4223 C C . LEU D 1 46 ? -12.546 -10.060 42.473 1.00 44.49 57 LEU D C 1
ATOM 4224 O O . LEU D 1 46 ? -11.952 -10.466 43.477 1.00 44.30 57 LEU D O 1
ATOM 4229 N N . ASP D 1 47 ? -13.368 -9.028 42.504 1.00 46.96 58 ASP D N 1
ATOM 4230 C CA . ASP D 1 47 ? -13.770 -8.419 43.764 1.00 49.56 58 ASP D CA 1
ATOM 4231 C C . ASP D 1 47 ? -14.654 -9.289 44.661 1.00 45.83 58 ASP D C 1
ATOM 4232 O O . ASP D 1 47 ? -14.756 -9.044 45.848 1.00 47.54 58 ASP D O 1
ATOM 4237 N N . ASN D 1 48 ? -15.265 -10.325 44.109 1.00 41.33 59 ASN D N 1
ATOM 4238 C CA . ASN D 1 48 ? -15.935 -11.303 44.937 1.00 38.81 59 ASN D CA 1
ATOM 4239 C C . ASN D 1 48 ? -14.897 -12.333 45.373 1.00 37.70 59 ASN D C 1
ATOM 4240 O O . ASN D 1 48 ? -14.356 -12.995 44.527 1.00 37.96 59 ASN D O 1
ATOM 4245 N N . PRO D 1 49 ? -14.614 -12.483 46.700 1.00 39.56 60 PRO D N 1
ATOM 4246 C CA . PRO D 1 49 ? -13.528 -13.380 47.119 1.00 37.58 60 PRO D CA 1
ATOM 4247 C C . PRO D 1 49 ? -13.731 -14.811 46.734 1.00 34.18 60 PRO D C 1
ATOM 4248 O O . PRO D 1 49 ? -12.737 -15.509 46.492 1.00 32.31 60 PRO D O 1
ATOM 4252 N N . PHE D 1 50 ? -14.985 -15.296 46.690 1.00 33.50 61 PHE D N 1
ATOM 4253 C CA . PHE D 1 50 ? -15.177 -16.647 46.193 1.00 29.83 61 PHE D CA 1
ATOM 4254 C C . PHE D 1 50 ? -14.761 -16.791 44.712 1.00 28.70 61 PHE D C 1
ATOM 4255 O O . PHE D 1 50 ? -14.231 -17.857 44.299 1.00 29.47 61 PHE D O 1
ATOM 4263 N N . ILE D 1 51 ? -15.043 -15.772 43.903 1.00 28.23 62 ILE D N 1
ATOM 4264 C CA . ILE D 1 51 ? -14.650 -15.838 42.496 1.00 30.73 62 ILE D CA 1
ATOM 4265 C C . ILE D 1 51 ? -13.085 -15.732 42.364 1.00 30.69 62 ILE D C 1
ATOM 4266 O O . ILE D 1 51 ? -12.479 -16.454 41.573 1.00 28.76 62 ILE D O 1
ATOM 4271 N N . SER D 1 52 ? -12.447 -14.877 43.167 1.00 31.92 63 SER D N 1
ATOM 4272 C CA . SER D 1 52 ? -10.992 -14.880 43.224 1.00 32.03 63 SER D CA 1
ATOM 4273 C C . SER D 1 52 ? -10.425 -16.266 43.622 1.00 31.05 63 SER D C 1
ATOM 4274 O O . SER D 1 52 ? -9.459 -16.759 43.004 1.00 31.93 63 SER D O 1
ATOM 4277 N N . PHE D 1 53 ? -11.056 -16.938 44.582 1.00 29.48 64 PHE D N 1
ATOM 4278 C CA . PHE D 1 53 ? -10.698 -18.316 44.931 1.00 28.54 64 PHE D CA 1
ATOM 4279 C C . PHE D 1 53 ? -10.822 -19.224 43.722 1.00 27.53 64 PHE D C 1
ATOM 4280 O O . PHE D 1 53 ? -9.872 -20.007 43.418 1.00 25.15 64 PHE D O 1
ATOM 4288 N N . LEU D 1 54 ? -11.938 -19.170 43.030 1.00 29.41 65 LEU D N 1
ATOM 4289 C CA . LEU D 1 54 ? -12.176 -20.046 41.848 1.00 26.94 65 LEU D CA 1
ATOM 4290 C C . LEU D 1 54 ? -11.138 -19.797 40.732 1.00 27.81 65 LEU D C 1
ATOM 4291 O O . LEU D 1 54 ? -10.588 -20.748 40.161 1.00 27.84 65 LEU D O 1
ATOM 4296 N N . ASP D 1 55 ? -10.848 -18.536 40.489 1.00 30.05 66 ASP D N 1
ATOM 4297 C CA . ASP D 1 55 ? -9.832 -18.153 39.523 1.00 30.82 66 ASP D CA 1
ATOM 4298 C C . ASP D 1 55 ? -8.466 -18.662 39.923 1.00 28.58 66 ASP D C 1
ATOM 4299 O O . ASP D 1 55 ? -7.736 -19.190 39.090 1.00 28.06 66 ASP D O 1
ATOM 4304 N N . THR D 1 56 ? -8.123 -18.543 41.210 1.00 29.65 67 THR D N 1
ATOM 4305 C CA . THR D 1 56 ? -6.851 -19.092 41.719 1.00 28.12 67 THR D CA 1
ATOM 4306 C C . THR D 1 56 ? -6.781 -20.582 41.509 1.00 24.38 67 THR D C 1
ATOM 4307 O O . THR D 1 56 ? -5.757 -21.102 41.048 1.00 25.18 67 THR D O 1
ATOM 4311 N N . VAL D 1 57 ? -7.843 -21.296 41.849 1.00 24.41 68 VAL D N 1
ATOM 4312 C CA . VAL D 1 57 ? -7.858 -22.732 41.724 1.00 23.93 68 VAL D CA 1
ATOM 4313 C C . VAL D 1 57 ? -7.707 -23.142 40.241 1.00 23.92 68 VAL D C 1
ATOM 4314 O O . VAL D 1 57 ? -6.937 -24.043 39.893 1.00 24.84 68 VAL D O 1
ATOM 4318 N N . TYR D 1 58 ? -8.483 -22.485 39.401 1.00 24.36 69 TYR D N 1
ATOM 4319 C CA . TYR D 1 58 ? -8.457 -22.746 37.969 1.00 26.28 69 TYR D CA 1
ATOM 4320 C C . TYR D 1 58 ? -6.997 -22.610 37.439 1.00 25.49 69 TYR D C 1
ATOM 4321 O O . TYR D 1 58 ? -6.498 -23.461 36.692 1.00 25.89 69 TYR D O 1
ATOM 4330 N N . THR D 1 59 ? -6.314 -21.550 37.887 1.00 29.08 70 THR D N 1
ATOM 4331 C CA . THR D 1 59 ? -4.943 -21.258 37.497 1.00 29.40 70 THR D CA 1
ATOM 4332 C C . THR D 1 59 ? -3.955 -22.311 37.995 1.00 28.79 70 THR D C 1
ATOM 4333 O O . THR D 1 59 ? -3.095 -22.745 37.258 1.00 30.40 70 THR D O 1
ATOM 4337 N N . ILE D 1 60 ? -4.117 -22.716 39.226 1.00 28.38 71 ILE D N 1
ATOM 4338 C CA . ILE D 1 60 ? -3.276 -23.761 39.833 1.00 30.43 71 ILE D CA 1
ATOM 4339 C C . ILE D 1 60 ? -3.408 -25.075 39.092 1.00 30.37 71 ILE D C 1
ATOM 4340 O O . ILE D 1 60 ? -2.410 -25.739 38.813 1.00 27.87 71 ILE D O 1
ATOM 4345 N N . ILE D 1 61 ? -4.633 -25.467 38.762 1.00 28.81 72 ILE D N 1
ATOM 4346 C CA . ILE D 1 61 ? -4.889 -26.738 38.117 1.00 29.26 72 ILE D CA 1
ATOM 4347 C C . ILE D 1 61 ? -4.245 -26.756 36.765 1.00 31.44 72 ILE D C 1
ATOM 4348 O O . ILE D 1 61 ? -3.662 -27.779 36.354 1.00 29.17 72 ILE D O 1
ATOM 4353 N N . ASP D 1 62 ? -4.388 -25.655 36.044 1.00 29.39 73 ASP D N 1
ATOM 4354 C CA . ASP D 1 62 ? -3.667 -25.409 34.834 1.00 31.63 73 ASP D CA 1
ATOM 4355 C C . ASP D 1 62 ? -3.886 -26.481 33.753 1.00 33.33 73 ASP D C 1
ATOM 4356 O O . ASP D 1 62 ? -2.924 -26.905 33.099 1.00 33.78 73 ASP D O 1
ATOM 4361 N N A GLN D 1 63 ? -5.134 -26.898 33.557 0.42 31.00 74 GLN D N 1
ATOM 4362 N N B GLN D 1 63 ? -5.134 -26.890 33.551 0.58 31.81 74 GLN D N 1
ATOM 4363 C CA A GLN D 1 63 ? -5.436 -27.950 32.584 0.42 32.08 74 GLN D CA 1
ATOM 4364 C CA B GLN D 1 63 ? -5.426 -27.936 32.571 0.58 34.14 74 GLN D CA 1
ATOM 4365 C C A GLN D 1 63 ? -6.313 -27.455 31.435 0.42 32.87 74 GLN D C 1
ATOM 4366 C C B GLN D 1 63 ? -6.313 -27.455 31.435 0.58 34.06 74 GLN D C 1
ATOM 4367 O O A GLN D 1 63 ? -6.949 -28.265 30.733 0.42 31.57 74 GLN D O 1
ATOM 4368 O O B GLN D 1 63 ? -6.945 -28.269 30.739 0.58 31.94 74 GLN D O 1
ATOM 4379 N N . GLU D 1 64 ? -6.339 -26.137 31.198 1.00 32.68 75 GLU D N 1
ATOM 4380 C CA . GLU D 1 64 ? -7.276 -25.610 30.193 1.00 33.76 75 GLU D CA 1
ATOM 4381 C C . GLU D 1 64 ? -7.102 -26.256 28.793 1.00 33.56 75 GLU D C 1
ATOM 4382 O O . GLU D 1 64 ? -8.078 -26.688 28.201 1.00 35.45 75 GLU D O 1
ATOM 4388 N N . ASN D 1 65 ? -5.882 -26.332 28.283 1.00 34.48 76 ASN D N 1
ATOM 4389 C CA . ASN D 1 65 ? -5.652 -26.874 26.927 1.00 38.00 76 ASN D CA 1
ATOM 4390 C C . ASN D 1 65 ? -6.040 -28.361 26.824 1.00 36.66 76 ASN D C 1
ATOM 4391 O O . ASN D 1 65 ? -6.708 -28.766 25.857 1.00 36.91 76 ASN D O 1
ATOM 4396 N N . TYR D 1 66 ? -5.607 -29.161 27.804 1.00 33.04 77 TYR D N 1
ATOM 4397 C CA . TYR D 1 66 ? -5.997 -30.602 27.837 1.00 32.20 77 TYR D CA 1
ATOM 4398 C C . TYR D 1 66 ? -7.504 -30.771 27.862 1.00 31.69 77 TYR D C 1
ATOM 4399 O O . TYR D 1 66 ? -8.032 -31.548 27.115 1.00 35.60 77 TYR D O 1
ATOM 4408 N N . GLN D 1 67 ? -8.191 -30.049 28.727 1.00 32.53 78 GLN D N 1
ATOM 4409 C CA . GLN D 1 67 ? -9.619 -30.270 28.921 1.00 34.74 78 GLN D CA 1
ATOM 4410 C C . GLN D 1 67 ? -10.402 -29.788 27.702 1.00 38.42 78 GLN D C 1
ATOM 4411 O O . GLN D 1 67 ? -11.425 -30.357 27.388 1.00 44.45 78 GLN D O 1
ATOM 4417 N N . THR D 1 68 ? -9.910 -28.764 27.029 1.00 39.88 79 THR D N 1
ATOM 4418 C CA . THR D 1 68 ? -10.447 -28.272 25.756 1.00 45.59 79 THR D CA 1
ATOM 4419 C C . THR D 1 68 ? -10.410 -29.330 24.671 1.00 47.90 79 THR D C 1
ATOM 4420 O O . THR D 1 68 ? -11.386 -29.489 23.942 1.00 56.12 79 THR D O 1
ATOM 4424 N N . GLU D 1 69 ? -9.263 -29.984 24.518 1.00 47.92 80 GLU D N 1
ATOM 4425 C CA . GLU D 1 69 ? -9.109 -31.081 23.570 1.00 50.74 80 GLU D CA 1
ATOM 4426 C C . GLU D 1 69 ? -10.067 -32.217 23.980 1.00 45.73 80 GLU D C 1
ATOM 4427 O O . GLU D 1 69 ? -10.803 -32.747 23.159 1.00 45.17 80 GLU D O 1
ATOM 4433 N N . LEU D 1 70 ? -10.107 -32.545 25.269 1.00 40.16 81 LEU D N 1
ATOM 4434 C CA . LEU D 1 70 ? -10.974 -33.609 25.729 1.00 38.46 81 LEU D CA 1
ATOM 4435 C C . LEU D 1 70 ? -12.460 -33.291 25.447 1.00 38.81 81 LEU D C 1
ATOM 4436 O O . LEU D 1 70 ? -13.167 -34.086 24.816 1.00 41.24 81 LEU D O 1
ATOM 4441 N N . ILE D 1 71 ? -12.897 -32.091 25.815 1.00 37.71 82 ILE D N 1
ATOM 4442 C CA . ILE D 1 71 ? -14.252 -31.648 25.558 1.00 40.72 82 ILE D CA 1
ATOM 4443 C C . ILE D 1 71 ? -14.605 -31.617 24.069 1.00 44.79 82 ILE D C 1
ATOM 4444 O O . ILE D 1 71 ? -15.721 -31.960 23.693 1.00 46.04 82 ILE D O 1
ATOM 4449 N N . ASN D 1 72 ? -13.664 -31.226 23.214 1.00 49.72 83 ASN D N 1
ATOM 4450 C CA . ASN D 1 72 ? -13.856 -31.319 21.766 1.00 53.74 83 ASN D CA 1
ATOM 4451 C C . ASN D 1 72 ? -14.137 -32.705 21.257 1.00 55.44 83 ASN D C 1
ATOM 4452 O O . ASN D 1 72 ? -14.694 -32.851 20.164 1.00 57.20 83 ASN D O 1
ATOM 4457 N N . SER D 1 73 ? -13.616 -33.718 21.935 1.00 50.53 84 SER D N 1
ATOM 4458 C CA . SER D 1 73 ? -13.807 -35.098 21.510 1.00 51.10 84 SER D CA 1
ATOM 4459 C C . SER D 1 73 ? -15.186 -35.602 21.928 1.00 48.59 84 SER D C 1
ATOM 4460 O O . SER D 1 73 ? -15.611 -36.655 21.492 1.00 52.86 84 SER D O 1
ATOM 4463 N N . LEU D 1 74 ? -15.911 -34.854 22.742 1.00 47.46 85 LEU D N 1
ATOM 4464 C CA . LEU D 1 74 ? -17.197 -35.328 23.227 1.00 47.06 85 LEU D CA 1
ATOM 4465 C C . LEU D 1 74 ? -18.339 -35.022 22.258 1.00 47.56 85 LEU D C 1
ATOM 4466 O O . LEU D 1 74 ? -18.353 -33.979 21.607 1.00 52.00 85 LEU D O 1
ATOM 4471 N N . ASP D 1 75 ? -19.335 -35.881 22.239 1.00 47.29 86 ASP D N 1
ATOM 4472 C CA . ASP D 1 75 ? -20.569 -35.563 21.506 1.00 50.89 86 ASP D CA 1
ATOM 4473 C C . ASP D 1 75 ? -21.624 -34.906 22.403 1.00 49.67 86 ASP D C 1
ATOM 4474 O O . ASP D 1 75 ? -21.436 -34.744 23.645 1.00 44.93 86 ASP D O 1
ATOM 4479 N N . ASP D 1 76 ? -22.744 -34.509 21.804 1.00 50.71 87 ASP D N 1
ATOM 4480 C CA . ASP D 1 76 ? -23.756 -33.786 22.600 1.00 54.33 87 ASP D CA 1
ATOM 4481 C C . ASP D 1 76 ? -24.340 -34.595 23.761 1.00 48.46 87 ASP D C 1
ATOM 4482 O O . ASP D 1 76 ? -24.624 -34.028 24.812 1.00 47.69 87 ASP D O 1
ATOM 4487 N N . ASN D 1 77 ? -24.509 -35.899 23.543 1.00 46.25 88 ASN D N 1
ATOM 4488 C CA . ASN D 1 77 ? -25.008 -36.792 24.577 1.00 45.88 88 ASN D CA 1
ATOM 4489 C C . ASN D 1 77 ? -24.083 -36.904 25.799 1.00 40.09 88 ASN D C 1
ATOM 4490 O O . ASN D 1 77 ? -24.531 -36.806 26.971 1.00 36.02 88 ASN D O 1
ATOM 4495 N N . GLU D 1 78 ? -22.788 -37.040 25.524 1.00 38.71 89 GLU D N 1
ATOM 4496 C CA . GLU D 1 78 ? -21.747 -36.961 26.585 1.00 37.42 89 GLU D CA 1
ATOM 4497 C C . GLU D 1 78 ? -21.681 -35.627 27.317 1.00 33.28 89 GLU D C 1
ATOM 4498 O O . GLU D 1 78 ? -21.504 -35.585 28.553 1.00 32.14 89 GLU D O 1
ATOM 4504 N N . ILE D 1 79 ? -21.862 -34.518 26.606 1.00 35.09 90 ILE D N 1
ATOM 4505 C CA . ILE D 1 79 ? -21.905 -33.202 27.254 1.00 36.15 90 ILE D CA 1
ATOM 4506 C C . ILE D 1 79 ? -23.128 -33.064 28.161 1.00 33.92 90 ILE D C 1
ATOM 4507 O O . ILE D 1 79 ? -23.065 -32.511 29.275 1.00 33.15 90 ILE D O 1
ATOM 4512 N N . ILE D 1 80 ? -24.274 -33.510 27.675 1.00 35.07 91 ILE D N 1
ATOM 4513 C CA . ILE D 1 80 ? -25.500 -33.469 28.487 1.00 35.97 91 ILE D CA 1
ATOM 4514 C C . ILE D 1 80 ? -25.315 -34.281 29.742 1.00 33.71 91 ILE D C 1
ATOM 4515 O O . ILE D 1 80 ? -25.668 -33.855 30.863 1.00 34.54 91 ILE D O 1
ATOM 4520 N N A ASP D 1 81 ? -24.747 -35.466 29.583 0.38 32.15 92 ASP D N 1
ATOM 4521 N N B ASP D 1 81 ? -24.753 -35.456 29.579 0.62 36.83 92 ASP D N 1
ATOM 4522 C CA A ASP D 1 81 ? -24.408 -36.351 30.725 0.38 30.25 92 ASP D CA 1
ATOM 4523 C CA B ASP D 1 81 ? -24.449 -36.292 30.739 0.62 39.57 92 ASP D CA 1
ATOM 4524 C C A ASP D 1 81 ? -23.516 -35.621 31.743 0.38 29.03 92 ASP D C 1
ATOM 4525 C C B ASP D 1 81 ? -23.534 -35.565 31.725 0.62 36.67 92 ASP D C 1
ATOM 4526 O O A ASP D 1 81 ? -23.769 -35.611 32.960 0.38 27.28 92 ASP D O 1
ATOM 4527 O O B ASP D 1 81 ? -23.766 -35.621 32.928 0.62 33.98 92 ASP D O 1
ATOM 4536 N N A CYS D 1 82 ? -22.468 -34.953 31.227 0.32 28.90 93 CYS D N 1
ATOM 4537 N N B CYS D 1 82 ? -22.473 -34.915 31.228 0.68 33.95 93 CYS D N 1
ATOM 4538 C CA A CYS D 1 82 ? -21.531 -34.150 32.048 0.32 27.74 93 CYS D CA 1
ATOM 4539 C CA B CYS D 1 82 ? -21.565 -34.177 32.100 0.68 31.38 93 CYS D CA 1
ATOM 4540 C C A CYS D 1 82 ? -22.282 -33.079 32.853 0.32 27.78 93 CYS D C 1
ATOM 4541 C C B CYS D 1 82 ? -22.292 -33.074 32.863 0.68 29.47 93 CYS D C 1
ATOM 4542 O O A CYS D 1 82 ? -22.147 -32.970 34.109 0.32 27.80 93 CYS D O 1
ATOM 4543 O O B CYS D 1 82 ? -22.151 -32.958 34.110 0.68 30.46 93 CYS D O 1
ATOM 4548 N N . ILE D 1 83 ? -23.065 -32.285 32.132 1.00 30.44 94 ILE D N 1
ATOM 4549 C CA . ILE D 1 83 ? -23.793 -31.167 32.753 1.00 31.35 94 ILE D CA 1
ATOM 4550 C C . ILE D 1 83 ? -24.730 -31.642 33.859 1.00 30.05 94 ILE D C 1
ATOM 4551 O O . ILE D 1 83 ? -24.654 -31.174 35.021 1.00 29.50 94 ILE D O 1
ATOM 4556 N N . VAL D 1 84 ? -25.537 -32.632 33.533 1.00 28.96 95 VAL D N 1
ATOM 4557 C CA . VAL D 1 84 ? -26.460 -33.147 34.540 1.00 30.10 95 VAL D CA 1
ATOM 4558 C C . VAL D 1 84 ? -25.725 -33.744 35.740 1.00 30.13 95 VAL D C 1
ATOM 4559 O O . VAL D 1 84 ? -26.132 -33.484 36.904 1.00 29.64 95 VAL D O 1
ATOM 4563 N N A ASN D 1 85 ? -24.692 -34.548 35.493 0.59 28.76 96 ASN D N 1
ATOM 4564 N N B ASN D 1 85 ? -24.687 -34.531 35.495 0.41 30.48 96 ASN D N 1
ATOM 4565 C CA A ASN D 1 85 ? -23.904 -35.164 36.582 0.59 29.06 96 ASN D CA 1
ATOM 4566 C CA B ASN D 1 85 ? -23.885 -35.140 36.570 0.41 31.71 96 ASN D CA 1
ATOM 4567 C C A ASN D 1 85 ? -23.260 -34.111 37.480 0.59 28.18 96 ASN D C 1
ATOM 4568 C C B ASN D 1 85 ? -23.264 -34.106 37.475 0.41 29.74 96 ASN D C 1
ATOM 4569 O O A ASN D 1 85 ? -23.430 -34.146 38.726 0.59 30.19 96 ASN D O 1
ATOM 4570 O O B ASN D 1 85 ? -23.417 -34.170 38.702 0.41 30.96 96 ASN D O 1
ATOM 4579 N N . LYS D 1 86 ? -22.613 -33.112 36.902 1.00 28.09 97 LYS D N 1
ATOM 4580 C CA . LYS D 1 86 ? -21.914 -32.138 37.740 1.00 29.56 97 LYS D CA 1
ATOM 4581 C C . LYS D 1 86 ? -22.940 -31.240 38.526 1.00 26.87 97 LYS D C 1
ATOM 4582 O O . LYS D 1 86 ? -22.684 -30.802 39.664 1.00 24.27 97 LYS D O 1
ATOM 4588 N N . PHE D 1 87 ? -24.045 -30.916 37.907 1.00 25.16 98 PHE D N 1
ATOM 4589 C CA . PHE D 1 87 ? -25.016 -29.966 38.467 1.00 25.37 98 PHE D CA 1
ATOM 4590 C C . PHE D 1 87 ? -25.523 -30.393 39.801 1.00 23.90 98 PHE D C 1
ATOM 4591 O O . PHE D 1 87 ? -25.740 -29.542 40.672 1.00 23.42 98 PHE D O 1
ATOM 4599 N N . MET D 1 88 ? -25.696 -31.672 39.976 1.00 23.32 99 MET D N 1
ATOM 4600 C CA . MET D 1 88 ? -26.270 -32.132 41.227 1.00 25.64 99 MET D CA 1
ATOM 4601 C C . MET D 1 88 ? -25.408 -31.783 42.440 1.00 22.51 99 MET D C 1
ATOM 4602 O O . MET D 1 88 ? -25.961 -31.699 43.524 1.00 23.39 99 MET D O 1
ATOM 4607 N N A SER D 1 89 ? -24.113 -31.515 42.247 0.54 22.09 100 SER D N 1
ATOM 4608 N N B SER D 1 89 ? -24.119 -31.524 42.252 0.46 21.93 100 SER D N 1
ATOM 4609 C CA A SER D 1 89 ? -23.217 -31.112 43.350 0.54 23.52 100 SER D CA 1
ATOM 4610 C CA B SER D 1 89 ? -23.246 -31.128 43.361 0.46 22.89 100 SER D CA 1
ATOM 4611 C C A SER D 1 89 ? -23.727 -29.837 44.023 0.54 21.30 100 SER D C 1
ATOM 4612 C C B SER D 1 89 ? -23.734 -29.842 44.029 0.46 21.15 100 SER D C 1
ATOM 4613 O O A SER D 1 89 ? -23.568 -29.673 45.222 0.54 21.88 100 SER D O 1
ATOM 4614 O O B SER D 1 89 ? -23.567 -29.677 45.231 0.46 21.67 100 SER D O 1
ATOM 4619 N N . PHE D 1 90 ? -24.392 -28.979 43.263 1.00 21.07 101 PHE D N 1
ATOM 4620 C CA . PHE D 1 90 ? -24.873 -27.714 43.811 1.00 20.37 101 PHE D CA 1
ATOM 4621 C C . PHE D 1 90 ? -25.983 -27.884 44.815 1.00 19.99 101 PHE D C 1
ATOM 4622 O O . PHE D 1 90 ? -26.228 -27.014 45.669 1.00 22.90 101 PHE D O 1
ATOM 4630 N N . TYR D 1 91 ? -26.607 -29.050 44.837 1.00 21.57 102 TYR D N 1
ATOM 4631 C CA . TYR D 1 91 ? -27.631 -29.322 45.797 1.00 22.39 102 TYR D CA 1
ATOM 4632 C C . TYR D 1 91 ? -27.140 -30.112 47.026 1.00 23.82 102 TYR D C 1
ATOM 4633 O O . TYR D 1 91 ? -27.950 -30.394 47.892 1.00 23.33 102 TYR D O 1
ATOM 4642 N N . LYS D 1 92 ? -25.876 -30.495 47.036 1.00 22.46 103 LYS D N 1
ATOM 4643 C CA . LYS D 1 92 ? -25.304 -31.368 48.084 1.00 26.70 103 LYS D CA 1
ATOM 4644 C C . LYS D 1 92 ? -24.336 -30.545 48.947 1.00 28.22 103 LYS D C 1
ATOM 4645 O O . LYS D 1 92 ? -24.147 -29.385 48.663 1.00 25.75 103 LYS D O 1
ATOM 4651 N N . ASP D 1 93 ? -23.723 -31.173 49.950 1.00 28.23 104 ASP D N 1
ATOM 4652 C CA . ASP D 1 93 ? -22.932 -30.507 50.935 1.00 31.82 104 ASP D CA 1
ATOM 4653 C C . ASP D 1 93 ? -21.416 -30.712 50.772 1.00 27.58 104 ASP D C 1
ATOM 4654 O O . ASP D 1 93 ? -20.643 -30.508 51.711 1.00 30.85 104 ASP D O 1
ATOM 4659 N N . ASN D 1 94 ? -20.953 -31.071 49.582 1.00 27.35 105 ASN D N 1
ATOM 4660 C CA . ASN D 1 94 ? -19.531 -31.282 49.306 1.00 26.30 105 ASN D CA 1
ATOM 4661 C C . ASN D 1 94 ? -18.990 -30.134 48.425 1.00 23.84 105 ASN D C 1
ATOM 4662 O O . ASN D 1 94 ? -19.303 -30.034 47.259 1.00 20.64 105 ASN D O 1
ATOM 4667 N N . LEU D 1 95 ? -18.197 -29.275 49.015 1.00 23.38 106 LEU D N 1
ATOM 4668 C CA . LEU D 1 95 ? -17.639 -28.111 48.299 1.00 23.01 106 LEU D CA 1
ATOM 4669 C C . LEU D 1 95 ? -16.641 -28.469 47.230 1.00 22.05 106 LEU D C 1
ATOM 4670 O O . LEU D 1 95 ? -16.654 -27.864 46.148 1.00 21.61 106 LEU D O 1
ATOM 4675 N N . GLU D 1 96 ? -15.800 -29.483 47.432 1.00 21.60 107 GLU D N 1
ATOM 4676 C CA . GLU D 1 96 ? -14.904 -29.919 46.361 1.00 22.72 107 GLU D CA 1
ATOM 4677 C C . GLU D 1 96 ? -15.648 -30.264 45.091 1.00 21.16 107 GLU D C 1
ATOM 4678 O O . GLU D 1 96 ? -15.268 -29.838 44.003 1.00 22.44 107 GLU D O 1
ATOM 4684 N N . ASN D 1 97 ? -16.776 -30.940 45.246 1.00 22.92 108 ASN D N 1
ATOM 4685 C CA . ASN D 1 97 ? -17.570 -31.297 44.075 1.00 22.65 108 ASN D CA 1
ATOM 4686 C C . ASN D 1 97 ? -18.243 -30.115 43.399 1.00 20.48 108 ASN D C 1
ATOM 4687 O O . ASN D 1 97 ? -18.359 -30.093 42.156 1.00 19.88 108 ASN D O 1
ATOM 4692 N N . ILE D 1 98 ? -18.659 -29.112 44.204 1.00 21.06 109 ILE D N 1
ATOM 4693 C CA . ILE D 1 98 ? -19.185 -27.850 43.668 1.00 20.01 109 ILE D CA 1
ATOM 4694 C C . ILE D 1 98 ? -18.154 -27.073 42.910 1.00 18.41 109 ILE D C 1
ATOM 4695 O O . ILE D 1 98 ? -18.416 -26.573 41.810 1.00 19.83 109 ILE D O 1
ATOM 4700 N N . VAL D 1 99 ? -16.941 -27.011 43.425 1.00 19.05 110 VAL D N 1
ATOM 4701 C CA . VAL D 1 99 ? -15.844 -26.319 42.711 1.00 20.91 110 VAL D CA 1
ATOM 4702 C C . VAL D 1 99 ? -15.493 -27.023 41.425 1.00 21.89 110 VAL D C 1
ATOM 4703 O O . VAL D 1 99 ? -15.317 -26.379 40.384 1.00 21.69 110 VAL D O 1
ATOM 4707 N N . ASP D 1 100 ? -15.403 -28.346 41.491 1.00 21.52 111 ASP D N 1
ATOM 4708 C CA . ASP D 1 100 ? -15.155 -29.156 40.268 1.00 22.83 111 ASP D CA 1
ATOM 4709 C C . ASP D 1 100 ? -16.264 -28.908 39.259 1.00 23.02 111 ASP D C 1
ATOM 4710 O O . ASP D 1 100 ? -15.973 -28.755 38.050 1.00 25.73 111 ASP D O 1
ATOM 4715 N N . ALA D 1 101 ? -17.536 -28.833 39.700 1.00 21.01 112 ALA D N 1
ATOM 4716 C CA . ALA D 1 101 ? -18.656 -28.579 38.807 1.00 22.09 112 ALA D CA 1
ATOM 4717 C C . ALA D 1 101 ? -18.513 -27.249 38.127 1.00 21.49 112 ALA D C 1
ATOM 4718 O O . ALA D 1 101 ? -18.642 -27.138 36.930 1.00 22.28 112 ALA D O 1
ATOM 4720 N N . ILE D 1 102 ? -18.193 -26.192 38.895 1.00 21.76 113 ILE D N 1
ATOM 4721 C CA . ILE D 1 102 ? -18.075 -24.874 38.353 1.00 21.12 113 ILE D CA 1
ATOM 4722 C C . ILE D 1 102 ? -16.953 -24.781 37.345 1.00 22.26 113 ILE D C 1
ATOM 4723 O O . ILE D 1 102 ? -17.143 -24.193 36.249 1.00 24.85 113 ILE D O 1
ATOM 4728 N N . ILE D 1 103 ? -15.816 -25.367 37.669 1.00 22.82 114 ILE D N 1
ATOM 4729 C CA . ILE D 1 103 ? -14.643 -25.305 36.763 1.00 24.90 114 ILE D CA 1
ATOM 4730 C C . ILE D 1 103 ? -14.936 -26.131 35.498 1.00 25.67 114 ILE D C 1
ATOM 4731 O O . ILE D 1 103 ? -14.611 -25.701 34.402 1.00 27.29 114 ILE D O 1
ATOM 4736 N N . THR D 1 104 ? -15.618 -27.271 35.652 1.00 24.73 115 THR D N 1
ATOM 4737 C CA . THR D 1 104 ? -15.979 -28.136 34.475 1.00 26.02 115 THR D CA 1
ATOM 4738 C C . THR D 1 104 ? -16.910 -27.392 33.554 1.00 25.89 115 THR D C 1
ATOM 4739 O O . THR D 1 104 ? -16.723 -27.367 32.327 1.00 27.51 115 THR D O 1
ATOM 4743 N N . LEU D 1 105 ? -17.890 -26.679 34.133 1.00 25.26 116 LEU D N 1
ATOM 4744 C CA . LEU D 1 105 ? -18.811 -25.862 33.336 1.00 26.68 116 LEU D CA 1
ATOM 4745 C C . LEU D 1 105 ? -18.049 -24.756 32.580 1.00 27.96 116 LEU D C 1
ATOM 4746 O O . LEU D 1 105 ? -18.368 -24.449 31.434 1.00 26.66 116 LEU D O 1
ATOM 4751 N N . LYS D 1 106 ? -17.051 -24.133 33.229 1.00 27.72 117 LYS D N 1
ATOM 4752 C CA . LYS D 1 106 ? -16.220 -23.118 32.555 1.00 31.35 117 LYS D CA 1
ATOM 4753 C C . LYS D 1 106 ? -15.477 -23.762 31.367 1.00 32.30 117 LYS D C 1
ATOM 4754 O O . LYS D 1 106 ? -15.490 -23.204 30.268 1.00 34.10 117 LYS D O 1
ATOM 4760 N N . TYR D 1 107 ? -14.894 -24.939 31.544 1.00 32.35 118 TYR D N 1
ATOM 4761 C CA . TYR D 1 107 ? -14.250 -25.628 30.397 1.00 32.27 118 TYR D CA 1
ATOM 4762 C C . TYR D 1 107 ? -15.246 -25.887 29.240 1.00 35.20 118 TYR D C 1
ATOM 4763 O O . TYR D 1 107 ? -14.928 -25.706 28.033 1.00 36.72 118 TYR D O 1
ATOM 4772 N N . ILE D 1 108 ? -16.461 -26.283 29.571 1.00 36.32 119 ILE D N 1
ATOM 4773 C CA . ILE D 1 108 ? -17.488 -26.562 28.554 1.00 36.29 119 ILE D CA 1
ATOM 4774 C C . ILE D 1 108 ? -17.894 -25.292 27.825 1.00 38.10 119 ILE D C 1
ATOM 4775 O O . ILE D 1 108 ? -18.033 -25.303 26.590 1.00 40.81 119 ILE D O 1
ATOM 4780 N N . MET D 1 109 ? -18.063 -24.198 28.555 1.00 37.04 120 MET D N 1
ATOM 4781 C CA . MET D 1 109 ? -18.392 -22.917 27.955 1.00 40.28 120 MET D CA 1
ATOM 4782 C C . MET D 1 109 ? -17.241 -22.299 27.137 1.00 41.37 120 MET D C 1
ATOM 4783 O O . MET D 1 109 ? -17.470 -21.351 26.400 1.00 43.12 120 MET D O 1
ATOM 4788 N N . ASN D 1 110 ? -16.017 -22.777 27.331 1.00 44.13 121 ASN D N 1
ATOM 4789 C CA . ASN D 1 110 ? -14.860 -22.369 26.518 1.00 45.84 121 ASN D CA 1
ATOM 4790 C C . ASN D 1 110 ? -15.012 -22.922 25.065 1.00 49.34 121 ASN D C 1
ATOM 4791 O O . ASN D 1 110 ? -14.221 -22.558 24.215 1.00 50.79 121 ASN D O 1
ATOM 4796 N N . ASN D 1 111 ? -15.962 -23.843 24.821 1.00 46.83 122 ASN D N 1
ATOM 4797 C CA . ASN D 1 111 ? -16.270 -24.409 23.485 1.00 52.45 122 ASN D CA 1
ATOM 4798 C C . ASN D 1 111 ? -17.446 -23.631 22.876 1.00 54.57 122 ASN D C 1
ATOM 4799 O O . ASN D 1 111 ? -18.545 -23.719 23.362 1.00 55.39 122 ASN D O 1
ATOM 4804 N N . PRO D 1 112 ? -17.221 -22.837 21.817 1.00 61.11 123 PRO D N 1
ATOM 4805 C CA . PRO D 1 112 ? -18.286 -21.950 21.311 1.00 60.58 123 PRO D CA 1
ATOM 4806 C C . PRO D 1 112 ? -19.595 -22.617 20.857 1.00 61.84 123 PRO D C 1
ATOM 4807 O O . PRO D 1 112 ? -20.679 -22.020 21.006 1.00 60.96 123 PRO D O 1
ATOM 4811 N N . ASP D 1 113 ? -19.508 -23.843 20.331 1.00 63.28 124 ASP D N 1
ATOM 4812 C CA . ASP D 1 113 ? -20.721 -24.619 20.017 1.00 65.77 124 ASP D CA 1
ATOM 4813 C C . ASP D 1 113 ? -21.516 -24.942 21.305 1.00 61.17 124 ASP D C 1
ATOM 4814 O O . ASP D 1 113 ? -22.734 -24.755 21.345 1.00 59.94 124 ASP D O 1
ATOM 4819 N N . PHE D 1 114 ? -20.824 -25.438 22.335 1.00 57.31 125 PHE D N 1
ATOM 4820 C CA . PHE D 1 114 ? -21.520 -25.852 23.568 1.00 52.36 125 PHE D CA 1
ATOM 4821 C C . PHE D 1 114 ? -22.032 -24.609 24.320 1.00 50.66 125 PHE D C 1
ATOM 4822 O O . PHE D 1 114 ? -23.071 -24.651 24.957 1.00 48.14 125 PHE D O 1
ATOM 4830 N N . LYS D 1 115 ? -21.326 -23.484 24.204 1.00 51.25 126 LYS D N 1
ATOM 4831 C CA . LYS D 1 115 ? -21.781 -22.274 24.870 1.00 50.19 126 LYS D CA 1
ATOM 4832 C C . LYS D 1 115 ? -23.053 -21.784 24.252 1.00 51.63 126 LYS D C 1
ATOM 4833 O O . LYS D 1 115 ? -23.993 -21.398 24.933 1.00 51.18 126 LYS D O 1
ATOM 4839 N N . THR D 1 116 ? -23.114 -21.827 22.926 1.00 55.03 127 THR D N 1
ATOM 4840 C CA . THR D 1 116 ? -24.345 -21.461 22.245 1.00 56.09 127 THR D CA 1
ATOM 4841 C C . THR D 1 116 ? -25.530 -22.327 22.639 1.00 54.22 127 THR D C 1
ATOM 4842 O O . THR D 1 116 ? -26.619 -21.817 22.904 1.00 49.93 127 THR D O 1
ATOM 4846 N N . THR D 1 117 ? -25.313 -23.636 22.682 1.00 54.41 128 THR D N 1
ATOM 4847 C CA . THR D 1 117 ? -26.382 -24.569 23.054 1.00 55.47 128 THR D CA 1
ATOM 4848 C C . THR D 1 117 ? -26.838 -24.486 24.519 1.00 56.17 128 THR D C 1
ATOM 4849 O O . THR D 1 117 ? -28.026 -24.563 24.799 1.00 57.26 128 THR D O 1
ATOM 4853 N N . TYR D 1 118 ? -25.896 -24.357 25.461 1.00 52.30 129 TYR D N 1
ATOM 4854 C CA . TYR D 1 118 ? -26.218 -24.619 26.875 1.00 50.80 129 TYR D CA 1
ATOM 4855 C C . TYR D 1 118 ? -26.096 -23.424 27.811 1.00 50.72 129 TYR D C 1
ATOM 4856 O O . TYR D 1 118 ? -26.459 -23.547 28.963 1.00 46.73 129 TYR D O 1
ATOM 4865 N N . ALA D 1 119 ? -25.607 -22.273 27.341 1.00 50.22 130 ALA D N 1
ATOM 4866 C CA . ALA D 1 119 ? -25.357 -21.174 28.287 1.00 50.44 130 ALA D CA 1
ATOM 4867 C C . ALA D 1 119 ? -26.621 -20.669 29.008 1.00 48.76 130 ALA D C 1
ATOM 4868 O O . ALA D 1 119 ? -26.587 -20.391 30.194 1.00 49.33 130 ALA D O 1
ATOM 4870 N N . GLU D 1 120 ? -27.728 -20.542 28.294 1.00 47.38 131 GLU D N 1
ATOM 4871 C CA . GLU D 1 120 ? -28.948 -20.037 28.892 1.00 45.73 131 GLU D CA 1
ATOM 4872 C C . GLU D 1 120 ? -29.482 -20.959 30.007 1.00 43.46 131 GLU D C 1
ATOM 4873 O O . GLU D 1 120 ? -29.889 -20.493 31.064 1.00 40.33 131 GLU D O 1
ATOM 4879 N N . VAL D 1 121 ? -29.513 -22.255 29.753 1.00 42.07 132 VAL D N 1
ATOM 4880 C CA . VAL D 1 121 ? -30.013 -23.153 30.765 1.00 42.11 132 VAL D CA 1
ATOM 4881 C C . VAL D 1 121 ? -29.093 -23.164 32.004 1.00 38.39 132 VAL D C 1
ATOM 4882 O O . VAL D 1 121 ? -29.605 -23.166 33.135 1.00 37.93 132 VAL D O 1
ATOM 4886 N N . LEU D 1 122 ? -27.785 -23.120 31.806 1.00 36.47 133 LEU D N 1
ATOM 4887 C CA . LEU D 1 122 ? -26.879 -23.053 32.958 1.00 34.43 133 LEU D CA 1
ATOM 4888 C C . LEU D 1 122 ? -27.133 -21.820 33.792 1.00 35.54 133 LEU D C 1
ATOM 4889 O O . LEU D 1 122 ? -27.159 -21.880 34.999 1.00 33.97 133 LEU D O 1
ATOM 4894 N N . GLY D 1 123 ? -27.345 -20.693 33.148 1.00 36.76 134 GLY D N 1
ATOM 4895 C CA . GLY D 1 123 ? -27.575 -19.454 33.853 1.00 37.51 134 GLY D CA 1
ATOM 4896 C C . GLY D 1 123 ? -28.848 -19.506 34.637 1.00 37.87 134 GLY D C 1
ATOM 4897 O O . GLY D 1 123 ? -28.898 -19.080 35.775 1.00 39.19 134 GLY D O 1
ATOM 4898 N N . SER D 1 124 ? -29.882 -20.023 33.996 1.00 37.68 135 SER D N 1
ATOM 4899 C CA . SER D 1 124 ? -31.177 -20.207 34.612 1.00 38.85 135 SER D CA 1
ATOM 4900 C C . SER D 1 124 ? -31.108 -21.091 35.871 1.00 34.28 135 SER D C 1
ATOM 4901 O O . SER D 1 124 ? -31.722 -20.746 36.886 1.00 33.51 135 SER D O 1
ATOM 4904 N N . ARG D 1 125 ? -30.440 -22.216 35.754 1.00 33.75 136 ARG D N 1
ATOM 4905 C CA . ARG D 1 125 ? -30.424 -23.191 36.871 1.00 34.04 136 ARG D CA 1
ATOM 4906 C C . ARG D 1 125 ? -29.503 -22.727 38.028 1.00 31.31 136 ARG D C 1
ATOM 4907 O O . ARG D 1 125 ? -29.789 -22.979 39.165 1.00 31.34 136 ARG D O 1
ATOM 4915 N N . ILE D 1 126 ? -28.373 -22.102 37.702 1.00 31.52 137 ILE D N 1
ATOM 4916 C CA . ILE D 1 126 ? -27.484 -21.631 38.751 1.00 29.81 137 ILE D CA 1
ATOM 4917 C C . ILE D 1 126 ? -28.211 -20.598 39.597 1.00 32.07 137 ILE D C 1
ATOM 4918 O O . ILE D 1 126 ? -27.929 -20.485 40.779 1.00 30.77 137 ILE D O 1
ATOM 4923 N N . ALA D 1 127 ? -29.114 -19.823 39.001 1.00 35.60 138 ALA D N 1
ATOM 4924 C CA . ALA D 1 127 ? -29.820 -18.802 39.766 1.00 36.97 138 ALA D CA 1
ATOM 4925 C C . ALA D 1 127 ? -30.611 -19.395 40.941 1.00 38.13 138 ALA D C 1
ATOM 4926 O O . ALA D 1 127 ? -30.866 -18.717 41.891 1.00 38.67 138 ALA D O 1
ATOM 4928 N N . ASP D 1 128 ? -30.970 -20.688 40.894 1.00 37.06 139 ASP D N 1
ATOM 4929 C CA . ASP D 1 128 ? -31.746 -21.278 41.975 1.00 33.34 139 ASP D CA 1
ATOM 4930 C C . ASP D 1 128 ? -30.927 -21.926 43.099 1.00 33.55 139 ASP D C 1
ATOM 4931 O O . ASP D 1 128 ? -31.530 -22.458 44.055 1.00 33.27 139 ASP D O 1
ATOM 4936 N N . ILE D 1 129 ? -29.592 -21.924 43.004 1.00 30.29 140 ILE D N 1
ATOM 4937 C CA . ILE D 1 129 ? -28.774 -22.616 44.013 1.00 26.93 140 ILE D CA 1
ATOM 4938 C C . ILE D 1 129 ? -28.601 -21.777 45.270 1.00 27.83 140 ILE D C 1
ATOM 4939 O O . ILE D 1 129 ? -28.916 -20.548 45.279 1.00 25.92 140 ILE D O 1
ATOM 4944 N N . ASP D 1 130 ? -28.151 -22.411 46.326 1.00 27.85 141 ASP D N 1
ATOM 4945 C CA . ASP D 1 130 ? -27.915 -21.734 47.592 1.00 30.26 141 ASP D CA 1
ATOM 4946 C C . ASP D 1 130 ? -26.771 -22.377 48.358 1.00 27.88 141 ASP D C 1
ATOM 4947 O O . ASP D 1 130 ? -26.966 -23.299 49.134 1.00 27.55 141 ASP D O 1
ATOM 4952 N N . ILE D 1 131 ? -25.554 -21.951 48.070 1.00 27.62 142 ILE D N 1
ATOM 4953 C CA . ILE D 1 131 ? -24.356 -22.673 48.492 1.00 25.78 142 ILE D CA 1
ATOM 4954 C C . ILE D 1 131 ? -23.504 -21.837 49.468 1.00 25.22 142 ILE D C 1
ATOM 4955 O O . ILE D 1 131 ? -22.408 -22.268 49.785 1.00 27.28 142 ILE D O 1
ATOM 4960 N N . LYS D 1 132 ? -24.030 -20.725 49.952 1.00 26.61 143 LYS D N 1
ATOM 4961 C CA . LYS D 1 132 ? -23.257 -19.927 50.925 1.00 30.36 143 LYS D CA 1
ATOM 4962 C C . LYS D 1 132 ? -22.689 -20.644 52.134 1.00 30.05 143 LYS D C 1
ATOM 4963 O O . LYS D 1 132 ? -21.499 -20.539 52.469 1.00 29.80 143 LYS D O 1
ATOM 4969 N N . GLN D 1 133 ? -23.522 -21.442 52.768 1.00 31.34 144 GLN D N 1
ATOM 4970 C CA . GLN D 1 133 ? -23.079 -22.178 53.954 1.00 32.80 144 GLN D CA 1
ATOM 4971 C C . GLN D 1 133 ? -22.091 -23.253 53.621 1.00 31.62 144 GLN D C 1
ATOM 4972 O O . GLN D 1 133 ? -21.157 -23.491 54.372 1.00 29.58 144 GLN D O 1
ATOM 4978 N N . VAL D 1 134 ? -22.300 -23.955 52.498 1.00 27.61 145 VAL D N 1
ATOM 4979 C CA . VAL D 1 134 ? -21.374 -25.011 52.112 1.00 27.44 145 VAL D CA 1
ATOM 4980 C C . VAL D 1 134 ? -19.991 -24.407 51.844 1.00 25.06 145 VAL D C 1
ATOM 4981 O O . VAL D 1 134 ? -18.972 -25.013 52.119 1.00 25.26 145 VAL D O 1
ATOM 4985 N N . ILE D 1 135 ? -19.972 -23.217 51.244 1.00 25.56 146 ILE D N 1
ATOM 4986 C CA . ILE D 1 135 ? -18.698 -22.546 50.979 1.00 25.08 146 ILE D CA 1
ATOM 4987 C C . ILE D 1 135 ? -18.023 -22.234 52.302 1.00 27.65 146 ILE D C 1
ATOM 4988 O O . ILE D 1 135 ? -16.885 -22.633 52.547 1.00 26.86 146 ILE D O 1
ATOM 4993 N N . ARG D 1 136 ? -18.735 -21.543 53.190 1.00 29.21 147 ARG D N 1
ATOM 4994 C CA . ARG D 1 136 ? -18.142 -21.143 54.455 1.00 32.36 147 ARG D CA 1
ATOM 4995 C C . ARG D 1 136 ? -17.553 -22.321 55.217 1.00 33.39 147 ARG D C 1
ATOM 4996 O O . ARG D 1 136 ? -16.439 -22.242 55.775 1.00 34.22 147 ARG D O 1
ATOM 5004 N N . GLU D 1 137 ? -18.348 -23.363 55.354 1.00 29.08 148 GLU D N 1
ATOM 5005 C CA . GLU D 1 137 ? -17.983 -24.452 56.223 1.00 29.33 148 GLU D CA 1
ATOM 5006 C C . GLU D 1 137 ? -16.830 -25.306 55.759 1.00 29.51 148 GLU D C 1
ATOM 5007 O O . GLU D 1 137 ? -16.240 -26.047 56.516 1.00 27.75 148 GLU D O 1
ATOM 5013 N N . ASN D 1 138 ? -16.580 -25.299 54.450 1.00 28.88 149 ASN D N 1
ATOM 5014 C CA . ASN D 1 138 ? -15.689 -26.275 53.845 1.00 27.26 149 ASN D CA 1
ATOM 5015 C C . ASN D 1 138 ? -14.508 -25.655 53.091 1.00 25.76 149 ASN D C 1
ATOM 5016 O O . ASN D 1 138 ? -13.591 -26.378 52.703 1.00 26.38 149 ASN D O 1
ATOM 5021 N N . ILE D 1 139 ? -14.489 -24.342 52.941 1.00 26.87 150 ILE D N 1
ATOM 5022 C CA . ILE D 1 139 ? -13.477 -23.754 52.091 1.00 25.64 150 ILE D CA 1
ATOM 5023 C C . ILE D 1 139 ? -12.059 -23.959 52.662 1.00 27.54 150 ILE D C 1
ATOM 5024 O O . ILE D 1 139 ? -11.117 -24.112 51.910 1.00 28.18 150 ILE D O 1
ATOM 5029 N N . LEU D 1 140 ? -11.876 -23.853 53.975 1.00 26.58 151 LEU D N 1
ATOM 5030 C CA . LEU D 1 140 ? -10.541 -24.004 54.527 1.00 30.11 151 LEU D CA 1
ATOM 5031 C C . LEU D 1 140 ? -9.969 -25.366 54.228 1.00 31.20 151 LEU D C 1
ATOM 5032 O O . LEU D 1 140 ? -8.844 -25.466 53.822 1.00 29.77 151 LEU D O 1
ATOM 5037 N N . GLN D 1 141 ? -10.758 -26.402 54.460 1.00 31.38 152 GLN D N 1
ATOM 5038 C CA . GLN D 1 141 ? -10.333 -27.747 54.195 1.00 31.44 152 GLN D CA 1
ATOM 5039 C C . GLN D 1 141 ? -10.059 -27.991 52.747 1.00 30.35 152 GLN D C 1
ATOM 5040 O O . GLN D 1 141 ? -9.039 -28.620 52.434 1.00 29.50 152 GLN D O 1
ATOM 5046 N N . LEU D 1 142 ? -10.927 -27.483 51.890 1.00 27.54 153 LEU D N 1
ATOM 5047 C CA . LEU D 1 142 ? -10.674 -27.587 50.465 1.00 27.87 153 LEU D CA 1
ATOM 5048 C C . LEU D 1 142 ? -9.358 -26.891 50.068 1.00 27.70 153 LEU D C 1
ATOM 5049 O O . LEU D 1 142 ? -8.608 -27.416 49.239 1.00 27.72 153 LEU D O 1
ATOM 5054 N N A SER D 1 143 ? -9.108 -25.718 50.616 0.65 27.87 154 SER D N 1
ATOM 5055 N N B SER D 1 143 ? -9.098 -25.708 50.614 0.35 27.81 154 SER D N 1
ATOM 5056 C CA A SER D 1 143 ? -7.846 -24.978 50.377 0.65 28.29 154 SER D CA 1
ATOM 5057 C CA B SER D 1 143 ? -7.814 -25.014 50.335 0.35 27.87 154 SER D CA 1
ATOM 5058 C C A SER D 1 143 ? -6.637 -25.848 50.743 0.65 29.24 154 SER D C 1
ATOM 5059 C C B SER D 1 143 ? -6.625 -25.874 50.722 0.35 28.79 154 SER D C 1
ATOM 5060 O O A SER D 1 143 ? -5.710 -25.977 49.954 0.65 30.41 154 SER D O 1
ATOM 5061 O O B SER D 1 143 ? -5.699 -25.995 49.946 0.35 29.35 154 SER D O 1
ATOM 5066 N N . ASN D 1 144 ? -6.656 -26.524 51.880 1.00 28.55 155 ASN D N 1
ATOM 5067 C CA . ASN D 1 144 ? -5.581 -27.460 52.221 1.00 30.33 155 ASN D CA 1
ATOM 5068 C C . ASN D 1 144 ? -5.479 -28.647 51.280 1.00 30.98 155 ASN D C 1
ATOM 5069 O O . ASN D 1 144 ? -4.370 -29.012 50.949 1.00 31.00 155 ASN D O 1
ATOM 5074 N N . ASP D 1 145 ? -6.593 -29.186 50.814 1.00 29.88 156 ASP D N 1
ATOM 5075 C CA . ASP D 1 145 ? -6.586 -30.351 49.932 1.00 31.04 156 ASP D CA 1
ATOM 5076 C C . ASP D 1 145 ? -6.007 -29.994 48.579 1.00 32.57 156 ASP D C 1
ATOM 5077 O O . ASP D 1 145 ? -5.255 -30.778 48.001 1.00 33.42 156 ASP D O 1
ATOM 5082 N N . ILE D 1 146 ? -6.344 -28.815 48.084 1.00 31.01 157 ILE D N 1
ATOM 5083 C CA . ILE D 1 146 ? -5.835 -28.331 46.857 1.00 30.56 157 ILE D CA 1
ATOM 5084 C C . ILE D 1 146 ? -4.324 -28.051 46.941 1.00 32.18 157 ILE D C 1
ATOM 5085 O O . ILE D 1 146 ? -3.569 -28.381 46.034 1.00 31.78 157 ILE D O 1
ATOM 5090 N N . ARG D 1 147 ? -3.872 -27.480 48.035 1.00 32.31 158 ARG D N 1
ATOM 5091 C CA . ARG D 1 147 ? -2.444 -27.267 48.225 1.00 34.51 158 ARG D CA 1
ATOM 5092 C C . ARG D 1 147 ? -1.681 -28.571 48.198 1.00 38.10 158 ARG D C 1
ATOM 5093 O O . ARG D 1 147 ? -0.641 -28.662 47.553 1.00 35.23 158 ARG D O 1
ATOM 5101 N N . GLU D 1 148 ? -2.206 -29.570 48.896 1.00 38.03 159 GLU D N 1
ATOM 5102 C CA . GLU D 1 148 ? -1.577 -30.886 48.995 1.00 42.94 159 GLU D CA 1
ATOM 5103 C C . GLU D 1 148 ? -1.521 -31.584 47.632 1.00 40.60 159 GLU D C 1
ATOM 5104 O O . GLU D 1 148 ? -0.504 -32.145 47.266 1.00 41.87 159 GLU D O 1
ATOM 5110 N N . ARG D 1 149 ? -2.594 -31.515 46.876 1.00 36.81 160 ARG D N 1
ATOM 5111 C CA . ARG D 1 149 ? -2.682 -32.213 45.610 1.00 38.21 160 ARG D CA 1
ATOM 5112 C C . ARG D 1 149 ? -1.923 -31.555 44.465 1.00 39.42 160 ARG D C 1
ATOM 5113 O O . ARG D 1 149 ? -1.393 -32.252 43.638 1.00 40.09 160 ARG D O 1
ATOM 5121 N N . TYR D 1 150 ? -1.971 -30.237 44.373 1.00 35.14 161 TYR D N 1
ATOM 5122 C CA . TYR D 1 150 ? -1.460 -29.517 43.208 1.00 37.16 161 TYR D CA 1
ATOM 5123 C C . TYR D 1 150 ? -0.222 -28.702 43.430 1.00 40.84 161 TYR D C 1
ATOM 5124 O O . TYR D 1 150 ? 0.406 -28.317 42.471 1.00 47.12 161 TYR D O 1
ATOM 5133 N N . LEU D 1 151 ? 0.195 -28.492 44.675 1.00 42.15 162 LEU D N 1
ATOM 5134 C CA . LEU D 1 151 ? 1.402 -27.696 44.936 1.00 43.77 162 LEU D CA 1
ATOM 5135 C C . LEU D 1 151 ? 2.499 -28.484 45.657 1.00 48.24 162 LEU D C 1
ATOM 5136 O O . LEU D 1 151 ? 2.260 -29.594 46.114 1.00 50.38 162 LEU D O 1
ATOM 5141 N N . GLY D 1 152 ? 3.684 -27.865 45.774 1.00 57.75 163 GLY D N 1
ATOM 5142 C CA . GLY D 1 152 ? 4.880 -28.432 46.454 1.00 63.45 163 GLY D CA 1
ATOM 5143 C C . GLY D 1 152 ? 5.130 -27.865 47.853 1.00 67.24 163 GLY D C 1
ATOM 5144 O O . GLY D 1 152 ? 6.177 -28.112 48.460 1.00 65.89 163 GLY D O 1
ATOM 5145 N N . VAL E 1 2 ? 29.258 -2.228 39.746 1.00 56.76 13 VAL E N 1
ATOM 5146 C CA . VAL E 1 2 ? 30.520 -2.127 38.936 1.00 57.53 13 VAL E CA 1
ATOM 5147 C C . VAL E 1 2 ? 31.227 -3.494 38.886 1.00 54.08 13 VAL E C 1
ATOM 5148 O O . VAL E 1 2 ? 31.374 -4.167 39.910 1.00 44.59 13 VAL E O 1
ATOM 5152 N N . LEU E 1 3 ? 31.684 -3.857 37.681 1.00 55.34 14 LEU E N 1
ATOM 5153 C CA . LEU E 1 3 ? 32.476 -5.106 37.425 1.00 55.73 14 LEU E CA 1
ATOM 5154 C C . LEU E 1 3 ? 33.612 -5.258 38.440 1.00 45.98 14 LEU E C 1
ATOM 5155 O O . LEU E 1 3 ? 34.403 -4.329 38.630 1.00 50.07 14 LEU E O 1
ATOM 5160 N N . GLY E 1 4 ? 33.648 -6.392 39.120 1.00 43.06 15 GLY E N 1
ATOM 5161 C CA . GLY E 1 4 ? 34.743 -6.728 40.033 1.00 45.67 15 GLY E CA 1
ATOM 5162 C C . GLY E 1 4 ? 34.569 -6.150 41.415 1.00 42.80 15 GLY E C 1
ATOM 5163 O O . GLY E 1 4 ? 35.428 -6.336 42.288 1.00 47.04 15 GLY E O 1
ATOM 5164 N N . TYR E 1 5 ? 33.438 -5.497 41.672 1.00 40.15 16 TYR E N 1
ATOM 5165 C CA . TYR E 1 5 ? 33.264 -4.877 43.011 1.00 35.98 16 TYR E CA 1
ATOM 5166 C C . TYR E 1 5 ? 31.958 -5.451 43.524 1.00 34.32 16 TYR E C 1
ATOM 5167 O O . TYR E 1 5 ? 30.880 -5.393 42.853 1.00 31.59 16 TYR E O 1
ATOM 5176 N N . VAL E 1 6 ? 32.040 -6.016 44.708 1.00 32.30 17 VAL E N 1
ATOM 5177 C CA . VAL E 1 6 ? 30.882 -6.594 45.323 1.00 33.80 17 VAL E CA 1
ATOM 5178 C C . VAL E 1 6 ? 29.795 -5.540 45.627 1.00 33.81 17 VAL E C 1
ATOM 5179 O O . VAL E 1 6 ? 28.610 -5.790 45.439 1.00 36.55 17 VAL E O 1
ATOM 5183 N N . SER E 1 7 ? 30.201 -4.357 46.078 1.00 34.87 18 SER E N 1
ATOM 5184 C CA . SER E 1 7 ? 29.252 -3.361 46.555 1.00 36.18 18 SER E CA 1
ATOM 5185 C C . SER E 1 7 ? 29.614 -2.016 45.963 1.00 36.14 18 SER E C 1
ATOM 5186 O O . SER E 1 7 ? 30.238 -1.931 44.875 1.00 36.03 18 SER E O 1
ATOM 5189 N N . ASP E 1 8 ? 29.300 -0.938 46.659 1.00 33.76 19 ASP E N 1
ATOM 5190 C CA . ASP E 1 8 ? 29.612 0.359 46.103 1.00 35.27 19 ASP E CA 1
ATOM 5191 C C . ASP E 1 8 ? 31.079 0.762 46.324 1.00 31.15 19 ASP E C 1
ATOM 5192 O O . ASP E 1 8 ? 31.840 0.074 47.008 1.00 31.58 19 ASP E O 1
ATOM 5197 N N . MET E 1 9 ? 31.477 1.916 45.808 1.00 29.96 20 MET E N 1
ATOM 5198 C CA . MET E 1 9 ? 32.847 2.368 45.971 1.00 29.62 20 MET E CA 1
ATOM 5199 C C . MET E 1 9 ? 33.170 3.008 47.341 1.00 29.60 20 MET E C 1
ATOM 5200 O O . MET E 1 9 ? 34.345 3.078 47.706 1.00 33.21 20 MET E O 1
ATOM 5205 N N . HIS E 1 10 ? 32.151 3.425 48.088 1.00 28.11 21 HIS E N 1
ATOM 5206 C CA . HIS E 1 10 ? 32.380 3.859 49.451 1.00 30.63 21 HIS E CA 1
ATOM 5207 C C . HIS E 1 10 ? 32.852 2.662 50.252 1.00 29.74 21 HIS E C 1
ATOM 5208 O O . HIS E 1 10 ? 33.835 2.763 50.969 1.00 31.43 21 HIS E O 1
ATOM 5215 N N . THR E 1 11 ? 32.122 1.544 50.175 1.00 31.19 22 THR E N 1
ATOM 5216 C CA . THR E 1 11 ? 32.508 0.301 50.836 1.00 31.98 22 THR E CA 1
ATOM 5217 C C . THR E 1 11 ? 33.836 -0.192 50.366 1.00 31.49 22 THR E C 1
ATOM 5218 O O . THR E 1 11 ? 34.677 -0.547 51.175 1.00 31.68 22 THR E O 1
ATOM 5222 N N . GLU E 1 12 ? 34.077 -0.129 49.059 1.00 31.06 23 GLU E N 1
ATOM 5223 C CA . GLU E 1 12 ? 35.369 -0.618 48.513 1.00 31.19 23 GLU E CA 1
ATOM 5224 C C . GLU E 1 12 ? 36.540 0.206 49.051 1.00 28.69 23 GLU E C 1
ATOM 5225 O O . GLU E 1 12 ? 37.551 -0.345 49.470 1.00 28.73 23 GLU E O 1
ATOM 5231 N N . LEU E 1 13 ? 36.429 1.513 49.002 1.00 27.46 24 LEU E N 1
ATOM 5232 C CA . LEU E 1 13 ? 37.526 2.349 49.464 1.00 28.49 24 LEU E CA 1
ATOM 5233 C C . LEU E 1 13 ? 37.808 2.184 50.944 1.00 30.22 24 LEU E C 1
ATOM 5234 O O . LEU E 1 13 ? 38.931 2.211 51.336 1.00 28.81 24 LEU E O 1
ATOM 5239 N N . ALA E 1 14 ? 36.767 2.159 51.743 1.00 30.32 25 ALA E N 1
ATOM 5240 C CA . ALA E 1 14 ? 36.897 2.036 53.155 1.00 30.49 25 ALA E CA 1
ATOM 5241 C C . ALA E 1 14 ? 37.564 0.706 53.447 1.00 29.08 25 ALA E C 1
ATOM 5242 O O . ALA E 1 14 ? 38.475 0.684 54.264 1.00 30.77 25 ALA E O 1
ATOM 5244 N N A SER E 1 15 ? 37.115 -0.369 52.807 0.43 29.20 26 SER E N 1
ATOM 5245 N N B SER E 1 15 ? 37.112 -0.383 52.799 0.57 29.08 26 SER E N 1
ATOM 5246 C CA A SER E 1 15 ? 37.672 -1.690 53.040 0.43 28.50 26 SER E CA 1
ATOM 5247 C CA B SER E 1 15 ? 37.683 -1.721 53.030 0.57 28.23 26 SER E CA 1
ATOM 5248 C C A SER E 1 15 ? 39.136 -1.819 52.638 0.43 27.59 26 SER E C 1
ATOM 5249 C C B SER E 1 15 ? 39.134 -1.830 52.633 0.57 27.42 26 SER E C 1
ATOM 5250 O O A SER E 1 15 ? 39.970 -2.300 53.427 0.43 27.14 26 SER E O 1
ATOM 5251 O O B SER E 1 15 ? 39.953 -2.331 53.413 0.57 26.56 26 SER E O 1
ATOM 5256 N N . ILE E 1 16 ? 39.482 -1.322 51.468 1.00 25.20 27 ILE E N 1
ATOM 5257 C CA . ILE E 1 16 ? 40.857 -1.466 51.013 1.00 26.68 27 ILE E CA 1
ATOM 5258 C C . ILE E 1 16 ? 41.828 -0.537 51.770 1.00 24.89 27 ILE E C 1
ATOM 5259 O O . ILE E 1 16 ? 42.956 -0.908 52.040 1.00 25.01 27 ILE E O 1
ATOM 5264 N N . SER E 1 17 ? 41.380 0.654 52.120 1.00 25.55 28 SER E N 1
ATOM 5265 C CA . SER E 1 17 ? 42.242 1.587 52.892 1.00 26.54 28 SER E CA 1
ATOM 5266 C C . SER E 1 17 ? 42.533 1.048 54.286 1.00 31.41 28 SER E C 1
ATOM 5267 O O . SER E 1 17 ? 43.692 1.115 54.751 1.00 31.41 28 SER E O 1
ATOM 5270 N N . GLN E 1 18 ? 41.519 0.410 54.905 1.00 31.02 29 GLN E N 1
ATOM 5271 C CA . GLN E 1 18 ? 41.690 -0.289 56.165 1.00 32.68 29 GLN E CA 1
ATOM 5272 C C . GLN E 1 18 ? 42.717 -1.447 56.014 1.00 32.80 29 GLN E C 1
ATOM 5273 O O . GLN E 1 18 ? 43.528 -1.699 56.919 1.00 28.49 29 GLN E O 1
ATOM 5279 N N . LEU E 1 19 ? 42.674 -2.176 54.886 1.00 28.66 30 LEU E N 1
ATOM 5280 C CA . LEU E 1 19 ? 43.622 -3.232 54.691 1.00 29.33 30 LEU E CA 1
ATOM 5281 C C . LEU E 1 19 ? 45.028 -2.687 54.542 1.00 29.18 30 LEU E C 1
ATOM 5282 O O . LEU E 1 19 ? 45.995 -3.328 54.948 1.00 31.68 30 LEU E O 1
ATOM 5287 N N . VAL E 1 20 ? 45.154 -1.576 53.809 1.00 27.93 31 VAL E N 1
ATOM 5288 C CA . VAL E 1 20 ? 46.493 -0.993 53.591 1.00 28.10 31 VAL E CA 1
ATOM 5289 C C . VAL E 1 20 ? 47.148 -0.656 54.931 1.00 26.51 31 VAL E C 1
ATOM 5290 O O . VAL E 1 20 ? 48.274 -1.037 55.192 1.00 28.50 31 VAL E O 1
ATOM 5294 N N A ILE E 1 21 ? 46.401 0.031 55.787 0.60 29.87 32 ILE E N 1
ATOM 5295 N N B ILE E 1 21 ? 46.396 0.011 55.799 0.40 28.28 32 ILE E N 1
ATOM 5296 C CA A ILE E 1 21 ? 46.925 0.355 57.130 0.60 32.56 32 ILE E CA 1
ATOM 5297 C CA B ILE E 1 21 ? 46.859 0.313 57.169 0.40 29.64 32 ILE E CA 1
ATOM 5298 C C A ILE E 1 21 ? 47.276 -0.882 57.916 0.60 33.74 32 ILE E C 1
ATOM 5299 C C B ILE E 1 21 ? 47.299 -0.911 57.902 0.40 31.96 32 ILE E C 1
ATOM 5300 O O A ILE E 1 21 ? 48.303 -0.908 58.597 0.60 37.55 32 ILE E O 1
ATOM 5301 O O B ILE E 1 21 ? 48.338 -0.923 58.596 0.40 34.73 32 ILE E O 1
ATOM 5310 N N . ALA E 1 22 ? 46.484 -1.943 57.811 1.00 32.70 33 ALA E N 1
ATOM 5311 C CA . ALA E 1 22 ? 46.751 -3.180 58.562 1.00 33.92 33 ALA E CA 1
ATOM 5312 C C . ALA E 1 22 ? 48.034 -3.888 58.068 1.00 34.32 33 ALA E C 1
ATOM 5313 O O . ALA E 1 22 ? 48.633 -4.611 58.792 1.00 37.23 33 ALA E O 1
ATOM 5315 N N . LYS E 1 23 ? 48.355 -3.736 56.764 1.00 35.61 34 LYS E N 1
ATOM 5316 C CA . LYS E 1 23 ? 49.377 -4.565 56.126 1.00 35.27 34 LYS E CA 1
ATOM 5317 C C . LYS E 1 23 ? 50.631 -3.845 55.707 1.00 34.47 34 LYS E C 1
ATOM 5318 O O . LYS E 1 23 ? 51.614 -4.471 55.453 1.00 34.10 34 LYS E O 1
ATOM 5324 N N . ILE E 1 24 ? 50.600 -2.533 55.599 1.00 33.57 35 ILE E N 1
ATOM 5325 C CA . ILE E 1 24 ? 51.689 -1.816 54.872 1.00 34.05 35 ILE E CA 1
ATOM 5326 C C . ILE E 1 24 ? 53.047 -1.925 55.485 1.00 34.96 35 ILE E C 1
ATOM 5327 O O . ILE E 1 24 ? 54.055 -2.142 54.778 1.00 38.30 35 ILE E O 1
ATOM 5332 N N . GLU E 1 25 ? 53.102 -1.944 56.814 1.00 38.75 36 GLU E N 1
ATOM 5333 C CA . GLU E 1 25 ? 54.360 -2.173 57.490 1.00 41.61 36 GLU E CA 1
ATOM 5334 C C . GLU E 1 25 ? 54.952 -3.573 57.274 1.00 41.40 36 GLU E C 1
ATOM 5335 O O . GLU E 1 25 ? 56.168 -3.712 57.298 1.00 42.38 36 GLU E O 1
ATOM 5341 N N . THR E 1 26 ? 54.147 -4.559 56.915 1.00 41.12 37 THR E N 1
ATOM 5342 C CA . THR E 1 26 ? 54.662 -5.898 56.607 1.00 42.30 37 THR E CA 1
ATOM 5343 C C . THR E 1 26 ? 55.251 -6.089 55.189 1.00 39.94 37 THR E C 1
ATOM 5344 O O . THR E 1 26 ? 55.828 -7.099 54.901 1.00 41.10 37 THR E O 1
ATOM 5348 N N . ILE E 1 27 ? 55.047 -5.142 54.273 1.00 37.49 38 ILE E N 1
ATOM 5349 C CA . ILE E 1 27 ? 55.488 -5.303 52.895 1.00 37.36 38 ILE E CA 1
ATOM 5350 C C . ILE E 1 27 ? 56.858 -4.699 52.775 1.00 37.11 38 ILE E C 1
ATOM 5351 O O . ILE E 1 27 ? 57.025 -3.556 53.088 1.00 36.37 38 ILE E O 1
ATOM 5356 N N . ASP E 1 28 ? 57.837 -5.448 52.293 1.00 37.86 39 ASP E N 1
ATOM 5357 C CA . ASP E 1 28 ? 59.203 -4.959 52.122 1.00 38.54 39 ASP E CA 1
ATOM 5358 C C . ASP E 1 28 ? 59.174 -3.801 51.152 1.00 35.13 39 ASP E C 1
ATOM 5359 O O . ASP E 1 28 ? 58.453 -3.835 50.148 1.00 34.77 39 ASP E O 1
ATOM 5364 N N . ASN E 1 29 ? 59.963 -2.772 51.441 1.00 36.62 40 ASN E N 1
ATOM 5365 C CA . ASN E 1 29 ? 59.966 -1.593 50.574 1.00 35.03 40 ASN E CA 1
ATOM 5366 C C . ASN E 1 29 ? 60.343 -1.868 49.104 1.00 34.31 40 ASN E C 1
ATOM 5367 O O . ASN E 1 29 ? 59.775 -1.279 48.195 1.00 33.66 40 ASN E O 1
ATOM 5372 N N . ASP E 1 30 ? 61.270 -2.777 48.863 1.00 33.46 41 ASP E N 1
ATOM 5373 C CA . ASP E 1 30 ? 61.702 -3.044 47.521 1.00 35.00 41 ASP E CA 1
ATOM 5374 C C . ASP E 1 30 ? 60.622 -3.771 46.781 1.00 34.45 41 ASP E C 1
ATOM 5375 O O . ASP E 1 30 ? 60.428 -3.550 45.586 1.00 34.28 41 ASP E O 1
ATOM 5380 N N . ILE E 1 31 ? 59.897 -4.635 47.466 1.00 35.01 42 ILE E N 1
ATOM 5381 C CA . ILE E 1 31 ? 58.755 -5.312 46.855 1.00 37.15 42 ILE E CA 1
ATOM 5382 C C . ILE E 1 31 ? 57.609 -4.306 46.540 1.00 34.54 42 ILE E C 1
ATOM 5383 O O . ILE E 1 31 ? 57.000 -4.334 45.482 1.00 33.24 42 ILE E O 1
ATOM 5388 N N . LEU E 1 32 ? 57.327 -3.404 47.481 1.00 32.23 43 LEU E N 1
ATOM 5389 C CA . LEU E 1 32 ? 56.344 -2.366 47.228 1.00 29.87 43 LEU E CA 1
ATOM 5390 C C . LEU E 1 32 ? 56.657 -1.578 45.972 1.00 28.88 43 LEU E C 1
ATOM 5391 O O . LEU E 1 32 ? 55.787 -1.382 45.116 1.00 28.65 43 LEU E O 1
ATOM 5396 N N . ASN E 1 33 ? 57.921 -1.179 45.813 1.00 29.39 44 ASN E N 1
ATOM 5397 C CA . ASN E 1 33 ? 58.303 -0.385 44.657 1.00 28.45 44 ASN E CA 1
ATOM 5398 C C . ASN E 1 33 ? 58.252 -1.148 43.355 1.00 29.38 44 ASN E C 1
ATOM 5399 O O . ASN E 1 33 ? 57.822 -0.601 42.335 1.00 30.34 44 ASN E O 1
ATOM 5404 N N . LYS E 1 34 ? 58.648 -2.411 43.373 1.00 31.18 45 LYS E N 1
ATOM 5405 C CA . LYS E 1 34 ? 58.402 -3.317 42.203 1.00 30.66 45 LYS E CA 1
ATOM 5406 C C . LYS E 1 34 ? 56.945 -3.416 41.801 1.00 30.75 45 LYS E C 1
ATOM 5407 O O . LYS E 1 34 ? 56.599 -3.305 40.611 1.00 31.78 45 LYS E O 1
ATOM 5409 N N . ASP E 1 35 ? 56.077 -3.560 42.789 1.00 31.42 46 ASP E N 1
ATOM 5410 C CA . ASP E 1 35 ? 54.611 -3.585 42.576 1.00 30.80 46 ASP E CA 1
ATOM 5411 C C . ASP E 1 35 ? 54.086 -2.257 41.991 1.00 28.21 46 ASP E C 1
ATOM 5412 O O . ASP E 1 35 ? 53.251 -2.232 41.108 1.00 28.91 46 ASP E O 1
ATOM 5417 N N . ILE E 1 36 ? 54.605 -1.127 42.482 1.00 30.31 47 ILE E N 1
ATOM 5418 C CA . ILE E 1 36 ? 54.258 0.150 41.924 1.00 26.73 47 ILE E CA 1
ATOM 5419 C C . ILE E 1 36 ? 54.658 0.258 40.419 1.00 27.58 47 ILE E C 1
ATOM 5420 O O . ILE E 1 36 ? 53.836 0.705 39.599 1.00 27.21 47 ILE E O 1
ATOM 5425 N N . VAL E 1 37 ? 55.902 -0.151 40.081 1.00 31.04 48 VAL E N 1
ATOM 5426 C CA . VAL E 1 37 ? 56.362 -0.106 38.693 1.00 31.34 48 VAL E CA 1
ATOM 5427 C C . VAL E 1 37 ? 55.445 -0.951 37.810 1.00 33.31 48 VAL E C 1
ATOM 5428 O O . VAL E 1 37 ? 54.950 -0.509 36.739 1.00 33.18 48 VAL E O 1
ATOM 5432 N N . ASN E 1 38 ? 55.117 -2.129 38.302 1.00 33.24 49 ASN E N 1
ATOM 5433 C CA . ASN E 1 38 ? 54.218 -3.003 37.543 1.00 36.12 49 ASN E CA 1
ATOM 5434 C C . ASN E 1 38 ? 52.829 -2.426 37.343 1.00 32.64 49 ASN E C 1
ATOM 5435 O O . ASN E 1 38 ? 52.257 -2.550 36.271 1.00 32.38 49 ASN E O 1
ATOM 5440 N N . PHE E 1 39 ? 52.268 -1.788 38.359 1.00 29.92 50 PHE E N 1
ATOM 5441 C CA . PHE E 1 39 ? 51.003 -1.076 38.176 1.00 27.74 50 PHE E CA 1
ATOM 5442 C C . PHE E 1 39 ? 51.090 -0.017 37.065 1.00 28.07 50 PHE E C 1
ATOM 5443 O O . PHE E 1 39 ? 50.192 0.103 36.200 1.00 29.18 50 PHE E O 1
ATOM 5451 N N . ILE E 1 40 ? 52.173 0.756 37.067 1.00 27.17 51 ILE E N 1
ATOM 5452 C CA . ILE E 1 40 ? 52.380 1.817 36.079 1.00 27.64 51 ILE E CA 1
ATOM 5453 C C . ILE E 1 40 ? 52.443 1.243 34.648 1.00 32.30 51 ILE E C 1
ATOM 5454 O O . ILE E 1 40 ? 51.952 1.874 33.692 1.00 32.71 51 ILE E O 1
ATOM 5459 N N . MET E 1 41 ? 53.045 0.065 34.527 1.00 34.87 52 MET E N 1
ATOM 5460 C CA . MET E 1 41 ? 53.190 -0.639 33.237 1.00 41.32 52 MET E CA 1
ATOM 5461 C C . MET E 1 41 ? 52.026 -1.577 32.888 1.00 44.53 52 MET E C 1
ATOM 5462 O O . MET E 1 41 ? 52.143 -2.402 31.958 1.00 47.36 52 MET E O 1
ATOM 5467 N N A CYS E 1 42 ? 50.911 -1.448 33.607 0.74 45.29 53 CYS E N 1
ATOM 5468 N N B CYS E 1 42 ? 50.920 -1.468 33.624 0.26 43.70 53 CYS E N 1
ATOM 5469 C CA A CYS E 1 42 ? 49.693 -2.234 33.348 0.74 46.54 53 CYS E CA 1
ATOM 5470 C CA B CYS E 1 42 ? 49.715 -2.257 33.387 0.26 44.52 53 CYS E CA 1
ATOM 5471 C C A CYS E 1 42 ? 49.920 -3.731 33.605 0.74 47.62 53 CYS E C 1
ATOM 5472 C C B CYS E 1 42 ? 49.929 -3.741 33.608 0.26 46.99 53 CYS E C 1
ATOM 5473 O O A CYS E 1 42 ? 49.530 -4.571 32.784 0.74 52.76 53 CYS E O 1
ATOM 5474 O O B CYS E 1 42 ? 49.526 -4.569 32.787 0.26 49.77 53 CYS E O 1
ATOM 5479 N N . ARG E 1 43 ? 50.609 -4.073 34.693 1.00 47.75 54 ARG E N 1
ATOM 5480 C CA . ARG E 1 43 ? 50.750 -5.479 35.131 1.00 52.78 54 ARG E CA 1
ATOM 5481 C C . ARG E 1 43 ? 50.489 -5.556 36.640 1.00 57.04 54 ARG E C 1
ATOM 5482 O O . ARG E 1 43 ? 51.338 -6.069 37.377 1.00 63.93 54 ARG E O 1
ATOM 5490 N N . SER E 1 44 ? 49.356 -5.037 37.098 1.00 48.70 55 SER E N 1
ATOM 5491 C CA . SER E 1 44 ? 49.009 -4.983 38.532 1.00 51.07 55 SER E CA 1
ATOM 5492 C C . SER E 1 44 ? 49.086 -6.290 39.308 1.00 52.22 55 SER E C 1
ATOM 5493 O O . SER E 1 44 ? 48.747 -7.364 38.777 1.00 54.12 55 SER E O 1
ATOM 5496 N N . ASN E 1 45 ? 49.565 -6.202 40.555 1.00 45.85 56 ASN E N 1
ATOM 5497 C CA . ASN E 1 45 ? 49.423 -7.308 41.482 1.00 46.13 56 ASN E CA 1
ATOM 5498 C C . ASN E 1 45 ? 48.408 -6.863 42.541 1.00 43.62 56 ASN E C 1
ATOM 5499 O O . ASN E 1 45 ? 48.788 -6.183 43.510 1.00 40.36 56 ASN E O 1
ATOM 5504 N N . LEU E 1 46 ? 47.141 -7.252 42.338 1.00 41.53 57 LEU E N 1
ATOM 5505 C CA . LEU E 1 46 ? 46.030 -6.830 43.193 1.00 41.39 57 LEU E CA 1
ATOM 5506 C C . LEU E 1 46 ? 46.075 -7.489 44.584 1.00 42.31 57 LEU E C 1
ATOM 5507 O O . LEU E 1 46 ? 45.401 -7.017 45.516 1.00 43.85 57 LEU E O 1
ATOM 5512 N N . ASP E 1 47 ? 46.951 -8.464 44.756 1.00 42.14 58 ASP E N 1
ATOM 5513 C CA . ASP E 1 47 ? 47.240 -8.973 46.069 1.00 45.16 58 ASP E CA 1
ATOM 5514 C C . ASP E 1 47 ? 47.990 -8.000 47.004 1.00 41.81 58 ASP E C 1
ATOM 5515 O O . ASP E 1 47 ? 48.009 -8.188 48.223 1.00 35.68 58 ASP E O 1
ATOM 5520 N N . ASN E 1 48 ? 48.649 -6.983 46.451 1.00 36.76 59 ASN E N 1
ATOM 5521 C CA . ASN E 1 48 ? 49.237 -5.950 47.307 1.00 34.62 59 ASN E CA 1
ATOM 5522 C C . ASN E 1 48 ? 48.112 -4.951 47.547 1.00 30.84 59 ASN E C 1
ATOM 5523 O O . ASN E 1 48 ? 47.652 -4.346 46.616 1.00 31.18 59 ASN E O 1
ATOM 5528 N N . PRO E 1 49 ? 47.685 -4.769 48.796 1.00 29.46 60 PRO E N 1
ATOM 5529 C CA . PRO E 1 49 ? 46.544 -3.878 49.048 1.00 28.60 60 PRO E CA 1
ATOM 5530 C C . PRO E 1 49 ? 46.743 -2.451 48.596 1.00 27.50 60 PRO E C 1
ATOM 5531 O O . PRO E 1 49 ? 45.753 -1.789 48.217 1.00 28.84 60 PRO E O 1
ATOM 5535 N N . PHE E 1 50 ? 47.965 -1.915 48.647 1.00 26.00 61 PHE E N 1
ATOM 5536 C CA . PHE E 1 50 ? 48.161 -0.582 48.120 1.00 23.44 61 PHE E CA 1
ATOM 5537 C C . PHE E 1 50 ? 47.904 -0.506 46.598 1.00 23.47 61 PHE E C 1
ATOM 5538 O O . PHE E 1 50 ? 47.394 0.496 46.070 1.00 22.00 61 PHE E O 1
ATOM 5546 N N . ILE E 1 51 ? 48.316 -1.544 45.878 1.00 24.63 62 ILE E N 1
ATOM 5547 C CA . ILE E 1 51 ? 48.058 -1.590 44.440 1.00 27.42 62 ILE E CA 1
ATOM 5548 C C . ILE E 1 51 ? 46.519 -1.697 44.180 1.00 28.85 62 ILE E C 1
ATOM 5549 O O . ILE E 1 51 ? 45.963 -1.087 43.236 1.00 26.18 62 ILE E O 1
ATOM 5554 N N . SER E 1 52 ? 45.831 -2.523 44.944 1.00 27.54 63 SER E N 1
ATOM 5555 C CA . SER E 1 52 ? 44.382 -2.598 44.804 1.00 27.89 63 SER E CA 1
ATOM 5556 C C . SER E 1 52 ? 43.743 -1.236 45.057 1.00 26.54 63 SER E C 1
ATOM 5557 O O . SER E 1 52 ? 42.808 -0.828 44.332 1.00 25.76 63 SER E O 1
ATOM 5560 N N . PHE E 1 53 ? 44.265 -0.506 46.033 1.00 23.73 64 PHE E N 1
ATOM 5561 C CA . PHE E 1 53 ? 43.818 0.870 46.297 1.00 24.11 64 PHE E CA 1
ATOM 5562 C C . PHE E 1 53 ? 44.027 1.756 45.055 1.00 24.15 64 PHE E C 1
ATOM 5563 O O . PHE E 1 53 ? 43.081 2.439 44.630 1.00 22.84 64 PHE E O 1
ATOM 5571 N N . LEU E 1 54 ? 45.216 1.716 44.472 1.00 24.71 65 LEU E N 1
ATOM 5572 C CA . LEU E 1 54 ? 45.526 2.529 43.269 1.00 21.75 65 LEU E CA 1
ATOM 5573 C C . LEU E 1 54 ? 44.616 2.155 42.097 1.00 22.96 65 LEU E C 1
ATOM 5574 O O . LEU E 1 54 ? 44.100 3.062 41.425 1.00 21.77 65 LEU E O 1
ATOM 5579 N N . ASP E 1 55 ? 44.405 0.863 41.898 1.00 23.85 66 ASP E N 1
ATOM 5580 C CA . ASP E 1 55 ? 43.500 0.393 40.816 1.00 26.24 66 ASP E CA 1
ATOM 5581 C C . ASP E 1 55 ? 42.048 0.908 41.044 1.00 26.77 66 ASP E C 1
ATOM 5582 O O . ASP E 1 55 ? 41.409 1.380 40.140 1.00 26.15 66 ASP E O 1
ATOM 5587 N N . THR E 1 56 ? 41.594 0.855 42.278 1.00 26.57 67 THR E N 1
ATOM 5588 C CA . THR E 1 56 ? 40.282 1.378 42.608 1.00 27.35 67 THR E CA 1
ATOM 5589 C C . THR E 1 56 ? 40.159 2.886 42.429 1.00 23.86 67 THR E C 1
ATOM 5590 O O . THR E 1 56 ? 39.184 3.351 41.820 1.00 23.74 67 THR E O 1
ATOM 5594 N N . VAL E 1 57 ? 41.158 3.658 42.884 1.00 23.31 68 VAL E N 1
ATOM 5595 C CA . VAL E 1 57 ? 41.161 5.122 42.672 1.00 23.39 68 VAL E CA 1
ATOM 5596 C C . VAL E 1 57 ? 41.189 5.453 41.166 1.00 23.37 68 VAL E C 1
ATOM 5597 O O . VAL E 1 57 ? 40.401 6.276 40.685 1.00 24.72 68 VAL E O 1
ATOM 5601 N N . TYR E 1 58 ? 42.061 4.762 40.419 1.00 22.53 69 TYR E N 1
ATOM 5602 C CA . TYR E 1 58 ? 42.104 4.941 38.992 1.00 24.88 69 TYR E CA 1
ATOM 5603 C C . TYR E 1 58 ? 40.702 4.771 38.351 1.00 25.98 69 TYR E C 1
ATOM 5604 O O . TYR E 1 58 ? 40.296 5.567 37.475 1.00 24.98 69 TYR E O 1
ATOM 5613 N N . THR E 1 59 ? 40.011 3.697 38.735 1.00 25.53 70 THR E N 1
ATOM 5614 C CA . THR E 1 59 ? 38.718 3.417 38.237 1.00 27.87 70 THR E CA 1
ATOM 5615 C C . THR E 1 59 ? 37.666 4.461 38.598 1.00 27.52 70 THR E C 1
ATOM 5616 O O . THR E 1 59 ? 36.857 4.851 37.758 1.00 28.29 70 THR E O 1
ATOM 5620 N N . ILE E 1 60 ? 37.682 4.904 39.837 1.00 27.02 71 ILE E N 1
ATOM 5621 C CA . ILE E 1 60 ? 36.762 5.956 40.324 1.00 28.90 71 ILE E CA 1
ATOM 5622 C C . ILE E 1 60 ? 36.936 7.278 39.625 1.00 28.98 71 ILE E C 1
ATOM 5623 O O . ILE E 1 60 ? 35.985 7.866 39.149 1.00 31.52 71 ILE E O 1
ATOM 5628 N N . ILE E 1 61 ? 38.178 7.701 39.433 1.00 27.79 72 ILE E N 1
ATOM 5629 C CA . ILE E 1 61 ? 38.485 8.912 38.693 1.00 28.02 72 ILE E CA 1
ATOM 5630 C C . ILE E 1 61 ? 37.999 8.872 37.283 1.0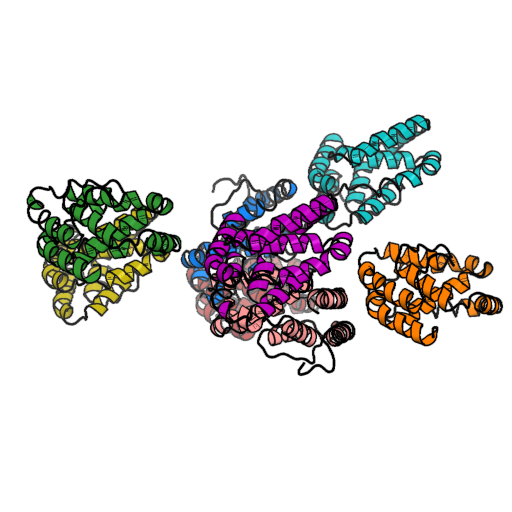0 29.74 72 ILE E C 1
ATOM 5631 O O . ILE E 1 61 ? 37.437 9.871 36.763 1.00 33.31 72 ILE E O 1
ATOM 5636 N N . ASP E 1 62 ? 38.196 7.733 36.617 1.00 29.82 73 ASP E N 1
ATOM 5637 C CA . ASP E 1 62 ? 37.579 7.457 35.331 1.00 30.65 73 ASP E CA 1
ATOM 5638 C C . ASP E 1 62 ? 37.889 8.477 34.286 1.00 33.61 73 ASP E C 1
ATOM 5639 O O . ASP E 1 62 ? 36.991 8.878 33.493 1.00 33.79 73 ASP E O 1
ATOM 5644 N N . GLN E 1 63 ? 39.147 8.865 34.172 1.00 34.80 74 GLN E N 1
ATOM 5645 C CA . GLN E 1 63 ? 39.537 9.882 33.152 1.00 37.10 74 GLN E CA 1
ATOM 5646 C C . GLN E 1 63 ? 40.497 9.327 32.122 1.00 37.32 74 GLN E C 1
ATOM 5647 O O . GLN E 1 63 ? 41.204 10.083 31.442 1.00 32.66 74 GLN E O 1
ATOM 5653 N N . GLU E 1 64 ? 40.549 7.989 31.968 1.00 37.08 75 GLU E N 1
ATOM 5654 C CA . GLU E 1 64 ? 41.572 7.411 31.097 1.00 34.75 75 GLU E CA 1
ATOM 5655 C C . GLU E 1 64 ? 41.499 7.999 29.654 1.00 36.13 75 GLU E C 1
ATOM 5656 O O . GLU E 1 64 ? 42.529 8.360 29.110 1.00 36.16 75 GLU E O 1
ATOM 5662 N N . ASN E 1 65 ? 40.332 8.033 29.044 1.00 35.03 76 ASN E N 1
ATOM 5663 C CA . ASN E 1 65 ? 40.218 8.465 27.621 1.00 40.27 76 ASN E CA 1
ATOM 5664 C C . ASN E 1 65 ? 40.606 9.939 27.444 1.00 38.96 76 ASN E C 1
ATOM 5665 O O . ASN E 1 65 ? 41.347 10.270 26.535 1.00 40.12 76 ASN E O 1
ATOM 5670 N N . TYR E 1 66 ? 40.140 10.791 28.366 1.00 35.19 77 TYR E N 1
ATOM 5671 C CA . TYR E 1 66 ? 40.483 12.220 28.326 1.00 33.69 77 TYR E CA 1
ATOM 5672 C C . TYR E 1 66 ? 41.959 12.430 28.507 1.00 32.66 77 TYR E C 1
ATOM 5673 O O . TYR E 1 66 ? 42.567 13.133 27.736 1.00 33.24 77 TYR E O 1
ATOM 5682 N N . GLN E 1 67 ? 42.560 11.785 29.512 1.00 32.12 78 GLN E N 1
ATOM 5683 C CA . GLN E 1 67 ? 44.006 11.985 29.785 1.00 35.64 78 GLN E CA 1
ATOM 5684 C C . GLN E 1 67 ? 44.907 11.404 28.702 1.00 38.86 78 GLN E C 1
ATOM 5685 O O . GLN E 1 67 ? 45.930 11.971 28.371 1.00 48.02 78 GLN E O 1
ATOM 5691 N N . THR E 1 68 ? 44.459 10.352 28.036 1.00 43.50 79 THR E N 1
ATOM 5692 C CA . THR E 1 68 ? 45.099 9.798 26.849 1.00 45.97 79 THR E CA 1
ATOM 5693 C C . THR E 1 68 ? 45.178 10.759 25.703 1.00 50.84 79 THR E C 1
ATOM 5694 O O . THR E 1 68 ? 46.195 10.868 25.007 1.00 60.79 79 THR E O 1
ATOM 5698 N N . GLU E 1 69 ? 44.048 11.371 25.387 1.00 46.30 80 GLU E N 1
ATOM 5699 C CA . GLU E 1 69 ? 44.059 12.359 24.372 1.00 44.36 80 GLU E CA 1
ATOM 5700 C C . GLU E 1 69 ? 44.975 13.499 24.795 1.00 40.92 80 GLU E C 1
ATOM 5701 O O . GLU E 1 69 ? 45.662 14.048 23.973 1.00 40.26 80 GLU E O 1
ATOM 5707 N N . LEU E 1 70 ? 44.865 13.935 26.064 1.00 37.73 81 LEU E N 1
ATOM 5708 C CA . LEU E 1 70 ? 45.652 15.091 26.478 1.00 35.49 81 LEU E CA 1
ATOM 5709 C C . LEU E 1 70 ? 47.125 14.751 26.305 1.00 35.18 81 LEU E C 1
ATOM 5710 O O . LEU E 1 70 ? 47.886 15.515 25.710 1.00 35.75 81 LEU E O 1
ATOM 5715 N N . ILE E 1 71 ? 47.519 13.577 26.795 1.00 34.43 82 ILE E N 1
ATOM 5716 C CA . ILE E 1 71 ? 48.908 13.129 26.698 1.00 39.37 82 ILE E CA 1
ATOM 5717 C C . ILE E 1 71 ? 49.393 12.985 25.272 1.00 41.43 82 ILE E C 1
ATOM 5718 O O . ILE E 1 71 ? 50.529 13.377 24.951 1.00 43.97 82 ILE E O 1
ATOM 5723 N N . ASN E 1 72 ? 48.532 12.523 24.370 1.00 49.67 83 ASN E N 1
ATOM 5724 C CA . ASN E 1 72 ? 48.826 12.558 22.927 1.00 53.12 83 ASN E CA 1
ATOM 5725 C C . ASN E 1 72 ? 49.170 13.904 22.340 1.00 49.78 83 ASN E C 1
ATOM 5726 O O . ASN E 1 72 ? 49.824 13.985 21.306 1.00 52.73 83 ASN E O 1
ATOM 5731 N N . SER E 1 73 ? 48.603 14.949 22.891 1.00 46.07 84 SER E N 1
ATOM 5732 C CA . SER E 1 73 ? 48.835 16.287 22.398 1.00 45.47 84 SER E CA 1
ATOM 5733 C C . SER E 1 73 ? 50.184 16.828 22.884 1.00 43.91 84 SER E C 1
ATOM 5734 O O . SER E 1 73 ? 50.625 17.866 22.426 1.00 43.92 84 SER E O 1
ATOM 5737 N N . LEU E 1 74 ? 50.847 16.133 23.810 1.00 41.42 85 LEU E N 1
ATOM 5738 C CA . LEU E 1 74 ? 52.069 16.683 24.373 1.00 40.28 85 LEU E CA 1
ATOM 5739 C C . LEU E 1 74 ? 53.310 16.329 23.560 1.00 41.48 85 LEU E C 1
ATOM 5740 O O . LEU E 1 74 ? 53.368 15.264 22.987 1.00 44.49 85 LEU E O 1
ATOM 5745 N N . ASP E 1 75 ? 54.311 17.190 23.594 1.00 41.83 86 ASP E N 1
ATOM 5746 C CA . ASP E 1 75 ? 55.608 16.841 23.035 1.00 47.15 86 ASP E CA 1
ATOM 5747 C C . ASP E 1 75 ? 56.548 16.264 24.076 1.00 44.73 86 ASP E C 1
ATOM 5748 O O . ASP E 1 75 ? 56.240 16.227 25.279 1.00 42.13 86 ASP E O 1
ATOM 5753 N N . ASP E 1 76 ? 57.726 15.853 23.653 1.00 46.71 87 ASP E N 1
ATOM 5754 C CA . ASP E 1 76 ? 58.664 15.245 24.576 1.00 48.80 87 ASP E CA 1
ATOM 5755 C C . ASP E 1 76 ? 59.118 16.141 25.708 1.00 49.59 87 ASP E C 1
ATOM 5756 O O . ASP E 1 76 ? 59.304 15.676 26.830 1.00 46.15 87 ASP E O 1
ATOM 5761 N N . ASN E 1 77 ? 59.277 17.422 25.411 1.00 49.63 88 ASN E N 1
ATOM 5762 C CA . ASN E 1 77 ? 59.654 18.387 26.419 1.00 49.89 88 ASN E CA 1
ATOM 5763 C C . ASN E 1 77 ? 58.603 18.518 27.539 1.00 43.34 88 ASN E C 1
ATOM 5764 O O . ASN E 1 77 ? 58.929 18.597 28.751 1.00 36.63 88 ASN E O 1
ATOM 5769 N N . GLU E 1 78 ? 57.351 18.562 27.125 1.00 39.32 89 GLU E N 1
ATOM 5770 C CA . GLU E 1 78 ? 56.223 18.594 28.089 1.00 36.68 89 GLU E CA 1
ATOM 5771 C C . GLU E 1 78 ? 56.134 17.324 28.922 1.00 33.08 89 GLU E C 1
ATOM 5772 O O . GLU E 1 78 ? 55.767 17.374 30.094 1.00 30.10 89 GLU E O 1
ATOM 5778 N N . ILE E 1 79 ? 56.462 16.170 28.334 1.00 32.03 90 ILE E N 1
ATOM 5779 C CA . ILE E 1 79 ? 56.392 14.913 29.053 1.00 31.47 90 ILE E CA 1
ATOM 5780 C C . ILE E 1 79 ? 57.505 14.879 30.084 1.00 31.44 90 ILE E C 1
ATOM 5781 O O . ILE E 1 79 ? 57.308 14.409 31.206 1.00 28.19 90 ILE E O 1
ATOM 5786 N N . ILE E 1 80 ? 58.702 15.333 29.686 1.00 32.32 91 ILE E N 1
ATOM 5787 C CA . ILE E 1 80 ? 59.795 15.372 30.628 1.00 33.75 91 ILE E CA 1
ATOM 5788 C C . ILE E 1 80 ? 59.450 16.275 31.798 1.00 32.14 91 ILE E C 1
ATOM 5789 O O . ILE E 1 80 ? 59.698 15.927 32.947 1.00 29.61 91 ILE E O 1
ATOM 5794 N N . ASP E 1 81 ? 58.876 17.449 31.481 1.00 30.38 92 ASP E N 1
ATOM 5795 C CA . ASP E 1 81 ? 58.447 18.358 32.502 1.00 31.06 92 ASP E CA 1
ATOM 5796 C C . ASP E 1 81 ? 57.453 17.659 33.441 1.00 28.88 92 ASP E C 1
ATOM 5797 O O . ASP E 1 81 ? 57.560 17.777 34.663 1.00 27.99 92 ASP E O 1
ATOM 5802 N N . CYS E 1 82 ? 56.460 16.966 32.898 1.00 26.70 93 CYS E N 1
ATOM 5803 C CA . CYS E 1 82 ? 55.517 16.251 33.734 1.00 25.03 93 CYS E CA 1
ATOM 5804 C C . CYS E 1 82 ? 56.153 15.216 34.657 1.00 24.45 93 CYS E C 1
ATOM 5805 O O . CYS E 1 82 ? 55.888 15.162 35.866 1.00 21.62 93 CYS E O 1
ATOM 5808 N N . ILE E 1 83 ? 56.990 14.365 34.088 1.00 24.18 94 ILE E N 1
ATOM 5809 C CA . ILE E 1 83 ? 57.670 13.315 34.849 1.00 25.17 94 ILE E CA 1
ATOM 5810 C C . ILE E 1 83 ? 58.491 13.895 36.026 1.00 24.64 94 ILE E C 1
ATOM 5811 O O . ILE E 1 83 ? 58.335 13.469 37.160 1.00 24.21 94 ILE E O 1
ATOM 5816 N N . VAL E 1 84 ? 59.304 14.903 35.726 1.00 24.37 95 VAL E N 1
ATOM 5817 C CA . VAL E 1 84 ? 60.131 15.493 36.736 1.00 26.08 95 VAL E CA 1
ATOM 5818 C C . VAL E 1 84 ? 59.283 16.155 37.808 1.00 27.26 95 VAL E C 1
ATOM 5819 O O . VAL E 1 84 ? 59.540 15.995 39.011 1.00 25.11 95 VAL E O 1
ATOM 5823 N N . ASN E 1 85 ? 58.244 16.888 37.398 1.00 25.26 96 ASN E N 1
ATOM 5824 C CA . ASN E 1 85 ? 57.331 17.496 38.323 1.00 27.04 96 ASN E CA 1
ATOM 5825 C C . ASN E 1 85 ? 56.631 16.506 39.211 1.00 24.01 96 ASN E C 1
ATOM 5826 O O . ASN E 1 85 ? 56.617 16.693 40.433 1.00 24.45 96 ASN E O 1
ATOM 5831 N N . LYS E 1 86 ? 56.091 15.419 38.660 1.00 23.42 97 LYS E N 1
ATOM 5832 C CA . LYS E 1 86 ? 55.358 14.490 39.492 1.00 22.12 97 LYS E CA 1
ATOM 5833 C C . LYS E 1 86 ? 56.293 13.733 40.477 1.00 23.31 97 LYS E C 1
ATOM 5834 O O . LYS E 1 86 ? 55.871 13.411 41.587 1.00 20.15 97 LYS E O 1
ATOM 5840 N N . PHE E 1 87 ? 57.541 13.457 40.071 1.00 23.90 98 PHE E N 1
ATOM 5841 C CA . PHE E 1 87 ? 58.478 12.668 40.895 1.00 24.33 98 PHE E CA 1
ATOM 5842 C C . PHE E 1 87 ? 58.862 13.400 42.186 1.00 24.20 98 PHE E C 1
ATOM 5843 O O . PHE E 1 87 ? 59.149 12.783 43.236 1.00 23.59 98 PHE E O 1
ATOM 5851 N N . MET E 1 88 ? 58.753 14.696 42.201 1.00 22.92 99 MET E N 1
ATOM 5852 C CA . MET E 1 88 ? 58.983 15.507 43.404 1.00 25.69 99 MET E CA 1
ATOM 5853 C C . MET E 1 88 ? 58.126 14.978 44.589 1.00 23.94 99 MET E C 1
ATOM 5854 O O . MET E 1 88 ? 58.593 14.882 45.718 1.00 24.59 99 MET E O 1
ATOM 5859 N N . SER E 1 89 ? 56.908 14.533 44.279 1.00 24.31 100 SER E N 1
ATOM 5860 C CA . SER E 1 89 ? 55.966 14.104 45.299 1.00 23.58 100 SER E CA 1
ATOM 5861 C C . SER E 1 89 ? 56.478 12.926 46.079 1.00 22.42 100 SER E C 1
ATOM 5862 O O . SER E 1 89 ? 56.140 12.792 47.268 1.00 22.34 100 SER E O 1
ATOM 5865 N N . PHE E 1 90 ? 57.245 12.046 45.452 1.00 21.31 101 PHE E N 1
ATOM 5866 C CA . PHE E 1 90 ? 57.731 10.850 46.136 1.00 22.18 101 PHE E CA 1
ATOM 5867 C C . PHE E 1 90 ? 58.663 11.185 47.322 1.00 22.86 101 PHE E C 1
ATOM 5868 O O . PHE E 1 90 ? 58.879 10.326 48.155 1.00 24.32 101 PHE E O 1
ATOM 5876 N N . TYR E 1 91 ? 59.221 12.393 47.354 1.00 21.71 102 TYR E N 1
ATOM 5877 C CA . TYR E 1 91 ? 60.169 12.829 48.352 1.00 25.10 102 TYR E CA 1
ATOM 5878 C C . TYR E 1 91 ? 59.519 13.780 49.313 1.00 29.79 102 TYR E C 1
ATOM 5879 O O . TYR E 1 91 ? 60.231 14.382 50.103 1.00 33.31 102 TYR E O 1
ATOM 5888 N N . LYS E 1 92 ? 58.182 13.952 49.245 1.00 25.95 103 LYS E N 1
ATOM 5889 C CA . LYS E 1 92 ? 57.467 14.811 50.194 1.00 27.87 103 LYS E CA 1
ATOM 5890 C C . LYS E 1 92 ? 56.414 14.008 50.978 1.00 28.24 103 LYS E C 1
ATOM 5891 O O . LYS E 1 92 ? 56.266 12.808 50.751 1.00 29.99 103 LYS E O 1
ATOM 5897 N N . ASP E 1 93 ? 55.635 14.711 51.814 1.00 31.42 104 ASP E N 1
ATOM 5898 C CA . ASP E 1 93 ? 54.719 14.075 52.775 1.00 33.57 104 ASP E CA 1
ATOM 5899 C C . ASP E 1 93 ? 53.249 14.179 52.447 1.00 30.07 104 ASP E C 1
ATOM 5900 O O . ASP E 1 93 ? 52.417 13.994 53.339 1.00 28.35 104 ASP E O 1
ATOM 5905 N N . ASN E 1 94 ? 52.906 14.379 51.176 1.00 26.37 105 ASN E N 1
ATOM 5906 C CA . ASN E 1 94 ? 51.553 14.497 50.775 1.00 25.77 105 ASN E CA 1
ATOM 5907 C C . ASN E 1 94 ? 51.171 13.234 49.911 1.00 24.15 105 ASN E C 1
ATOM 5908 O O . ASN E 1 94 ? 51.652 13.040 48.783 1.00 20.92 105 ASN E O 1
ATOM 5913 N N . LEU E 1 95 ? 50.396 12.346 50.507 1.00 22.35 106 LEU E N 1
ATOM 5914 C CA . LEU E 1 95 ? 49.965 11.136 49.804 1.00 21.41 106 LEU E CA 1
ATOM 5915 C C . LEU E 1 95 ? 49.090 11.391 48.611 1.00 20.33 106 LEU E C 1
ATOM 5916 O O . LEU E 1 95 ? 49.233 10.659 47.590 1.00 20.57 106 LEU E O 1
ATOM 5921 N N . GLU E 1 96 ? 48.172 12.354 48.674 1.00 20.70 107 GLU E N 1
ATOM 5922 C CA . GLU E 1 96 ? 47.367 12.625 47.481 1.00 23.21 107 GLU E CA 1
ATOM 5923 C C . GLU E 1 96 ? 48.225 12.904 46.276 1.00 20.34 107 GLU E C 1
ATOM 5924 O O . GLU E 1 96 ? 47.975 12.404 45.153 1.00 20.38 107 GLU E O 1
ATOM 5930 N N . ASN E 1 97 ? 49.276 13.666 46.477 1.00 20.56 108 ASN E N 1
ATOM 5931 C CA . ASN E 1 97 ? 50.192 13.965 45.366 1.00 21.39 108 ASN E CA 1
ATOM 5932 C C . ASN E 1 97 ? 50.954 12.748 44.812 1.00 20.01 108 ASN E C 1
ATOM 5933 O O . ASN E 1 97 ? 51.276 12.683 43.606 1.00 20.33 108 ASN E O 1
ATOM 5938 N N . ILE E 1 98 ? 51.335 11.862 45.723 1.00 19.58 109 ILE E N 1
ATOM 5939 C CA . ILE E 1 98 ? 52.006 10.634 45.353 1.00 19.42 109 ILE E CA 1
ATOM 5940 C C . ILE E 1 98 ? 51.075 9.735 44.514 1.00 20.44 109 ILE E C 1
ATOM 5941 O O . ILE E 1 98 ? 51.490 9.159 43.480 1.00 19.63 109 ILE E O 1
ATOM 5946 N N . VAL E 1 99 ? 49.805 9.624 44.932 1.00 21.16 110 VAL E N 1
ATOM 5947 C CA . VAL E 1 99 ? 48.842 8.781 44.208 1.00 20.67 110 VAL E CA 1
ATOM 5948 C C . VAL E 1 99 ? 48.577 9.413 42.839 1.00 20.64 110 VAL E C 1
ATOM 5949 O O . VAL E 1 99 ? 48.609 8.732 41.799 1.00 21.75 110 VAL E O 1
ATOM 5953 N N . ASP E 1 100 ? 48.488 10.711 42.802 1.00 22.25 111 ASP E N 1
ATOM 5954 C CA . ASP E 1 100 ? 48.354 11.418 41.492 1.00 21.94 111 ASP E CA 1
ATOM 5955 C C . ASP E 1 100 ? 49.582 11.155 40.595 1.00 20.54 111 ASP E C 1
ATOM 5956 O O . ASP E 1 100 ? 49.442 10.962 39.391 1.00 21.53 111 ASP E O 1
ATOM 5961 N N . ALA E 1 101 ? 50.776 11.192 41.175 1.00 20.29 112 ALA E N 1
ATOM 5962 C CA . ALA E 1 101 ? 52.015 10.918 40.430 1.00 19.79 112 ALA E CA 1
ATOM 5963 C C . ALA E 1 101 ? 51.992 9.567 39.820 1.00 20.19 112 ALA E C 1
ATOM 5964 O O . ALA E 1 101 ? 52.266 9.391 38.611 1.00 20.83 112 ALA E O 1
ATOM 5966 N N . ILE E 1 102 ? 51.636 8.559 40.600 1.00 21.21 113 ILE E N 1
ATOM 5967 C CA . ILE E 1 102 ? 51.649 7.167 40.098 1.00 19.49 113 ILE E CA 1
ATOM 5968 C C . ILE E 1 102 ? 50.630 6.961 39.008 1.00 19.43 113 ILE E C 1
ATOM 5969 O O . ILE E 1 102 ? 50.934 6.369 37.938 1.00 21.06 113 ILE E O 1
ATOM 5974 N N . ILE E 1 103 ? 49.432 7.514 39.198 1.00 19.82 114 ILE E N 1
ATOM 5975 C CA . ILE E 1 103 ? 48.376 7.413 38.218 1.00 21.33 114 ILE E CA 1
ATOM 5976 C C . ILE E 1 103 ? 48.749 8.154 36.925 1.00 20.65 114 ILE E C 1
ATOM 5977 O O . ILE E 1 103 ? 48.510 7.646 35.810 1.00 24.68 114 ILE E O 1
ATOM 5982 N N . THR E 1 104 ? 49.357 9.313 37.023 1.00 19.56 115 THR E N 1
ATOM 5983 C CA . THR E 1 104 ? 49.806 10.055 35.866 1.00 21.36 115 THR E CA 1
ATOM 5984 C C . THR E 1 104 ? 50.811 9.221 35.085 1.00 23.55 115 THR E C 1
ATOM 5985 O O . THR E 1 104 ? 50.792 9.246 33.845 1.00 22.40 115 THR E O 1
ATOM 5989 N N . LEU E 1 105 ? 51.748 8.605 35.787 1.00 21.07 116 LEU E N 1
ATOM 5990 C CA . LEU E 1 105 ? 52.800 7.789 35.121 1.00 24.06 116 LEU E CA 1
ATOM 5991 C C . LEU E 1 105 ? 52.192 6.604 34.369 1.00 25.20 116 LEU E C 1
ATOM 5992 O O . LEU E 1 105 ? 52.568 6.309 33.239 1.00 26.33 116 LEU E O 1
ATOM 5997 N N . LYS E 1 106 ? 51.168 5.995 34.948 1.00 24.35 117 LYS E N 1
ATOM 5998 C CA . LYS E 1 106 ? 50.377 5.002 34.218 1.00 26.25 117 LYS E CA 1
ATOM 5999 C C . LYS E 1 106 ? 49.728 5.602 32.948 1.00 26.08 117 LYS E C 1
ATOM 6000 O O . LYS E 1 106 ? 49.803 4.977 31.882 1.00 28.98 117 LYS E O 1
ATOM 6006 N N . TYR E 1 107 ? 49.115 6.789 33.016 1.00 25.46 118 TYR E N 1
ATOM 6007 C CA . TYR E 1 107 ? 48.533 7.368 31.778 1.00 27.02 118 TYR E CA 1
ATOM 6008 C C . TYR E 1 107 ? 49.651 7.549 30.722 1.00 29.62 118 TYR E C 1
ATOM 6009 O O . TYR E 1 107 ? 49.400 7.365 29.478 1.00 29.87 118 TYR E O 1
ATOM 6018 N N . ILE E 1 108 ? 50.835 7.947 31.134 1.00 26.07 119 ILE E N 1
ATOM 6019 C CA . ILE E 1 108 ? 51.921 8.220 30.205 1.00 30.05 119 ILE E CA 1
ATOM 6020 C C . ILE E 1 108 ? 52.400 6.943 29.566 1.00 32.15 119 ILE E C 1
ATOM 6021 O O . ILE E 1 108 ? 52.645 6.929 28.339 1.00 32.57 119 ILE E O 1
ATOM 6026 N N . MET E 1 109 ? 52.496 5.873 30.362 1.00 30.17 120 MET E N 1
ATOM 6027 C CA . MET E 1 109 ? 52.892 4.580 29.865 1.00 32.34 120 MET E CA 1
ATOM 6028 C C . MET E 1 109 ? 51.824 3.924 28.964 1.00 36.09 120 MET E C 1
ATOM 6029 O O . MET E 1 109 ? 52.162 2.966 28.228 1.00 38.66 120 MET E O 1
ATOM 6034 N N . ASN E 1 110 ? 50.606 4.413 28.985 1.00 37.53 121 ASN E N 1
ATOM 6035 C CA . ASN E 1 110 ? 49.524 3.946 28.080 1.00 41.32 121 ASN E CA 1
ATOM 6036 C C . ASN E 1 110 ? 49.795 4.429 26.634 1.00 42.06 121 ASN E C 1
ATOM 6037 O O . ASN E 1 110 ? 49.065 4.056 25.753 1.00 41.11 121 ASN E O 1
ATOM 6042 N N . ASN E 1 111 ? 50.761 5.338 26.429 1.00 40.20 122 ASN E N 1
ATOM 6043 C CA . ASN E 1 111 ? 51.172 5.886 25.110 1.00 40.55 122 ASN E CA 1
ATOM 6044 C C . ASN E 1 111 ? 52.410 5.131 24.606 1.00 42.77 122 ASN E C 1
ATOM 6045 O O . ASN E 1 111 ? 53.470 5.247 25.191 1.00 42.19 122 ASN E O 1
ATOM 6050 N N . PRO E 1 112 ? 52.297 4.344 23.498 1.00 46.16 123 PRO E N 1
ATOM 6051 C CA . PRO E 1 112 ? 53.425 3.411 23.087 1.00 47.08 123 PRO E CA 1
ATOM 6052 C C . PRO E 1 112 ? 54.792 4.048 22.656 1.00 49.64 123 PRO E C 1
ATOM 6053 O O . PRO E 1 112 ? 55.838 3.547 23.052 1.00 48.09 123 PRO E O 1
ATOM 6057 N N . ASP E 1 113 ? 54.725 5.251 22.067 1.00 47.01 124 ASP E N 1
ATOM 6058 C CA . ASP E 1 113 ? 55.900 6.136 21.916 1.00 46.69 124 ASP E CA 1
ATOM 6059 C C . ASP E 1 113 ? 56.561 6.536 23.307 1.00 44.37 124 ASP E C 1
ATOM 6060 O O . ASP E 1 113 ? 57.781 6.363 23.498 1.00 43.11 124 ASP E O 1
ATOM 6065 N N . PHE E 1 114 ? 55.765 7.020 24.275 1.00 40.40 125 PHE E N 1
ATOM 6066 C CA . PHE E 1 114 ? 56.352 7.466 25.590 1.00 38.38 125 PHE E CA 1
ATOM 6067 C C . PHE E 1 114 ? 56.805 6.273 26.424 1.00 38.48 125 PHE E C 1
ATOM 6068 O O . PHE E 1 114 ? 57.798 6.358 27.141 1.00 38.18 125 PHE E O 1
ATOM 6076 N N . LYS E 1 115 ? 56.153 5.134 26.288 1.00 39.81 126 LYS E N 1
ATOM 6077 C CA . LYS E 1 115 ? 56.584 3.954 27.005 1.00 40.38 126 LYS E CA 1
ATOM 6078 C C . LYS E 1 115 ? 57.959 3.509 26.476 1.00 41.45 126 LYS E C 1
ATOM 6079 O O . LYS E 1 115 ? 58.801 3.106 27.284 1.00 40.27 126 LYS E O 1
ATOM 6085 N N . THR E 1 116 ? 58.141 3.523 25.129 1.00 43.47 127 THR E N 1
ATOM 6086 C CA . THR E 1 116 ? 59.407 3.145 24.536 1.00 46.43 127 THR E CA 1
ATOM 6087 C C . THR E 1 116 ? 60.535 4.065 25.017 1.00 46.46 127 THR E C 1
ATOM 6088 O O . THR E 1 116 ? 61.570 3.582 25.447 1.00 47.69 127 THR E O 1
ATOM 6092 N N . THR E 1 117 ? 60.284 5.373 25.048 1.00 44.44 128 THR E N 1
ATOM 6093 C CA . THR E 1 117 ? 61.289 6.336 25.494 1.00 42.31 128 THR E CA 1
ATOM 6094 C C . THR E 1 117 ? 61.583 6.349 27.006 1.00 41.60 128 THR E C 1
ATOM 6095 O O . THR E 1 117 ? 62.748 6.392 27.413 1.00 39.41 128 THR E O 1
ATOM 6099 N N . TYR E 1 118 ? 60.544 6.258 27.850 1.00 39.53 129 TYR E N 1
ATOM 6100 C CA . TYR E 1 118 ? 60.705 6.541 29.276 1.00 37.49 129 TYR E CA 1
ATOM 6101 C C . TYR E 1 118 ? 60.565 5.367 30.229 1.00 39.09 129 TYR E C 1
ATOM 6102 O O . TYR E 1 118 ? 60.815 5.542 31.428 1.00 36.99 129 TYR E O 1
ATOM 6111 N N . ALA E 1 119 ? 60.172 4.170 29.763 1.00 38.34 130 ALA E N 1
ATOM 6112 C CA . ALA E 1 119 ? 59.860 3.104 30.755 1.00 40.28 130 ALA E CA 1
ATOM 6113 C C . ALA E 1 119 ? 61.059 2.681 31.619 1.00 40.11 130 ALA E C 1
ATOM 6114 O O . ALA E 1 119 ? 60.924 2.453 32.826 1.00 41.73 130 ALA E O 1
ATOM 6116 N N . GLU E 1 120 ? 62.220 2.556 31.013 1.00 43.23 131 GLU E N 1
ATOM 6117 C CA . GLU E 1 120 ? 63.401 2.089 31.766 1.00 44.75 131 GLU E CA 1
ATOM 6118 C C . GLU E 1 120 ? 63.847 3.072 32.854 1.00 40.26 131 GLU E C 1
ATOM 6119 O O . GLU E 1 120 ? 64.111 2.694 33.997 1.00 39.41 131 GLU E O 1
ATOM 6125 N N . VAL E 1 121 ? 63.900 4.356 32.500 1.00 41.61 132 VAL E N 1
ATOM 6126 C CA . VAL E 1 121 ? 64.283 5.341 33.495 1.00 42.65 132 VAL E CA 1
ATOM 6127 C C . VAL E 1 121 ? 63.220 5.425 34.631 1.00 39.20 132 VAL E C 1
ATOM 6128 O O . VAL E 1 121 ? 63.575 5.524 35.810 1.00 42.24 132 VAL E O 1
ATOM 6132 N N . LEU E 1 122 ? 61.939 5.297 34.312 1.00 37.76 133 LEU E N 1
ATOM 6133 C CA . LEU E 1 122 ? 60.915 5.320 35.386 1.00 35.40 133 LEU E CA 1
ATOM 6134 C C . LEU E 1 122 ? 61.092 4.163 36.316 1.00 33.75 133 LEU E C 1
ATOM 6135 O O . LEU E 1 122 ? 60.965 4.301 37.534 1.00 32.91 133 LEU E O 1
ATOM 6140 N N . GLY E 1 123 ? 61.369 2.999 35.763 1.00 36.09 134 GLY E N 1
ATOM 6141 C CA . GLY E 1 123 ? 61.540 1.817 36.608 1.00 37.37 134 GLY E CA 1
ATOM 6142 C C . GLY E 1 123 ? 62.716 2.050 37.542 1.00 38.54 134 GLY E C 1
ATOM 6143 O O . GLY E 1 123 ? 62.656 1.702 38.717 1.00 40.25 134 GLY E O 1
ATOM 6144 N N . SER E 1 124 ? 63.819 2.524 36.975 1.00 39.79 135 SER E N 1
ATOM 6145 C CA . SER E 1 124 ? 65.018 2.805 37.735 1.00 40.73 135 SER E CA 1
ATOM 6146 C C . SER E 1 124 ? 64.772 3.776 38.876 1.00 40.20 135 SER E C 1
ATOM 6147 O O . SER E 1 124 ? 65.234 3.560 39.977 1.00 39.50 135 SER E O 1
ATOM 6150 N N . ARG E 1 125 ? 64.071 4.863 38.585 1.00 36.24 136 ARG E N 1
ATOM 6151 C CA . ARG E 1 125 ? 63.842 5.919 39.600 1.00 37.10 136 ARG E CA 1
ATOM 6152 C C . ARG E 1 125 ? 62.782 5.587 40.644 1.00 32.66 136 ARG E C 1
ATOM 6153 O O . ARG E 1 125 ? 62.948 5.918 41.805 1.00 31.75 136 ARG E O 1
ATOM 6161 N N . ILE E 1 126 ? 61.740 4.841 40.256 1.00 29.12 137 ILE E N 1
ATOM 6162 C CA . ILE E 1 126 ? 60.755 4.413 41.272 1.00 28.99 137 ILE E CA 1
ATOM 6163 C C . ILE E 1 126 ? 61.410 3.453 42.288 1.00 31.09 137 ILE E C 1
ATOM 6164 O O . ILE E 1 126 ? 61.139 3.469 43.510 1.00 30.65 137 ILE E O 1
ATOM 6169 N N . ALA E 1 127 ? 62.379 2.675 41.827 1.00 30.61 138 ALA E N 1
ATOM 6170 C CA . ALA E 1 127 ? 63.129 1.816 42.794 1.00 34.63 138 ALA E CA 1
ATOM 6171 C C . ALA E 1 127 ? 63.827 2.556 43.971 1.00 34.66 138 ALA E C 1
ATOM 6172 O O . ALA E 1 127 ? 64.111 1.963 45.011 1.00 32.73 138 ALA E O 1
ATOM 6174 N N A ASP E 1 128 ? 64.094 3.835 43.799 0.32 32.51 139 ASP E N 1
ATOM 6175 N N B ASP E 1 128 ? 64.118 3.849 43.796 0.68 34.52 139 ASP E N 1
ATOM 6176 C CA A ASP E 1 128 ? 64.807 4.603 44.767 0.32 32.13 139 ASP E CA 1
ATOM 6177 C CA B ASP E 1 128 ? 64.826 4.610 44.806 0.68 35.63 139 ASP E CA 1
ATOM 6178 C C A ASP E 1 128 ? 63.906 5.273 45.827 0.32 31.57 139 ASP E C 1
ATOM 6179 C C B ASP E 1 128 ? 63.900 5.267 45.842 0.68 34.27 139 ASP E C 1
ATOM 6180 O O A ASP E 1 128 ? 64.408 5.876 46.790 0.32 31.72 139 ASP E O 1
ATOM 6181 O O B ASP E 1 128 ? 64.389 5.887 46.782 0.68 34.04 139 ASP E O 1
ATOM 6190 N N . ILE E 1 129 ? 62.592 5.152 45.677 1.00 29.41 140 ILE E N 1
ATOM 6191 C CA . ILE E 1 129 ? 61.676 5.841 46.600 1.00 28.91 140 ILE E CA 1
ATOM 6192 C C . ILE E 1 129 ? 61.442 5.056 47.915 1.00 28.70 140 ILE E C 1
ATOM 6193 O O . ILE E 1 129 ? 61.809 3.895 48.057 1.00 27.71 140 ILE E O 1
ATOM 6198 N N . ASP E 1 130 ? 60.905 5.772 48.907 1.00 30.17 141 ASP E N 1
ATOM 6199 C CA . ASP E 1 130 ? 60.574 5.198 50.215 1.00 31.64 141 ASP E CA 1
ATOM 6200 C C . ASP E 1 130 ? 59.325 5.905 50.778 1.00 30.02 141 ASP E C 1
ATOM 6201 O O . ASP E 1 130 ? 59.437 6.873 51.544 1.00 31.44 141 ASP E O 1
ATOM 6206 N N . ILE E 1 131 ? 58.168 5.401 50.414 1.00 26.94 142 ILE E N 1
ATOM 6207 C CA . ILE E 1 131 ? 56.882 6.050 50.713 1.00 26.51 142 ILE E CA 1
ATOM 6208 C C . ILE E 1 131 ? 55.973 5.235 51.684 1.00 26.78 142 ILE E C 1
ATOM 6209 O O . ILE E 1 131 ? 54.858 5.656 51.950 1.00 25.79 142 ILE E O 1
ATOM 6214 N N . LYS E 1 132 ? 56.532 4.255 52.377 1.00 28.19 143 LYS E N 1
ATOM 6215 C CA . LYS E 1 132 ? 55.710 3.490 53.339 1.00 28.02 143 LYS E CA 1
ATOM 6216 C C . LYS E 1 132 ? 55.071 4.329 54.442 1.00 30.85 143 LYS E C 1
ATOM 6217 O O . LYS E 1 132 ? 53.875 4.175 54.725 1.00 29.11 143 LYS E O 1
ATOM 6223 N N . GLN E 1 133 ? 55.848 5.224 55.048 1.00 31.01 144 GLN E N 1
ATOM 6224 C CA . GLN E 1 133 ? 55.331 6.025 56.135 1.00 32.15 144 GLN E CA 1
ATOM 6225 C C . GLN E 1 133 ? 54.302 7.017 55.679 1.00 27.92 144 GLN E C 1
ATOM 6226 O O . GLN E 1 133 ? 53.280 7.204 56.368 1.00 26.76 144 GLN E O 1
ATOM 6232 N N . VAL E 1 134 ? 54.524 7.670 54.543 1.00 27.09 145 VAL E N 1
ATOM 6233 C CA . VAL E 1 134 ? 53.506 8.590 54.018 1.00 26.67 145 VAL E CA 1
ATOM 6234 C C . VAL E 1 134 ? 52.212 7.824 53.725 1.00 27.53 145 VAL E C 1
ATOM 6235 O O . VAL E 1 134 ? 51.104 8.363 53.889 1.00 27.60 145 VAL E O 1
ATOM 6239 N N . ILE E 1 135 ? 52.307 6.593 53.234 1.00 22.29 146 ILE E N 1
ATOM 6240 C CA . ILE E 1 135 ? 51.086 5.844 52.966 1.00 23.79 146 ILE E CA 1
ATOM 6241 C C . ILE E 1 135 ? 50.354 5.580 54.269 1.00 25.61 146 ILE E C 1
ATOM 6242 O O . ILE E 1 135 ? 49.137 5.837 54.409 1.00 25.97 146 ILE E O 1
ATOM 6247 N N . ARG E 1 136 ? 51.081 5.057 55.250 1.00 27.15 147 ARG E N 1
ATOM 6248 C CA . ARG E 1 136 ? 50.481 4.640 56.497 1.00 28.57 147 ARG E CA 1
ATOM 6249 C C . ARG E 1 136 ? 49.825 5.828 57.291 1.00 28.81 147 ARG E C 1
ATOM 6250 O O . ARG E 1 136 ? 48.719 5.689 57.778 1.00 30.06 147 ARG E O 1
ATOM 6258 N N . GLU E 1 137 ? 50.507 6.958 57.317 1.00 25.95 148 GLU E N 1
ATOM 6259 C CA . GLU E 1 137 ? 50.042 8.105 58.000 1.00 27.86 148 GLU E CA 1
ATOM 6260 C C . GLU E 1 137 ? 48.818 8.794 57.357 1.00 27.73 148 GLU E C 1
ATOM 6261 O O . GLU E 1 137 ? 48.093 9.492 58.058 1.00 26.35 148 GLU E O 1
ATOM 6267 N N . ASN E 1 138 ? 48.600 8.623 56.043 1.00 24.29 149 ASN E N 1
ATOM 6268 C CA . ASN E 1 138 ? 47.605 9.377 55.331 1.00 24.19 149 ASN E CA 1
ATOM 6269 C C . ASN E 1 138 ? 46.551 8.639 54.541 1.00 24.02 149 ASN E C 1
ATOM 6270 O O . ASN E 1 138 ? 45.623 9.272 54.033 1.00 23.89 149 ASN E O 1
ATOM 6275 N N . ILE E 1 139 ? 46.636 7.318 54.441 1.00 23.18 150 ILE E N 1
ATOM 6276 C CA . ILE E 1 139 ? 45.748 6.615 53.503 1.00 23.06 150 ILE E CA 1
ATOM 6277 C C . ILE E 1 139 ? 44.233 6.723 53.930 1.00 25.84 150 ILE E C 1
ATOM 6278 O O . ILE E 1 139 ? 43.348 6.856 53.100 1.00 25.40 150 ILE E O 1
ATOM 6283 N N . LEU E 1 140 ? 43.949 6.733 55.233 1.00 26.12 151 LEU E N 1
ATOM 6284 C CA . LEU E 1 140 ? 42.554 6.757 55.667 1.00 27.48 151 LEU E CA 1
ATOM 6285 C C . LEU E 1 140 ? 41.933 8.106 55.324 1.00 29.15 151 LEU E C 1
ATOM 6286 O O . LEU E 1 140 ? 40.876 8.153 54.741 1.00 30.72 151 LEU E O 1
ATOM 6291 N N . GLN E 1 141 ? 42.677 9.172 55.619 1.00 28.14 152 GLN E N 1
ATOM 6292 C CA . GLN E 1 141 ? 42.210 10.496 55.233 1.00 31.86 152 GLN E CA 1
ATOM 6293 C C . GLN E 1 141 ? 42.031 10.651 53.761 1.00 27.80 152 GLN E C 1
ATOM 6294 O O . GLN E 1 141 ? 41.060 11.269 53.329 1.00 27.70 152 GLN E O 1
ATOM 6300 N N . LEU E 1 142 ? 42.990 10.163 52.986 1.00 27.61 153 LEU E N 1
ATOM 6301 C CA . LEU E 1 142 ? 42.921 10.249 51.539 1.00 27.92 153 LEU E CA 1
ATOM 6302 C C . LEU E 1 142 ? 41.704 9.479 51.000 1.00 28.03 153 LEU E C 1
ATOM 6303 O O . LEU E 1 142 ? 41.020 9.944 50.088 1.00 26.53 153 LEU E O 1
ATOM 6308 N N . SER E 1 143 ? 41.443 8.305 51.556 1.00 25.26 154 SER E N 1
ATOM 6309 C CA . SER E 1 143 ? 40.240 7.544 51.223 1.00 27.73 154 SER E CA 1
ATOM 6310 C C . SER E 1 143 ? 38.952 8.381 51.433 1.00 26.99 154 SER E C 1
ATOM 6311 O O . SER E 1 143 ? 38.103 8.433 50.556 1.00 27.96 154 SER E O 1
ATOM 6314 N N . ASN E 1 144 ? 38.843 9.084 52.551 1.00 27.11 155 ASN E N 1
ATOM 6315 C CA . ASN E 1 144 ? 37.699 9.933 52.783 1.00 30.10 155 ASN E CA 1
ATOM 6316 C C . ASN E 1 144 ? 37.662 11.105 51.817 1.00 31.18 155 ASN E C 1
ATOM 6317 O O . ASN E 1 144 ? 36.594 11.424 51.373 1.00 35.46 155 ASN E O 1
ATOM 6322 N N . ASP E 1 145 ? 38.815 11.668 51.446 1.00 29.48 156 ASP E N 1
ATOM 6323 C CA . ASP E 1 145 ? 38.885 12.832 50.556 1.00 32.93 156 ASP E CA 1
ATOM 6324 C C . ASP E 1 145 ? 38.457 12.430 49.152 1.00 32.50 156 ASP E C 1
ATOM 6325 O O . ASP E 1 145 ? 37.704 13.145 48.489 1.00 33.08 156 ASP E O 1
ATOM 6330 N N . ILE E 1 146 ? 38.907 11.267 48.711 1.00 31.27 157 ILE E N 1
ATOM 6331 C CA . ILE E 1 146 ? 38.503 10.726 47.438 1.00 31.27 157 ILE E CA 1
ATOM 6332 C C . ILE E 1 146 ? 36.971 10.446 47.412 1.00 32.16 157 ILE E C 1
ATOM 6333 O O . ILE E 1 146 ? 36.312 10.694 46.405 1.00 33.66 157 ILE E O 1
ATOM 6338 N N . ARG E 1 147 ? 36.420 9.902 48.490 1.00 31.67 158 ARG E N 1
ATOM 6339 C CA . ARG E 1 147 ? 34.991 9.599 48.556 1.00 36.68 158 ARG E CA 1
ATOM 6340 C C . ARG E 1 147 ? 34.174 10.859 48.447 1.00 40.29 158 ARG E C 1
ATOM 6341 O O . ARG E 1 147 ? 33.254 10.917 47.656 1.00 40.87 158 ARG E O 1
ATOM 6349 N N . GLU E 1 148 ? 34.594 11.885 49.171 1.00 42.24 159 GLU E N 1
ATOM 6350 C CA . GLU E 1 148 ? 33.959 13.204 49.147 1.00 46.01 159 GLU E CA 1
ATOM 6351 C C . GLU E 1 148 ? 34.065 13.911 47.775 1.00 43.40 159 GLU E C 1
ATOM 6352 O O . GLU E 1 148 ? 33.082 14.406 47.255 1.00 48.94 159 GLU E O 1
ATOM 6358 N N . ARG E 1 149 ? 35.219 13.857 47.149 1.00 40.50 160 ARG E N 1
ATOM 6359 C CA . ARG E 1 149 ? 35.425 14.497 45.851 1.00 42.25 160 ARG E CA 1
ATOM 6360 C C . ARG E 1 149 ? 34.798 13.796 44.631 1.00 41.56 160 ARG E C 1
ATOM 6361 O O . ARG E 1 149 ? 34.327 14.473 43.732 1.00 43.09 160 ARG E O 1
ATOM 6369 N N . TYR E 1 150 ? 34.858 12.466 44.563 1.00 39.42 161 TYR E N 1
ATOM 6370 C CA . TYR E 1 150 ? 34.429 11.752 43.385 1.00 40.32 161 TYR E CA 1
ATOM 6371 C C . TYR E 1 150 ? 33.141 10.963 43.533 1.00 44.75 161 TYR E C 1
ATOM 6372 O O . TYR E 1 150 ? 32.643 10.486 42.525 1.00 50.89 161 TYR E O 1
ATOM 6381 N N . LEU E 1 151 ? 32.638 10.747 44.749 1.00 46.26 162 LEU E N 1
ATOM 6382 C CA . LEU E 1 151 ? 31.471 9.894 44.941 1.00 45.08 162 LEU E CA 1
ATOM 6383 C C . LEU E 1 151 ? 30.287 10.625 45.572 1.00 49.69 162 LEU E C 1
ATOM 6384 O O . LEU E 1 151 ? 30.447 11.734 46.069 1.00 55.93 162 LEU E O 1
ATOM 6389 N N . GLY E 1 152 ? 29.104 9.983 45.510 1.00 57.65 163 GLY E N 1
ATOM 6390 C CA . GLY E 1 152 ? 27.821 10.509 46.029 1.00 64.93 163 GLY E CA 1
ATOM 6391 C C . GLY E 1 152 ? 27.351 9.853 47.319 1.00 69.02 163 GLY E C 1
ATOM 6392 O O . GLY E 1 152 ? 26.246 10.124 47.801 1.00 70.99 163 GLY E O 1
ATOM 6393 N N . VAL F 1 2 ? -10.581 0.395 0.139 1.00 62.15 13 VAL F N 1
ATOM 6394 C CA . VAL F 1 2 ? -9.305 0.538 -0.631 1.00 62.27 13 VAL F CA 1
ATOM 6395 C C . VAL F 1 2 ? -8.505 -0.787 -0.662 1.00 59.27 13 VAL F C 1
ATOM 6396 O O . VAL F 1 2 ? -8.424 -1.501 0.341 1.00 48.12 13 VAL F O 1
ATOM 6400 N N . LEU F 1 3 ? -8.011 -1.137 -1.867 1.00 60.90 14 LEU F N 1
ATOM 6401 C CA . LEU F 1 3 ? -7.205 -2.382 -2.121 1.00 59.09 14 LEU F CA 1
ATOM 6402 C C . LEU F 1 3 ? -6.141 -2.533 -1.064 1.00 52.01 14 LEU F C 1
ATOM 6403 O O . LEU F 1 3 ? -5.350 -1.599 -0.849 1.00 51.51 14 LEU F O 1
ATOM 6408 N N . GLY F 1 4 ? -6.113 -3.685 -0.409 1.00 46.43 15 GLY F N 1
ATOM 6409 C CA . GLY F 1 4 ? -5.033 -4.001 0.536 1.00 51.79 15 GLY F CA 1
ATOM 6410 C C . GLY F 1 4 ? -5.278 -3.488 1.939 1.00 48.86 15 GLY F C 1
ATOM 6411 O O . GLY F 1 4 ? -4.451 -3.696 2.843 1.00 51.34 15 GLY F O 1
ATOM 6412 N N . TYR F 1 5 ? -6.432 -2.863 2.175 1.00 47.25 16 TYR F N 1
ATOM 6413 C CA . TYR F 1 5 ? -6.675 -2.233 3.509 1.00 43.19 16 TYR F CA 1
ATOM 6414 C C . TYR F 1 5 ? -7.993 -2.811 4.008 1.00 39.87 16 TYR F C 1
ATOM 6415 O O . TYR F 1 5 ? -9.042 -2.780 3.303 1.00 35.44 16 TYR F O 1
ATOM 6424 N N . VAL F 1 6 ? -7.938 -3.352 5.222 1.00 38.65 17 VAL F N 1
ATOM 6425 C CA . VAL F 1 6 ? -9.107 -3.949 5.814 1.00 43.17 17 VAL F CA 1
ATOM 6426 C C . VAL F 1 6 ? -10.187 -2.895 6.086 1.00 43.12 17 VAL F C 1
ATOM 6427 O O . VAL F 1 6 ? -11.373 -3.152 5.864 1.00 43.11 17 VAL F O 1
ATOM 6431 N N . SER F 1 7 ? -9.780 -1.725 6.548 1.00 40.21 18 SER F N 1
ATOM 6432 C CA . SER F 1 7 ? -10.738 -0.723 7.001 1.00 45.26 18 SER F CA 1
ATOM 6433 C C . SER F 1 7 ? -10.367 0.614 6.394 1.00 44.52 18 SER F C 1
ATOM 6434 O O . SER F 1 7 ? -9.763 0.673 5.323 1.00 42.53 18 SER F O 1
ATOM 6437 N N . ASP F 1 8 ? -10.763 1.709 7.046 1.00 48.34 19 ASP F N 1
ATOM 6438 C CA . ASP F 1 8 ? -10.490 3.028 6.468 1.00 47.95 19 ASP F CA 1
ATOM 6439 C C . ASP F 1 8 ? -9.061 3.460 6.739 1.00 42.44 19 ASP F C 1
ATOM 6440 O O . ASP F 1 8 ? -8.281 2.767 7.436 1.00 39.80 19 ASP F O 1
ATOM 6445 N N . MET F 1 9 ? -8.654 4.598 6.193 1.00 40.49 20 MET F N 1
ATOM 6446 C CA . MET F 1 9 ? -7.288 5.049 6.373 1.00 38.62 20 MET F CA 1
ATOM 6447 C C . MET F 1 9 ? -6.987 5.659 7.731 1.00 36.48 20 MET F C 1
ATOM 6448 O O . MET F 1 9 ? -5.810 5.788 8.080 1.00 36.06 20 MET F O 1
ATOM 6453 N N . HIS F 1 10 ? -8.021 6.102 8.452 1.00 36.24 21 HIS F N 1
ATOM 6454 C CA . HIS F 1 10 ? -7.819 6.606 9.813 1.00 36.52 21 HIS F CA 1
ATOM 6455 C C . HIS F 1 10 ? -7.352 5.419 10.654 1.00 35.98 21 HIS F C 1
ATOM 6456 O O . HIS F 1 10 ? -6.348 5.529 11.349 1.00 36.07 21 HIS F O 1
ATOM 6463 N N . THR F 1 11 ? -8.097 4.309 10.581 1.00 33.42 22 THR F N 1
ATOM 6464 C CA . THR F 1 11 ? -7.695 3.074 11.247 1.00 36.87 22 THR F CA 1
ATOM 6465 C C . THR F 1 11 ? -6.358 2.557 10.789 1.00 34.54 22 THR F C 1
ATOM 6466 O O . THR F 1 11 ? -5.502 2.226 11.616 1.00 33.70 22 THR F O 1
ATOM 6470 N N . GLU F 1 12 ? -6.103 2.593 9.487 1.00 33.55 23 GLU F N 1
ATOM 6471 C CA . GLU F 1 12 ? -4.805 2.119 8.982 1.00 35.15 23 GLU F CA 1
ATOM 6472 C C . GLU F 1 12 ? -3.629 2.953 9.515 1.00 32.46 23 GLU F C 1
ATOM 6473 O O . GLU F 1 12 ? -2.600 2.402 9.916 1.00 29.53 23 GLU F O 1
ATOM 6479 N N . LEU F 1 13 ? -3.742 4.270 9.445 1.00 31.58 24 LEU F N 1
ATOM 6480 C CA . LEU F 1 13 ? -2.652 5.114 9.847 1.00 33.16 24 LEU F CA 1
ATOM 6481 C C . LEU F 1 13 ? -2.375 4.983 11.315 1.00 33.48 24 LEU F C 1
ATOM 6482 O O . LEU F 1 13 ? -1.236 4.994 11.734 1.00 30.51 24 LEU F O 1
ATOM 6487 N N . ALA F 1 14 ? -3.435 4.950 12.107 1.00 33.86 25 ALA F N 1
ATOM 6488 C CA . ALA F 1 14 ? -3.280 4.837 13.546 1.00 34.85 25 ALA F CA 1
ATOM 6489 C C . ALA F 1 14 ? -2.608 3.509 13.843 1.00 33.33 25 ALA F C 1
ATOM 6490 O O . ALA F 1 14 ? -1.707 3.487 14.670 1.00 36.20 25 ALA F O 1
ATOM 6492 N N . SER F 1 15 ? -3.070 2.419 13.208 1.00 33.99 26 SER F N 1
ATOM 6493 C CA . SER F 1 15 ? -2.515 1.075 13.446 1.00 31.91 26 SER F CA 1
ATOM 6494 C C . SER F 1 15 ? -1.062 0.926 13.051 1.00 31.85 26 SER F C 1
ATOM 6495 O O . SER F 1 15 ? -0.198 0.498 13.880 1.00 27.37 26 SER F O 1
ATOM 6498 N N . ILE F 1 16 ? -0.717 1.433 11.877 1.00 29.41 27 ILE F N 1
ATOM 6499 C CA . ILE F 1 16 ? 0.674 1.308 11.443 1.00 30.18 27 ILE F CA 1
ATOM 6500 C C . ILE F 1 16 ? 1.662 2.259 12.174 1.00 28.07 27 ILE F C 1
ATOM 6501 O O . ILE F 1 16 ? 2.799 1.883 12.485 1.00 27.85 27 ILE F O 1
ATOM 6506 N N A SER F 1 17 ? 1.211 3.462 12.521 0.56 28.07 28 SER F N 1
ATOM 6507 N N B SER F 1 17 ? 1.204 3.449 12.523 0.44 28.20 28 SER F N 1
ATOM 6508 C CA A SER F 1 17 ? 2.075 4.382 13.298 0.56 28.59 28 SER F CA 1
ATOM 6509 C CA B SER F 1 17 ? 2.048 4.370 13.291 0.44 28.59 28 SER F CA 1
ATOM 6510 C C A SER F 1 17 ? 2.376 3.810 14.684 0.56 28.96 28 SER F C 1
ATOM 6511 C C B SER F 1 17 ? 2.362 3.812 14.675 0.44 28.98 28 SER F C 1
ATOM 6512 O O A SER F 1 17 ? 3.514 3.927 15.185 0.56 31.19 28 SER F O 1
ATOM 6513 O O B SER F 1 17 ? 3.497 3.933 15.158 0.44 30.20 28 SER F O 1
ATOM 6518 N N . GLN F 1 18 ? 1.360 3.181 15.293 1.00 30.57 29 GLN F N 1
ATOM 6519 C CA . GLN F 1 18 ? 1.525 2.508 16.609 1.00 32.00 29 GLN F CA 1
ATOM 6520 C C . GLN F 1 18 ? 2.525 1.357 16.488 1.00 31.38 29 GLN F C 1
ATOM 6521 O O . GLN F 1 18 ? 3.341 1.140 17.380 1.00 28.44 29 GLN F O 1
ATOM 6527 N N . LEU F 1 19 ? 2.498 0.652 15.355 1.00 28.56 30 LEU F N 1
ATOM 6528 C CA . LEU F 1 19 ? 3.435 -0.427 15.145 1.00 28.54 30 LEU F CA 1
ATOM 6529 C C . LEU F 1 19 ? 4.851 0.125 14.985 1.00 28.28 30 LEU F C 1
ATOM 6530 O O . LEU F 1 19 ? 5.809 -0.510 15.457 1.00 27.53 30 LEU F O 1
ATOM 6535 N N . VAL F 1 20 ? 4.989 1.250 14.269 1.00 25.99 31 VAL F N 1
ATOM 6536 C CA . VAL F 1 20 ? 6.305 1.817 14.115 1.00 28.35 31 VAL F CA 1
ATOM 6537 C C . VAL F 1 20 ? 6.948 2.156 15.459 1.00 27.94 31 VAL F C 1
ATOM 6538 O O . VAL F 1 20 ? 8.094 1.783 15.721 1.00 26.89 31 VAL F O 1
ATOM 6542 N N . ILE F 1 21 ? 6.189 2.844 16.299 1.00 31.81 32 ILE F N 1
ATOM 6543 C CA . ILE F 1 21 ? 6.653 3.168 17.646 1.00 38.51 32 ILE F CA 1
ATOM 6544 C C . ILE F 1 21 ? 7.074 1.926 18.406 1.00 34.50 32 ILE F C 1
ATOM 6545 O O . ILE F 1 21 ? 8.109 1.904 19.111 1.00 35.38 32 ILE F O 1
ATOM 6550 N N . ALA F 1 22 ? 6.260 0.889 18.306 1.00 33.63 33 ALA F N 1
ATOM 6551 C CA . ALA F 1 22 ? 6.506 -0.345 19.045 1.00 33.34 33 ALA F CA 1
ATOM 6552 C C . ALA F 1 22 ? 7.755 -1.080 18.577 1.00 33.83 33 ALA F C 1
ATOM 6553 O O . ALA F 1 22 ? 8.370 -1.799 19.340 1.00 34.13 33 ALA F O 1
ATOM 6555 N N . LYS F 1 23 ? 8.072 -0.960 17.280 1.00 31.07 34 LYS F N 1
ATOM 6556 C CA . LYS F 1 23 ? 9.121 -1.766 16.687 1.00 30.07 34 LYS F CA 1
ATOM 6557 C C . LYS F 1 23 ? 10.390 -1.026 16.236 1.00 27.99 34 LYS F C 1
ATOM 6558 O O . LYS F 1 23 ? 11.404 -1.663 16.043 1.00 31.81 34 LYS F O 1
ATOM 6564 N N . ILE F 1 24 ? 10.361 0.284 16.099 1.00 27.60 35 ILE F N 1
ATOM 6565 C CA . ILE F 1 24 ? 11.485 1.007 15.410 1.00 30.32 35 ILE F CA 1
ATOM 6566 C C . ILE F 1 24 ? 12.853 0.847 16.051 1.00 32.82 35 ILE F C 1
ATOM 6567 O O . ILE F 1 24 ? 13.878 0.655 15.383 1.00 32.02 35 ILE F O 1
ATOM 6572 N N . GLU F 1 25 ? 12.891 0.825 17.391 1.00 36.59 36 GLU F N 1
ATOM 6573 C CA . GLU F 1 25 ? 14.147 0.611 18.053 1.00 36.90 36 GLU F CA 1
ATOM 6574 C C . GLU F 1 25 ? 14.729 -0.772 17.841 1.00 36.74 36 GLU F C 1
ATOM 6575 O O . GLU F 1 25 ? 15.948 -0.923 17.925 1.00 39.74 36 GLU F O 1
ATOM 6581 N N . THR F 1 26 ? 13.913 -1.768 17.508 1.00 35.92 37 THR F N 1
ATOM 6582 C CA . THR F 1 26 ? 14.408 -3.106 17.251 1.00 36.74 37 THR F CA 1
ATOM 6583 C C . THR F 1 26 ? 15.034 -3.310 15.862 1.00 36.18 37 THR F C 1
ATOM 6584 O O . THR F 1 26 ? 15.625 -4.355 15.587 1.00 35.41 37 THR F O 1
ATOM 6588 N N . ILE F 1 27 ? 14.854 -2.366 14.942 1.00 35.09 38 ILE F N 1
ATOM 6589 C CA . ILE F 1 27 ? 15.365 -2.519 13.569 1.00 33.97 38 ILE F CA 1
ATOM 6590 C C . ILE F 1 27 ? 16.756 -1.927 13.506 1.00 33.10 38 ILE F C 1
ATOM 6591 O O . ILE F 1 27 ? 16.888 -0.761 13.759 1.00 33.60 38 ILE F O 1
ATOM 6596 N N . ASP F 1 28 ? 17.756 -2.700 13.101 1.00 33.23 39 ASP F N 1
ATOM 6597 C CA . ASP F 1 28 ? 19.122 -2.200 12.888 1.00 36.27 39 ASP F CA 1
ATOM 6598 C C . ASP F 1 28 ? 19.093 -1.046 11.874 1.00 35.07 39 ASP F C 1
ATOM 6599 O O . ASP F 1 28 ? 18.379 -1.104 10.869 1.00 35.09 39 ASP F O 1
ATOM 6604 N N . ASN F 1 29 ? 19.857 0.009 12.158 1.00 35.35 40 ASN F N 1
ATOM 6605 C CA . ASN F 1 29 ? 19.875 1.181 11.285 1.00 34.98 40 ASN F CA 1
ATOM 6606 C C . ASN F 1 29 ? 20.287 0.895 9.869 1.00 34.23 40 ASN F C 1
ATOM 6607 O O . ASN F 1 29 ? 19.724 1.450 8.939 1.00 34.26 40 ASN F O 1
ATOM 6612 N N . ASP F 1 30 ? 21.226 -0.021 9.661 1.00 36.75 41 ASP F N 1
ATOM 6613 C CA . ASP F 1 30 ? 21.702 -0.323 8.310 1.00 37.66 41 ASP F CA 1
ATOM 6614 C C . ASP F 1 30 ? 20.610 -1.068 7.552 1.00 34.70 41 ASP F C 1
ATOM 6615 O O . ASP F 1 30 ? 20.426 -0.852 6.372 1.00 35.11 41 ASP F O 1
ATOM 6620 N N . ILE F 1 31 ? 19.869 -1.924 8.244 1.00 35.55 42 ILE F N 1
ATOM 6621 C CA . ILE F 1 31 ? 18.745 -2.606 7.613 1.00 37.41 42 ILE F CA 1
ATOM 6622 C C . ILE F 1 31 ? 17.627 -1.588 7.277 1.00 37.18 42 ILE F C 1
ATOM 6623 O O . ILE F 1 31 ? 16.992 -1.649 6.222 1.00 34.56 42 ILE F O 1
ATOM 6628 N N . LEU F 1 32 ? 17.338 -0.667 8.200 1.00 34.51 43 LEU F N 1
ATOM 6629 C CA . LEU F 1 32 ? 16.310 0.350 7.946 1.00 30.20 43 LEU F CA 1
ATOM 6630 C C . LEU F 1 32 ? 16.628 1.138 6.677 1.00 29.62 43 LEU F C 1
ATOM 6631 O O . LEU F 1 32 ? 15.768 1.320 5.829 1.00 29.23 43 LEU F O 1
ATOM 6636 N N . ASN F 1 33 ? 17.893 1.562 6.541 1.00 30.70 44 ASN F N 1
ATOM 6637 C CA . ASN F 1 33 ? 18.315 2.331 5.400 1.00 32.56 44 ASN F CA 1
ATOM 6638 C C . ASN F 1 33 ? 18.273 1.536 4.093 1.00 31.67 44 ASN F C 1
ATOM 6639 O O . ASN F 1 33 ? 17.849 2.076 3.101 1.00 32.74 44 ASN F O 1
ATOM 6644 N N . LYS F 1 34 ? 18.613 0.241 4.141 1.00 32.53 45 LYS F N 1
ATOM 6645 C CA . LYS F 1 34 ? 18.426 -0.659 2.944 1.00 33.39 45 LYS F CA 1
ATOM 6646 C C . LYS F 1 34 ? 16.974 -0.767 2.553 1.00 32.66 45 LYS F C 1
ATOM 6647 O O . LYS F 1 34 ? 16.640 -0.650 1.387 1.00 35.16 45 LYS F O 1
ATOM 6649 N N . ASP F 1 35 ? 16.094 -0.958 3.543 1.00 34.10 46 ASP F N 1
ATOM 6650 C CA . ASP F 1 35 ? 14.643 -0.964 3.326 1.00 33.23 46 ASP F CA 1
ATOM 6651 C C . ASP F 1 35 ? 14.131 0.360 2.721 1.00 31.77 46 ASP F C 1
ATOM 6652 O O . ASP F 1 35 ? 13.272 0.396 1.822 1.00 32.49 46 ASP F O 1
ATOM 6657 N N . ILE F 1 36 ? 14.651 1.495 3.204 1.00 32.87 47 ILE F N 1
ATOM 6658 C CA . ILE F 1 36 ? 14.263 2.794 2.629 1.00 32.22 47 ILE F CA 1
ATOM 6659 C C . ILE F 1 36 ? 14.681 2.896 1.151 1.00 35.06 47 ILE F C 1
ATOM 6660 O O . ILE F 1 36 ? 13.868 3.337 0.299 1.00 36.51 47 ILE F O 1
ATOM 6665 N N . VAL F 1 37 ? 15.922 2.512 0.844 1.00 35.63 48 VAL F N 1
ATOM 6666 C CA . VAL F 1 37 ? 16.406 2.529 -0.548 1.00 38.79 48 VAL F CA 1
ATOM 6667 C C . VAL F 1 37 ? 15.510 1.665 -1.432 1.00 38.46 48 VAL F C 1
ATOM 6668 O O . VAL F 1 37 ? 15.037 2.070 -2.506 1.00 39.92 48 VAL F O 1
ATOM 6672 N N . ASN F 1 38 ? 15.209 0.473 -0.947 1.00 40.08 49 ASN F N 1
ATOM 6673 C CA . ASN F 1 38 ? 14.329 -0.419 -1.708 1.00 41.36 49 ASN F CA 1
ATOM 6674 C C . ASN F 1 38 ? 12.938 0.168 -1.934 1.00 37.71 49 ASN F C 1
ATOM 6675 O O . ASN F 1 38 ? 12.356 0.006 -2.993 1.00 36.94 49 ASN F O 1
ATOM 6680 N N . PHE F 1 39 ? 12.370 0.805 -0.928 1.00 35.41 50 PHE F N 1
ATOM 6681 C CA . PHE F 1 39 ? 11.085 1.526 -1.127 1.00 34.17 50 PHE F CA 1
ATOM 6682 C C . PHE F 1 39 ? 11.172 2.592 -2.269 1.00 34.11 50 PHE F C 1
ATOM 6683 O O . PHE F 1 39 ? 10.288 2.670 -3.149 1.00 34.54 50 PHE F O 1
ATOM 6691 N N . ILE F 1 40 ? 12.256 3.364 -2.257 1.00 33.11 51 ILE F N 1
ATOM 6692 C CA . ILE F 1 40 ? 12.483 4.398 -3.274 1.00 35.54 51 ILE F CA 1
ATOM 6693 C C . ILE F 1 40 ? 12.593 3.785 -4.672 1.00 42.22 51 ILE F C 1
ATOM 6694 O O . ILE F 1 40 ? 12.081 4.390 -5.654 1.00 38.95 51 ILE F O 1
ATOM 6699 N N . MET F 1 41 ? 13.184 2.587 -4.752 1.00 42.73 52 MET F N 1
ATOM 6700 C CA . MET F 1 41 ? 13.341 1.881 -6.031 1.00 49.50 52 MET F CA 1
ATOM 6701 C C . MET F 1 41 ? 12.168 0.950 -6.398 1.00 55.05 52 MET F C 1
ATOM 6702 O O . MET F 1 41 ? 12.308 0.086 -7.279 1.00 63.13 52 MET F O 1
ATOM 6707 N N . CYS F 1 42 ? 11.042 1.087 -5.695 1.00 55.59 53 CYS F N 1
ATOM 6708 C CA . CYS F 1 42 ? 9.843 0.288 -5.954 1.00 59.81 53 CYS F CA 1
ATOM 6709 C C . CYS F 1 42 ? 10.069 -1.219 -5.684 1.00 55.84 53 CYS F C 1
ATOM 6710 O O . CYS F 1 42 ? 9.679 -2.061 -6.492 1.00 59.52 53 CYS F O 1
ATOM 6713 N N . ARG F 1 43 ? 10.749 -1.549 -4.587 1.00 54.60 54 ARG F N 1
ATOM 6714 C CA . ARG F 1 43 ? 10.877 -2.931 -4.113 1.00 55.14 54 ARG F CA 1
ATOM 6715 C C . ARG F 1 43 ? 10.594 -2.986 -2.607 1.00 55.58 54 ARG F C 1
ATOM 6716 O O . ARG F 1 43 ? 11.429 -3.493 -1.851 1.00 62.26 54 ARG F O 1
ATOM 6724 N N . SER F 1 44 ? 9.449 -2.476 -2.184 1.00 47.59 55 SER F N 1
ATOM 6725 C CA . SER F 1 44 ? 9.066 -2.413 -0.762 1.00 47.57 55 SER F CA 1
ATOM 6726 C C . SER F 1 44 ? 9.151 -3.718 0.027 1.00 48.20 55 SER F C 1
ATOM 6727 O O . SER F 1 44 ? 8.826 -4.789 -0.499 1.00 53.80 55 SER F O 1
ATOM 6730 N N . ASN F 1 45 ? 9.624 -3.632 1.273 1.00 44.23 56 ASN F N 1
ATOM 6731 C CA . ASN F 1 45 ? 9.469 -4.707 2.209 1.00 45.34 56 ASN F CA 1
ATOM 6732 C C . ASN F 1 45 ? 8.440 -4.252 3.244 1.00 43.73 56 ASN F C 1
ATOM 6733 O O . ASN F 1 45 ? 8.786 -3.535 4.212 1.00 39.95 56 ASN F O 1
ATOM 6738 N N . LEU F 1 46 ? 7.180 -4.630 3.019 1.00 43.09 57 LEU F N 1
ATOM 6739 C CA . LEU F 1 46 ? 6.052 -4.165 3.871 1.00 41.12 57 LEU F CA 1
ATOM 6740 C C . LEU F 1 46 ? 6.102 -4.758 5.273 1.00 38.95 57 LEU F C 1
ATOM 6741 O O . LEU F 1 46 ? 5.362 -4.321 6.161 1.00 38.95 57 LEU F O 1
ATOM 6746 N N A ASP F 1 47 ? 6.961 -5.743 5.478 0.53 39.90 58 ASP F N 1
ATOM 6747 N N B ASP F 1 47 ? 6.969 -5.750 5.477 0.47 38.29 58 ASP F N 1
ATOM 6748 C CA A ASP F 1 47 ? 7.193 -6.259 6.810 0.53 40.90 58 ASP F CA 1
ATOM 6749 C CA B ASP F 1 47 ? 7.237 -6.278 6.814 0.47 37.87 58 ASP F CA 1
ATOM 6750 C C A ASP F 1 47 ? 7.922 -5.277 7.725 0.53 37.63 58 ASP F C 1
ATOM 6751 C C B ASP F 1 47 ? 7.899 -5.260 7.733 0.47 35.91 58 ASP F C 1
ATOM 6752 O O A ASP F 1 47 ? 7.896 -5.434 8.952 0.53 36.65 58 ASP F O 1
ATOM 6753 O O B ASP F 1 47 ? 7.827 -5.389 8.970 0.47 34.94 58 ASP F O 1
ATOM 6762 N N . ASN F 1 48 ? 8.596 -4.285 7.156 1.00 34.05 59 ASN F N 1
ATOM 6763 C CA . ASN F 1 48 ? 9.197 -3.241 7.987 1.00 35.46 59 ASN F CA 1
ATOM 6764 C C . ASN F 1 48 ? 8.077 -2.214 8.198 1.00 33.74 59 ASN F C 1
ATOM 6765 O O . ASN F 1 48 ? 7.595 -1.633 7.241 1.00 32.15 59 ASN F O 1
ATOM 6770 N N . PRO F 1 49 ? 7.634 -2.017 9.449 1.00 32.02 60 PRO F N 1
ATOM 6771 C CA . PRO F 1 49 ? 6.476 -1.128 9.649 1.00 31.31 60 PRO F CA 1
ATOM 6772 C C . PRO F 1 49 ? 6.678 0.287 9.150 1.00 28.99 60 PRO F C 1
ATOM 6773 O O . PRO F 1 49 ? 5.672 0.951 8.744 1.00 29.46 60 PRO F O 1
ATOM 6777 N N . PHE F 1 50 ? 7.919 0.805 9.196 1.00 26.43 61 PHE F N 1
ATOM 6778 C CA . PHE F 1 50 ? 8.117 2.144 8.665 1.00 24.35 61 PHE F CA 1
ATOM 6779 C C . PHE F 1 50 ? 7.911 2.231 7.127 1.00 26.72 61 PHE F C 1
ATOM 6780 O O . PHE F 1 50 ? 7.343 3.213 6.599 1.00 27.06 61 PHE F O 1
ATOM 6788 N N . ILE F 1 51 ? 8.309 1.173 6.424 1.00 29.12 62 ILE F N 1
ATOM 6789 C CA . ILE F 1 51 ? 8.064 1.087 4.990 1.00 30.28 62 ILE F CA 1
ATOM 6790 C C . ILE F 1 51 ? 6.518 0.939 4.698 1.00 31.79 62 ILE F C 1
ATOM 6791 O O . ILE F 1 51 ? 5.967 1.575 3.780 1.00 28.89 62 ILE F O 1
ATOM 6796 N N . SER F 1 52 ? 5.806 0.136 5.500 1.00 29.33 63 SER F N 1
ATOM 6797 C CA . SER F 1 52 ? 4.348 0.093 5.347 1.00 31.56 63 SER F CA 1
ATOM 6798 C C . SER F 1 52 ? 3.719 1.478 5.548 1.00 29.77 63 SER F C 1
ATOM 6799 O O . SER F 1 52 ? 2.781 1.866 4.828 1.00 29.13 63 SER F O 1
ATOM 6802 N N . PHE F 1 53 ? 4.204 2.204 6.537 1.00 26.21 64 PHE F N 1
ATOM 6803 C CA . PHE F 1 53 ? 3.753 3.579 6.773 1.00 29.96 64 PHE F CA 1
ATOM 6804 C C . PHE F 1 53 ? 3.988 4.467 5.522 1.00 30.84 64 PHE F C 1
ATOM 6805 O O . PHE F 1 53 ? 3.061 5.128 5.092 1.00 28.21 64 PHE F O 1
ATOM 6813 N N . LEU F 1 54 ? 5.202 4.388 4.951 1.00 29.60 65 LEU F N 1
ATOM 6814 C CA . LEU F 1 54 ? 5.532 5.196 3.786 1.00 26.89 65 LEU F CA 1
ATOM 6815 C C . LEU F 1 54 ? 4.592 4.814 2.606 1.00 29.86 65 LEU F C 1
ATOM 6816 O O . LEU F 1 54 ? 4.094 5.704 1.910 1.00 31.85 65 LEU F O 1
ATOM 6821 N N . ASP F 1 55 ? 4.386 3.520 2.408 1.00 29.63 66 ASP F N 1
ATOM 6822 C CA . ASP F 1 55 ? 3.496 3.017 1.311 1.00 32.84 66 ASP F CA 1
ATOM 6823 C C . ASP F 1 55 ? 2.053 3.515 1.525 1.00 33.86 66 ASP F C 1
ATOM 6824 O O . ASP F 1 55 ? 1.409 4.006 0.608 1.00 39.77 66 ASP F O 1
ATOM 6829 N N . THR F 1 56 ? 1.595 3.474 2.760 1.00 34.22 67 THR F N 1
ATOM 6830 C CA . THR F 1 56 ? 0.248 4.004 3.069 1.00 36.72 67 THR F CA 1
ATOM 6831 C C . THR F 1 56 ? 0.142 5.526 2.842 1.00 32.17 67 THR F C 1
ATOM 6832 O O . THR F 1 56 ? -0.828 6.015 2.241 1.00 33.38 67 THR F O 1
ATOM 6836 N N . VAL F 1 57 ? 1.137 6.277 3.331 1.00 30.68 68 VAL F N 1
ATOM 6837 C CA . VAL F 1 57 ? 1.142 7.767 3.116 1.00 30.18 68 VAL F CA 1
ATOM 6838 C C . VAL F 1 57 ? 1.197 8.110 1.625 1.00 30.82 68 VAL F C 1
ATOM 6839 O O . VAL F 1 57 ? 0.412 8.946 1.106 1.00 33.79 68 VAL F O 1
ATOM 6843 N N . TYR F 1 58 ? 2.033 7.397 0.902 1.00 30.43 69 TYR F N 1
ATOM 6844 C CA . TYR F 1 58 ? 2.125 7.599 -0.527 1.00 31.38 69 TYR F CA 1
ATOM 6845 C C . TYR F 1 58 ? 0.744 7.428 -1.210 1.00 33.84 69 TYR F C 1
ATOM 6846 O O . TYR F 1 58 ? 0.351 8.220 -2.113 1.00 31.95 69 TYR F O 1
ATOM 6855 N N . THR F 1 59 ? 0.040 6.368 -0.827 1.00 30.56 70 THR F N 1
ATOM 6856 C CA . THR F 1 59 ? -1.266 6.072 -1.379 1.00 34.25 70 THR F CA 1
ATOM 6857 C C . THR F 1 59 ? -2.302 7.129 -1.022 1.00 34.73 70 THR F C 1
ATOM 6858 O O . THR F 1 59 ? -3.100 7.519 -1.865 1.00 39.42 70 THR F O 1
ATOM 6862 N N . ILE F 1 60 ? -2.312 7.546 0.240 1.00 35.89 71 ILE F N 1
ATOM 6863 C CA . ILE F 1 60 ? -3.239 8.592 0.729 1.00 37.10 71 ILE F CA 1
ATOM 6864 C C . ILE F 1 60 ? -3.046 9.930 0.050 1.00 37.61 71 ILE F C 1
ATOM 6865 O O . ILE F 1 60 ? -3.986 10.540 -0.474 1.00 38.99 71 ILE F O 1
ATOM 6870 N N . ILE F 1 61 ? -1.792 10.339 -0.105 1.00 37.64 72 ILE F N 1
ATOM 6871 C CA . ILE F 1 61 ? -1.451 11.570 -0.847 1.00 40.02 72 ILE F CA 1
ATOM 6872 C C . ILE F 1 61 ? -1.938 11.535 -2.286 1.00 39.95 72 ILE F C 1
ATOM 6873 O O . ILE F 1 61 ? -2.480 12.556 -2.834 1.00 42.93 72 ILE F O 1
ATOM 6878 N N . ASP F 1 62 ? -1.709 10.403 -2.936 1.00 44.80 73 ASP F N 1
ATOM 6879 C CA . ASP F 1 62 ? -2.326 10.133 -4.246 1.00 46.26 73 ASP F CA 1
ATOM 6880 C C . ASP F 1 62 ? -2.027 11.214 -5.285 1.00 49.27 73 ASP F C 1
ATOM 6881 O O . ASP F 1 62 ? -2.894 11.563 -6.102 1.00 53.02 73 ASP F O 1
ATOM 6886 N N . GLN F 1 63 ? -0.758 11.607 -5.383 1.00 49.05 74 GLN F N 1
ATOM 6887 C CA . GLN F 1 63 ? -0.330 12.571 -6.399 1.00 52.66 74 GLN F CA 1
ATOM 6888 C C . GLN F 1 63 ? 0.672 11.993 -7.401 1.00 47.98 74 GLN F C 1
ATOM 6889 O O . GLN F 1 63 ? 1.377 12.742 -8.103 1.00 43.20 74 GLN F O 1
ATOM 6895 N N . GLU F 1 64 ? 0.713 10.662 -7.526 1.00 47.09 75 GLU F N 1
ATOM 6896 C CA . GLU F 1 64 ? 1.731 10.039 -8.380 1.00 50.07 75 GLU F CA 1
ATOM 6897 C C . GLU F 1 64 ? 1.690 10.604 -9.814 1.00 49.07 75 GLU F C 1
ATOM 6898 O O . GLU F 1 64 ? 2.729 10.952 -10.362 1.00 49.76 75 GLU F O 1
ATOM 6904 N N . ASN F 1 65 ? 0.518 10.640 -10.434 1.00 51.92 76 ASN F N 1
ATOM 6905 C CA . ASN F 1 65 ? 0.430 11.057 -11.874 1.00 56.15 76 ASN F CA 1
ATOM 6906 C C . ASN F 1 65 ? 0.834 12.517 -12.082 1.00 51.72 76 ASN F C 1
ATOM 6907 O O . ASN F 1 65 ? 1.611 12.821 -12.982 1.00 51.64 76 ASN F O 1
ATOM 6912 N N . TYR F 1 66 ? 0.321 13.404 -11.224 1.00 50.32 77 TYR F N 1
ATOM 6913 C CA . TYR F 1 66 ? 0.692 14.841 -11.249 1.00 48.24 77 TYR F CA 1
ATOM 6914 C C . TYR F 1 66 ? 2.185 15.076 -11.029 1.00 48.39 77 TYR F C 1
ATOM 6915 O O . TYR F 1 66 ? 2.826 15.717 -11.854 1.00 48.03 77 TYR F O 1
ATOM 6924 N N . GLN F 1 67 ? 2.773 14.430 -10.013 1.00 46.10 78 GLN F N 1
ATOM 6925 C CA . GLN F 1 67 ? 4.228 14.612 -9.755 1.00 48.20 78 GLN F CA 1
ATOM 6926 C C . GLN F 1 67 ? 5.144 13.975 -10.841 1.00 53.11 78 GLN F C 1
ATOM 6927 O O . GLN F 1 67 ? 6.170 14.516 -11.176 1.00 55.73 78 GLN F O 1
ATOM 6933 N N . THR F 1 68 ? 4.711 12.874 -11.450 1.00 58.04 79 THR F N 1
ATOM 6934 C CA . THR F 1 68 ? 5.348 12.290 -12.633 1.00 60.83 79 THR F CA 1
ATOM 6935 C C . THR F 1 68 ? 5.454 13.253 -13.778 1.00 60.37 79 THR F C 1
ATOM 6936 O O . THR F 1 68 ? 6.456 13.301 -14.504 1.00 68.84 79 THR F O 1
ATOM 6940 N N . GLU F 1 69 ? 4.337 13.884 -14.094 1.00 60.26 80 GLU F N 1
ATOM 6941 C CA . GLU F 1 69 ? 4.338 14.829 -15.186 1.00 59.37 80 GLU F CA 1
ATOM 6942 C C . GLU F 1 69 ? 5.245 15.980 -14.824 1.00 55.14 80 GLU F C 1
ATOM 6943 O O . GLU F 1 69 ? 5.972 16.455 -15.652 1.00 51.13 80 GLU F O 1
ATOM 6949 N N . LEU F 1 70 ? 5.152 16.451 -13.581 1.00 50.84 81 LEU F N 1
ATOM 6950 C CA . LEU F 1 70 ? 5.963 17.592 -13.172 1.00 49.91 81 LEU F CA 1
ATOM 6951 C C . LEU F 1 70 ? 7.433 17.234 -13.284 1.00 49.81 81 LEU F C 1
ATOM 6952 O O . LEU F 1 70 ? 8.205 17.937 -13.934 1.00 49.27 81 LEU F O 1
ATOM 6957 N N . ILE F 1 71 ? 7.804 16.073 -12.730 1.00 50.59 82 ILE F N 1
ATOM 6958 C CA . ILE F 1 71 ? 9.192 15.561 -12.861 1.00 55.56 82 ILE F CA 1
ATOM 6959 C C . ILE F 1 71 ? 9.687 15.365 -14.309 1.00 60.06 82 ILE F C 1
ATOM 6960 O O . ILE F 1 71 ? 10.821 15.717 -14.636 1.00 65.28 82 ILE F O 1
ATOM 6965 N N . ASN F 1 72 ? 8.820 14.896 -15.198 1.00 69.79 83 ASN F N 1
ATOM 6966 C CA . ASN F 1 72 ? 9.124 14.881 -16.642 1.00 76.92 83 ASN F CA 1
ATOM 6967 C C . ASN F 1 72 ? 9.482 16.204 -17.267 1.00 72.88 83 ASN F C 1
ATOM 6968 O O . ASN F 1 72 ? 10.147 16.236 -18.297 1.00 74.84 83 ASN F O 1
ATOM 6973 N N . SER F 1 73 ? 8.923 17.287 -16.745 1.00 65.33 84 SER F N 1
ATOM 6974 C CA . SER F 1 73 ? 9.187 18.608 -17.301 1.00 62.62 84 SER F CA 1
ATOM 6975 C C . SER F 1 73 ? 10.539 19.138 -16.816 1.00 59.18 84 SER F C 1
ATOM 6976 O O . SER F 1 73 ? 10.995 20.153 -17.287 1.00 55.77 84 SER F O 1
ATOM 6979 N N . LEU F 1 74 ? 11.172 18.470 -15.848 1.00 53.99 85 LEU F N 1
ATOM 6980 C CA . LEU F 1 74 ? 12.410 19.001 -15.274 1.00 55.40 85 LEU F CA 1
ATOM 6981 C C . LEU F 1 74 ? 13.663 18.587 -16.050 1.00 55.24 85 LEU F C 1
ATOM 6982 O O . LEU F 1 74 ? 13.697 17.508 -16.623 1.00 59.91 85 LEU F O 1
ATOM 6987 N N . ASP F 1 75 ? 14.683 19.435 -16.034 1.00 54.69 86 ASP F N 1
ATOM 6988 C CA . ASP F 1 75 ? 15.979 19.056 -16.585 1.00 60.45 86 ASP F CA 1
ATOM 6989 C C . ASP F 1 75 ? 16.908 18.521 -15.507 1.00 61.04 86 ASP F C 1
ATOM 6990 O O . ASP F 1 75 ? 16.569 18.492 -14.322 1.00 57.20 8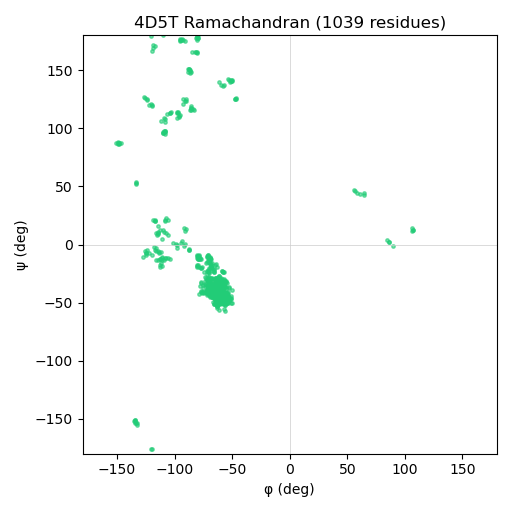6 ASP F O 1
ATOM 6995 N N . ASP F 1 76 ? 18.086 18.068 -15.905 1.00 62.39 87 ASP F N 1
ATOM 6996 C CA . ASP F 1 76 ? 18.996 17.454 -14.943 1.00 60.38 87 ASP F CA 1
ATOM 6997 C C . ASP F 1 76 ? 19.444 18.367 -13.817 1.00 55.56 87 ASP F C 1
ATOM 6998 O O . ASP F 1 76 ? 19.607 17.932 -12.706 1.00 51.75 87 ASP F O 1
ATOM 7003 N N . ASN F 1 77 ? 19.637 19.629 -14.134 1.00 54.15 88 ASN F N 1
ATOM 7004 C CA . ASN F 1 77 ? 20.008 20.616 -13.163 1.00 54.20 88 ASN F CA 1
ATOM 7005 C C . ASN F 1 77 ? 18.949 20.804 -12.064 1.00 49.15 88 ASN F C 1
ATOM 7006 O O . ASN F 1 77 ? 19.247 20.912 -10.867 1.00 46.53 88 ASN F O 1
ATOM 7011 N N . GLU F 1 78 ? 17.694 20.854 -12.493 1.00 45.52 89 GLU F N 1
ATOM 7012 C CA . GLU F 1 78 ? 16.552 20.940 -11.571 1.00 44.58 89 GLU F CA 1
ATOM 7013 C C . GLU F 1 78 ? 16.433 19.695 -10.719 1.00 42.65 89 GLU F C 1
ATOM 7014 O O . GLU F 1 78 ? 16.034 19.777 -9.554 1.00 38.68 89 GLU F O 1
ATOM 7020 N N . ILE F 1 79 ? 16.737 18.533 -11.284 1.00 42.33 90 ILE F N 1
ATOM 7021 C CA . ILE F 1 79 ? 16.653 17.280 -10.532 1.00 41.45 90 ILE F CA 1
ATOM 7022 C C . ILE F 1 79 ? 17.745 17.247 -9.489 1.00 41.20 90 ILE F C 1
ATOM 7023 O O . ILE F 1 79 ? 17.511 16.825 -8.354 1.00 34.60 90 ILE F O 1
ATOM 7028 N N . ILE F 1 80 ? 18.948 17.670 -9.877 1.00 41.60 91 ILE F N 1
ATOM 7029 C CA . ILE F 1 80 ? 20.040 17.748 -8.914 1.00 40.27 91 ILE F CA 1
ATOM 7030 C C . ILE F 1 80 ? 19.656 18.688 -7.775 1.00 38.62 91 ILE F C 1
ATOM 7031 O O . ILE F 1 80 ? 19.878 18.360 -6.603 1.00 32.71 91 ILE F O 1
ATOM 7036 N N . ASP F 1 81 ? 19.075 19.834 -8.122 1.00 36.10 92 ASP F N 1
ATOM 7037 C CA . ASP F 1 81 ? 18.620 20.782 -7.129 1.00 36.42 92 ASP F CA 1
ATOM 7038 C C . ASP F 1 81 ? 17.582 20.173 -6.199 1.00 35.97 92 ASP F C 1
ATOM 7039 O O . ASP F 1 81 ? 17.714 20.267 -4.960 1.00 35.59 92 ASP F O 1
ATOM 7044 N N . CYS F 1 82 ? 16.600 19.465 -6.743 1.00 32.33 93 CYS F N 1
ATOM 7045 C CA . CYS F 1 82 ? 15.661 18.764 -5.909 1.00 31.27 93 CYS F CA 1
ATOM 7046 C C . CYS F 1 82 ? 16.291 17.743 -4.937 1.00 29.70 93 CYS F C 1
ATOM 7047 O O . CYS F 1 82 ? 15.992 17.691 -3.745 1.00 29.18 93 CYS F O 1
ATOM 7050 N N . ILE F 1 83 ? 17.127 16.895 -5.465 1.00 31.13 94 ILE F N 1
ATOM 7051 C CA . ILE F 1 83 ? 17.761 15.850 -4.679 1.00 31.86 94 ILE F CA 1
ATOM 7052 C C . ILE F 1 83 ? 18.554 16.481 -3.506 1.00 32.05 94 ILE F C 1
ATOM 7053 O O . ILE F 1 83 ? 18.425 16.039 -2.359 1.00 31.44 94 ILE F O 1
ATOM 7058 N N . VAL F 1 84 ? 19.405 17.447 -3.829 1.00 31.21 95 VAL F N 1
ATOM 7059 C CA . VAL F 1 84 ? 20.253 18.026 -2.811 1.00 33.61 95 VAL F CA 1
ATOM 7060 C C . VAL F 1 84 ? 19.407 18.724 -1.774 1.00 31.88 95 VAL F C 1
ATOM 7061 O O . VAL F 1 84 ? 19.624 18.588 -0.568 1.00 30.74 95 VAL F O 1
ATOM 7065 N N . ASN F 1 85 ? 18.377 19.413 -2.221 1.00 30.68 96 ASN F N 1
ATOM 7066 C CA . ASN F 1 85 ? 17.425 20.073 -1.317 1.00 31.81 96 ASN F CA 1
ATOM 7067 C C . ASN F 1 85 ? 16.670 19.105 -0.403 1.00 29.13 96 ASN F C 1
ATOM 7068 O O . ASN F 1 85 ? 16.674 19.317 0.806 1.00 28.66 96 ASN F O 1
ATOM 7073 N N . LYS F 1 86 ? 16.143 18.020 -0.939 1.00 27.16 97 LYS F N 1
ATOM 7074 C CA . LYS F 1 86 ? 15.387 17.093 -0.092 1.00 26.42 97 LYS F CA 1
ATOM 7075 C C . LYS F 1 86 ? 16.312 16.346 0.901 1.00 26.32 97 LYS F C 1
ATOM 7076 O O . LYS F 1 86 ? 15.882 16.053 2.022 1.00 25.56 97 LYS F O 1
ATOM 7082 N N . PHE F 1 87 ? 17.536 16.047 0.502 1.00 26.17 98 PHE F N 1
ATOM 7083 C CA . PHE F 1 87 ? 18.463 15.321 1.368 1.00 29.68 98 PHE F CA 1
ATOM 7084 C C . PHE F 1 87 ? 18.802 16.060 2.692 1.00 29.00 98 PHE F C 1
ATOM 7085 O O . PHE F 1 87 ? 19.121 15.459 3.727 1.00 28.95 98 PHE F O 1
ATOM 7093 N N . MET F 1 88 ? 18.717 17.366 2.659 1.00 28.21 99 MET F N 1
ATOM 7094 C CA . MET F 1 88 ? 18.969 18.177 3.825 1.00 31.30 99 MET F CA 1
ATOM 7095 C C . MET F 1 88 ? 18.103 17.672 4.970 1.00 29.26 99 MET F C 1
ATOM 7096 O O . MET F 1 88 ? 18.535 17.587 6.151 1.00 31.12 99 MET F O 1
ATOM 7101 N N . SER F 1 89 ? 16.888 17.242 4.644 1.00 29.47 100 SER F N 1
ATOM 7102 C CA . SER F 1 89 ? 15.923 16.822 5.702 1.00 28.73 100 SER F CA 1
ATOM 7103 C C . SER F 1 89 ? 16.392 15.637 6.522 1.00 28.97 100 SER F C 1
ATOM 7104 O O . SER F 1 89 ? 16.048 15.528 7.704 1.00 27.62 100 SER F O 1
ATOM 7107 N N . PHE F 1 90 ? 17.185 14.759 5.925 1.00 27.41 101 PHE F N 1
ATOM 7108 C CA . PHE F 1 90 ? 17.664 13.563 6.664 1.00 26.09 101 PHE F CA 1
ATOM 7109 C C . PHE F 1 90 ? 18.564 13.928 7.830 1.00 27.09 101 PHE F C 1
ATOM 7110 O O . PHE F 1 90 ? 18.779 13.084 8.713 1.00 25.39 101 PHE F O 1
ATOM 7118 N N . TYR F 1 91 ? 19.104 15.150 7.849 1.00 26.22 102 TYR F N 1
ATOM 7119 C CA . TYR F 1 91 ? 20.019 15.602 8.844 1.00 30.74 102 TYR F CA 1
ATOM 7120 C C . TYR F 1 91 ? 19.386 16.594 9.769 1.00 32.99 102 TYR F C 1
ATOM 7121 O O . TYR F 1 91 ? 20.090 17.207 10.564 1.00 37.50 102 TYR F O 1
ATOM 7130 N N . LYS F 1 92 ? 18.072 16.756 9.687 1.00 31.77 103 LYS F N 1
ATOM 7131 C CA . LYS F 1 92 ? 17.333 17.622 10.587 1.00 32.51 103 LYS F CA 1
ATOM 7132 C C . LYS F 1 92 ? 16.241 16.816 11.368 1.00 32.63 103 LYS F C 1
ATOM 7133 O O . LYS F 1 92 ? 16.150 15.605 11.199 1.00 33.48 103 LYS F O 1
ATOM 7139 N N . ASP F 1 93 ? 15.433 17.520 12.177 1.00 33.93 104 ASP F N 1
ATOM 7140 C CA . ASP F 1 93 ? 14.540 16.892 13.182 1.00 37.07 104 ASP F CA 1
ATOM 7141 C C . ASP F 1 93 ? 13.065 16.944 12.841 1.00 34.20 104 ASP F C 1
ATOM 7142 O O . ASP F 1 93 ? 12.258 16.812 13.721 1.00 36.85 104 ASP F O 1
ATOM 7147 N N . ASN F 1 94 ? 12.736 17.145 11.572 1.00 30.67 105 ASN F N 1
ATOM 7148 C CA . ASN F 1 94 ? 11.417 17.237 11.104 1.00 31.66 105 ASN F CA 1
ATOM 7149 C C . ASN F 1 94 ? 11.087 15.993 10.284 1.00 27.88 105 ASN F C 1
ATOM 7150 O O . ASN F 1 94 ? 11.545 15.787 9.171 1.00 27.33 105 ASN F O 1
ATOM 7155 N N . LEU F 1 95 ? 10.247 15.147 10.855 1.00 29.53 106 LEU F N 1
ATOM 7156 C CA . LEU F 1 95 ? 9.844 13.914 10.167 1.00 27.91 106 LEU F CA 1
ATOM 7157 C C . LEU F 1 95 ? 9.005 14.122 8.975 1.00 27.36 106 LEU F C 1
ATOM 7158 O O . LEU F 1 95 ? 9.141 13.391 7.972 1.00 26.81 106 LEU F O 1
ATOM 7163 N N . GLU F 1 96 ? 8.125 15.101 8.996 1.00 28.07 107 GLU F N 1
ATOM 7164 C CA . GLU F 1 96 ? 7.320 15.346 7.800 1.00 31.09 107 GLU F CA 1
ATOM 7165 C C . GLU F 1 96 ? 8.184 15.625 6.588 1.00 30.04 107 GLU F C 1
ATOM 7166 O O . GLU F 1 96 ? 7.937 15.113 5.496 1.00 25.92 107 GLU F O 1
ATOM 7172 N N . ASN F 1 97 ? 9.218 16.427 6.792 1.00 28.83 108 ASN F N 1
ATOM 7173 C CA . ASN F 1 97 ? 10.144 16.723 5.702 1.00 28.47 108 ASN F CA 1
ATOM 7174 C C . ASN F 1 97 ? 10.926 15.498 5.208 1.00 26.70 108 ASN F C 1
ATOM 7175 O O . ASN F 1 97 ? 11.250 15.371 4.008 1.00 26.38 108 ASN F O 1
ATOM 7180 N N . ILE F 1 98 ? 11.263 14.616 6.145 1.00 25.68 109 ILE F N 1
ATOM 7181 C CA . ILE F 1 98 ? 11.931 13.371 5.775 1.00 24.56 109 ILE F CA 1
ATOM 7182 C C . ILE F 1 98 ? 11.039 12.453 4.955 1.00 25.69 109 ILE F C 1
ATOM 7183 O O . ILE F 1 98 ? 11.476 11.848 3.946 1.00 25.95 109 ILE F O 1
ATOM 7188 N N . VAL F 1 99 ? 9.765 12.356 5.334 1.00 26.84 110 VAL F N 1
ATOM 7189 C CA . VAL F 1 99 ? 8.808 11.538 4.607 1.00 23.90 110 VAL F CA 1
ATOM 7190 C C . VAL F 1 99 ? 8.591 12.107 3.221 1.00 27.33 110 VAL F C 1
ATOM 7191 O O . VAL F 1 99 ? 8.615 11.387 2.231 1.00 27.95 110 VAL F O 1
ATOM 7195 N N . ASP F 1 100 ? 8.442 13.427 3.143 1.00 30.48 111 ASP F N 1
ATOM 7196 C CA . ASP F 1 100 ? 8.350 14.108 1.846 1.00 28.65 111 ASP F CA 1
ATOM 7197 C C . ASP F 1 100 ? 9.587 13.838 0.986 1.00 27.80 111 ASP F C 1
ATOM 7198 O O . ASP F 1 100 ? 9.490 13.590 -0.208 1.00 27.91 111 ASP F O 1
ATOM 7203 N N . ALA F 1 101 ? 10.774 13.925 1.576 1.00 28.93 112 ALA F N 1
ATOM 7204 C CA . ALA F 1 101 ? 12.018 13.620 0.834 1.00 27.10 112 ALA F CA 1
ATOM 7205 C C . ALA F 1 101 ? 11.997 12.230 0.241 1.00 26.19 112 ALA F C 1
ATOM 7206 O O . ALA F 1 101 ? 12.326 12.016 -0.907 1.00 29.44 112 ALA F O 1
ATOM 7208 N N . ILE F 1 102 ? 11.643 11.236 1.066 1.00 27.36 113 ILE F N 1
ATOM 7209 C CA . ILE F 1 102 ? 11.669 9.826 0.598 1.00 26.89 113 ILE F CA 1
ATOM 7210 C C . ILE F 1 102 ? 10.675 9.604 -0.528 1.00 28.88 113 ILE F C 1
ATOM 7211 O O . ILE F 1 102 ? 10.990 8.983 -1.539 1.00 28.22 113 ILE F O 1
ATOM 7216 N N . ILE F 1 103 ? 9.490 10.177 -0.349 1.00 30.53 114 ILE F N 1
ATOM 7217 C CA . ILE F 1 103 ? 8.407 10.015 -1.337 1.00 32.54 114 ILE F CA 1
ATOM 7218 C C . ILE F 1 103 ? 8.817 10.725 -2.613 1.00 31.92 114 ILE F C 1
ATOM 7219 O O . ILE F 1 103 ? 8.611 10.226 -3.711 1.00 33.92 114 ILE F O 1
ATOM 7224 N N . THR F 1 104 ? 9.416 11.896 -2.488 1.00 32.33 115 THR F N 1
ATOM 7225 C CA . THR F 1 104 ? 9.883 12.626 -3.667 1.00 30.17 115 THR F CA 1
ATOM 7226 C C . THR F 1 104 ? 10.912 11.774 -4.430 1.00 31.70 115 THR F C 1
ATOM 7227 O O . THR F 1 104 ? 10.928 11.772 -5.677 1.00 30.84 115 THR F O 1
ATOM 7231 N N . LEU F 1 105 ? 11.847 11.166 -3.714 1.00 29.07 116 LEU F N 1
ATOM 7232 C CA . LEU F 1 105 ? 12.917 10.349 -4.362 1.00 29.24 116 LEU F CA 1
ATOM 7233 C C . LEU F 1 105 ? 12.300 9.159 -5.083 1.00 32.82 116 LEU F C 1
ATOM 7234 O O . LEU F 1 105 ? 12.701 8.820 -6.198 1.00 32.84 116 LEU F O 1
ATOM 7239 N N . LYS F 1 106 ? 11.251 8.594 -4.508 1.00 30.06 117 LYS F N 1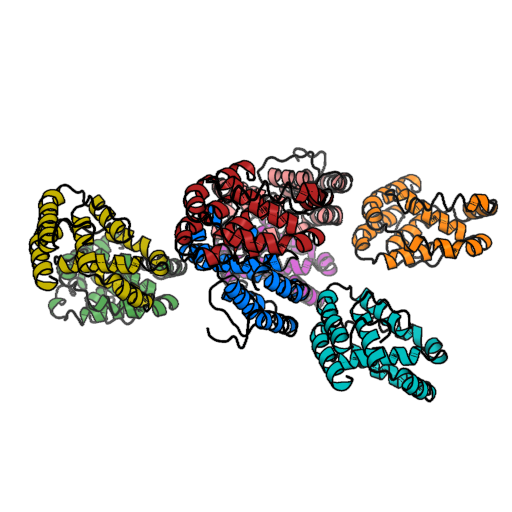
ATOM 7240 C CA . LYS F 1 106 ? 10.510 7.532 -5.208 1.00 33.66 117 LYS F CA 1
ATOM 7241 C C . LYS F 1 106 ? 9.899 8.100 -6.523 1.00 34.14 117 LYS F C 1
ATOM 7242 O O . LYS F 1 106 ? 9.958 7.458 -7.543 1.00 40.14 117 LYS F O 1
ATOM 7248 N N . TYR F 1 107 ? 9.274 9.285 -6.479 1.00 35.15 118 TYR F N 1
ATOM 7249 C CA . TYR F 1 107 ? 8.707 9.856 -7.727 1.00 37.53 118 TYR F CA 1
ATOM 7250 C C . TYR F 1 107 ? 9.828 9.986 -8.794 1.00 40.17 118 TYR F C 1
ATOM 7251 O O . TYR F 1 107 ? 9.587 9.805 -9.999 1.00 40.94 118 TYR F O 1
ATOM 7260 N N . ILE F 1 108 ? 11.005 10.429 -8.374 1.00 36.85 119 ILE F N 1
ATOM 7261 C CA . ILE F 1 108 ? 12.081 10.680 -9.288 1.00 37.34 119 ILE F CA 1
ATOM 7262 C C . ILE F 1 108 ? 12.550 9.355 -9.884 1.00 37.84 119 ILE F C 1
ATOM 7263 O O . ILE F 1 108 ? 12.844 9.312 -11.070 1.00 42.67 119 ILE F O 1
ATOM 7268 N N . MET F 1 109 ? 12.664 8.313 -9.050 1.00 38.67 120 MET F N 1
ATOM 7269 C CA . MET F 1 109 ? 13.104 6.976 -9.505 1.00 42.08 120 MET F CA 1
ATOM 7270 C C . MET F 1 109 ? 12.023 6.288 -10.357 1.00 47.99 120 MET F C 1
ATOM 7271 O O . MET F 1 109 ? 12.342 5.335 -11.062 1.00 47.12 120 MET F O 1
ATOM 7276 N N . ASN F 1 110 ? 10.779 6.799 -10.342 1.00 51.72 121 ASN F N 1
ATOM 7277 C CA . ASN F 1 110 ? 9.696 6.339 -11.258 1.00 56.53 121 ASN F CA 1
ATOM 7278 C C . ASN F 1 110 ? 9.977 6.790 -12.701 1.00 58.35 121 ASN F C 1
ATOM 7279 O O . ASN F 1 110 ? 9.278 6.364 -13.605 1.00 64.04 121 ASN F O 1
ATOM 7284 N N . ASN F 1 111 ? 10.950 7.679 -12.916 1.00 56.36 122 ASN F N 1
ATOM 7285 C CA . ASN F 1 111 ? 11.379 8.154 -14.265 1.00 57.42 122 ASN F CA 1
ATOM 7286 C C . ASN F 1 111 ? 12.627 7.356 -14.696 1.00 60.00 122 ASN F C 1
ATOM 7287 O O . ASN F 1 111 ? 13.680 7.515 -14.124 1.00 59.72 122 ASN F O 1
ATOM 7292 N N . PRO F 1 112 ? 12.506 6.449 -15.687 1.00 67.53 123 PRO F N 1
ATOM 7293 C CA . PRO F 1 112 ? 13.645 5.562 -16.043 1.00 68.76 123 PRO F CA 1
ATOM 7294 C C . PRO F 1 112 ? 14.975 6.242 -16.412 1.00 70.27 123 PRO F C 1
ATOM 7295 O O . PRO F 1 112 ? 16.056 5.685 -16.132 1.00 70.95 123 PRO F O 1
ATOM 7299 N N . ASP F 1 113 ? 14.914 7.421 -17.038 1.00 71.96 124 ASP F N 1
ATOM 7300 C CA . ASP F 1 113 ? 16.136 8.195 -17.293 1.00 72.84 124 ASP F CA 1
ATOM 7301 C C . ASP F 1 113 ? 16.800 8.627 -15.973 1.00 68.05 124 ASP F C 1
ATOM 7302 O O . ASP F 1 113 ? 18.025 8.484 -15.804 1.00 65.93 124 ASP F O 1
ATOM 7307 N N . PHE F 1 114 ? 16.006 9.181 -15.051 1.00 61.45 125 PHE F N 1
ATOM 7308 C CA . PHE F 1 114 ? 16.577 9.688 -13.808 1.00 54.41 125 PHE F CA 1
ATOM 7309 C C . PHE F 1 114 ? 17.032 8.518 -12.928 1.00 55.31 125 PHE F C 1
ATOM 7310 O O . PHE F 1 114 ? 18.015 8.645 -12.179 1.00 53.99 125 PHE F O 1
ATOM 7318 N N . LYS F 1 115 ? 16.361 7.373 -13.022 1.00 55.07 126 LYS F N 1
ATOM 7319 C CA . LYS F 1 115 ? 16.773 6.216 -12.246 1.00 56.78 126 LYS F CA 1
ATOM 7320 C C . LYS F 1 115 ? 18.138 5.734 -12.700 1.00 60.44 126 LYS F C 1
ATOM 7321 O O . LYS F 1 115 ? 18.999 5.416 -11.882 1.00 60.02 126 LYS F O 1
ATOM 7327 N N . THR F 1 116 ? 18.331 5.685 -14.011 1.00 65.94 127 THR F N 1
ATOM 7328 C CA . THR F 1 116 ? 19.618 5.289 -14.565 1.00 69.00 127 THR F CA 1
ATOM 7329 C C . THR F 1 116 ? 20.741 6.226 -14.105 1.00 67.93 127 THR F C 1
ATOM 7330 O O . THR F 1 116 ? 21.792 5.763 -13.695 1.00 65.18 127 THR F O 1
ATOM 7334 N N . THR F 1 117 ? 20.494 7.539 -14.143 1.00 64.96 128 THR F N 1
ATOM 7335 C CA . THR F 1 117 ? 21.507 8.516 -13.745 1.00 60.37 128 THR F CA 1
ATOM 7336 C C . THR F 1 117 ? 21.798 8.538 -12.232 1.00 60.15 128 THR F C 1
ATOM 7337 O O . THR F 1 117 ? 22.960 8.651 -11.837 1.00 61.76 128 THR F O 1
ATOM 7341 N N . TYR F 1 118 ? 20.763 8.460 -11.390 1.00 57.32 129 TYR F N 1
ATOM 7342 C CA . TYR F 1 118 ? 20.925 8.831 -9.980 1.00 54.69 129 TYR F CA 1
ATOM 7343 C C . TYR F 1 118 ? 20.786 7.705 -8.980 1.00 55.08 129 TYR F C 1
ATOM 7344 O O . TYR F 1 118 ? 21.011 7.944 -7.809 1.00 54.04 129 TYR F O 1
ATOM 7353 N N . ALA F 1 119 ? 20.397 6.502 -9.395 1.00 53.88 130 ALA F N 1
ATOM 7354 C CA . ALA F 1 119 ? 20.061 5.471 -8.402 1.00 54.93 130 ALA F CA 1
ATOM 7355 C C . ALA F 1 119 ? 21.242 5.062 -7.531 1.00 52.66 130 ALA F C 1
ATOM 7356 O O . ALA F 1 119 ? 21.084 4.913 -6.331 1.00 50.50 130 ALA F O 1
ATOM 7358 N N . GLU F 1 120 ? 22.423 4.919 -8.123 1.00 54.26 131 GLU F N 1
ATOM 7359 C CA . GLU F 1 120 ? 23.592 4.507 -7.347 1.00 56.52 131 GLU F CA 1
ATOM 7360 C C . GLU F 1 120 ? 24.023 5.522 -6.299 1.00 52.57 131 GLU F C 1
ATOM 7361 O O . GLU F 1 120 ? 24.267 5.180 -5.113 1.00 51.60 131 GLU F O 1
ATOM 7367 N N . VAL F 1 121 ? 24.070 6.794 -6.672 1.00 51.40 132 VAL F N 1
ATOM 7368 C CA . VAL F 1 121 ? 24.436 7.812 -5.668 1.00 50.27 132 VAL F CA 1
ATOM 7369 C C . VAL F 1 121 ? 23.372 7.906 -4.565 1.00 47.47 132 VAL F C 1
ATOM 7370 O O . VAL F 1 121 ? 23.707 8.057 -3.390 1.00 47.70 132 VAL F O 1
ATOM 7374 N N . LEU F 1 122 ? 22.089 7.792 -4.909 1.00 48.65 133 LEU F N 1
ATOM 7375 C CA . LEU F 1 122 ? 21.050 7.834 -3.875 1.00 46.51 133 LEU F CA 1
ATOM 7376 C C . LEU F 1 122 ? 21.211 6.693 -2.898 1.00 43.92 133 LEU F C 1
ATOM 7377 O O . LEU F 1 122 ? 21.067 6.872 -1.684 1.00 43.04 133 LEU F O 1
ATOM 7382 N N . GLY F 1 123 ? 21.490 5.513 -3.413 1.00 46.17 134 GLY F N 1
ATOM 7383 C CA . GLY F 1 123 ? 21.656 4.349 -2.553 1.00 46.04 134 GLY F CA 1
ATOM 7384 C C . GLY F 1 123 ? 22.823 4.555 -1.615 1.00 48.19 134 GLY F C 1
ATOM 7385 O O . GLY F 1 123 ? 22.736 4.283 -0.421 1.00 46.40 134 GLY F O 1
ATOM 7386 N N A SER F 1 124 ? 23.930 5.035 -2.174 0.43 49.53 135 SER F N 1
ATOM 7387 N N B SER F 1 124 ? 23.928 5.034 -2.161 0.57 48.23 135 SER F N 1
ATOM 7388 C CA A SER F 1 124 ? 25.114 5.367 -1.410 0.43 49.30 135 SER F CA 1
ATOM 7389 C CA B SER F 1 124 ? 25.070 5.371 -1.356 0.57 46.70 135 SER F CA 1
ATOM 7390 C C A SER F 1 124 ? 24.858 6.381 -0.287 0.43 47.51 135 SER F C 1
ATOM 7391 C C B SER F 1 124 ? 24.812 6.370 -0.253 0.57 46.01 135 SER F C 1
ATOM 7392 O O A SER F 1 124 ? 25.314 6.180 0.831 0.43 47.05 135 SER F O 1
ATOM 7393 O O B SER F 1 124 ? 25.283 6.195 0.855 0.57 45.10 135 SER F O 1
ATOM 7398 N N . ARG F 1 125 ? 24.154 7.475 -0.594 1.00 44.81 136 ARG F N 1
ATOM 7399 C CA . ARG F 1 125 ? 23.935 8.552 0.380 1.00 43.05 136 ARG F CA 1
ATOM 7400 C C . ARG F 1 125 ? 22.858 8.219 1.422 1.00 38.03 136 ARG F C 1
ATOM 7401 O O . ARG F 1 125 ? 22.994 8.579 2.562 1.00 36.33 136 ARG F O 1
ATOM 7409 N N . ILE F 1 126 ? 21.819 7.496 1.045 1.00 36.46 137 ILE F N 1
ATOM 7410 C CA . ILE F 1 126 ? 20.827 7.071 2.031 1.00 36.97 137 ILE F CA 1
ATOM 7411 C C . ILE F 1 126 ? 21.492 6.155 3.082 1.00 35.07 137 ILE F C 1
ATOM 7412 O O . ILE F 1 126 ? 21.145 6.161 4.266 1.00 33.14 137 ILE F O 1
ATOM 7417 N N . ALA F 1 127 ? 22.486 5.368 2.681 1.00 36.59 138 ALA F N 1
ATOM 7418 C CA . ALA F 1 127 ? 23.169 4.490 3.624 1.00 39.42 138 ALA F CA 1
ATOM 7419 C C . ALA F 1 127 ? 23.836 5.250 4.768 1.00 38.86 138 ALA F C 1
ATOM 7420 O O . ALA F 1 127 ? 24.084 4.702 5.836 1.00 35.00 138 ALA F O 1
ATOM 7422 N N A ASP F 1 128 ? 24.129 6.531 4.559 0.62 37.28 139 ASP F N 1
ATOM 7423 N N B ASP F 1 128 ? 24.083 6.523 4.541 0.38 37.05 139 ASP F N 1
ATOM 7424 C CA A ASP F 1 128 ? 24.808 7.321 5.598 0.62 39.74 139 ASP F CA 1
ATOM 7425 C CA B ASP F 1 128 ? 24.747 7.339 5.503 0.38 38.43 139 ASP F CA 1
ATOM 7426 C C A ASP F 1 128 ? 23.871 8.006 6.620 0.62 36.09 139 ASP F C 1
ATOM 7427 C C B ASP F 1 128 ? 23.868 7.994 6.585 0.38 35.76 139 ASP F C 1
ATOM 7428 O O A ASP F 1 128 ? 24.352 8.639 7.562 0.62 40.32 139 ASP F O 1
ATOM 7429 O O B ASP F 1 128 ? 24.377 8.632 7.502 0.38 38.32 139 ASP F O 1
ATOM 7438 N N . ILE F 1 129 ? 22.565 7.878 6.454 1.00 33.63 140 ILE F N 1
ATOM 7439 C CA . ILE F 1 129 ? 21.638 8.594 7.350 1.00 33.32 140 ILE F CA 1
ATOM 7440 C C . ILE F 1 129 ? 21.390 7.851 8.654 1.00 33.60 140 ILE F C 1
ATOM 7441 O O . ILE F 1 129 ? 21.740 6.658 8.807 1.00 32.83 140 ILE F O 1
ATOM 7446 N N . ASP F 1 130 ? 20.805 8.556 9.604 1.00 30.83 141 ASP F N 1
ATOM 7447 C CA . ASP F 1 130 ? 20.460 8.014 10.878 1.00 35.89 141 ASP F CA 1
ATOM 7448 C C . ASP F 1 130 ? 19.198 8.719 11.408 1.00 33.38 141 ASP F C 1
ATOM 7449 O O . ASP F 1 130 ? 19.297 9.680 12.178 1.00 32.12 141 ASP F O 1
ATOM 7454 N N . ILE F 1 131 ? 18.036 8.198 11.031 1.00 30.27 142 ILE F N 1
ATOM 7455 C CA . ILE F 1 131 ? 16.765 8.850 11.310 1.00 29.53 142 ILE F CA 1
ATOM 7456 C C . ILE F 1 131 ? 15.875 8.075 12.304 1.00 29.11 142 ILE F C 1
ATOM 7457 O O . ILE F 1 131 ? 14.727 8.469 12.519 1.00 30.89 142 ILE F O 1
ATOM 7462 N N . LYS F 1 132 ? 16.406 7.069 12.991 1.00 28.55 143 LYS F N 1
ATOM 7463 C CA . LYS F 1 132 ? 15.560 6.309 13.933 1.00 30.40 143 LYS F CA 1
ATOM 7464 C C . LYS F 1 132 ? 14.906 7.163 15.003 1.00 31.03 143 LYS F C 1
ATOM 7465 O O . LYS F 1 132 ? 13.714 7.022 15.273 1.00 28.83 143 LYS F O 1
ATOM 7471 N N . GLN F 1 133 ? 15.682 8.068 15.597 1.00 33.49 144 GLN F N 1
ATOM 7472 C CA . GLN F 1 133 ? 15.149 8.896 16.658 1.00 34.36 144 GLN F CA 1
ATOM 7473 C C . GLN F 1 133 ? 14.116 9.881 16.171 1.00 31.45 144 GLN F C 1
ATOM 7474 O O . GLN F 1 133 ? 13.079 10.076 16.859 1.00 30.46 144 GLN F O 1
ATOM 7480 N N . VAL F 1 134 ? 14.365 10.533 15.027 1.00 30.59 145 VAL F N 1
ATOM 7481 C CA . VAL F 1 134 ? 13.326 11.434 14.473 1.00 28.28 145 VAL F CA 1
ATOM 7482 C C . VAL F 1 134 ? 12.047 10.668 14.154 1.00 27.53 145 VAL F C 1
ATOM 7483 O O . VAL F 1 134 ? 10.928 11.179 14.328 1.00 26.96 145 VAL F O 1
ATOM 7487 N N . ILE F 1 135 ? 12.148 9.427 13.660 1.00 25.82 146 ILE F N 1
ATOM 7488 C CA . ILE F 1 135 ? 10.942 8.627 13.433 1.00 24.71 146 ILE F CA 1
ATOM 7489 C C . ILE F 1 135 ? 10.186 8.359 14.734 1.00 25.44 146 ILE F C 1
ATOM 7490 O O . ILE F 1 135 ? 8.967 8.657 14.847 1.00 30.47 146 ILE F O 1
ATOM 7495 N N . ARG F 1 136 ? 10.884 7.843 15.734 1.00 28.67 147 ARG F N 1
ATOM 7496 C CA . ARG F 1 136 ? 10.256 7.440 16.978 1.00 28.44 147 ARG F CA 1
ATOM 7497 C C . ARG F 1 136 ? 9.602 8.633 17.722 1.00 29.26 147 ARG F C 1
ATOM 7498 O O . ARG F 1 136 ? 8.493 8.522 18.197 1.00 31.29 147 ARG F O 1
ATOM 7506 N N . GLU F 1 137 ? 10.284 9.781 17.721 1.00 27.75 148 GLU F N 1
ATOM 7507 C CA . GLU F 1 137 ? 9.800 10.953 18.407 1.00 29.90 148 GLU F CA 1
ATOM 7508 C C . GLU F 1 137 ? 8.609 11.632 17.754 1.00 29.45 148 GLU F C 1
ATOM 7509 O O . GLU F 1 137 ? 7.847 12.320 18.431 1.00 31.52 148 GLU F O 1
ATOM 7515 N N . ASN F 1 138 ? 8.402 11.439 16.456 1.00 26.55 149 ASN F N 1
ATOM 7516 C CA . ASN F 1 138 ? 7.434 12.193 15.729 1.00 27.09 149 ASN F CA 1
ATOM 7517 C C . ASN F 1 138 ? 6.362 11.454 14.944 1.00 24.31 149 ASN F C 1
ATOM 7518 O O . ASN F 1 138 ? 5.459 12.083 14.393 1.00 27.69 149 ASN F O 1
ATOM 7523 N N . ILE F 1 139 ? 6.451 10.143 14.850 1.00 26.40 150 ILE F N 1
ATOM 7524 C CA . ILE F 1 139 ? 5.553 9.420 13.914 1.00 26.76 150 ILE F CA 1
ATOM 7525 C C . ILE F 1 139 ? 4.043 9.546 14.323 1.00 27.19 150 ILE F C 1
ATOM 7526 O O . ILE F 1 139 ? 3.176 9.654 13.466 1.00 25.14 150 ILE F O 1
ATOM 7531 N N . LEU F 1 140 ? 3.740 9.535 15.634 1.00 28.05 151 LEU F N 1
ATOM 7532 C CA . LEU F 1 140 ? 2.337 9.555 16.070 1.00 29.56 151 LEU F CA 1
ATOM 7533 C C . LEU F 1 140 ? 1.747 10.888 15.679 1.00 31.80 151 LEU F C 1
ATOM 7534 O O . LEU F 1 140 ? 0.691 10.949 15.079 1.00 30.11 151 LEU F O 1
ATOM 7539 N N . GLN F 1 141 ? 2.497 11.952 15.946 1.00 31.14 152 GLN F N 1
ATOM 7540 C CA . GLN F 1 141 ? 2.040 13.277 15.555 1.00 32.39 152 GLN F CA 1
ATOM 7541 C C . GLN F 1 141 ? 1.878 13.451 14.064 1.00 29.57 152 GLN F C 1
ATOM 7542 O O . GLN F 1 141 ? 0.900 14.058 13.628 1.00 29.58 152 GLN F O 1
ATOM 7548 N N . LEU F 1 142 ? 2.854 12.976 13.299 1.00 29.90 153 LEU F N 1
ATOM 7549 C CA . LEU F 1 142 ? 2.783 13.037 11.865 1.00 31.81 153 LEU F CA 1
ATOM 7550 C C . LEU F 1 142 ? 1.547 12.268 11.357 1.00 28.55 153 LEU F C 1
ATOM 7551 O O . LEU F 1 142 ? 0.872 12.704 10.421 1.00 32.07 153 LEU F O 1
ATOM 7556 N N . SER F 1 143 ? 1.286 11.085 11.932 1.00 30.35 154 SER F N 1
ATOM 7557 C CA . SER F 1 143 ? 0.085 10.286 11.561 1.00 30.11 154 SER F CA 1
ATOM 7558 C C . SER F 1 143 ? -1.195 11.122 11.759 1.00 31.29 154 SER F C 1
ATOM 7559 O O . SER F 1 143 ? -2.050 11.190 10.881 1.00 32.33 154 SER F O 1
ATOM 7562 N N . ASN F 1 144 ? -1.290 11.850 12.888 1.00 34.35 155 ASN F N 1
ATOM 7563 C CA . ASN F 1 144 ? -2.446 12.727 13.094 1.00 34.54 155 ASN F CA 1
ATOM 7564 C C . ASN F 1 144 ? -2.496 13.891 12.107 1.00 34.10 155 ASN F C 1
ATOM 7565 O O . ASN F 1 144 ? -3.565 14.197 11.634 1.00 32.81 155 ASN F O 1
ATOM 7570 N N . ASP F 1 145 ? -1.349 14.469 11.743 1.00 34.44 156 ASP F N 1
ATOM 7571 C CA . ASP F 1 145 ? -1.301 15.601 10.830 1.00 35.30 156 ASP F CA 1
ATOM 7572 C C . ASP F 1 145 ? -1.738 15.167 9.434 1.00 37.17 156 ASP F C 1
ATOM 7573 O O . ASP F 1 145 ? -2.469 15.881 8.736 1.00 36.93 156 ASP F O 1
ATOM 7578 N N . ILE F 1 146 ? -1.272 13.998 9.028 1.00 34.17 157 ILE F N 1
ATOM 7579 C CA . ILE F 1 146 ? -1.660 13.445 7.751 1.00 35.98 157 ILE F CA 1
ATOM 7580 C C . ILE F 1 146 ? -3.167 13.130 7.709 1.00 36.68 157 ILE F C 1
ATOM 7581 O O . ILE F 1 146 ? -3.840 13.367 6.698 1.00 36.08 157 ILE F O 1
ATOM 7586 N N . ARG F 1 147 ? -3.702 12.561 8.776 1.00 34.56 158 ARG F N 1
ATOM 7587 C CA . ARG F 1 147 ? -5.134 12.281 8.817 1.00 39.10 158 ARG F CA 1
ATOM 7588 C C . ARG F 1 147 ? -5.940 13.543 8.652 1.00 43.61 158 ARG F C 1
ATOM 7589 O O . ARG F 1 147 ? -6.913 13.562 7.900 1.00 40.44 158 ARG F O 1
ATOM 7597 N N . GLU F 1 148 ? -5.550 14.581 9.388 1.00 41.84 159 GLU F N 1
ATOM 7598 C CA . GLU F 1 148 ? -6.233 15.863 9.376 1.00 45.49 159 GLU F CA 1
ATOM 7599 C C . GLU F 1 148 ? -6.188 16.547 7.982 1.00 45.32 159 GLU F C 1
ATOM 7600 O O . GLU F 1 148 ? -7.193 17.031 7.517 1.00 46.70 159 GLU F O 1
ATOM 7606 N N . ARG F 1 149 ? -5.026 16.524 7.333 1.00 41.93 160 ARG F N 1
ATOM 7607 C CA . ARG F 1 149 ? -4.819 17.194 6.048 1.00 40.78 160 ARG F CA 1
ATOM 7608 C C . ARG F 1 149 ? -5.442 16.430 4.869 1.00 42.55 160 ARG F C 1
ATOM 7609 O O . ARG F 1 149 ? -6.060 17.026 4.006 1.00 39.13 160 ARG F O 1
ATOM 7611 N N . TYR F 1 150 ? -5.335 15.106 4.856 1.00 41.94 161 TYR F N 1
ATOM 7612 C CA . TYR F 1 150 ? -5.746 14.328 3.697 1.00 43.53 161 TYR F CA 1
ATOM 7613 C C . TYR F 1 150 ? -7.030 13.504 3.840 1.00 49.14 161 TYR F C 1
ATOM 7614 O O . TYR F 1 150 ? -7.504 13.063 2.808 1.00 56.15 161 TYR F O 1
ATOM 7623 N N . LEU F 1 151 ? -7.616 13.314 5.033 1.00 49.04 162 LEU F N 1
ATOM 7624 C CA . LEU F 1 151 ? -8.827 12.442 5.182 1.00 51.15 162 LEU F CA 1
ATOM 7625 C C . LEU F 1 151 ? -10.077 13.114 5.777 1.00 54.38 162 LEU F C 1
ATOM 7626 O O . LEU F 1 151 ? -9.970 14.134 6.457 1.00 58.25 162 LEU F O 1
ATOM 7631 N N . VAL G 1 2 ? -22.891 -4.758 79.347 1.00 60.73 13 VAL G N 1
ATOM 7632 C CA . VAL G 1 2 ? -21.662 -4.644 78.506 1.00 57.16 13 VAL G CA 1
ATOM 7633 C C . VAL G 1 2 ? -20.997 -6.036 78.370 1.00 57.26 13 VAL G C 1
ATOM 7634 O O . VAL G 1 2 ? -20.836 -6.752 79.352 1.00 47.20 13 VAL G O 1
ATOM 7638 N N . LEU G 1 3 ? -20.550 -6.356 77.150 1.00 58.96 14 LEU G N 1
ATOM 7639 C CA . LEU G 1 3 ? -19.772 -7.593 76.835 1.00 54.47 14 LEU G CA 1
ATOM 7640 C C . LEU G 1 3 ? -18.640 -7.784 77.828 1.00 50.63 14 LEU G C 1
ATOM 7641 O O . LEU G 1 3 ? -17.821 -6.867 78.026 1.00 51.90 14 LEU G O 1
ATOM 7646 N N . GLY G 1 4 ? -18.605 -8.945 78.467 1.00 42.58 15 GLY G N 1
ATOM 7647 C CA . GLY G 1 4 ? -17.481 -9.332 79.292 1.00 44.96 15 GLY G CA 1
ATOM 7648 C C . GLY G 1 4 ? -17.596 -8.815 80.691 1.00 42.96 15 GLY G C 1
ATOM 7649 O O . GLY G 1 4 ? -16.703 -9.064 81.533 1.00 48.99 15 GLY G O 1
ATOM 7650 N N . TYR G 1 5 ? -18.702 -8.135 80.996 1.00 36.63 16 TYR G N 1
ATOM 7651 C CA . TYR G 1 5 ? -18.829 -7.559 82.330 1.00 33.62 16 TYR G CA 1
ATOM 7652 C C . TYR G 1 5 ? -20.136 -8.119 82.909 1.00 30.99 16 TYR G C 1
ATOM 7653 O O . TYR G 1 5 ? -21.228 -8.027 82.292 1.00 27.33 16 TYR G O 1
ATOM 7662 N N . VAL G 1 6 ? -19.990 -8.736 84.088 1.00 29.51 17 VAL G N 1
ATOM 7663 C CA . VAL G 1 6 ? -21.102 -9.368 84.722 1.00 30.59 17 VAL G CA 1
ATOM 7664 C C . VAL G 1 6 ? -22.174 -8.306 85.085 1.00 31.04 17 VAL G C 1
ATOM 7665 O O . VAL G 1 6 ? -23.365 -8.537 84.934 1.00 32.61 17 VAL G O 1
ATOM 7669 N N . SER G 1 7 ? -21.728 -7.151 85.569 1.00 31.06 18 SER G N 1
ATOM 7670 C CA . SER G 1 7 ? -22.663 -6.155 86.117 1.00 34.43 18 SER G CA 1
ATOM 7671 C C . SER G 1 7 ? -22.297 -4.778 85.571 1.00 35.03 18 SER G C 1
ATOM 7672 O O . SER G 1 7 ? -21.705 -4.660 84.482 1.00 33.07 18 SER G O 1
ATOM 7675 N N . ASP G 1 8 ? -22.596 -3.716 86.330 1.00 35.30 19 ASP G N 1
ATOM 7676 C CA . ASP G 1 8 ? -22.248 -2.421 85.845 1.00 35.28 19 ASP G CA 1
ATOM 7677 C C . ASP G 1 8 ? -20.755 -2.079 86.057 1.00 33.59 19 ASP G C 1
ATOM 7678 O O . ASP G 1 8 ? -19.976 -2.832 86.636 1.00 30.73 19 ASP G O 1
ATOM 7683 N N . MET G 1 9 ? -20.345 -0.887 85.632 1.00 34.24 20 MET G N 1
ATOM 7684 C CA . MET G 1 9 ? -18.962 -0.479 85.761 1.00 33.52 20 MET G CA 1
ATOM 7685 C C . MET G 1 9 ? -18.572 0.034 87.143 1.00 33.92 20 MET G C 1
ATOM 7686 O O . MET G 1 9 ? -17.389 0.047 87.444 1.00 32.08 20 MET G O 1
ATOM 7691 N N . HIS G 1 10 ? -19.534 0.414 87.976 1.00 34.55 21 HIS G N 1
ATOM 7692 C CA . HIS G 1 10 ? -19.262 0.688 89.386 1.00 36.45 21 HIS G CA 1
ATOM 7693 C C . HIS G 1 10 ? -18.775 -0.560 90.084 1.00 35.26 21 HIS G C 1
ATOM 7694 O O . HIS G 1 10 ? -17.746 -0.550 90.733 1.00 36.64 21 HIS G O 1
ATOM 7701 N N . THR G 1 11 ? -19.516 -1.654 89.927 1.00 34.35 22 THR G N 1
ATOM 7702 C CA . THR G 1 11 ? -19.105 -2.912 90.458 1.00 35.22 22 THR G CA 1
ATOM 7703 C C . THR G 1 11 ? -17.746 -3.336 89.887 1.00 35.02 22 THR G C 1
ATOM 7704 O O . THR G 1 11 ? -16.936 -3.868 90.601 1.00 37.35 22 THR G O 1
ATOM 7708 N N . GLU G 1 12 ? -17.574 -3.176 88.584 1.00 33.52 23 GLU G N 1
ATOM 7709 C CA . GLU G 1 12 ? -16.371 -3.683 87.901 1.00 31.67 23 GLU G CA 1
ATOM 7710 C C . GLU G 1 12 ? -15.147 -2.915 88.414 1.00 31.79 23 GLU G C 1
ATOM 7711 O O . GLU G 1 12 ? -14.166 -3.529 88.755 1.00 30.24 23 GLU G O 1
ATOM 7717 N N . LEU G 1 13 ? -15.257 -1.608 88.534 1.00 28.91 24 LEU G N 1
ATOM 7718 C CA . LEU G 1 13 ? -14.120 -0.849 88.985 1.00 32.06 24 LEU G CA 1
ATOM 7719 C C . LEU G 1 13 ? -13.774 -1.070 90.446 1.00 31.70 24 LEU G C 1
ATOM 7720 O O . LEU G 1 13 ? -12.617 -1.228 90.763 1.00 35.74 24 LEU G O 1
ATOM 7725 N N . ALA G 1 14 ? -14.759 -1.162 91.310 1.00 33.02 25 ALA G N 1
ATOM 7726 C CA . ALA G 1 14 ? -14.553 -1.498 92.676 1.00 33.25 25 ALA G CA 1
ATOM 7727 C C . ALA G 1 14 ? -13.894 -2.855 92.803 1.00 35.26 25 ALA G C 1
ATOM 7728 O O . ALA G 1 14 ? -12.930 -3.009 93.588 1.00 35.19 25 ALA G O 1
ATOM 7730 N N . SER G 1 15 ? -14.433 -3.867 92.131 1.00 29.63 26 SER G N 1
ATOM 7731 C CA . SER G 1 15 ? -13.893 -5.212 92.234 1.00 30.98 26 SER G CA 1
ATOM 7732 C C . SER G 1 15 ? -12.459 -5.260 91.747 1.00 30.20 26 SER G C 1
ATOM 7733 O O . SER G 1 15 ? -11.621 -5.980 92.335 1.00 28.92 26 SER G O 1
ATOM 7736 N N . ILE G 1 16 ? -12.196 -4.671 90.589 1.00 28.65 27 ILE G N 1
ATOM 7737 C CA . ILE G 1 16 ? -10.850 -4.886 89.994 1.00 29.62 27 ILE G CA 1
ATOM 7738 C C . ILE G 1 16 ? -9.801 -4.108 90.749 1.00 29.39 27 ILE G C 1
ATOM 7739 O O . ILE G 1 16 ? -8.673 -4.582 90.907 1.00 28.91 27 ILE G O 1
ATOM 7744 N N . SER G 1 17 ? -10.165 -2.929 91.240 1.00 27.37 28 SER G N 1
ATOM 7745 C CA . SER G 1 17 ? -9.227 -2.175 92.055 1.00 31.02 28 SER G CA 1
ATOM 7746 C C . SER G 1 17 ? -8.850 -2.926 93.311 1.00 33.93 28 SER G C 1
ATOM 7747 O O . SER G 1 17 ? -7.704 -2.894 93.738 1.00 32.60 28 SER G O 1
ATOM 7750 N N . GLN G 1 18 ? -9.821 -3.608 93.912 1.00 34.38 29 GLN G N 1
ATOM 7751 C CA . GLN G 1 18 ? -9.566 -4.453 95.101 1.00 40.59 29 GLN G CA 1
ATOM 7752 C C . GLN G 1 18 ? -8.662 -5.606 94.771 1.00 37.77 29 GLN G C 1
ATOM 7753 O O . GLN G 1 18 ? -7.817 -5.981 95.574 1.00 35.23 29 GLN G O 1
ATOM 7759 N N . LEU G 1 19 ? -8.849 -6.183 93.584 1.00 35.44 30 LEU G N 1
ATOM 7760 C CA . LEU G 1 19 ? -7.982 -7.286 93.169 1.00 36.04 30 LEU G CA 1
ATOM 7761 C C . LEU G 1 19 ? -6.550 -6.785 92.954 1.00 34.32 30 LEU G C 1
ATOM 7762 O O . LEU G 1 19 ? -5.579 -7.477 93.316 1.00 36.29 30 LEU G O 1
ATOM 7767 N N . VAL G 1 20 ? -6.402 -5.583 92.411 1.00 29.04 31 VAL G N 1
ATOM 7768 C CA . VAL G 1 20 ? -5.083 -5.027 92.216 1.00 31.17 31 VAL G CA 1
ATOM 7769 C C . VAL G 1 20 ? -4.364 -4.912 93.563 1.00 34.31 31 VAL G C 1
ATOM 7770 O O . VAL G 1 20 ? -3.215 -5.290 93.680 1.00 34.62 31 VAL G O 1
ATOM 7774 N N . ILE G 1 21 ? -5.025 -4.314 94.539 1.00 37.44 32 ILE G N 1
ATOM 7775 C CA . ILE G 1 21 ? -4.463 -4.219 95.915 1.00 42.23 32 ILE G CA 1
ATOM 7776 C C . ILE G 1 21 ? -4.037 -5.561 96.451 1.00 43.34 32 ILE G C 1
ATOM 7777 O O . ILE G 1 21 ? -2.976 -5.664 97.057 1.00 50.61 32 ILE G O 1
ATOM 7782 N N . ALA G 1 22 ? -4.913 -6.556 96.299 1.00 44.54 33 ALA G N 1
ATOM 7783 C CA . ALA G 1 22 ? -4.684 -7.889 96.826 1.00 48.99 33 ALA G CA 1
ATOM 7784 C C . ALA G 1 22 ? -3.508 -8.613 96.138 1.00 50.83 33 ALA G C 1
ATOM 7785 O O . ALA G 1 22 ? -2.827 -9.392 96.780 1.00 46.38 33 ALA G O 1
ATOM 7787 N N . LYS G 1 23 ? -3.231 -8.314 94.877 1.00 42.06 34 LYS G N 1
ATOM 7788 C CA . LYS G 1 23 ? -2.222 -9.033 94.136 1.00 43.25 34 LYS G CA 1
ATOM 7789 C C . LYS G 1 23 ? -0.952 -8.247 93.796 1.00 42.87 34 LYS G C 1
ATOM 7790 O O . LYS G 1 23 ? 0.025 -8.840 93.406 1.00 43.54 34 LYS G O 1
ATOM 7796 N N . ILE G 1 24 ? -0.956 -6.915 93.832 1.00 45.87 35 ILE G N 1
ATOM 7797 C CA . ILE G 1 24 ? 0.114 -6.116 93.125 1.00 47.06 35 ILE G CA 1
ATOM 7798 C C . ILE G 1 24 ? 1.516 -6.425 93.670 1.00 49.65 35 ILE G C 1
ATOM 7799 O O . ILE G 1 24 ? 2.488 -6.405 92.918 1.00 52.83 35 ILE G O 1
ATOM 7804 N N . GLU G 1 25 ? 1.615 -6.638 94.960 1.00 54.05 36 GLU G N 1
ATOM 7805 C CA . GLU G 1 25 ? 2.929 -6.908 95.570 1.00 62.15 36 GLU G CA 1
ATOM 7806 C C . GLU G 1 25 ? 3.531 -8.215 95.049 1.00 59.93 36 GLU G C 1
ATOM 7807 O O . GLU G 1 25 ? 4.724 -8.341 94.986 1.00 61.74 36 GLU G O 1
ATOM 7813 N N . THR G 1 26 ? 2.689 -9.162 94.666 1.00 58.11 37 THR G N 1
ATOM 7814 C CA . THR G 1 26 ? 3.141 -10.456 94.209 1.00 60.47 37 THR G CA 1
ATOM 7815 C C . THR G 1 26 ? 3.662 -10.455 92.755 1.00 58.25 37 THR G C 1
ATOM 7816 O O . THR G 1 26 ? 4.205 -11.448 92.314 1.00 54.74 37 THR G O 1
ATOM 7820 N N . ILE G 1 27 ? 3.425 -9.384 91.990 1.00 51.01 38 ILE G N 1
ATOM 7821 C CA . ILE G 1 27 ? 3.831 -9.334 90.599 1.00 48.34 38 ILE G CA 1
ATOM 7822 C C . ILE G 1 27 ? 5.204 -8.687 90.519 1.00 47.61 38 ILE G C 1
ATOM 7823 O O . ILE G 1 27 ? 5.367 -7.568 90.943 1.00 47.43 38 ILE G O 1
ATOM 7828 N N . ASP G 1 28 ? 6.176 -9.409 89.981 1.00 45.68 39 ASP G N 1
ATOM 7829 C CA A ASP G 1 28 ? 7.508 -8.895 89.806 0.54 48.07 39 ASP G CA 1
ATOM 7830 C CA B ASP G 1 28 ? 7.503 -8.862 89.799 0.46 46.74 39 ASP G CA 1
ATOM 7831 C C . ASP G 1 28 ? 7.459 -7.616 88.935 1.00 44.75 39 ASP G C 1
ATOM 7832 O O . ASP G 1 28 ? 6.702 -7.549 87.971 1.00 43.20 39 ASP G O 1
ATOM 7841 N N . ASN G 1 29 ? 8.275 -6.627 89.285 1.00 42.96 40 ASN G N 1
ATOM 7842 C CA . ASN G 1 29 ? 8.258 -5.352 88.567 1.00 38.36 40 ASN G CA 1
ATOM 7843 C C . ASN G 1 29 ? 8.566 -5.486 87.107 1.00 36.85 40 ASN G C 1
ATOM 7844 O O . ASN G 1 29 ? 7.966 -4.789 86.285 1.00 35.58 40 ASN G O 1
ATOM 7849 N N . ASP G 1 30 ? 9.490 -6.356 86.752 1.00 38.46 41 ASP G N 1
ATOM 7850 C CA . ASP G 1 30 ? 9.882 -6.494 85.362 1.00 42.65 41 ASP G CA 1
ATOM 7851 C C . ASP G 1 30 ? 8.721 -7.115 84.604 1.00 40.72 41 ASP G C 1
ATOM 7852 O O . ASP G 1 30 ? 8.480 -6.781 83.435 1.00 38.26 41 ASP G O 1
ATOM 7857 N N . ILE G 1 31 ? 7.975 -8.013 85.249 1.00 40.20 42 ILE G N 1
ATOM 7858 C CA . ILE G 1 31 ? 6.790 -8.634 84.597 1.00 39.76 42 ILE G CA 1
ATOM 7859 C C . ILE G 1 31 ? 5.634 -7.634 84.461 1.00 36.89 42 ILE G C 1
ATOM 7860 O O . ILE G 1 31 ? 5.014 -7.551 83.431 1.00 37.10 42 ILE G O 1
ATOM 7865 N N . LEU G 1 32 ? 5.419 -6.810 85.475 1.00 35.00 43 LEU G N 1
ATOM 7866 C CA . LEU G 1 32 ? 4.450 -5.752 85.384 1.00 33.93 43 LEU G CA 1
ATOM 7867 C C . LEU G 1 32 ? 4.731 -4.848 84.212 1.00 30.64 43 LEU G C 1
ATOM 7868 O O . LEU G 1 32 ? 3.813 -4.576 83.418 1.00 27.34 43 LEU G O 1
ATOM 7873 N N . ASN G 1 33 ? 5.995 -4.424 84.078 1.00 30.85 44 ASN G N 1
ATOM 7874 C CA . ASN G 1 33 ? 6.343 -3.536 82.998 1.00 31.85 44 ASN G CA 1
ATOM 7875 C C . ASN G 1 33 ? 6.186 -4.207 81.619 1.00 31.65 44 ASN G C 1
ATOM 7876 O O . ASN G 1 33 ? 5.717 -3.555 80.712 1.00 31.55 44 ASN G O 1
ATOM 7881 N N . LYS G 1 34 ? 6.539 -5.477 81.486 1.00 31.93 45 LYS G N 1
ATOM 7882 C CA . LYS G 1 34 ? 6.248 -6.258 80.238 1.00 34.41 45 LYS G CA 1
ATOM 7883 C C . LYS G 1 34 ? 4.776 -6.338 79.933 1.00 33.04 45 LYS G C 1
ATOM 7884 O O . LYS G 1 34 ? 4.391 -6.111 78.813 1.00 35.09 45 LYS G O 1
ATOM 7886 N N . ASP G 1 35 ? 3.958 -6.576 80.946 1.00 32.58 46 ASP G N 1
ATOM 7887 C CA . ASP G 1 35 ? 2.496 -6.559 80.810 1.00 31.26 46 ASP G CA 1
ATOM 7888 C C . ASP G 1 35 ? 1.946 -5.168 80.386 1.00 27.77 46 ASP G C 1
ATOM 7889 O O . ASP G 1 35 ? 1.075 -5.087 79.534 1.00 27.99 46 ASP G O 1
ATOM 7894 N N . ILE G 1 36 ? 2.471 -4.090 80.967 1.00 28.19 47 ILE G N 1
ATOM 7895 C CA . ILE G 1 36 ? 2.145 -2.726 80.499 1.00 26.96 47 ILE G CA 1
ATOM 7896 C C . ILE G 1 36 ? 2.477 -2.530 79.011 1.00 25.99 47 ILE G C 1
ATOM 7897 O O . ILE G 1 36 ? 1.640 -2.051 78.267 1.00 24.71 47 ILE G O 1
ATOM 7902 N N . VAL G 1 37 ? 3.698 -2.922 78.595 1.00 27.42 48 VAL G N 1
ATOM 7903 C CA . VAL G 1 37 ? 4.100 -2.809 77.187 1.00 29.86 48 VAL G CA 1
ATOM 7904 C C . VAL G 1 37 ? 3.145 -3.614 76.310 1.00 30.57 48 VAL G C 1
ATOM 7905 O O . VAL G 1 37 ? 2.648 -3.107 75.300 1.00 30.73 48 VAL G O 1
ATOM 7909 N N . ASN G 1 38 ? 2.867 -4.853 76.691 1.00 31.25 49 ASN G N 1
ATOM 7910 C CA . ASN G 1 38 ? 1.925 -5.673 75.953 1.00 31.63 49 ASN G CA 1
ATOM 7911 C C . ASN G 1 38 ? 0.540 -5.060 75.851 1.00 30.16 49 ASN G C 1
ATOM 7912 O O . ASN G 1 38 ? -0.075 -5.114 74.790 1.00 31.27 49 ASN G O 1
ATOM 7917 N N . PHE G 1 39 ? 0.021 -4.476 76.919 1.00 28.79 50 PHE G N 1
ATOM 7918 C CA . PHE G 1 39 ? -1.280 -3.721 76.832 1.00 28.08 50 PHE G CA 1
ATOM 7919 C C . PHE G 1 39 ? -1.200 -2.609 75.775 1.00 27.90 50 PHE G C 1
ATOM 7920 O O . PHE G 1 39 ? -2.091 -2.437 74.955 1.00 26.21 50 PHE G O 1
ATOM 7928 N N . ILE G 1 40 ? -0.110 -1.836 75.829 1.00 27.10 51 ILE G N 1
ATOM 7929 C CA . ILE G 1 40 ? 0.088 -0.715 74.912 1.00 28.48 51 ILE G CA 1
ATOM 7930 C C . ILE G 1 40 ? 0.105 -1.234 73.441 1.00 28.21 51 ILE G C 1
ATOM 7931 O O . ILE G 1 40 ? -0.394 -0.543 72.545 1.00 28.44 51 ILE G O 1
ATOM 7936 N N . MET G 1 41 ? 0.664 -2.410 73.229 1.00 31.75 52 MET G N 1
ATOM 7937 C CA . MET G 1 41 ? 0.786 -3.022 71.883 1.00 34.64 52 MET G CA 1
ATOM 7938 C C . MET G 1 41 ? -0.402 -3.913 71.504 1.00 38.98 52 MET G C 1
ATOM 7939 O O . MET G 1 41 ? -0.326 -4.711 70.531 1.00 40.96 52 MET G O 1
ATOM 7944 N N . CYS G 1 42 ? -1.480 -3.837 72.283 1.00 38.17 53 CYS G N 1
ATOM 7945 C CA A CYS G 1 42 ? -2.705 -4.589 71.987 0.77 42.78 53 CYS G CA 1
ATOM 7946 C CA B CYS G 1 42 ? -2.689 -4.611 72.014 0.23 40.34 53 CYS G CA 1
ATOM 7947 C C . CYS G 1 42 ? -2.469 -6.115 72.098 1.00 45.24 53 CYS G C 1
ATOM 7948 O O . CYS G 1 42 ? -2.936 -6.886 71.242 1.00 45.84 53 CYS G O 1
ATOM 7953 N N . ARG G 1 43 ? -1.754 -6.551 73.129 1.00 43.44 54 ARG G N 1
ATOM 7954 C CA . ARG G 1 43 ? -1.637 -7.984 73.471 1.00 50.68 54 ARG G CA 1
ATOM 7955 C C . ARG G 1 43 ? -1.857 -8.159 74.971 1.00 50.31 54 ARG G C 1
ATOM 7956 O O . ARG G 1 43 ? -0.995 -8.698 75.657 1.00 57.19 54 ARG G O 1
ATOM 7964 N N . SER G 1 44 ? -2.953 -7.631 75.491 1.00 51.76 55 SER G N 1
ATOM 7965 C CA . SER G 1 44 ? -3.250 -7.631 76.942 1.00 51.20 55 SER G CA 1
ATOM 7966 C C . SER G 1 44 ? -3.185 -9.004 77.579 1.00 52.54 55 SER G C 1
ATOM 7967 O O . SER G 1 44 ? -3.589 -10.023 76.975 1.00 45.23 55 SER G O 1
ATOM 7970 N N . ASN G 1 45 ? -2.675 -9.023 78.806 1.00 45.68 56 ASN G N 1
ATOM 7971 C CA . ASN G 1 45 ? -2.804 -10.184 79.633 1.00 45.10 56 ASN G CA 1
ATOM 7972 C C . ASN G 1 45 ? -3.768 -9.797 80.741 1.00 44.28 56 ASN G C 1
ATOM 7973 O O . ASN G 1 45 ? -3.339 -9.186 81.760 1.00 36.84 56 ASN G O 1
ATOM 7978 N N . LEU G 1 46 ? -5.048 -10.143 80.546 1.00 42.47 57 LEU G N 1
ATOM 7979 C CA . LEU G 1 46 ? -6.119 -9.755 81.491 1.00 43.68 57 LEU G CA 1
ATOM 7980 C C . LEU G 1 46 ? -6.039 -10.512 82.829 1.00 41.44 57 LEU G C 1
ATOM 7981 O O . LEU G 1 46 ? -6.671 -10.109 83.818 1.00 40.12 57 LEU G O 1
ATOM 7986 N N . ASP G 1 47 ? -5.183 -11.515 82.895 1.00 40.56 58 ASP G N 1
ATOM 7987 C CA . ASP G 1 47 ? -4.848 -12.133 84.160 1.00 42.26 58 ASP G CA 1
ATOM 7988 C C . ASP G 1 47 ? -4.050 -11.249 85.130 1.00 39.53 58 ASP G C 1
ATOM 7989 O O . ASP G 1 47 ? -3.972 -11.553 86.309 1.00 38.23 58 ASP G O 1
ATOM 7994 N N . ASN G 1 48 ? -3.386 -10.212 84.629 1.00 34.28 59 ASN G N 1
ATOM 7995 C CA . ASN G 1 48 ? -2.734 -9.227 85.503 1.00 32.55 59 ASN G CA 1
ATOM 7996 C C . ASN G 1 48 ? -3.811 -8.207 85.863 1.00 31.37 59 ASN G C 1
ATOM 7997 O O . ASN G 1 48 ? -4.327 -7.551 85.009 1.00 32.90 59 ASN G O 1
ATOM 8002 N N . PRO G 1 49 ? -4.177 -8.096 87.122 1.00 31.42 60 PRO G N 1
ATOM 8003 C CA . PRO G 1 49 ? -5.319 -7.267 87.490 1.00 31.05 60 PRO G CA 1
ATOM 8004 C C . PRO G 1 49 ? -5.131 -5.784 87.189 1.00 26.13 60 PRO G C 1
ATOM 8005 O O . PRO G 1 49 ? -6.111 -5.113 86.889 1.00 25.99 60 PRO G O 1
ATOM 8009 N N . PHE G 1 50 ? -3.897 -5.296 87.212 1.00 24.76 61 PHE G N 1
ATOM 8010 C CA . PHE G 1 50 ? -3.655 -3.919 86.776 1.00 24.68 61 PHE G CA 1
ATOM 8011 C C . PHE G 1 50 ? -3.985 -3.714 85.292 1.00 23.43 61 PHE G C 1
ATOM 8012 O O . PHE G 1 50 ? -4.509 -2.669 84.890 1.00 23.17 61 PHE G O 1
ATOM 8020 N N . ILE G 1 51 ? -3.630 -4.668 84.485 1.00 23.44 62 ILE G N 1
ATOM 8021 C CA . ILE G 1 51 ? -3.975 -4.625 83.067 1.00 25.35 62 ILE G CA 1
ATOM 8022 C C . ILE G 1 51 ? -5.517 -4.704 82.894 1.00 24.74 62 ILE G C 1
ATOM 8023 O O . ILE G 1 51 ? -6.104 -4.014 82.046 1.00 22.92 62 ILE G O 1
ATOM 8028 N N . SER G 1 52 ? -6.195 -5.561 83.644 1.00 24.02 63 SER G N 1
ATOM 8029 C CA . SER G 1 52 ? -7.653 -5.582 83.550 1.00 24.98 63 SER G CA 1
ATOM 8030 C C . SER G 1 52 ? -8.275 -4.213 83.931 1.00 25.30 63 SER G C 1
ATOM 8031 O O . SER G 1 52 ? -9.206 -3.750 83.287 1.00 26.02 63 SER G O 1
ATOM 8034 N N . PHE G 1 53 ? -7.720 -3.581 84.984 1.00 24.79 64 PHE G N 1
ATOM 8035 C CA . PHE G 1 53 ? -8.097 -2.214 85.376 1.00 23.93 64 PHE G CA 1
ATOM 8036 C C . PHE G 1 53 ? -7.907 -1.211 84.204 1.00 23.14 64 PHE G C 1
ATOM 8037 O O . PHE G 1 53 ? -8.851 -0.518 83.852 1.00 25.50 64 PHE G O 1
ATOM 8045 N N . LEU G 1 54 ? -6.743 -1.265 83.552 1.00 24.90 65 LEU G N 1
ATOM 8046 C CA . LEU G 1 54 ? -6.442 -0.381 82.421 1.00 22.40 65 LEU G CA 1
ATOM 8047 C C . LEU G 1 54 ? -7.427 -0.654 81.264 1.00 22.34 65 LEU G C 1
ATOM 8048 O O . LEU G 1 54 ? -7.959 0.302 80.628 1.00 21.97 65 LEU G O 1
ATOM 8053 N N . ASP G 1 55 ? -7.691 -1.897 80.977 1.00 22.35 66 ASP G N 1
ATOM 8054 C CA . ASP G 1 55 ? -8.641 -2.270 79.897 1.00 25.20 66 ASP G CA 1
ATOM 8055 C C . ASP G 1 55 ? -10.058 -1.781 80.195 1.00 25.79 66 ASP G C 1
ATOM 8056 O O . ASP G 1 55 ? -10.737 -1.251 79.339 1.00 24.96 66 ASP G O 1
ATOM 8061 N N . THR G 1 56 ? -10.500 -1.916 81.426 1.00 24.19 67 THR G N 1
ATOM 8062 C CA . THR G 1 56 ? -11.771 -1.405 81.869 1.00 26.78 67 THR G CA 1
ATOM 8063 C C . THR G 1 56 ? -11.860 0.120 81.768 1.00 24.95 67 THR G C 1
ATOM 8064 O O . THR G 1 56 ? -12.862 0.638 81.234 1.00 24.95 67 THR G O 1
ATOM 8068 N N . VAL G 1 57 ? -10.810 0.830 82.164 1.00 22.83 68 VAL G N 1
ATOM 8069 C CA . VAL G 1 57 ? -10.816 2.282 82.069 1.00 24.68 68 VAL G CA 1
ATOM 8070 C C . VAL G 1 57 ? -10.853 2.687 80.576 1.00 24.76 68 VAL G C 1
ATOM 8071 O O . VAL G 1 57 ? -11.617 3.579 80.176 1.00 27.07 68 VAL G O 1
ATOM 8075 N N . TYR G 1 58 ? -10.042 2.009 79.775 1.00 24.65 69 TYR G N 1
ATOM 8076 C CA . TYR G 1 58 ? -9.980 2.292 78.343 1.00 25.33 69 TYR G CA 1
ATOM 8077 C C . TYR G 1 58 ? -11.389 2.147 77.715 1.00 26.20 69 TYR G C 1
ATOM 8078 O O . TYR G 1 58 ? -11.843 2.993 76.938 1.00 24.84 69 TYR G O 1
ATOM 8087 N N . THR G 1 59 ? -12.098 1.105 78.112 1.00 26.63 70 THR G N 1
ATOM 8088 C CA . THR G 1 59 ? -13.420 0.837 77.655 1.00 28.38 70 THR G CA 1
ATOM 8089 C C . THR G 1 59 ? -14.438 1.876 78.077 1.00 28.89 70 THR G C 1
ATOM 8090 O O . THR G 1 59 ? -15.267 2.293 77.276 1.00 28.97 70 THR G O 1
ATOM 8094 N N . ILE G 1 60 ? -14.394 2.271 79.352 1.00 28.67 71 ILE G N 1
ATOM 8095 C CA . ILE G 1 60 ? -15.266 3.323 79.915 1.00 30.32 71 ILE G CA 1
ATOM 8096 C C . ILE G 1 60 ? -15.076 4.638 79.124 1.00 30.65 71 ILE G C 1
ATOM 8097 O O . ILE G 1 60 ? -16.039 5.266 78.765 1.00 29.24 71 ILE G O 1
ATOM 8102 N N . ILE G 1 61 ? -13.838 5.026 78.886 1.00 26.16 72 ILE G N 1
ATOM 8103 C CA . ILE G 1 61 ? -13.527 6.259 78.203 1.00 26.96 72 ILE G CA 1
ATOM 8104 C C . ILE G 1 61 ? -14.070 6.277 76.796 1.00 28.36 72 ILE G C 1
ATOM 8105 O O . ILE G 1 61 ? -14.622 7.285 76.376 1.00 32.40 72 ILE G O 1
ATOM 8110 N N . ASP G 1 62 ? -13.886 5.168 76.076 1.00 27.60 73 ASP G N 1
ATOM 8111 C CA . ASP G 1 62 ? -14.538 4.884 74.838 1.00 30.68 73 ASP G CA 1
ATOM 8112 C C . ASP G 1 62 ? -14.224 5.916 73.732 1.00 32.32 73 ASP G C 1
ATOM 8113 O O . ASP G 1 62 ? -15.151 6.386 73.069 1.00 36.33 73 ASP G O 1
ATOM 8118 N N . GLN G 1 63 ? -12.971 6.302 73.613 1.00 31.71 74 GLN G N 1
ATOM 8119 C CA . GLN G 1 63 ? -12.604 7.337 72.662 1.00 37.29 74 GLN G CA 1
ATOM 8120 C C . GLN G 1 63 ? -11.653 6.809 71.594 1.00 39.60 74 GLN G C 1
ATOM 8121 O O . GLN G 1 63 ? -11.017 7.595 70.908 1.00 38.72 74 GLN G O 1
ATOM 8127 N N . GLU G 1 64 ? -11.615 5.490 71.407 1.00 40.72 75 GLU G N 1
ATOM 8128 C CA . GLU G 1 64 ? -10.662 4.914 70.473 1.00 37.23 75 GLU G CA 1
ATOM 8129 C C . GLU G 1 64 ? -10.773 5.491 69.030 1.00 35.90 75 GLU G C 1
ATOM 8130 O O . GLU G 1 64 ? -9.765 5.938 68.476 1.00 34.59 75 GLU G O 1
ATOM 8136 N N . ASN G 1 65 ? -11.970 5.580 68.481 1.00 37.46 76 ASN G N 1
ATOM 8137 C CA . ASN G 1 65 ? -12.136 6.075 67.078 1.00 42.24 76 ASN G CA 1
ATOM 8138 C C . ASN G 1 65 ? -11.764 7.539 66.917 1.00 40.66 76 ASN G C 1
ATOM 8139 O O . ASN G 1 65 ? -11.010 7.917 65.991 1.00 40.41 76 ASN G O 1
ATOM 8144 N N . TYR G 1 66 ? -12.205 8.359 67.877 1.00 37.36 77 TYR G N 1
ATOM 8145 C CA . TYR G 1 66 ? -11.834 9.790 67.863 1.00 35.21 77 TYR G CA 1
ATOM 8146 C C . TYR G 1 66 ? -10.333 9.949 67.954 1.00 33.84 77 TYR G C 1
ATOM 8147 O O . TYR G 1 66 ? -9.741 10.737 67.237 1.00 32.17 77 TYR G O 1
ATOM 8156 N N . GLN G 1 67 ? -9.707 9.266 68.908 1.00 32.65 78 GLN G N 1
ATOM 8157 C CA . GLN G 1 67 ? -8.268 9.497 69.178 1.00 38.23 78 GLN G CA 1
ATOM 8158 C C . GLN G 1 67 ? -7.409 8.998 68.026 1.00 42.65 78 GLN G C 1
ATOM 8159 O O . GLN G 1 67 ? -6.378 9.594 67.762 1.00 51.50 78 GLN G O 1
ATOM 8165 N N . THR G 1 68 ? -7.886 7.979 67.315 1.00 44.86 79 THR G N 1
ATOM 8166 C CA . THR G 1 68 ? -7.280 7.456 66.102 1.00 48.37 79 THR G CA 1
ATOM 8167 C C . THR G 1 68 ? -7.243 8.443 64.946 1.00 50.35 79 THR G C 1
ATOM 8168 O O . THR G 1 68 ? -6.194 8.652 64.337 1.00 50.06 79 THR G O 1
ATOM 8172 N N . GLU G 1 69 ? -8.377 9.093 64.710 1.00 45.05 80 GLU G N 1
ATOM 8173 C CA . GLU G 1 69 ? -8.449 10.199 63.794 1.00 47.83 80 GLU G CA 1
ATOM 8174 C C . GLU G 1 69 ? -7.480 11.316 64.260 1.00 41.27 80 GLU G C 1
ATOM 8175 O O . GLU G 1 69 ? -6.733 11.903 63.461 1.00 41.60 80 GLU G O 1
ATOM 8181 N N . LEU G 1 70 ? -7.518 11.666 65.544 1.00 36.03 81 LEU G N 1
ATOM 8182 C CA . LEU G 1 70 ? -6.687 12.773 66.002 1.00 34.77 81 LEU G CA 1
ATOM 8183 C C . LEU G 1 70 ? -5.203 12.461 65.803 1.00 33.05 81 LEU G C 1
ATOM 8184 O O . LEU G 1 70 ? -4.452 13.277 65.253 1.00 34.95 81 LEU G O 1
ATOM 8189 N N . ILE G 1 71 ? -4.800 11.275 66.253 1.00 29.40 82 ILE G N 1
ATOM 8190 C CA . ILE G 1 71 ? -3.441 10.846 66.121 1.00 31.68 82 ILE G CA 1
ATOM 8191 C C . ILE G 1 71 ? -2.971 10.785 64.640 1.00 33.37 82 ILE G C 1
ATOM 8192 O O . ILE G 1 71 ? -1.832 11.176 64.350 1.00 36.06 82 ILE G O 1
ATOM 8197 N N . ASN G 1 72 ? -3.860 10.375 63.752 1.00 38.93 83 ASN G N 1
ATOM 8198 C CA . ASN G 1 72 ? -3.611 10.475 62.294 1.00 41.75 83 ASN G CA 1
ATOM 8199 C C . ASN G 1 72 ? -3.247 11.827 61.783 1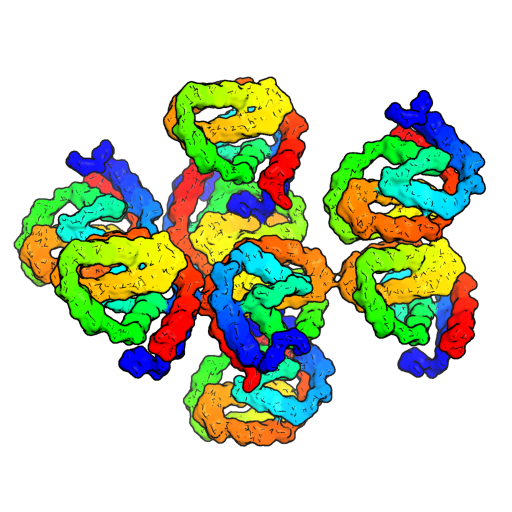.00 41.76 83 ASN G C 1
ATOM 8200 O O . ASN G 1 72 ? -2.596 11.944 60.757 1.00 44.53 83 ASN G O 1
ATOM 8205 N N . SER G 1 73 ? -3.797 12.855 62.391 1.00 39.50 84 SER G N 1
ATOM 8206 C CA . SER G 1 73 ? -3.555 14.212 61.958 1.00 40.36 84 SER G CA 1
ATOM 8207 C C . SER G 1 73 ? -2.178 14.699 62.449 1.00 37.19 84 SER G C 1
ATOM 8208 O O . SER G 1 73 ? -1.729 15.755 62.053 1.00 38.16 84 SER G O 1
ATOM 8211 N N . LEU G 1 74 ? -1.514 13.972 63.359 1.00 35.22 85 LEU G N 1
ATOM 8212 C CA . LEU G 1 74 ? -0.265 14.474 63.923 1.00 34.38 85 LEU G CA 1
ATOM 8213 C C . LEU G 1 74 ? 0.992 14.116 63.110 1.00 37.15 85 LEU G C 1
ATOM 8214 O O . LEU G 1 74 ? 1.006 13.112 62.442 1.00 38.35 85 LEU G O 1
ATOM 8219 N N . ASP G 1 75 ? 2.020 14.956 63.171 1.00 38.41 86 ASP G N 1
ATOM 8220 C CA . ASP G 1 75 ? 3.295 14.646 62.549 1.00 41.93 86 ASP G CA 1
ATOM 8221 C C . ASP G 1 75 ? 4.247 14.019 63.570 1.00 40.89 86 ASP G C 1
ATOM 8222 O O . ASP G 1 75 ? 3.951 13.941 64.758 1.00 33.82 86 ASP G O 1
ATOM 8227 N N . ASP G 1 76 ? 5.419 13.615 63.103 1.00 41.57 87 ASP G N 1
ATOM 8228 C CA . ASP G 1 76 ? 6.355 12.966 63.976 1.00 40.30 87 ASP G CA 1
ATOM 8229 C C . ASP G 1 76 ? 6.817 13.818 65.136 1.00 39.29 87 ASP G C 1
ATOM 8230 O O . ASP G 1 76 ? 7.040 13.310 66.231 1.00 35.10 87 ASP G O 1
ATOM 8235 N N . ASN G 1 77 ? 7.005 15.100 64.882 1.00 38.50 88 ASN G N 1
ATOM 8236 C CA . ASN G 1 77 ? 7.403 16.009 65.925 1.00 41.26 88 ASN G CA 1
ATOM 8237 C C . ASN G 1 77 ? 6.381 16.102 67.086 1.00 36.44 88 ASN G C 1
ATOM 8238 O O . ASN G 1 77 ? 6.749 16.149 68.270 1.00 34.45 88 ASN G O 1
ATOM 8243 N N . GLU G 1 78 ? 5.119 16.197 66.707 1.00 33.97 89 GLU G N 1
ATOM 8244 C CA . GLU G 1 78 ? 4.024 16.192 67.667 1.00 30.01 89 GLU G CA 1
ATOM 8245 C C . GLU G 1 78 ? 3.986 14.906 68.480 1.00 28.20 89 GLU G C 1
ATOM 8246 O O . GLU G 1 78 ? 3.593 14.939 69.635 1.00 26.79 89 GLU G O 1
ATOM 8252 N N . ILE G 1 79 ? 4.285 13.761 67.848 1.00 28.48 90 ILE G N 1
ATOM 8253 C CA . ILE G 1 79 ? 4.208 12.474 68.504 1.00 28.74 90 ILE G CA 1
ATOM 8254 C C . ILE G 1 79 ? 5.357 12.366 69.476 1.00 30.02 90 ILE G C 1
ATOM 8255 O O . ILE G 1 79 ? 5.149 11.933 70.609 1.00 28.79 90 ILE G O 1
ATOM 8260 N N . ILE G 1 80 ? 6.543 12.820 69.098 1.00 28.91 91 ILE G N 1
ATOM 8261 C CA . ILE G 1 80 ? 7.646 12.827 70.018 1.00 30.09 91 ILE G CA 1
ATOM 8262 C C . ILE G 1 80 ? 7.352 13.732 71.210 1.00 28.88 91 ILE G C 1
ATOM 8263 O O . ILE G 1 80 ? 7.602 13.366 72.359 1.00 28.16 91 ILE G O 1
ATOM 8268 N N . ASP G 1 81 ? 6.771 14.886 70.961 1.00 27.27 92 ASP G N 1
ATOM 8269 C CA . ASP G 1 81 ? 6.367 15.780 72.014 1.00 30.19 92 ASP G CA 1
ATOM 8270 C C . ASP G 1 81 ? 5.417 15.100 72.966 1.00 27.02 92 ASP G C 1
ATOM 8271 O O . ASP G 1 81 ? 5.531 15.190 74.193 1.00 26.92 92 ASP G O 1
ATOM 8276 N N . CYS G 1 82 ? 4.431 14.420 72.431 1.00 26.40 93 CYS G N 1
ATOM 8277 C CA . CYS G 1 82 ? 3.486 13.698 73.281 1.00 24.84 93 CYS G CA 1
ATOM 8278 C C . CYS G 1 82 ? 4.153 12.626 74.171 1.00 22.97 93 CYS G C 1
ATOM 8279 O O . CYS G 1 82 ? 3.874 12.525 75.363 1.00 21.50 93 CYS G O 1
ATOM 8282 N N . ILE G 1 83 ? 4.958 11.790 73.548 1.00 22.81 94 ILE G N 1
ATOM 8283 C CA . ILE G 1 83 ? 5.627 10.725 74.230 1.00 23.66 94 ILE G CA 1
ATOM 8284 C C . ILE G 1 83 ? 6.481 11.260 75.395 1.00 24.19 94 ILE G C 1
ATOM 8285 O O . ILE G 1 83 ? 6.352 10.799 76.530 1.00 25.54 94 ILE G O 1
ATOM 8290 N N . VAL G 1 84 ? 7.293 12.282 75.103 1.00 23.32 95 VAL G N 1
ATOM 8291 C CA . VAL G 1 84 ? 8.156 12.835 76.130 1.00 28.12 95 VAL G CA 1
ATOM 8292 C C . VAL G 1 84 ? 7.332 13.451 77.247 1.00 26.86 95 VAL G C 1
ATOM 8293 O O . VAL G 1 84 ? 7.626 13.248 78.451 1.00 25.89 95 VAL G O 1
ATOM 8297 N N . ASN G 1 85 ? 6.288 14.183 76.888 1.00 26.56 96 ASN G N 1
ATOM 8298 C CA . ASN G 1 85 ? 5.396 14.784 77.861 1.00 26.72 96 ASN G CA 1
ATOM 8299 C C . ASN G 1 85 ? 4.750 13.747 78.759 1.00 25.17 96 ASN G C 1
ATOM 8300 O O . ASN G 1 85 ? 4.746 13.881 79.996 1.00 27.57 96 ASN G O 1
ATOM 8305 N N . LYS G 1 86 ? 4.175 12.698 78.188 1.00 23.48 97 LYS G N 1
ATOM 8306 C CA . LYS G 1 86 ? 3.433 11.741 79.007 1.00 22.80 97 LYS G CA 1
ATOM 8307 C C . LYS G 1 86 ? 4.384 10.984 79.930 1.00 23.71 97 LYS G C 1
ATOM 8308 O O . LYS G 1 86 ? 3.947 10.558 81.032 1.00 21.65 97 LYS G O 1
ATOM 8314 N N . PHE G 1 87 ? 5.612 10.712 79.480 1.00 24.34 98 PHE G N 1
ATOM 8315 C CA . PHE G 1 87 ? 6.544 9.843 80.253 1.00 24.57 98 PHE G CA 1
ATOM 8316 C C . PHE G 1 87 ? 6.973 10.494 81.614 1.00 27.45 98 PHE G C 1
ATOM 8317 O O . PHE G 1 87 ? 7.269 9.799 82.563 1.00 27.81 98 PHE G O 1
ATOM 8325 N N . MET G 1 88 ? 6.895 11.797 81.697 1.00 24.97 99 MET G N 1
ATOM 8326 C CA . MET G 1 88 ? 7.087 12.524 82.943 1.00 29.42 99 MET G CA 1
ATOM 8327 C C . MET G 1 88 ? 6.246 11.907 84.080 1.00 25.89 99 MET G C 1
ATOM 8328 O O . MET G 1 88 ? 6.766 11.683 85.184 1.00 26.62 99 MET G O 1
ATOM 8333 N N A SER G 1 89 ? 5.015 11.500 83.756 0.41 24.56 100 SER G N 1
ATOM 8334 N N B SER G 1 89 ? 5.010 11.532 83.777 0.59 25.00 100 SER G N 1
ATOM 8335 C CA A SER G 1 89 ? 4.107 10.924 84.752 0.41 24.28 100 SER G CA 1
ATOM 8336 C CA B SER G 1 89 ? 4.128 10.955 84.777 0.59 25.59 100 SER G CA 1
ATOM 8337 C C A SER G 1 89 ? 4.663 9.670 85.449 0.41 24.17 100 SER G C 1
ATOM 8338 C C B SER G 1 89 ? 4.667 9.686 85.468 0.59 24.71 100 SER G C 1
ATOM 8339 O O A SER G 1 89 ? 4.397 9.442 86.631 0.41 25.42 100 SER G O 1
ATOM 8340 O O B SER G 1 89 ? 4.374 9.480 86.685 0.59 25.39 100 SER G O 1
ATOM 8345 N N . PHE G 1 90 ? 5.430 8.862 84.748 1.00 22.61 101 PHE G N 1
ATOM 8346 C CA . PHE G 1 90 ? 5.965 7.640 85.346 1.00 24.98 101 PHE G CA 1
ATOM 8347 C C . PHE G 1 90 ? 6.951 7.886 86.512 1.00 26.80 101 PHE G C 1
ATOM 8348 O O . PHE G 1 90 ? 7.195 6.926 87.251 1.00 26.89 101 PHE G O 1
ATOM 8356 N N . TYR G 1 91 ? 7.492 9.119 86.633 1.00 25.51 102 TYR G N 1
ATOM 8357 C CA . TYR G 1 91 ? 8.485 9.454 87.603 1.00 29.51 102 TYR G CA 1
ATOM 8358 C C . TYR G 1 91 ? 7.881 10.357 88.621 1.00 33.27 102 TYR G C 1
ATOM 8359 O O . TYR G 1 91 ? 8.610 10.925 89.419 1.00 34.40 102 TYR G O 1
ATOM 8368 N N . LYS G 1 92 ? 6.546 10.480 88.608 1.00 30.60 103 LYS G N 1
ATOM 8369 C CA . LYS G 1 92 ? 5.809 11.238 89.646 1.00 31.93 103 LYS G CA 1
ATOM 8370 C C . LYS G 1 92 ? 4.832 10.354 90.371 1.00 32.57 103 LYS G C 1
ATOM 8371 O O . LYS G 1 92 ? 4.734 9.145 90.058 1.00 30.61 103 LYS G O 1
ATOM 8377 N N A ASP G 1 93 ? 4.124 10.911 91.348 0.40 33.99 104 ASP G N 1
ATOM 8378 N N B ASP G 1 93 ? 4.110 10.919 91.352 0.60 34.16 104 ASP G N 1
ATOM 8379 C CA A ASP G 1 93 ? 3.312 10.117 92.276 0.40 35.59 104 ASP G CA 1
ATOM 8380 C CA B ASP G 1 93 ? 3.283 10.141 92.303 0.60 36.15 104 ASP G CA 1
ATOM 8381 C C A ASP G 1 93 ? 1.822 10.227 92.025 0.40 33.98 104 ASP G C 1
ATOM 8382 C C B ASP G 1 93 ? 1.782 10.225 92.031 0.60 34.14 104 ASP G C 1
ATOM 8383 O O A ASP G 1 93 ? 1.027 9.935 92.924 0.40 33.67 104 ASP G O 1
ATOM 8384 O O B ASP G 1 93 ? 0.922 9.886 92.880 0.60 31.33 104 ASP G O 1
ATOM 8393 N N . ASN G 1 94 ? 1.422 10.600 90.801 1.00 30.99 105 ASN G N 1
ATOM 8394 C CA . ASN G 1 94 ? 0.027 10.783 90.452 1.00 30.41 105 ASN G CA 1
ATOM 8395 C C . ASN G 1 94 ? -0.408 9.615 89.512 1.00 29.81 105 ASN G C 1
ATOM 8396 O O . ASN G 1 94 ? 0.008 9.537 88.381 1.00 26.83 105 ASN G O 1
ATOM 8401 N N . LEU G 1 95 ? -1.196 8.713 90.077 1.00 27.09 106 LEU G N 1
ATOM 8402 C CA . LEU G 1 95 ? -1.604 7.534 89.305 1.00 27.06 106 LEU G CA 1
ATOM 8403 C C . LEU G 1 95 ? -2.526 7.911 88.156 1.00 26.28 106 LEU G C 1
ATOM 8404 O O . LEU G 1 95 ? -2.456 7.282 87.108 1.00 23.61 106 LEU G O 1
ATOM 8409 N N . GLU G 1 96 ? -3.403 8.911 88.345 1.00 27.94 107 GLU G N 1
ATOM 8410 C CA . GLU G 1 96 ? -4.299 9.333 87.226 1.00 29.75 107 GLU G CA 1
ATOM 8411 C C . GLU G 1 96 ? -3.534 9.709 85.971 1.00 25.28 107 GLU G C 1
ATOM 8412 O O . GLU G 1 96 ? -3.820 9.265 84.854 1.00 23.66 107 GLU G O 1
ATOM 8418 N N . ASN G 1 97 ? -2.458 10.415 86.182 1.00 24.84 108 ASN G N 1
ATOM 8419 C CA . ASN G 1 97 ? -1.599 10.814 85.070 1.00 25.53 108 ASN G CA 1
ATOM 8420 C C . ASN G 1 97 ? -0.838 9.649 84.407 1.00 21.70 108 ASN G C 1
ATOM 8421 O O . ASN G 1 97 ? -0.580 9.633 83.176 1.00 20.47 108 ASN G O 1
ATOM 8426 N N . ILE G 1 98 ? -0.419 8.716 85.230 1.00 21.52 109 ILE G N 1
ATOM 8427 C CA . ILE G 1 98 ? 0.192 7.450 84.759 1.00 21.05 109 ILE G CA 1
ATOM 8428 C C . ILE G 1 98 ? -0.790 6.657 83.870 1.00 20.78 109 ILE G C 1
ATOM 8429 O O . ILE G 1 98 ? -0.378 6.130 82.801 1.00 23.12 109 ILE G O 1
ATOM 8434 N N . VAL G 1 99 ? -2.050 6.576 84.289 1.00 20.63 110 VAL G N 1
ATOM 8435 C CA . VAL G 1 99 ? -3.036 5.775 83.559 1.00 21.08 110 VAL G CA 1
ATOM 8436 C C . VAL G 1 99 ? -3.324 6.490 82.268 1.00 21.14 110 VAL G C 1
ATOM 8437 O O . VAL G 1 99 ? -3.334 5.869 81.192 1.00 19.32 110 VAL G O 1
ATOM 8441 N N . ASP G 1 100 ? -3.445 7.820 82.337 1.00 21.21 111 ASP G N 1
ATOM 8442 C CA . ASP G 1 100 ? -3.542 8.638 81.066 1.00 22.97 111 ASP G CA 1
ATOM 8443 C C . ASP G 1 100 ? -2.399 8.413 80.116 1.00 22.60 111 ASP G C 1
ATOM 8444 O O . ASP G 1 100 ? -2.573 8.247 78.887 1.00 21.76 111 ASP G O 1
ATOM 8449 N N . ALA G 1 101 ? -1.181 8.393 80.656 1.00 21.98 112 ALA G N 1
ATOM 8450 C CA . ALA G 1 101 ? 0.001 8.161 79.856 1.00 22.08 112 ALA G CA 1
ATOM 8451 C C . ALA G 1 101 ? -0.044 6.810 79.138 1.00 21.64 112 ALA G C 1
ATOM 8452 O O . ALA G 1 101 ? 0.222 6.710 77.914 1.00 21.89 112 ALA G O 1
ATOM 8454 N N . ILE G 1 102 ? -0.383 5.754 79.861 1.00 22.59 113 ILE G N 1
ATOM 8455 C CA . ILE G 1 102 ? -0.372 4.426 79.308 1.00 20.85 113 ILE G CA 1
ATOM 8456 C C . ILE G 1 102 ? -1.415 4.320 78.214 1.00 21.46 113 ILE G C 1
ATOM 8457 O O . ILE G 1 102 ? -1.185 3.740 77.099 1.00 22.82 113 ILE G O 1
ATOM 8462 N N . ILE G 1 103 ? -2.614 4.829 78.513 1.00 21.24 114 ILE G N 1
ATOM 8463 C CA . ILE G 1 103 ? -3.692 4.784 77.532 1.00 22.93 114 ILE G CA 1
ATOM 8464 C C . ILE G 1 103 ? -3.344 5.588 76.280 1.00 21.94 114 ILE G C 1
ATOM 8465 O O . ILE G 1 103 ? -3.651 5.178 75.119 1.00 23.41 114 ILE G O 1
ATOM 8470 N N . THR G 1 104 ? -2.743 6.754 76.461 1.00 20.88 115 THR G N 1
ATOM 8471 C CA . THR G 1 104 ? -2.328 7.570 75.316 1.00 23.65 115 THR G CA 1
ATOM 8472 C C . THR G 1 104 ? -1.311 6.812 74.425 1.00 24.12 115 THR G C 1
ATOM 8473 O O . THR G 1 104 ? -1.398 6.833 73.171 1.00 24.93 115 THR G O 1
ATOM 8477 N N . LEU G 1 105 ? -0.397 6.089 75.061 1.00 21.37 116 LEU G N 1
ATOM 8478 C CA . LEU G 1 105 ? 0.610 5.295 74.318 1.00 23.54 116 LEU G CA 1
ATOM 8479 C C . LEU G 1 105 ? -0.050 4.167 73.506 1.00 23.15 116 LEU G C 1
ATOM 8480 O O . LEU G 1 105 ? 0.304 3.897 72.354 1.00 25.65 116 LEU G O 1
ATOM 8485 N N . LYS G 1 106 ? -1.088 3.546 74.091 1.00 25.22 117 LYS G N 1
ATOM 8486 C CA . LYS G 1 106 ? -1.878 2.577 73.360 1.00 25.11 117 LYS G CA 1
ATOM 8487 C C . LYS G 1 106 ? -2.526 3.237 72.133 1.00 25.19 117 LYS G C 1
ATOM 8488 O O . LYS G 1 106 ? -2.517 2.669 71.026 1.00 27.32 117 LYS G O 1
ATOM 8494 N N . TYR G 1 107 ? -3.099 4.425 72.304 1.00 24.77 118 TYR G N 1
ATOM 8495 C CA . TYR G 1 107 ? -3.728 5.081 71.070 1.00 27.52 118 TYR G CA 1
ATOM 8496 C C . TYR G 1 107 ? -2.662 5.322 69.972 1.00 28.36 118 TYR G C 1
ATOM 8497 O O . TYR G 1 107 ? -2.948 5.145 68.729 1.00 27.39 118 TYR G O 1
ATOM 8506 N N . ILE G 1 108 ? -1.446 5.649 70.392 1.00 23.97 119 ILE G N 1
ATOM 8507 C CA . ILE G 1 108 ? -0.376 5.969 69.452 1.00 27.99 119 ILE G CA 1
ATOM 8508 C C . ILE G 1 108 ? 0.078 4.714 68.737 1.00 28.58 119 ILE G C 1
ATOM 8509 O O . ILE G 1 108 ? 0.240 4.715 67.484 1.00 28.32 119 ILE G O 1
ATOM 8514 N N . MET G 1 109 ? 0.172 3.607 69.474 1.00 27.56 120 MET G N 1
ATOM 8515 C CA . MET G 1 109 ? 0.493 2.321 68.861 1.00 30.81 120 MET G CA 1
ATOM 8516 C C . MET G 1 109 ? -0.603 1.712 67.963 1.00 31.21 120 MET G C 1
ATOM 8517 O O . MET G 1 109 ? -0.333 0.786 67.204 1.00 35.18 120 MET G O 1
ATOM 8522 N N . ASN G 1 110 ? -1.830 2.215 68.087 1.00 34.46 121 ASN G N 1
ATOM 8523 C CA . ASN G 1 110 ? -2.961 1.822 67.168 1.00 37.40 121 ASN G CA 1
ATOM 8524 C C . ASN G 1 110 ? -2.752 2.371 65.733 1.00 37.54 121 ASN G C 1
ATOM 8525 O O . ASN G 1 110 ? -3.501 2.030 64.874 1.00 36.81 121 ASN G O 1
ATOM 8530 N N . ASN G 1 111 ? -1.770 3.272 65.537 1.00 36.87 122 ASN G N 1
ATOM 8531 C CA . ASN G 1 111 ? -1.376 3.815 64.245 1.00 37.89 122 ASN G CA 1
ATOM 8532 C C . ASN G 1 111 ? -0.148 3.040 63.669 1.00 37.23 122 ASN G C 1
ATOM 8533 O O . ASN G 1 111 ? 0.941 3.118 64.240 1.00 36.76 122 ASN G O 1
ATOM 8538 N N . PRO G 1 112 ? -0.302 2.302 62.546 1.00 40.14 123 PRO G N 1
ATOM 8539 C CA . PRO G 1 112 ? 0.804 1.371 62.105 1.00 39.12 123 PRO G CA 1
ATOM 8540 C C . PRO G 1 112 ? 2.161 2.014 61.710 1.00 39.43 123 PRO G C 1
ATOM 8541 O O . PRO G 1 112 ? 3.223 1.448 61.999 1.00 39.07 123 PRO G O 1
ATOM 8545 N N . ASP G 1 113 ? 2.097 3.247 61.188 1.00 37.97 124 ASP G N 1
ATOM 8546 C CA . ASP G 1 113 ? 3.296 4.045 60.983 1.00 38.37 124 ASP G CA 1
ATOM 8547 C C . ASP G 1 113 ? 4.011 4.365 62.324 1.00 36.87 124 ASP G C 1
ATOM 8548 O O . ASP G 1 113 ? 5.238 4.201 62.438 1.00 37.33 124 ASP G O 1
ATOM 8553 N N . PHE G 1 114 ? 3.274 4.866 63.317 1.00 34.71 125 PHE G N 1
ATOM 8554 C CA . PHE G 1 114 ? 3.899 5.283 64.609 1.00 32.59 125 PHE G CA 1
ATOM 8555 C C . PHE G 1 114 ? 4.322 4.070 65.415 1.00 32.80 125 PHE G C 1
ATOM 8556 O O . PHE G 1 114 ? 5.344 4.123 66.090 1.00 33.39 125 PHE G O 1
ATOM 8564 N N . LYS G 1 115 ? 3.643 2.944 65.254 1.00 32.68 126 LYS G N 1
ATOM 8565 C CA . LYS G 1 115 ? 4.073 1.734 65.912 1.00 33.38 126 LYS G CA 1
ATOM 8566 C C . LYS G 1 115 ? 5.421 1.286 65.352 1.00 33.87 126 LYS G C 1
ATOM 8567 O O . LYS G 1 115 ? 6.296 0.881 66.094 1.00 32.08 126 LYS G O 1
ATOM 8573 N N . THR G 1 116 ? 5.582 1.315 64.020 1.00 34.96 127 THR G N 1
ATOM 8574 C CA . THR G 1 116 ? 6.827 0.955 63.438 1.00 35.81 127 THR G CA 1
ATOM 8575 C C . THR G 1 116 ? 7.957 1.847 63.933 1.00 35.63 127 THR G C 1
ATOM 8576 O O . THR G 1 116 ? 9.035 1.346 64.230 1.00 37.02 127 THR G O 1
ATOM 8580 N N . THR G 1 117 ? 7.717 3.156 63.979 1.00 35.07 128 THR G N 1
ATOM 8581 C CA . THR G 1 117 ? 8.755 4.103 64.346 1.00 35.63 128 THR G CA 1
ATOM 8582 C C . THR G 1 117 ? 9.106 4.057 65.827 1.00 34.65 128 THR G C 1
ATOM 8583 O O . THR G 1 117 ? 10.302 4.096 66.199 1.00 36.75 128 THR G O 1
ATOM 8587 N N . TYR G 1 118 ? 8.092 3.942 66.682 1.00 32.51 129 TYR G N 1
ATOM 8588 C CA . TYR G 1 118 ? 8.296 4.186 68.136 1.00 32.52 129 TYR G CA 1
ATOM 8589 C C . TYR G 1 118 ? 8.128 3.000 69.062 1.00 33.90 129 TYR G C 1
ATOM 8590 O O . TYR G 1 118 ? 8.452 3.131 70.254 1.00 31.87 129 TYR G O 1
ATOM 8599 N N . ALA G 1 119 ? 7.703 1.819 68.586 1.00 34.16 130 ALA G N 1
ATOM 8600 C CA . ALA G 1 119 ? 7.430 0.697 69.522 1.00 34.10 130 ALA G CA 1
ATOM 8601 C C . ALA G 1 119 ? 8.660 0.219 70.287 1.00 35.35 130 ALA G C 1
ATOM 8602 O O . ALA G 1 119 ? 8.572 -0.029 71.480 1.00 34.64 130 ALA G O 1
ATOM 8604 N N . GLU G 1 120 ? 9.809 0.143 69.638 1.00 38.09 131 GLU G N 1
ATOM 8605 C CA . GLU G 1 120 ? 11.011 -0.326 70.311 1.00 41.17 131 GLU G CA 1
ATOM 8606 C C . GLU G 1 120 ? 11.448 0.628 71.447 1.00 38.49 131 GLU G C 1
ATOM 8607 O O . GLU G 1 120 ? 11.787 0.186 72.540 1.00 32.83 131 GLU G O 1
ATOM 8613 N N . VAL G 1 121 ? 11.492 1.921 71.161 1.00 38.60 132 VAL G N 1
ATOM 8614 C CA . VAL G 1 121 ? 11.923 2.870 72.195 1.00 39.27 132 VAL G CA 1
ATOM 8615 C C . VAL G 1 121 ? 10.906 2.896 73.355 1.00 33.67 132 VAL G C 1
ATOM 8616 O O . VAL G 1 121 ? 11.331 2.916 74.509 1.00 35.29 132 VAL G O 1
ATOM 8620 N N . LEU G 1 122 ? 9.614 2.758 73.070 1.00 30.40 133 LEU G N 1
ATOM 8621 C CA . LEU G 1 122 ? 8.627 2.714 74.176 1.00 31.73 133 LEU G CA 1
ATOM 8622 C C . LEU G 1 122 ? 8.830 1.503 75.021 1.00 32.54 133 LEU G C 1
ATOM 8623 O O . LEU G 1 122 ? 8.783 1.582 76.244 1.00 32.59 133 LEU G O 1
ATOM 8628 N N . GLY G 1 123 ? 9.072 0.361 74.390 1.00 33.73 134 GLY G N 1
ATOM 8629 C CA . GLY G 1 123 ? 9.296 -0.858 75.152 1.00 35.62 134 GLY G CA 1
ATOM 8630 C C . GLY G 1 123 ? 10.522 -0.757 76.016 1.00 36.49 134 GLY G C 1
ATOM 8631 O O . GLY G 1 123 ? 10.490 -1.104 77.188 1.00 38.20 134 GLY G O 1
ATOM 8632 N N . SER G 1 124 ? 11.586 -0.217 75.459 1.00 36.62 135 SER G N 1
ATOM 8633 C CA . SER G 1 124 ? 12.782 0.056 76.185 1.00 39.11 135 SER G CA 1
ATOM 8634 C C . SER G 1 124 ? 12.578 0.962 77.398 1.00 36.55 135 SER G C 1
ATOM 8635 O O . SER G 1 124 ? 13.140 0.704 78.450 1.00 40.09 135 SER G O 1
ATOM 8638 N N . ARG G 1 125 ? 11.891 2.084 77.190 1.00 35.06 136 ARG G N 1
ATOM 8639 C CA . ARG G 1 125 ? 11.727 3.097 78.240 1.00 34.43 136 ARG G CA 1
ATOM 8640 C C . ARG G 1 125 ? 10.719 2.698 79.300 1.00 31.99 136 ARG G C 1
ATOM 8641 O O . ARG G 1 125 ? 10.946 2.960 80.495 1.00 34.78 136 ARG G O 1
ATOM 8649 N N . ILE G 1 126 ? 9.662 1.999 78.933 1.00 26.68 137 ILE G N 1
ATOM 8650 C CA . ILE G 1 126 ? 8.722 1.482 79.979 1.00 27.41 137 ILE G CA 1
ATOM 8651 C C . ILE G 1 126 ? 9.459 0.461 80.897 1.00 30.36 137 ILE G C 1
ATOM 8652 O O . ILE G 1 126 ? 9.200 0.384 82.077 1.00 32.08 137 ILE G O 1
ATOM 8657 N N . ALA G 1 127 ? 10.430 -0.271 80.373 1.00 31.86 138 ALA G N 1
ATOM 8658 C CA . ALA G 1 127 ? 11.157 -1.237 81.202 1.00 36.99 138 ALA G CA 1
ATOM 8659 C C . ALA G 1 127 ? 11.914 -0.547 82.361 1.00 39.01 138 ALA G C 1
ATOM 8660 O O . ALA G 1 127 ? 12.225 -1.197 83.364 1.00 40.32 138 ALA G O 1
ATOM 8662 N N A ASP G 1 128 ? 12.205 0.748 82.245 0.63 36.33 139 ASP G N 1
ATOM 8663 N N B ASP G 1 128 ? 12.179 0.754 82.222 0.37 35.82 139 ASP G N 1
ATOM 8664 C CA A ASP G 1 128 ? 12.978 1.443 83.275 0.63 38.71 139 ASP G CA 1
ATOM 8665 C CA B ASP G 1 128 ? 12.941 1.506 83.197 0.37 36.88 139 ASP G CA 1
ATOM 8666 C C A ASP G 1 128 ? 12.095 2.030 84.400 0.63 36.60 139 ASP G C 1
ATOM 8667 C C B ASP G 1 128 ? 12.105 2.033 84.371 0.37 34.95 139 ASP G C 1
ATOM 8668 O O A ASP G 1 128 ? 12.638 2.545 85.397 0.63 37.28 139 ASP G O 1
ATOM 8669 O O B ASP G 1 128 ? 12.692 2.550 85.340 0.37 35.55 139 ASP G O 1
ATOM 8678 N N . ILE G 1 129 ? 10.778 1.908 84.316 1.00 30.22 140 ILE G N 1
ATOM 8679 C CA . ILE G 1 129 ? 9.929 2.508 85.321 1.00 29.63 140 ILE G CA 1
ATOM 8680 C C . ILE G 1 129 ? 9.739 1.610 86.571 1.00 32.41 140 ILE G C 1
ATOM 8681 O O . ILE G 1 129 ? 10.039 0.409 86.565 1.00 30.71 140 ILE G O 1
ATOM 8686 N N . ASP G 1 130 ? 9.195 2.226 87.623 1.00 30.79 141 ASP G N 1
ATOM 8687 C CA . ASP G 1 130 ? 8.937 1.546 88.817 1.00 35.49 141 ASP G CA 1
ATOM 8688 C C . ASP G 1 130 ? 7.755 2.203 89.488 1.00 32.65 141 ASP G C 1
ATOM 8689 O O . ASP G 1 130 ? 7.880 3.069 90.350 1.00 35.60 141 ASP G O 1
ATOM 8694 N N . ILE G 1 131 ? 6.582 1.749 89.121 1.00 31.96 142 ILE G N 1
ATOM 8695 C CA . ILE G 1 131 ? 5.334 2.380 89.567 1.00 29.86 142 ILE G CA 1
ATOM 8696 C C . ILE G 1 131 ? 4.470 1.485 90.487 1.00 30.64 142 ILE G C 1
ATOM 8697 O O . ILE G 1 131 ? 3.325 1.855 90.822 1.00 28.62 142 ILE G O 1
ATOM 8702 N N . LYS G 1 132 ? 5.000 0.346 90.949 1.00 34.33 143 LYS G N 1
ATOM 8703 C CA . LYS G 1 132 ? 4.203 -0.504 91.897 1.00 35.60 143 LYS G CA 1
ATOM 8704 C C . LYS G 1 132 ? 3.612 0.191 93.091 1.00 34.52 143 LYS G C 1
ATOM 8705 O O . LYS G 1 132 ? 2.428 0.029 93.398 1.00 33.70 143 LYS G O 1
ATOM 8711 N N . GLN G 1 133 ? 4.451 0.952 93.813 1.00 37.80 144 GLN G N 1
ATOM 8712 C CA . GLN G 1 133 ? 3.994 1.634 95.001 1.00 38.93 144 GLN G CA 1
ATOM 8713 C C . GLN G 1 133 ? 2.975 2.700 94.675 1.00 37.52 144 GLN G C 1
ATOM 8714 O O . GLN G 1 133 ? 1.988 2.849 95.387 1.00 37.20 144 GLN G O 1
ATOM 8720 N N . VAL G 1 134 ? 3.162 3.472 93.583 1.00 34.82 145 VAL G N 1
ATOM 8721 C CA . VAL G 1 134 ? 2.150 4.457 93.200 1.00 30.90 145 VAL G CA 1
ATOM 8722 C C . VAL G 1 134 ? 0.820 3.797 92.823 1.00 29.78 145 VAL G C 1
ATOM 8723 O O . VAL G 1 134 ? -0.253 4.303 93.129 1.00 29.74 145 VAL G O 1
ATOM 8727 N N . ILE G 1 135 ? 0.867 2.678 92.102 1.00 29.01 146 ILE G N 1
ATOM 8728 C CA . ILE G 1 135 ? -0.364 1.894 91.898 1.00 28.77 146 ILE G CA 1
ATOM 8729 C C . ILE G 1 135 ? -1.044 1.465 93.206 1.00 32.18 146 ILE G C 1
ATOM 8730 O O . ILE G 1 135 ? -2.241 1.783 93.452 1.00 30.54 146 ILE G O 1
ATOM 8735 N N . ARG G 1 136 ? -0.300 0.753 94.045 1.00 34.45 147 ARG G N 1
ATOM 8736 C CA . ARG G 1 136 ? -0.859 0.193 95.290 1.00 39.07 147 ARG G CA 1
ATOM 8737 C C . ARG G 1 136 ? -1.454 1.283 96.139 1.00 40.72 147 ARG G C 1
ATOM 8738 O O . ARG G 1 136 ? -2.566 1.171 96.657 1.00 39.50 147 ARG G O 1
ATOM 8746 N N . GLU G 1 137 ? -0.730 2.378 96.291 1.00 39.94 148 GLU G N 1
ATOM 8747 C CA . GLU G 1 137 ? -1.160 3.440 97.170 1.00 40.45 148 GLU G CA 1
ATOM 8748 C C . GLU G 1 137 ? -2.366 4.247 96.715 1.00 39.34 148 GLU G C 1
ATOM 8749 O O . GLU G 1 137 ? -3.032 4.889 97.518 1.00 41.63 148 GLU G O 1
ATOM 8755 N N . ASN G 1 138 ? -2.646 4.284 95.404 1.00 36.65 149 ASN G N 1
ATOM 8756 C CA . ASN G 1 138 ? -3.617 5.210 94.851 1.00 36.29 149 ASN G CA 1
ATOM 8757 C C . ASN G 1 138 ? -4.750 4.585 94.041 1.00 35.92 149 ASN G C 1
ATOM 8758 O O . ASN G 1 138 ? -5.664 5.279 93.655 1.00 36.14 149 ASN G O 1
ATOM 8763 N N . ILE G 1 139 ? -4.701 3.280 93.834 1.00 37.52 150 ILE G N 1
ATOM 8764 C CA . ILE G 1 139 ? -5.676 2.671 92.881 1.00 35.77 150 ILE G CA 1
ATOM 8765 C C . ILE G 1 139 ? -7.117 2.667 93.411 1.00 37.65 150 ILE G C 1
ATOM 8766 O O . ILE G 1 139 ? -8.032 2.997 92.667 1.00 36.91 150 ILE G O 1
ATOM 8771 N N . LEU G 1 140 ? -7.294 2.464 94.728 1.00 38.92 151 LEU G N 1
ATOM 8772 C CA . LEU G 1 140 ? -8.653 2.539 95.310 1.00 42.07 151 LEU G CA 1
ATOM 8773 C C . LEU G 1 140 ? -9.262 3.918 95.134 1.00 43.10 151 LEU G C 1
ATOM 8774 O O . LEU G 1 140 ? -10.355 4.075 94.618 1.00 42.91 151 LEU G O 1
ATOM 8779 N N . GLN G 1 141 ? -8.496 4.939 95.509 1.00 47.04 152 GLN G N 1
ATOM 8780 C CA . GLN G 1 141 ? -8.855 6.332 95.341 1.00 43.47 152 GLN G CA 1
ATOM 8781 C C . GLN G 1 141 ? -9.188 6.677 93.905 1.00 38.43 152 GLN G C 1
ATOM 8782 O O . GLN G 1 141 ? -10.206 7.348 93.577 1.00 42.49 152 GLN G O 1
ATOM 8788 N N . LEU G 1 142 ? -8.319 6.272 92.983 1.00 37.77 153 LEU G N 1
ATOM 8789 C CA . LEU G 1 142 ? -8.523 6.548 91.562 1.00 35.94 153 LEU G CA 1
ATOM 8790 C C . LEU G 1 142 ? -9.797 5.844 91.001 1.00 35.36 153 LEU G C 1
ATOM 8791 O O . LEU G 1 142 ? -10.488 6.404 90.130 1.00 33.74 153 LEU G O 1
ATOM 8796 N N . SER G 1 143 ? -10.025 4.626 91.454 1.00 36.70 154 SER G N 1
ATOM 8797 C CA . SER G 1 143 ? -11.253 3.891 91.065 1.00 36.95 154 SER G CA 1
ATOM 8798 C C . SER G 1 143 ? -12.508 4.680 91.462 1.00 40.09 154 SER G C 1
ATOM 8799 O O . SER G 1 143 ? -13.379 4.920 90.640 1.00 41.96 154 SER G O 1
ATOM 8802 N N . ASN G 1 144 ? -12.522 5.184 92.701 1.00 45.07 155 ASN G N 1
ATOM 8803 C CA . ASN G 1 144 ? -13.630 6.068 93.120 1.00 53.88 155 ASN G CA 1
ATOM 8804 C C . ASN G 1 144 ? -13.718 7.340 92.284 1.00 53.13 155 ASN G C 1
ATOM 8805 O O . ASN G 1 144 ? -14.797 7.757 91.916 1.00 55.84 155 ASN G O 1
ATOM 8810 N N . ASP G 1 145 ? -12.585 7.931 91.927 1.00 57.48 156 ASP G N 1
ATOM 8811 C CA . ASP G 1 145 ? -12.582 9.183 91.219 1.00 53.39 156 ASP G CA 1
ATOM 8812 C C . ASP G 1 145 ? -13.125 8.978 89.804 1.00 51.73 156 ASP G C 1
ATOM 8813 O O . ASP G 1 145 ? -13.837 9.830 89.220 1.00 67.17 156 ASP G O 1
ATOM 8818 N N . ILE G 1 146 ? -12.727 7.877 89.169 1.00 50.40 157 ILE G N 1
ATOM 8819 C CA . ILE G 1 146 ? -13.196 7.534 87.802 1.00 46.93 157 ILE G CA 1
ATOM 8820 C C . ILE G 1 146 ? -14.700 7.226 87.806 1.00 44.38 157 ILE G C 1
ATOM 8821 O O . ILE G 1 146 ? -15.409 7.643 86.904 1.00 43.99 157 ILE G O 1
ATOM 8826 N N . ARG G 1 147 ? -15.168 6.541 88.839 1.00 48.70 158 ARG G N 1
ATOM 8827 C CA . ARG G 1 147 ? -16.608 6.283 88.962 1.00 53.38 158 ARG G CA 1
ATOM 8828 C C . ARG G 1 147 ? -17.429 7.554 89.079 1.00 61.35 158 ARG G C 1
ATOM 8829 O O . ARG G 1 147 ? -18.395 7.733 88.314 1.00 64.44 158 ARG G O 1
ATOM 8837 N N . GLU G 1 148 ? -16.977 8.466 89.962 1.00 65.34 159 GLU G N 1
ATOM 8838 C CA . GLU G 1 148 ? -17.630 9.777 90.162 1.00 62.39 159 GLU G CA 1
ATOM 8839 C C . GLU G 1 148 ? -17.599 10.632 88.860 1.00 63.27 159 GLU G C 1
ATOM 8840 O O . GLU G 1 148 ? -18.605 11.186 88.477 1.00 68.67 159 GLU G O 1
ATOM 8842 N N . ARG G 1 149 ? -16.499 10.637 88.120 1.00 63.42 160 ARG G N 1
ATOM 8843 C CA . ARG G 1 149 ? -16.366 11.460 86.894 1.00 71.03 160 ARG G CA 1
ATOM 8844 C C . ARG G 1 149 ? -17.051 10.910 85.620 1.00 73.15 160 ARG G C 1
ATOM 8845 O O . ARG G 1 149 ? -17.748 11.649 84.902 1.00 80.60 160 ARG G O 1
ATOM 8853 N N . TYR G 1 150 ? -16.940 9.606 85.371 1.00 73.80 161 TYR G N 1
ATOM 8854 C CA . TYR G 1 150 ? -17.442 9.022 84.124 1.00 69.63 161 TYR G CA 1
ATOM 8855 C C . TYR G 1 150 ? -18.756 8.251 84.237 1.00 68.43 161 TYR G C 1
ATOM 8856 O O . TYR G 1 150 ? -19.322 7.941 83.211 1.00 65.44 161 TYR G O 1
ATOM 8865 N N . LEU G 1 151 ? -19.258 7.917 85.428 1.00 70.27 162 LEU G N 1
ATOM 8866 C CA . LEU G 1 151 ? -20.443 7.017 85.503 1.00 68.97 162 LEU G CA 1
ATOM 8867 C C . LEU G 1 151 ? -21.644 7.659 86.209 1.00 71.86 162 LEU G C 1
ATOM 8868 O O . LEU G 1 151 ? -21.477 8.558 87.032 1.00 77.47 162 LEU G O 1
ATOM 8873 N N . VAL H 1 2 ? 50.644 -24.973 39.402 1.00 59.48 13 VAL H N 1
ATOM 8874 C CA . VAL H 1 2 ? 49.400 -24.789 40.215 1.00 58.66 13 VAL H CA 1
ATOM 8875 C C . VAL H 1 2 ? 48.630 -26.132 40.343 1.00 55.76 13 VAL H C 1
ATOM 8876 O O . VAL H 1 2 ? 48.503 -26.883 39.375 1.00 45.38 13 VAL H O 1
ATOM 8880 N N . LEU H 1 3 ? 48.161 -26.428 41.565 1.00 57.96 14 LEU H N 1
ATOM 8881 C CA . LEU H 1 3 ? 47.355 -27.668 41.885 1.00 54.71 14 LEU H CA 1
ATOM 8882 C C . LEU H 1 3 ? 46.263 -27.856 40.841 1.00 49.30 14 LEU H C 1
ATOM 8883 O O . LEU H 1 3 ? 45.460 -26.935 40.618 1.00 44.68 14 LEU H O 1
ATOM 8888 N N . GLY H 1 4 ? 46.231 -29.028 40.226 1.00 43.35 15 GLY H N 1
ATOM 8889 C CA . GLY H 1 4 ? 45.108 -29.429 39.389 1.00 45.91 15 GLY H CA 1
ATOM 8890 C C . GLY H 1 4 ? 45.291 -29.004 37.958 1.00 42.61 15 GLY H C 1
ATOM 8891 O O . GLY H 1 4 ? 44.437 -29.284 37.109 1.00 42.28 15 GLY H O 1
ATOM 8892 N N . TYR H 1 5 ? 46.407 -28.317 37.677 1.00 41.34 16 TYR H N 1
ATOM 8893 C CA . TYR H 1 5 ? 46.572 -27.740 36.363 1.00 38.35 16 TYR H CA 1
ATOM 8894 C C . TYR H 1 5 ? 47.890 -28.311 35.814 1.00 35.84 16 TYR H C 1
ATOM 8895 O O . TYR H 1 5 ? 48.976 -28.231 36.450 1.00 33.08 16 TYR H O 1
ATOM 8904 N N . VAL H 1 6 ? 47.766 -28.925 34.646 1.00 33.87 17 VAL H N 1
ATOM 8905 C CA . VAL H 1 6 ? 48.894 -29.564 34.021 1.00 34.69 17 VAL H CA 1
ATOM 8906 C C . VAL H 1 6 ? 49.958 -28.500 33.666 1.00 35.16 17 VAL H C 1
ATOM 8907 O O . VAL H 1 6 ? 51.152 -28.742 33.806 1.00 36.99 17 VAL H O 1
ATOM 8911 N N . SER H 1 7 ? 49.518 -27.347 33.196 1.00 34.33 18 SER H N 1
ATOM 8912 C CA . SER H 1 7 ? 50.437 -26.364 32.646 1.00 37.23 18 SER H CA 1
ATOM 8913 C C . SER H 1 7 ? 50.080 -24.980 33.192 1.00 38.26 18 SER H C 1
ATOM 8914 O O . SER H 1 7 ? 49.506 -24.863 34.265 1.00 36.03 18 SER H O 1
ATOM 8917 N N . ASP H 1 8 ? 50.369 -23.918 32.423 1.00 40.70 19 ASP H N 1
ATOM 8918 C CA . ASP H 1 8 ? 50.059 -22.585 32.880 1.00 40.30 19 ASP H CA 1
ATOM 8919 C C . ASP H 1 8 ? 48.578 -22.218 32.654 1.00 38.88 19 ASP H C 1
ATOM 8920 O O . ASP H 1 8 ? 47.795 -22.989 32.098 1.00 33.89 19 ASP H O 1
ATOM 8925 N N . MET H 1 9 ? 48.181 -21.007 33.080 1.00 37.68 20 MET H N 1
ATOM 8926 C CA . MET H 1 9 ? 46.796 -20.602 32.963 1.00 37.87 20 MET H CA 1
ATOM 8927 C C . MET H 1 9 ? 46.385 -20.108 31.583 1.00 36.98 20 MET H C 1
ATOM 8928 O O . MET H 1 9 ? 45.198 -20.112 31.290 1.00 37.95 20 MET H O 1
ATOM 8933 N N . HIS H 1 10 ? 47.346 -19.753 30.735 1.00 37.62 21 HIS H N 1
ATOM 8934 C CA . HIS H 1 10 ? 47.058 -19.503 29.333 1.00 40.17 21 HIS H CA 1
ATOM 8935 C C . HIS H 1 10 ? 46.572 -20.728 28.658 1.00 37.59 21 HIS H C 1
ATOM 8936 O O . HIS H 1 10 ? 45.516 -20.724 28.018 1.00 37.21 21 HIS H O 1
ATOM 8943 N N . THR H 1 11 ? 47.335 -21.807 28.792 1.00 40.30 22 THR H N 1
ATOM 8944 C CA . THR H 1 11 ? 46.911 -23.074 28.270 1.00 38.49 22 THR H CA 1
ATOM 8945 C C . THR H 1 11 ? 45.585 -23.507 28.875 1.00 38.47 22 THR H C 1
ATOM 8946 O O . THR H 1 11 ? 44.720 -24.030 28.156 1.00 39.34 22 THR H O 1
ATOM 8950 N N . GLU H 1 12 ? 45.440 -23.367 30.190 1.00 35.12 23 GLU H N 1
ATOM 8951 C CA . GLU H 1 12 ? 44.212 -23.851 30.862 1.00 34.80 23 GLU H CA 1
ATOM 8952 C C . GLU H 1 12 ? 42.980 -23.084 30.359 1.00 32.65 23 GLU H C 1
ATOM 8953 O O . GLU H 1 12 ? 41.967 -23.691 30.024 1.00 33.21 23 GLU H O 1
ATOM 8959 N N . LEU H 1 13 ? 43.083 -21.773 30.254 1.00 32.27 24 LEU H N 1
ATOM 8960 C CA . LEU H 1 13 ? 41.918 -21.006 29.788 1.00 33.02 24 LEU H CA 1
ATOM 8961 C C . LEU H 1 13 ? 41.542 -21.253 28.340 1.00 34.13 24 LEU H C 1
ATOM 8962 O O . LEU H 1 13 ? 40.379 -21.399 28.044 1.00 32.58 24 LEU H O 1
ATOM 8967 N N . ALA H 1 14 ? 42.542 -21.362 27.465 1.00 35.83 25 ALA H N 1
ATOM 8968 C CA . ALA H 1 14 ? 42.326 -21.695 26.095 1.00 35.57 25 ALA H CA 1
ATOM 8969 C C . ALA H 1 14 ? 41.664 -23.056 25.974 1.00 37.74 25 ALA H C 1
ATOM 8970 O O . ALA H 1 14 ? 40.684 -23.199 25.233 1.00 36.06 25 ALA H O 1
ATOM 8972 N N . SER H 1 15 ? 42.181 -24.068 26.682 1.00 31.79 26 SER H N 1
ATOM 8973 C CA . SER H 1 15 ? 41.628 -25.398 26.571 1.00 32.39 26 SER H CA 1
ATOM 8974 C C . SER H 1 15 ? 40.238 -25.482 27.094 1.00 31.03 26 SER H C 1
ATOM 8975 O O . SER H 1 15 ? 39.382 -26.176 26.511 1.00 29.61 26 SER H O 1
ATOM 8978 N N . ILE H 1 16 ? 39.975 -24.868 28.247 1.00 29.02 27 ILE H N 1
ATOM 8979 C CA . ILE H 1 16 ? 38.622 -25.059 28.858 1.00 28.64 27 ILE H CA 1
ATOM 8980 C C . ILE H 1 16 ? 37.552 -24.271 28.120 1.00 28.58 27 ILE H C 1
ATOM 8981 O O . ILE H 1 16 ? 36.426 -24.747 27.977 1.00 27.06 27 ILE H O 1
ATOM 8986 N N A SER H 1 17 ? 37.917 -23.105 27.610 0.69 27.18 28 SER H N 1
ATOM 8987 N N B SER H 1 17 ? 37.895 -23.076 27.656 0.31 28.58 28 SER H N 1
ATOM 8988 C CA A SER H 1 17 ? 36.977 -22.347 26.807 0.69 29.00 28 SER H CA 1
ATOM 8989 C CA B SER H 1 17 ? 36.985 -22.329 26.811 0.31 30.25 28 SER H CA 1
ATOM 8990 C C A SER H 1 17 ? 36.587 -23.120 25.549 0.69 32.48 28 SER H C 1
ATOM 8991 C C B SER H 1 17 ? 36.572 -23.183 25.610 0.31 32.46 28 SER H C 1
ATOM 8992 O O A SER H 1 17 ? 35.429 -23.081 25.147 0.69 33.65 28 SER H O 1
ATOM 8993 O O B SER H 1 17 ? 35.372 -23.301 25.343 0.31 32.39 28 SER H O 1
ATOM 8998 N N . GLN H 1 18 ? 37.551 -23.806 24.936 1.00 33.79 29 GLN H N 1
ATOM 8999 C CA . GLN H 1 18 ? 37.284 -24.643 23.782 1.00 37.78 29 GLN H CA 1
ATOM 9000 C C . GLN H 1 18 ? 36.367 -25.774 24.135 1.00 36.15 29 GLN H C 1
ATOM 9001 O O . GLN H 1 18 ? 35.531 -26.165 23.325 1.00 35.80 29 GLN H O 1
ATOM 9007 N N . LEU H 1 19 ? 36.567 -26.361 25.313 1.00 34.19 30 LEU H N 1
ATOM 9008 C CA . LEU H 1 19 ? 35.726 -27.494 25.741 1.00 34.14 30 LEU H CA 1
ATOM 9009 C C . LEU H 1 19 ? 34.308 -26.994 26.000 1.00 33.48 30 LEU H C 1
ATOM 9010 O O . LEU H 1 19 ? 33.319 -27.656 25.613 1.00 35.82 30 LEU H O 1
ATOM 9015 N N . VAL H 1 20 ? 34.169 -25.790 26.536 1.00 30.56 31 VAL H N 1
ATOM 9016 C CA . VAL H 1 20 ? 32.832 -25.212 26.693 1.00 31.80 31 VAL H CA 1
ATOM 9017 C C . VAL H 1 20 ? 32.107 -25.138 25.324 1.00 36.15 31 VAL H C 1
ATOM 9018 O O . VAL H 1 20 ? 30.944 -25.490 25.242 1.00 32.92 31 VAL H O 1
ATOM 9022 N N . ILE H 1 21 ? 32.738 -24.494 24.352 1.00 39.93 32 ILE H N 1
ATOM 9023 C CA . ILE H 1 21 ? 32.155 -24.376 22.985 1.00 42.17 32 ILE H CA 1
ATOM 9024 C C . ILE H 1 21 ? 31.730 -25.732 22.440 1.00 44.27 32 ILE H C 1
ATOM 9025 O O . ILE H 1 21 ? 30.660 -25.855 21.882 1.00 50.68 32 ILE H O 1
ATOM 9030 N N . ALA H 1 22 ? 32.589 -26.729 22.623 1.00 46.17 33 ALA H N 1
ATOM 9031 C CA . ALA H 1 22 ? 32.360 -28.065 22.101 1.00 49.83 33 ALA H CA 1
ATOM 9032 C C . ALA H 1 22 ? 31.206 -28.777 22.798 1.00 49.23 33 ALA H C 1
ATOM 9033 O O . ALA H 1 22 ? 30.523 -29.568 22.177 1.00 49.94 33 ALA H O 1
ATOM 9035 N N . LYS H 1 23 ? 30.947 -28.469 24.062 1.00 42.96 34 LYS H N 1
ATOM 9036 C CA . LYS H 1 23 ? 29.957 -29.215 24.834 1.00 45.05 34 LYS H CA 1
ATOM 9037 C C . LYS H 1 23 ? 28.701 -28.439 25.231 1.00 46.99 34 LYS H C 1
ATOM 9038 O O . LYS H 1 23 ? 27.713 -29.040 25.589 1.00 51.41 34 LYS H O 1
ATOM 9044 N N . ILE H 1 24 ? 28.709 -27.112 25.222 1.00 47.81 35 ILE H N 1
ATOM 9045 C CA . ILE H 1 24 ? 27.629 -26.329 25.878 1.00 49.15 35 ILE H CA 1
ATOM 9046 C C . ILE H 1 24 ? 26.220 -26.638 25.346 1.00 51.54 35 ILE H C 1
ATOM 9047 O O . ILE H 1 24 ? 25.249 -26.606 26.102 1.00 54.67 35 ILE H O 1
ATOM 9052 N N . GLU H 1 25 ? 26.104 -26.852 24.051 1.00 53.27 36 GLU H N 1
ATOM 9053 C CA . GLU H 1 25 ? 24.803 -27.118 23.455 1.00 61.09 36 GLU H CA 1
ATOM 9054 C C . GLU H 1 25 ? 24.211 -28.427 23.959 1.00 57.62 36 GLU H C 1
ATOM 9055 O O . GLU H 1 25 ? 23.005 -28.547 24.038 1.00 57.72 36 GLU H O 1
ATOM 9061 N N . THR H 1 26 ? 25.052 -29.372 24.322 1.00 55.30 37 THR H N 1
ATOM 9062 C CA . THR H 1 26 ? 24.594 -30.659 24.794 1.00 56.41 37 THR H CA 1
ATOM 9063 C C . THR H 1 26 ? 24.082 -30.647 26.260 1.00 55.02 37 THR H C 1
ATOM 9064 O O . THR H 1 26 ? 23.552 -31.649 26.717 1.00 53.09 37 THR H O 1
ATOM 9068 N N . ILE H 1 27 ? 24.327 -29.577 27.019 1.00 48.61 38 ILE H N 1
ATOM 9069 C CA . ILE H 1 27 ? 23.949 -29.536 28.423 1.00 46.16 38 ILE H CA 1
ATOM 9070 C C . ILE H 1 27 ? 22.589 -28.899 28.544 1.00 46.92 38 ILE H C 1
ATOM 9071 O O . ILE H 1 27 ? 22.394 -27.783 28.107 1.00 47.41 38 ILE H O 1
ATOM 9076 N N A ASP H 1 28 ? 21.628 -29.620 29.108 0.50 46.32 39 ASP H N 1
ATOM 9077 N N B ASP H 1 28 ? 21.641 -29.588 29.166 0.50 46.72 39 ASP H N 1
ATOM 9078 C CA A ASP H 1 28 ? 20.298 -29.070 29.294 0.50 46.25 39 ASP H CA 1
ATOM 9079 C CA B ASP H 1 28 ? 20.317 -29.030 29.251 0.50 47.17 39 ASP H CA 1
ATOM 9080 C C A ASP H 1 28 ? 20.339 -27.822 30.148 0.50 44.09 39 ASP H C 1
ATOM 9081 C C B ASP H 1 28 ? 20.301 -27.828 30.199 0.50 44.52 39 ASP H C 1
ATOM 9082 O O A ASP H 1 28 ? 21.092 -27.776 31.099 0.50 40.75 39 ASP H O 1
ATOM 9083 O O B ASP H 1 28 ? 20.968 -27.797 31.247 0.50 40.63 39 ASP H O 1
ATOM 9092 N N . ASN H 1 29 ? 19.512 -26.839 29.814 1.00 44.95 40 ASN H N 1
ATOM 9093 C CA . ASN H 1 29 ? 19.521 -25.583 30.507 1.00 40.33 40 ASN H CA 1
ATOM 9094 C C . ASN H 1 29 ? 19.213 -25.705 31.961 1.00 40.94 40 ASN H C 1
ATOM 9095 O O . ASN H 1 29 ? 19.829 -25.021 32.782 1.00 37.62 40 ASN H O 1
ATOM 9100 N N . ASP H 1 30 ? 18.297 -26.582 32.319 1.00 41.76 41 ASP H N 1
ATOM 9101 C CA . ASP H 1 30 ? 17.942 -26.738 33.708 1.00 45.96 41 ASP H CA 1
ATOM 9102 C C . ASP H 1 30 ? 19.120 -27.348 34.469 1.00 43.61 41 ASP H C 1
ATOM 9103 O O . ASP H 1 30 ? 19.351 -27.027 35.627 1.00 40.70 41 ASP H O 1
ATOM 9108 N N . ILE H 1 31 ? 19.848 -28.279 33.827 1.00 43.46 42 ILE H N 1
ATOM 9109 C CA . ILE H 1 31 ? 21.044 -28.883 34.448 1.00 40.30 42 ILE H CA 1
ATOM 9110 C C . ILE H 1 31 ? 22.183 -27.857 34.566 1.00 36.95 42 ILE H C 1
ATOM 9111 O O . ILE H 1 31 ? 22.828 -27.767 35.604 1.00 34.02 42 ILE H O 1
ATOM 9116 N N . LEU H 1 32 ? 22.405 -27.053 33.530 1.00 34.59 43 LEU H N 1
ATOM 9117 C CA . LEU H 1 32 ? 23.352 -25.988 33.623 1.00 34.77 43 LEU H CA 1
ATOM 9118 C C . LEU H 1 32 ? 23.089 -25.096 34.824 1.00 31.72 43 LEU H C 1
ATOM 9119 O O . LEU H 1 32 ? 24.020 -24.783 35.601 1.00 30.49 43 LEU H O 1
ATOM 9124 N N . ASN H 1 33 ? 21.835 -24.682 34.990 1.00 31.20 44 ASN H N 1
ATOM 9125 C CA . ASN H 1 33 ? 21.502 -23.750 36.055 1.00 29.98 44 ASN H CA 1
ATOM 9126 C C . ASN H 1 33 ? 21.627 -24.406 37.428 1.00 32.18 44 ASN H C 1
ATOM 9127 O O . ASN H 1 33 ? 22.117 -23.786 38.338 1.00 30.41 44 ASN H O 1
ATOM 9132 N N . LYS H 1 34 ? 21.292 -25.685 37.545 1.00 33.78 45 LYS H N 1
ATOM 9133 C CA . LYS H 1 34 ? 21.586 -26.440 38.793 1.00 35.96 45 LYS H CA 1
ATOM 9134 C C . LYS H 1 34 ? 23.066 -26.490 39.090 1.00 35.24 45 LYS H C 1
ATOM 9135 O O . LYS H 1 34 ? 23.470 -26.337 40.231 1.00 37.51 45 LYS H O 1
ATOM 9137 N N . ASP H 1 35 ? 23.875 -26.741 38.075 1.00 34.49 46 ASP H N 1
ATOM 9138 C CA . ASP H 1 35 ? 25.348 -26.750 38.218 1.00 33.34 46 ASP H CA 1
ATOM 9139 C C . ASP H 1 35 ? 25.904 -25.365 38.623 1.00 30.23 46 ASP H C 1
ATOM 9140 O O . ASP H 1 35 ? 26.784 -25.275 39.496 1.00 30.46 46 ASP H O 1
ATOM 9145 N N . ILE H 1 36 ? 25.361 -24.289 38.072 1.00 30.25 47 ILE H N 1
ATOM 9146 C CA . ILE H 1 36 ? 25.698 -22.927 38.506 1.00 28.59 47 ILE H CA 1
ATOM 9147 C C . ILE H 1 36 ? 25.346 -22.701 39.986 1.00 28.53 47 ILE H C 1
ATOM 9148 O O . ILE H 1 36 ? 26.211 -22.251 40.750 1.00 29.29 47 ILE H O 1
ATOM 9153 N N . VAL H 1 37 ? 24.155 -23.105 40.407 1.00 30.40 48 VAL H N 1
ATOM 9154 C CA . VAL H 1 37 ? 23.775 -23.045 41.834 1.00 32.95 48 VAL H CA 1
ATOM 9155 C C . VAL H 1 37 ? 24.763 -23.822 42.702 1.00 34.89 48 VAL H C 1
ATOM 9156 O O . VAL H 1 37 ? 25.246 -23.326 43.729 1.00 36.66 48 VAL H O 1
ATOM 9160 N N . ASN H 1 38 ? 25.047 -25.052 42.312 1.00 35.89 49 ASN H N 1
ATOM 9161 C CA . ASN H 1 38 ? 25.978 -25.881 43.082 1.00 38.44 49 ASN H CA 1
ATOM 9162 C C . ASN H 1 38 ? 27.371 -25.277 43.152 1.00 35.70 49 ASN H C 1
ATOM 9163 O O . ASN H 1 38 ? 27.996 -25.294 44.215 1.00 38.14 49 ASN H O 1
ATOM 9168 N N . PHE H 1 39 ? 27.859 -24.696 42.073 1.00 32.77 50 PHE H N 1
ATOM 9169 C CA . PHE H 1 39 ? 29.131 -23.912 42.134 1.00 33.10 50 PHE H CA 1
ATOM 9170 C C . PHE H 1 39 ? 29.061 -22.791 43.185 1.00 32.53 50 PHE H C 1
ATOM 9171 O O . PHE H 1 39 ? 29.991 -22.603 44.008 1.00 32.32 50 PHE H O 1
ATOM 9179 N N . ILE H 1 40 ? 27.955 -22.056 43.194 1.00 34.42 51 ILE H N 1
ATOM 9180 C CA . ILE H 1 40 ? 27.766 -20.923 44.110 1.00 34.70 51 ILE H CA 1
ATOM 9181 C C . ILE H 1 40 ? 27.760 -21.391 45.564 1.00 38.30 51 ILE H C 1
ATOM 9182 O O . ILE H 1 40 ? 28.297 -20.703 46.437 1.00 36.20 51 ILE H O 1
ATOM 9187 N N . MET H 1 41 ? 27.197 -22.574 45.800 1.00 40.07 52 MET H N 1
ATOM 9188 C CA . MET H 1 41 ? 27.134 -23.215 47.139 1.00 43.40 52 MET H CA 1
ATOM 9189 C C . MET H 1 41 ? 28.344 -24.095 47.497 1.00 44.00 52 MET H C 1
ATOM 9190 O O . MET H 1 41 ? 28.286 -24.883 48.467 1.00 44.13 52 MET H O 1
ATOM 9195 N N A CYS H 1 42 ? 29.411 -24.012 46.702 0.41 43.99 53 CYS H N 1
ATOM 9196 N N B CYS H 1 42 ? 29.421 -23.957 46.717 0.59 42.97 53 CYS H N 1
ATOM 9197 C CA A CYS H 1 42 ? 30.638 -24.771 46.938 0.41 47.41 53 CYS H CA 1
ATOM 9198 C CA B CYS H 1 42 ? 30.662 -24.715 46.921 0.59 46.68 53 CYS H CA 1
ATOM 9199 C C A CYS H 1 42 ? 30.422 -26.279 46.858 0.41 49.58 53 CYS H C 1
ATOM 9200 C C B CYS H 1 42 ? 30.404 -26.252 46.872 0.59 49.35 53 CYS H C 1
ATOM 9201 O O A CYS H 1 42 ? 30.903 -27.039 47.711 0.41 51.34 53 CYS H O 1
ATOM 9202 O O B CYS H 1 42 ? 30.839 -27.005 47.753 0.59 51.78 53 CYS H O 1
ATOM 9207 N N . ARG H 1 43 ? 29.686 -26.700 45.839 1.00 48.88 54 ARG H N 1
ATOM 9208 C CA . ARG H 1 43 ? 29.559 -28.120 45.495 1.00 53.34 54 ARG H CA 1
ATOM 9209 C C . ARG H 1 43 ? 29.741 -28.267 43.993 1.00 54.60 54 ARG H C 1
ATOM 9210 O O . ARG H 1 43 ? 28.905 -28.864 43.330 1.00 56.61 54 ARG H O 1
ATOM 9218 N N . SER H 1 44 ? 30.837 -27.732 43.457 1.00 56.46 55 SER H N 1
ATOM 9219 C CA . SER H 1 44 ? 31.133 -27.773 42.007 1.00 55.05 55 SER H CA 1
ATOM 9220 C C . SER H 1 44 ? 31.039 -29.156 41.382 1.00 55.24 55 SER H C 1
ATOM 9221 O O . SER H 1 44 ? 31.468 -30.168 41.980 1.00 50.68 55 SER H O 1
ATOM 9224 N N . ASN H 1 45 ? 30.519 -29.185 40.158 1.00 49.03 56 ASN H N 1
ATOM 9225 C CA . ASN H 1 45 ? 30.667 -30.343 39.324 1.00 49.53 56 ASN H CA 1
ATOM 9226 C C . ASN H 1 45 ? 31.617 -29.962 38.209 1.00 49.26 56 ASN H C 1
ATOM 9227 O O . ASN H 1 45 ? 31.183 -29.344 37.204 1.00 39.73 56 ASN H O 1
ATOM 9232 N N . LEU H 1 46 ? 32.909 -30.309 38.392 1.00 43.06 57 LEU H N 1
ATOM 9233 C CA . LEU H 1 46 ? 33.975 -29.894 37.442 1.00 44.28 57 LEU H CA 1
ATOM 9234 C C . LEU H 1 46 ? 33.880 -30.632 36.100 1.00 40.89 57 LEU H C 1
ATOM 9235 O O . LEU H 1 46 ? 34.505 -30.234 35.131 1.00 42.50 57 LEU H O 1
ATOM 9240 N N . ASP H 1 47 ? 33.051 -31.665 36.047 1.00 38.58 58 ASP H N 1
ATOM 9241 C CA . ASP H 1 47 ? 32.715 -32.283 34.797 1.00 41.57 58 ASP H CA 1
ATOM 9242 C C . ASP H 1 47 ? 31.912 -31.391 33.843 1.00 38.82 58 ASP H C 1
ATOM 9243 O O . ASP H 1 47 ? 31.812 -31.699 32.655 1.00 37.47 58 ASP H O 1
ATOM 9248 N N . ASN H 1 48 ? 31.247 -30.366 34.362 1.00 35.87 59 ASN H N 1
ATOM 9249 C CA . ASN H 1 48 ? 30.574 -29.412 33.489 1.00 36.09 59 ASN H CA 1
ATOM 9250 C C . ASN H 1 48 ? 31.625 -28.385 33.105 1.00 34.80 59 ASN H C 1
ATOM 9251 O O . ASN H 1 48 ? 32.140 -27.721 33.940 1.00 33.33 59 ASN H O 1
ATOM 9256 N N . PRO H 1 49 ? 31.929 -28.240 31.812 1.00 35.59 60 PRO H N 1
ATOM 9257 C CA . PRO H 1 49 ? 33.080 -27.429 31.450 1.00 32.67 60 PRO H CA 1
ATOM 9258 C C . PRO H 1 49 ? 32.904 -25.963 31.750 1.00 30.31 60 PRO H C 1
ATOM 9259 O O . PRO H 1 49 ? 33.899 -25.273 32.033 1.00 27.01 60 PRO H O 1
ATOM 9263 N N . PHE H 1 50 ? 31.659 -25.469 31.728 1.00 29.98 61 PHE H N 1
ATOM 9264 C CA . PHE H 1 50 ? 31.447 -24.098 32.177 1.00 28.18 61 PHE H CA 1
ATOM 9265 C C . PHE H 1 50 ? 31.795 -23.881 33.659 1.00 27.15 61 PHE H C 1
ATOM 9266 O O . PHE H 1 50 ? 32.317 -22.830 34.040 1.00 26.71 61 PHE H O 1
ATOM 9274 N N . ILE H 1 51 ? 31.449 -24.829 34.494 1.00 27.92 62 ILE H N 1
ATOM 9275 C CA . ILE H 1 51 ? 31.792 -24.775 35.910 1.00 27.83 62 ILE H CA 1
ATOM 9276 C C . ILE H 1 51 ? 33.346 -24.832 36.051 1.00 29.01 62 ILE H C 1
ATOM 9277 O O . ILE H 1 51 ? 33.926 -24.159 36.872 1.00 28.19 62 ILE H O 1
ATOM 9282 N N . SER H 1 52 ? 34.021 -25.712 35.289 1.00 30.75 63 SER H N 1
ATOM 9283 C CA . SER H 1 52 ? 35.486 -25.714 35.335 1.00 30.26 63 SER H CA 1
ATOM 9284 C C . SER H 1 52 ? 36.110 -24.364 34.927 1.00 29.82 63 SER H C 1
ATOM 9285 O O . SER H 1 52 ? 37.031 -23.880 35.593 1.00 29.93 63 SER H O 1
ATOM 9288 N N . PHE H 1 53 ? 35.549 -23.737 33.896 1.00 28.71 64 PHE H N 1
ATOM 9289 C CA . PHE H 1 53 ? 35.893 -22.402 33.536 1.00 29.60 64 PHE H CA 1
ATOM 9290 C C . PHE H 1 53 ? 35.721 -21.413 34.717 1.00 26.32 64 PHE H C 1
ATOM 9291 O O . PHE H 1 53 ? 36.636 -20.664 35.024 1.00 27.48 64 PHE H O 1
ATOM 9299 N N . LEU H 1 54 ? 34.572 -21.461 35.374 1.00 28.28 65 LEU H N 1
ATOM 9300 C CA . LEU H 1 54 ? 34.295 -20.556 36.499 1.00 27.06 65 LEU H CA 1
ATOM 9301 C C . LEU H 1 54 ? 35.267 -20.794 37.628 1.00 28.62 65 LEU H C 1
ATOM 9302 O O . LEU H 1 54 ? 35.790 -19.847 38.241 1.00 27.57 65 LEU H O 1
ATOM 9307 N N . ASP H 1 55 ? 35.508 -22.056 37.949 1.00 28.33 66 ASP H N 1
ATOM 9308 C CA . ASP H 1 55 ? 36.473 -22.409 38.971 1.00 31.16 66 ASP H CA 1
ATOM 9309 C C . ASP H 1 55 ? 37.887 -21.896 38.633 1.00 30.59 66 ASP H C 1
ATOM 9310 O O . ASP H 1 55 ? 38.599 -21.383 39.482 1.00 31.28 66 ASP H O 1
ATOM 9315 N N . THR H 1 56 ? 38.297 -22.036 37.404 1.00 30.53 67 THR H N 1
ATOM 9316 C CA . THR H 1 56 ? 39.604 -21.502 36.953 1.00 30.93 67 THR H CA 1
ATOM 9317 C C . THR H 1 56 ? 39.680 -19.997 37.060 1.00 28.84 67 THR H C 1
ATOM 9318 O O . THR H 1 56 ? 40.692 -19.453 37.521 1.00 29.56 67 THR H O 1
ATOM 9322 N N . VAL H 1 57 ? 38.619 -19.312 36.640 1.00 28.59 68 VAL H N 1
ATOM 9323 C CA . VAL H 1 57 ? 38.610 -17.835 36.716 1.00 30.02 68 VAL H CA 1
ATOM 9324 C C . VAL H 1 57 ? 38.664 -17.407 38.196 1.00 28.43 68 VAL H C 1
ATOM 9325 O O . VAL H 1 57 ? 39.448 -16.524 38.597 1.00 28.58 68 VAL H O 1
ATOM 9329 N N . TYR H 1 58 ? 37.871 -18.063 39.022 1.00 29.24 69 TYR H N 1
ATOM 9330 C CA . TYR H 1 58 ? 37.851 -17.780 40.449 1.00 28.48 69 TYR H CA 1
ATOM 9331 C C . TYR H 1 58 ? 39.256 -17.917 41.034 1.00 32.59 69 TYR H C 1
ATOM 9332 O O . TYR H 1 58 ? 39.699 -17.062 41.840 1.00 29.45 69 TYR H O 1
ATOM 9341 N N . THR H 1 59 ? 39.976 -18.998 40.658 1.00 29.90 70 THR H N 1
ATOM 9342 C CA . THR H 1 59 ? 41.317 -19.202 41.111 1.00 31.25 70 THR H CA 1
ATOM 9343 C C . THR H 1 59 ? 42.310 -18.155 40.667 1.00 31.03 70 THR H C 1
ATOM 9344 O O . THR H 1 59 ? 43.132 -17.715 41.449 1.00 33.21 70 THR H O 1
ATOM 9348 N N . ILE H 1 60 ? 42.251 -17.780 39.388 1.00 30.41 71 ILE H N 1
ATOM 9349 C CA . ILE H 1 60 ? 43.104 -16.745 38.789 1.00 31.60 71 ILE H CA 1
ATOM 9350 C C . ILE H 1 60 ? 42.902 -15.410 39.523 1.00 34.33 71 ILE H C 1
ATOM 9351 O O . ILE H 1 60 ? 43.861 -14.766 39.926 1.00 33.51 71 ILE H O 1
ATOM 9356 N N . ILE H 1 61 ? 41.663 -15.033 39.780 1.00 31.67 72 ILE H N 1
ATOM 9357 C CA . ILE H 1 61 ? 41.338 -13.790 40.469 1.00 34.19 72 ILE H CA 1
ATOM 9358 C C . ILE H 1 61 ? 41.886 -13.766 41.896 1.00 35.98 72 ILE H C 1
ATOM 9359 O O . ILE H 1 61 ? 42.424 -12.724 42.353 1.00 36.64 72 ILE H O 1
ATOM 9364 N N . ASP H 1 62 ? 41.722 -14.868 42.598 1.00 38.35 73 ASP H N 1
ATOM 9365 C CA . ASP H 1 62 ? 42.380 -15.102 43.875 1.00 40.12 73 ASP H CA 1
ATOM 9366 C C . ASP H 1 62 ? 42.079 -14.059 44.950 1.00 40.11 73 ASP H C 1
ATOM 9367 O O . ASP H 1 62 ? 42.988 -13.592 45.646 1.00 42.85 73 ASP H O 1
ATOM 9372 N N . GLN H 1 63 ? 40.822 -13.682 45.088 1.00 41.25 74 GLN H N 1
ATOM 9373 C CA . GLN H 1 63 ? 40.438 -12.625 46.046 1.00 42.11 74 GLN H CA 1
ATOM 9374 C C . GLN H 1 63 ? 39.482 -13.138 47.102 1.00 42.91 74 GLN H C 1
ATOM 9375 O O . GLN H 1 63 ? 38.829 -12.352 47.817 1.00 42.45 74 GLN H O 1
ATOM 9381 N N . GLU H 1 64 ? 39.468 -14.457 47.306 1.00 45.13 75 GLU H N 1
ATOM 9382 C CA . GLU H 1 64 ? 38.519 -15.033 48.281 1.00 45.69 75 GLU H CA 1
ATOM 9383 C C . GLU H 1 64 ? 38.610 -14.439 49.697 1.00 45.83 75 GLU H C 1
ATOM 9384 O O . GLU H 1 64 ? 37.593 -14.003 50.261 1.00 47.03 75 GLU H O 1
ATOM 9390 N N . ASN H 1 65 ? 39.805 -14.353 50.278 1.00 49.17 76 ASN H N 1
ATOM 9391 C CA . ASN H 1 65 ? 39.948 -13.814 51.655 1.00 51.97 76 ASN H CA 1
ATOM 9392 C C . ASN H 1 65 ? 39.558 -12.356 51.800 1.00 48.96 76 ASN H C 1
ATOM 9393 O O . ASN H 1 65 ? 38.828 -11.969 52.728 1.00 48.31 76 ASN H O 1
ATOM 9398 N N . TYR H 1 66 ? 40.021 -11.531 50.866 1.00 47.46 77 TYR H N 1
ATOM 9399 C CA . TYR H 1 66 ? 39.643 -10.122 50.875 1.00 42.68 77 TYR H CA 1
ATOM 9400 C C . TYR H 1 66 ? 38.119 -9.951 50.763 1.00 42.88 77 TYR H C 1
ATOM 9401 O O . TYR H 1 66 ? 37.525 -9.165 51.487 1.00 38.93 77 TYR H O 1
ATOM 9410 N N . GLN H 1 67 ? 37.489 -10.630 49.802 1.00 40.82 78 GLN H N 1
ATOM 9411 C CA . GLN H 1 67 ? 36.051 -10.387 49.535 1.00 43.06 78 GLN H CA 1
ATOM 9412 C C . GLN H 1 67 ? 35.191 -10.930 50.683 1.00 49.63 78 GLN H C 1
ATOM 9413 O O . GLN H 1 67 ? 34.172 -10.362 51.007 1.00 53.63 78 GLN H O 1
ATOM 9419 N N . THR H 1 68 ? 35.676 -11.969 51.360 1.00 54.19 79 THR H N 1
ATOM 9420 C CA . THR H 1 68 ? 35.090 -12.479 52.608 1.00 56.10 79 THR H CA 1
ATOM 9421 C C . THR H 1 68 ? 35.033 -11.455 53.721 1.00 55.85 79 THR H C 1
ATOM 9422 O O . THR H 1 68 ? 34.039 -11.315 54.433 1.00 60.55 79 THR H O 1
ATOM 9426 N N . GLU H 1 69 ? 36.160 -10.799 53.948 1.00 53.75 80 GLU H N 1
ATOM 9427 C CA . GLU H 1 69 ? 36.198 -9.722 54.931 1.00 51.81 80 GLU H CA 1
ATOM 9428 C C . GLU H 1 69 ? 35.243 -8.637 54.515 1.00 48.05 80 GLU H C 1
ATOM 9429 O O . GLU H 1 69 ? 34.552 -8.060 55.329 1.00 53.28 80 GLU H O 1
ATOM 9431 N N . LEU H 1 70 ? 35.262 -8.279 53.238 1.00 44.13 81 LEU H N 1
ATOM 9432 C CA . LEU H 1 70 ? 34.416 -7.172 52.792 1.00 40.32 81 LEU H CA 1
ATOM 9433 C C . LEU H 1 70 ? 32.976 -7.519 53.023 1.00 40.00 81 LEU H C 1
ATOM 9434 O O . LEU H 1 70 ? 32.206 -6.729 53.589 1.00 40.52 81 LEU H O 1
ATOM 9439 N N . ILE H 1 71 ? 32.603 -8.706 52.585 1.00 40.93 82 ILE H N 1
ATOM 9440 C CA . ILE H 1 71 ? 31.229 -9.153 52.733 1.00 45.16 82 ILE H CA 1
ATOM 9441 C C . ILE H 1 71 ? 30.792 -9.222 54.214 1.00 47.21 82 ILE H C 1
ATOM 9442 O O . ILE H 1 71 ? 29.645 -8.879 54.529 1.00 48.09 82 ILE H O 1
ATOM 9447 N N . ASN H 1 72 ? 31.708 -9.620 55.101 1.00 51.37 83 ASN H N 1
ATOM 9448 C CA . ASN H 1 72 ? 31.459 -9.543 56.551 1.00 55.15 83 ASN H CA 1
ATOM 9449 C C . ASN H 1 72 ? 31.072 -8.189 57.083 1.00 51.82 83 ASN H C 1
ATOM 9450 O O . ASN H 1 72 ? 30.447 -8.096 58.119 1.00 52.45 83 ASN H O 1
ATOM 9455 N N . SER H 1 73 ? 31.580 -7.149 56.469 1.00 46.86 84 SER H N 1
ATOM 9456 C CA . SER H 1 73 ? 31.328 -5.814 56.922 1.00 45.70 84 SER H CA 1
ATOM 9457 C C . SER H 1 73 ? 29.942 -5.347 56.455 1.00 44.45 84 SER H C 1
ATOM 9458 O O . SER H 1 73 ? 29.487 -4.296 56.854 1.00 43.17 84 SER H O 1
ATOM 9461 N N . LEU H 1 74 ? 29.277 -6.085 55.566 1.00 41.99 85 LEU H N 1
ATOM 9462 C CA . LEU H 1 74 ? 28.016 -5.597 54.993 1.00 41.27 85 LEU H CA 1
ATOM 9463 C C . LEU H 1 74 ? 26.786 -5.973 55.831 1.00 43.87 85 LEU H C 1
ATOM 9464 O O . LEU H 1 74 ? 26.796 -6.990 56.479 1.00 45.51 85 LEU H O 1
ATOM 9469 N N . ASP H 1 75 ? 25.743 -5.161 55.773 1.00 45.26 86 ASP H N 1
ATOM 9470 C CA . ASP H 1 75 ? 24.477 -5.506 56.405 1.00 48.36 86 ASP H CA 1
ATOM 9471 C C . ASP H 1 75 ? 23.530 -6.148 55.412 1.00 46.27 86 ASP H C 1
ATOM 9472 O O . ASP H 1 75 ? 23.815 -6.235 54.201 1.00 40.24 86 ASP H O 1
ATOM 9477 N N . ASP H 1 76 ? 22.374 -6.570 55.889 1.00 43.63 87 ASP H N 1
ATOM 9478 C CA . ASP H 1 76 ? 21.442 -7.261 55.012 1.00 42.82 87 ASP H CA 1
ATOM 9479 C C . ASP H 1 76 ? 20.945 -6.444 53.852 1.00 41.95 87 ASP H C 1
ATOM 9480 O O . ASP H 1 76 ? 20.722 -6.975 52.753 1.00 39.07 87 ASP H O 1
ATOM 9485 N N . ASN H 1 77 ? 20.738 -5.159 54.086 1.00 40.77 88 ASN H N 1
ATOM 9486 C CA . ASN H 1 77 ? 20.302 -4.285 53.040 1.00 41.40 88 ASN H CA 1
ATOM 9487 C C . ASN H 1 77 ? 21.309 -4.199 51.871 1.00 37.08 88 ASN H C 1
ATOM 9488 O O . ASN H 1 77 ? 20.922 -4.152 50.679 1.00 33.75 88 ASN H O 1
ATOM 9493 N N . GLU H 1 78 ? 22.571 -4.089 52.233 1.00 33.81 89 GLU H N 1
ATOM 9494 C CA . GLU H 1 78 ? 23.675 -4.034 51.266 1.00 33.09 89 GLU H CA 1
ATOM 9495 C C . GLU H 1 78 ? 23.760 -5.306 50.476 1.00 33.29 89 GLU H C 1
ATOM 9496 O O . GLU H 1 78 ? 24.089 -5.279 49.301 1.00 30.11 89 GLU H O 1
ATOM 9502 N N . ILE H 1 79 ? 23.473 -6.431 51.130 1.00 33.74 90 ILE H N 1
ATOM 9503 C CA . ILE H 1 79 ? 23.537 -7.714 50.460 1.00 32.83 90 ILE H CA 1
ATOM 9504 C C . ILE H 1 79 ? 22.397 -7.868 49.492 1.00 32.37 90 ILE H C 1
ATOM 9505 O O . ILE H 1 79 ? 22.615 -8.320 48.372 1.00 31.00 90 ILE H O 1
ATOM 9510 N N . ILE H 1 80 ? 21.211 -7.445 49.868 1.00 33.17 91 ILE H N 1
ATOM 9511 C CA . ILE H 1 80 ? 20.090 -7.467 48.951 1.00 32.78 91 ILE H CA 1
ATOM 9512 C C . ILE H 1 80 ? 20.355 -6.583 47.756 1.00 31.56 91 ILE H C 1
ATOM 9513 O O . ILE H 1 80 ? 20.109 -6.959 46.607 1.00 27.69 91 ILE H O 1
ATOM 9518 N N . ASP H 1 81 ? 20.890 -5.403 48.001 1.00 29.21 92 ASP H N 1
ATOM 9519 C CA . ASP H 1 81 ? 21.299 -4.518 46.940 1.00 30.45 92 ASP H CA 1
ATOM 9520 C C . ASP H 1 81 ? 22.300 -5.160 45.983 1.00 29.15 92 ASP H C 1
ATOM 9521 O O . ASP H 1 81 ? 22.143 -5.096 44.754 1.00 28.18 92 ASP H O 1
ATOM 9526 N N . CYS H 1 82 ? 23.308 -5.817 46.504 1.00 27.41 93 CYS H N 1
ATOM 9527 C CA . CYS H 1 82 ? 24.219 -6.533 45.652 1.00 26.55 93 CYS H CA 1
ATOM 9528 C C . CYS H 1 82 ? 23.569 -7.611 44.786 1.00 25.44 93 CYS H C 1
ATOM 9529 O O . CYS H 1 82 ? 23.856 -7.730 43.597 1.00 24.07 93 CYS H O 1
ATOM 9532 N N . ILE H 1 83 ? 22.783 -8.461 45.412 1.00 24.81 94 ILE H N 1
ATOM 9533 C CA . ILE H 1 83 ? 22.146 -9.546 44.730 1.00 27.21 94 ILE H CA 1
ATOM 9534 C C . ILE H 1 83 ? 21.302 -9.003 43.577 1.00 26.70 94 ILE H C 1
ATOM 9535 O O . ILE H 1 83 ? 21.422 -9.503 42.452 1.00 28.40 94 ILE H O 1
ATOM 9540 N N . VAL H 1 84 ? 20.463 -8.009 43.857 1.00 24.30 95 VAL H N 1
ATOM 9541 C CA . VAL H 1 84 ? 19.603 -7.486 42.851 1.00 27.32 95 VAL H CA 1
ATOM 9542 C C . VAL H 1 84 ? 20.393 -6.835 41.705 1.00 27.05 95 VAL H C 1
ATOM 9543 O O . VAL H 1 84 ? 20.103 -7.065 40.523 1.00 26.27 95 VAL H O 1
ATOM 9547 N N . ASN H 1 85 ? 21.425 -6.089 42.048 1.00 26.17 96 ASN H N 1
ATOM 9548 C CA . ASN H 1 85 ? 22.333 -5.477 41.082 1.00 27.55 96 ASN H CA 1
ATOM 9549 C C . ASN H 1 85 ? 23.067 -6.502 40.221 1.00 26.46 96 ASN H C 1
ATOM 9550 O O . ASN H 1 85 ? 23.011 -6.415 38.986 1.00 27.01 96 ASN H O 1
ATOM 9555 N N . LYS H 1 86 ? 23.610 -7.551 40.820 1.00 23.93 97 LYS H N 1
ATOM 9556 C CA . LYS H 1 86 ? 24.374 -8.534 39.980 1.00 23.77 97 LYS H CA 1
ATOM 9557 C C . LYS H 1 86 ? 23.441 -9.341 39.073 1.00 24.20 97 LYS H C 1
ATOM 9558 O O . LYS H 1 86 ? 23.819 -9.719 37.943 1.00 24.97 97 LYS H O 1
ATOM 9564 N N . PHE H 1 87 ? 22.245 -9.620 39.521 1.00 25.58 98 PHE H N 1
ATOM 9565 C CA . PHE H 1 87 ? 21.280 -10.444 38.727 1.00 25.58 98 PHE H CA 1
ATOM 9566 C C . PHE H 1 87 ? 20.904 -9.803 37.385 1.00 28.47 98 PHE H C 1
ATOM 9567 O O . PHE H 1 87 ? 20.504 -10.483 36.442 1.00 28.91 98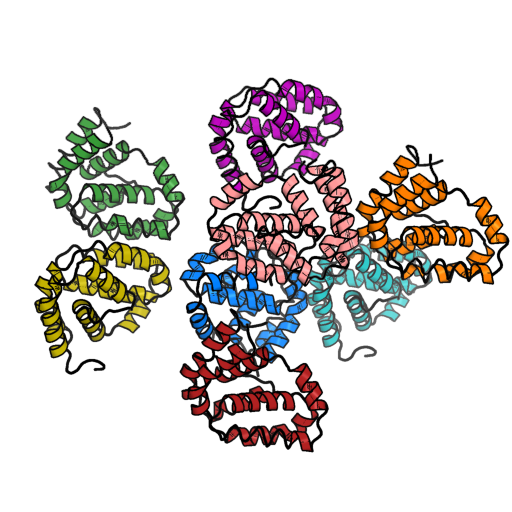 PHE H O 1
ATOM 9575 N N . MET H 1 88 ? 20.965 -8.498 37.294 1.00 26.88 99 MET H N 1
ATOM 9576 C CA . MET H 1 88 ? 20.701 -7.790 36.083 1.00 30.02 99 MET H CA 1
ATOM 9577 C C . MET H 1 88 ? 21.509 -8.399 34.934 1.00 27.96 99 MET H C 1
ATOM 9578 O O . MET H 1 88 ? 20.986 -8.569 33.827 1.00 25.99 99 MET H O 1
ATOM 9583 N N . SER H 1 89 ? 22.749 -8.779 35.220 1.00 25.40 100 SER H N 1
ATOM 9584 C CA . SER H 1 89 ? 23.646 -9.298 34.198 1.00 27.25 100 SER H CA 1
ATOM 9585 C C . SER H 1 89 ? 23.113 -10.522 33.534 1.00 24.76 100 SER H C 1
ATOM 9586 O O . SER H 1 89 ? 23.369 -10.775 32.351 1.00 27.25 100 SER H O 1
ATOM 9589 N N . PHE H 1 90 ? 22.385 -11.347 34.254 1.00 25.69 101 PHE H N 1
ATOM 9590 C CA . PHE H 1 90 ? 21.846 -12.597 33.631 1.00 26.62 101 PHE H CA 1
ATOM 9591 C C . PHE H 1 90 ? 20.855 -12.345 32.505 1.00 29.12 101 PHE H C 1
ATOM 9592 O O . PHE H 1 90 ? 20.579 -13.311 31.767 1.00 28.23 101 PHE H O 1
ATOM 9600 N N . TYR H 1 91 ? 20.303 -11.104 32.411 1.00 27.92 102 TYR H N 1
ATOM 9601 C CA . TYR H 1 91 ? 19.288 -10.748 31.449 1.00 30.30 102 TYR H CA 1
ATOM 9602 C C . TYR H 1 91 ? 19.882 -9.834 30.420 1.00 31.47 102 TYR H C 1
ATOM 9603 O O . TYR H 1 91 ? 19.143 -9.273 29.632 1.00 31.11 102 TYR H O 1
ATOM 9612 N N . LYS H 1 92 ? 21.209 -9.701 30.431 1.00 30.22 103 LYS H N 1
ATOM 9613 C CA . LYS H 1 92 ? 21.937 -8.950 29.382 1.00 31.02 103 LYS H CA 1
ATOM 9614 C C . LYS H 1 92 ? 22.941 -9.844 28.659 1.00 33.32 103 LYS H C 1
ATOM 9615 O O . LYS H 1 92 ? 23.009 -11.057 28.921 1.00 34.52 103 LYS H O 1
ATOM 9621 N N . ASP H 1 93 ? 23.644 -9.287 27.683 1.00 33.58 104 ASP H N 1
ATOM 9622 C CA . ASP H 1 93 ? 24.394 -10.076 26.704 1.00 38.61 104 ASP H CA 1
ATOM 9623 C C . ASP H 1 93 ? 25.913 -9.972 26.933 1.00 35.51 104 ASP H C 1
ATOM 9624 O O . ASP H 1 93 ? 26.709 -10.288 26.048 1.00 36.74 104 ASP H O 1
ATOM 9629 N N . ASN H 1 94 ? 26.330 -9.589 28.160 1.00 34.11 105 ASN H N 1
ATOM 9630 C CA . ASN H 1 94 ? 27.741 -9.396 28.499 1.00 33.54 105 ASN H CA 1
ATOM 9631 C C . ASN H 1 94 ? 28.196 -10.540 29.437 1.00 30.38 105 ASN H C 1
ATOM 9632 O O . ASN H 1 94 ? 27.748 -10.651 30.581 1.00 27.56 105 ASN H O 1
ATOM 9637 N N . LEU H 1 95 ? 28.962 -11.470 28.873 1.00 28.53 106 LEU H N 1
ATOM 9638 C CA . LEU H 1 95 ? 29.376 -12.634 29.631 1.00 29.44 106 LEU H CA 1
ATOM 9639 C C . LEU H 1 95 ? 30.300 -12.279 30.787 1.00 28.59 106 LEU H C 1
ATOM 9640 O O . LEU H 1 95 ? 30.233 -12.894 31.821 1.00 28.16 106 LEU H O 1
ATOM 9645 N N . GLU H 1 96 ? 31.163 -11.274 30.604 1.00 29.92 107 GLU H N 1
ATOM 9646 C CA . GLU H 1 96 ? 32.050 -10.865 31.705 1.00 31.70 107 GLU H CA 1
ATOM 9647 C C . GLU H 1 96 ? 31.286 -10.493 32.962 1.00 28.25 107 GLU H C 1
ATOM 9648 O O . GLU H 1 96 ? 31.611 -10.916 34.086 1.00 25.85 107 GLU H O 1
ATOM 9654 N N . ASN H 1 97 ? 30.218 -9.773 32.769 1.00 27.21 108 ASN H N 1
ATOM 9655 C CA . ASN H 1 97 ? 29.378 -9.372 33.894 1.00 27.15 108 ASN H CA 1
ATOM 9656 C C . ASN H 1 97 ? 28.628 -10.516 34.546 1.00 25.86 108 ASN H C 1
ATOM 9657 O O . ASN H 1 97 ? 28.371 -10.537 35.772 1.00 22.34 108 ASN H O 1
ATOM 9662 N N . ILE H 1 98 ? 28.246 -11.476 33.709 1.00 23.25 109 ILE H N 1
ATOM 9663 C CA . ILE H 1 98 ? 27.595 -12.700 34.227 1.00 24.31 109 ILE H CA 1
ATOM 9664 C C . ILE H 1 98 ? 28.569 -13.506 35.089 1.00 22.46 109 ILE H C 1
ATOM 9665 O O . ILE H 1 98 ? 28.181 -14.040 36.144 1.00 22.66 109 ILE H O 1
ATOM 9670 N N . VAL H 1 99 ? 29.835 -13.590 34.643 1.00 23.05 110 VAL H N 1
ATOM 9671 C CA . VAL H 1 99 ? 30.839 -14.377 35.379 1.00 22.74 110 VAL H CA 1
ATOM 9672 C C . VAL H 1 99 ? 31.109 -13.681 36.693 1.00 23.24 110 VAL H C 1
ATOM 9673 O O . VAL H 1 99 ? 31.136 -14.298 37.743 1.00 23.19 110 VAL H O 1
ATOM 9677 N N . ASP H 1 100 ? 31.197 -12.346 36.649 1.00 25.15 111 ASP H N 1
ATOM 9678 C CA . ASP H 1 100 ? 31.342 -11.568 37.894 1.00 25.17 111 ASP H CA 1
ATOM 9679 C C . ASP H 1 100 ? 30.187 -11.753 38.848 1.00 24.43 111 ASP H C 1
ATOM 9680 O O . ASP H 1 100 ? 30.342 -11.929 40.052 1.00 24.54 111 ASP H O 1
ATOM 9685 N N . ALA H 1 101 ? 28.969 -11.748 38.298 1.00 26.18 112 ALA H N 1
ATOM 9686 C CA . ALA H 1 101 ? 27.774 -12.019 39.125 1.00 24.93 112 ALA H CA 1
ATOM 9687 C C . ALA H 1 101 ? 27.822 -13.342 39.834 1.00 23.88 112 ALA H C 1
ATOM 9688 O O . ALA H 1 101 ? 27.574 -13.474 41.031 1.00 24.58 112 ALA H O 1
ATOM 9690 N N . ILE H 1 102 ? 28.159 -14.413 39.096 1.00 24.90 113 ILE H N 1
ATOM 9691 C CA . ILE H 1 102 ? 28.191 -15.728 39.689 1.00 22.77 113 ILE H CA 1
ATOM 9692 C C . ILE H 1 102 ? 29.225 -15.860 40.764 1.00 25.30 113 ILE H C 1
ATOM 9693 O O . ILE H 1 102 ? 29.012 -16.431 41.864 1.00 26.07 113 ILE H O 1
ATOM 9698 N N . ILE H 1 103 ? 30.417 -15.333 40.473 1.00 27.31 114 ILE H N 1
ATOM 9699 C CA . ILE H 1 103 ? 31.513 -15.378 41.459 1.00 27.31 114 ILE H CA 1
ATOM 9700 C C . ILE H 1 103 ? 31.137 -14.575 42.689 1.00 28.43 114 ILE H C 1
ATOM 9701 O O . ILE H 1 103 ? 31.458 -14.959 43.801 1.00 27.52 114 ILE H O 1
ATOM 9706 N N . THR H 1 104 ? 30.493 -13.437 42.489 1.00 26.47 115 THR H N 1
ATOM 9707 C CA . THR H 1 104 ? 30.085 -12.615 43.632 1.00 27.35 115 THR H CA 1
ATOM 9708 C C . THR H 1 104 ? 29.111 -13.405 44.555 1.00 26.76 115 THR H C 1
ATOM 9709 O O . THR H 1 104 ? 29.200 -13.339 45.774 1.00 32.35 115 THR H O 1
ATOM 9713 N N . LEU H 1 105 ? 28.219 -14.147 43.921 1.00 27.57 116 LEU H N 1
ATOM 9714 C CA . LEU H 1 105 ? 27.207 -14.909 44.667 1.00 28.71 116 LEU H CA 1
ATOM 9715 C C . LEU H 1 105 ? 27.870 -16.029 45.465 1.00 30.17 116 LEU H C 1
ATOM 9716 O O . LEU H 1 105 ? 27.539 -16.275 46.637 1.00 31.54 116 LEU H O 1
ATOM 9721 N N . LYS H 1 106 ? 28.915 -16.631 44.878 1.00 31.07 117 LYS H N 1
ATOM 9722 C CA . LYS H 1 106 ? 29.717 -17.566 45.612 1.00 30.07 117 LYS H CA 1
ATOM 9723 C C . LYS H 1 106 ? 30.354 -16.882 46.844 1.00 31.53 117 LYS H C 1
ATOM 9724 O O . LYS H 1 106 ? 30.394 -17.485 47.937 1.00 34.30 117 LYS H O 1
ATOM 9730 N N . TYR H 1 107 ? 30.929 -15.701 46.680 1.00 30.37 118 TYR H N 1
ATOM 9731 C CA . TYR H 1 107 ? 31.552 -15.046 47.867 1.00 33.66 118 TYR H CA 1
ATOM 9732 C C . TYR H 1 107 ? 30.505 -14.821 48.975 1.00 34.80 118 TYR H C 1
ATOM 9733 O O . TYR H 1 107 ? 30.802 -14.986 50.187 1.00 34.51 118 TYR H O 1
ATOM 9742 N N . ILE H 1 108 ? 29.261 -14.466 48.566 1.00 33.17 119 ILE H N 1
ATOM 9743 C CA . ILE H 1 108 ? 28.219 -14.178 49.520 1.00 32.66 119 ILE H CA 1
ATOM 9744 C C . ILE H 1 108 ? 27.823 -15.452 50.258 1.00 35.93 119 ILE H C 1
ATOM 9745 O O . ILE H 1 108 ? 27.650 -15.447 51.498 1.00 37.20 119 ILE H O 1
ATOM 9750 N N . MET H 1 109 ? 27.724 -16.550 49.532 1.00 35.19 120 MET H N 1
ATOM 9751 C CA . MET H 1 109 ? 27.431 -17.843 50.160 1.00 37.88 120 MET H CA 1
ATOM 9752 C C . MET H 1 109 ? 28.562 -18.435 51.045 1.00 41.26 120 MET H C 1
ATOM 9753 O O . MET H 1 109 ? 28.305 -19.381 51.788 1.00 42.51 120 MET H O 1
ATOM 9758 N N . ASN H 1 110 ? 29.787 -17.913 50.902 1.00 44.12 121 ASN H N 1
ATOM 9759 C CA . ASN H 1 110 ? 30.932 -18.285 51.752 1.00 48.38 121 ASN H CA 1
ATOM 9760 C C . ASN H 1 110 ? 30.739 -17.722 53.163 1.00 48.75 121 ASN H C 1
ATOM 9761 O O . ASN H 1 110 ? 31.484 -18.079 54.055 1.00 51.89 121 ASN H O 1
ATOM 9766 N N . ASN H 1 111 ? 29.738 -16.867 53.362 1.00 47.03 122 ASN H N 1
ATOM 9767 C CA . ASN H 1 111 ? 29.355 -16.325 54.689 1.00 45.35 122 ASN H CA 1
ATOM 9768 C C . ASN H 1 111 ? 28.174 -17.147 55.230 1.00 47.86 122 ASN H C 1
ATOM 9769 O O . ASN H 1 111 ? 27.062 -17.029 54.745 1.00 44.16 122 ASN H O 1
ATOM 9774 N N . PRO H 1 112 ? 28.372 -17.903 56.344 1.00 50.67 123 PRO H N 1
ATOM 9775 C CA . PRO H 1 112 ? 27.285 -18.785 56.838 1.00 52.04 123 PRO H CA 1
ATOM 9776 C C . PRO H 1 112 ? 25.949 -18.123 57.229 1.00 53.22 123 PRO H C 1
ATOM 9777 O O . PRO H 1 112 ? 24.868 -18.732 57.044 1.00 56.46 123 PRO H O 1
ATOM 9781 N N . ASP H 1 113 ? 25.997 -16.902 57.769 1.00 53.18 124 ASP H N 1
ATOM 9782 C CA . ASP H 1 113 ? 24.761 -16.163 58.046 1.00 55.78 124 ASP H CA 1
ATOM 9783 C C . ASP H 1 113 ? 24.008 -15.836 56.726 1.00 53.00 124 ASP H C 1
ATOM 9784 O O . ASP H 1 113 ? 22.790 -16.014 56.642 1.00 51.15 124 ASP H O 1
ATOM 9789 N N . PHE H 1 114 ? 24.722 -15.318 55.714 1.00 49.46 125 PHE H N 1
ATOM 9790 C CA . PHE H 1 114 ? 24.051 -14.924 54.451 1.00 44.98 125 PHE H CA 1
ATOM 9791 C C . PHE H 1 114 ? 23.596 -16.161 53.720 1.00 43.28 125 PHE H C 1
ATOM 9792 O O . PHE H 1 114 ? 22.600 -16.117 53.011 1.00 45.07 125 PHE H O 1
ATOM 9800 N N . LYS H 1 115 ? 24.309 -17.264 53.865 1.00 44.42 126 LYS H N 1
ATOM 9801 C CA . LYS H 1 115 ? 23.899 -18.486 53.163 1.00 47.07 126 LYS H CA 1
ATOM 9802 C C . LYS H 1 115 ? 22.591 -18.961 53.727 1.00 48.21 126 LYS H C 1
ATOM 9803 O O . LYS H 1 115 ? 21.691 -19.365 53.008 1.00 44.12 126 LYS H O 1
ATOM 9809 N N . THR H 1 116 ? 22.482 -18.932 55.053 1.00 51.37 127 THR H N 1
ATOM 9810 C CA . THR H 1 116 ? 21.237 -19.301 55.695 1.00 51.83 127 THR H CA 1
ATOM 9811 C C . THR H 1 116 ? 20.077 -18.427 55.254 1.00 49.03 127 THR H C 1
ATOM 9812 O O . THR H 1 116 ? 18.994 -18.937 54.949 1.00 50.38 127 THR H O 1
ATOM 9816 N N . THR H 1 117 ? 20.284 -17.121 55.233 1.00 45.45 128 THR H N 1
ATOM 9817 C CA . THR H 1 117 ? 19.211 -16.186 54.831 1.00 46.73 128 THR H CA 1
ATOM 9818 C C . THR H 1 117 ? 18.830 -16.232 53.337 1.00 42.26 128 THR H C 1
ATOM 9819 O O . THR H 1 117 ? 17.649 -16.208 53.000 1.00 41.29 128 THR H O 1
ATOM 9823 N N . TYR H 1 118 ? 19.826 -16.329 52.443 1.00 42.65 129 TYR H N 1
ATOM 9824 C CA . TYR H 1 118 ? 19.596 -16.090 50.992 1.00 38.89 129 TYR H CA 1
ATOM 9825 C C . TYR H 1 118 ? 19.753 -17.270 50.067 1.00 41.23 129 TYR H C 1
ATOM 9826 O O . TYR H 1 118 ? 19.465 -17.126 48.860 1.00 38.97 129 TYR H O 1
ATOM 9835 N N . ALA H 1 119 ? 20.203 -18.434 50.553 1.00 41.80 130 ALA H N 1
ATOM 9836 C CA . ALA H 1 119 ? 20.488 -19.522 49.613 1.00 42.38 130 ALA H CA 1
ATOM 9837 C C . ALA H 1 119 ? 19.255 -19.977 48.823 1.00 42.22 130 ALA H C 1
ATOM 9838 O O . ALA H 1 119 ? 19.348 -20.279 47.638 1.00 37.62 130 ALA H O 1
ATOM 9840 N N . GLU H 1 120 ? 18.123 -20.097 49.498 1.00 45.08 131 GLU H N 1
ATOM 9841 C CA . GLU H 1 120 ? 16.907 -20.596 48.845 1.00 44.67 131 GLU H CA 1
ATOM 9842 C C . GLU H 1 120 ? 16.456 -19.657 47.708 1.00 41.37 131 GLU H C 1
ATOM 9843 O O . GLU H 1 120 ? 16.108 -20.103 46.609 1.00 41.94 131 GLU H O 1
ATOM 9845 N N . VAL H 1 121 ? 16.446 -18.363 47.973 1.00 41.49 132 VAL H N 1
ATOM 9846 C CA . VAL H 1 121 ? 16.011 -17.429 46.933 1.00 41.87 132 VAL H CA 1
ATOM 9847 C C . VAL H 1 121 ? 17.004 -17.439 45.744 1.00 37.21 132 VAL H C 1
ATOM 9848 O O . VAL H 1 121 ? 16.548 -17.390 44.612 1.00 34.13 132 VAL H O 1
ATOM 9852 N N . LEU H 1 122 ? 18.305 -17.526 46.020 1.00 35.17 133 LEU H N 1
ATOM 9853 C CA . LEU H 1 122 ? 19.265 -17.571 44.918 1.00 37.71 133 LEU H CA 1
ATOM 9854 C C . LEU H 1 122 ? 19.068 -18.812 44.066 1.00 39.04 133 LEU H C 1
ATOM 9855 O O . LEU H 1 122 ? 19.070 -18.709 42.851 1.00 37.77 133 LEU H O 1
ATOM 9860 N N . GLY H 1 123 ? 18.820 -19.954 44.712 1.00 41.34 134 GLY H N 1
ATOM 9861 C CA . GLY H 1 123 ? 18.587 -21.175 43.977 1.00 42.77 134 GLY H CA 1
ATOM 9862 C C . GLY H 1 123 ? 17.359 -21.052 43.130 1.00 42.05 134 GLY H C 1
ATOM 9863 O O . GLY H 1 123 ? 17.375 -21.390 41.939 1.00 40.53 134 GLY H O 1
ATOM 9864 N N . SER H 1 124 ? 16.299 -20.500 43.719 1.00 42.49 135 SER H N 1
ATOM 9865 C CA . SER H 1 124 ? 15.069 -20.238 42.984 1.00 42.27 135 SER H CA 1
ATOM 9866 C C . SER H 1 124 ? 15.245 -19.346 41.762 1.00 40.12 135 SER H C 1
ATOM 9867 O O . SER H 1 124 ? 14.701 -19.621 40.688 1.00 43.43 135 SER H O 1
ATOM 9870 N N . ARG H 1 125 ? 15.919 -18.209 41.946 1.00 37.54 136 ARG H N 1
ATOM 9871 C CA . ARG H 1 125 ? 16.044 -17.235 40.868 1.00 36.43 136 ARG H CA 1
ATOM 9872 C C . ARG H 1 125 ? 17.070 -17.611 39.785 1.00 35.24 136 ARG H C 1
ATOM 9873 O O . ARG H 1 125 ? 16.869 -17.330 38.604 1.00 33.31 136 ARG H O 1
ATOM 9881 N N . ILE H 1 126 ? 18.150 -18.301 40.155 1.00 30.95 137 ILE H N 1
ATOM 9882 C CA . ILE H 1 126 ? 19.069 -18.788 39.107 1.00 32.68 137 ILE H CA 1
ATOM 9883 C C . ILE H 1 126 ? 18.350 -19.781 38.208 1.00 32.90 137 ILE H C 1
ATOM 9884 O O . ILE H 1 126 ? 18.620 -19.867 37.003 1.00 31.95 137 ILE H O 1
ATOM 9889 N N . ALA H 1 127 ? 17.408 -20.555 38.765 1.00 34.04 138 ALA H N 1
ATOM 9890 C CA . ALA H 1 127 ? 16.675 -21.515 37.925 1.00 37.58 138 ALA H CA 1
ATOM 9891 C C . ALA H 1 127 ? 15.945 -20.840 36.745 1.00 38.72 138 ALA H C 1
ATOM 9892 O O . ALA H 1 127 ? 15.609 -21.501 35.761 1.00 38.08 138 ALA H O 1
ATOM 9894 N N . ASP H 1 128 ? 15.642 -19.548 36.871 1.00 36.36 139 ASP H N 1
ATOM 9895 C CA . ASP H 1 128 ? 14.862 -18.851 35.843 1.00 38.71 139 ASP H CA 1
ATOM 9896 C C . ASP H 1 128 ? 15.706 -18.266 34.703 1.00 36.18 139 ASP H C 1
ATOM 9897 O O . ASP H 1 128 ? 15.143 -17.737 33.736 1.00 35.57 139 ASP H O 1
ATOM 9902 N N . ILE H 1 129 ? 17.029 -18.369 34.780 1.00 32.60 140 ILE H N 1
ATOM 9903 C CA . ILE H 1 129 ? 17.883 -17.745 33.744 1.00 32.06 140 ILE H CA 1
ATOM 9904 C C . ILE H 1 129 ? 18.070 -18.629 32.530 1.00 33.31 140 ILE H C 1
ATOM 9905 O O . ILE H 1 129 ? 17.733 -19.834 32.528 1.00 32.74 140 ILE H O 1
ATOM 9910 N N . ASP H 1 130 ? 18.572 -18.004 31.471 1.00 34.85 141 ASP H N 1
ATOM 9911 C CA . ASP H 1 130 ? 18.801 -18.689 30.266 1.00 38.65 141 ASP H CA 1
ATOM 9912 C C . ASP H 1 130 ? 19.994 -18.015 29.586 1.00 38.01 141 ASP H C 1
ATOM 9913 O O . ASP H 1 130 ? 19.847 -17.181 28.683 1.00 33.97 141 ASP H O 1
ATOM 9918 N N . ILE H 1 131 ? 21.186 -18.480 29.949 1.00 33.02 142 ILE H N 1
ATOM 9919 C CA . ILE H 1 131 ? 22.406 -17.857 29.467 1.00 31.63 142 ILE H CA 1
ATOM 9920 C C . ILE H 1 131 ? 23.266 -18.745 28.536 1.00 33.37 142 ILE H C 1
ATOM 9921 O O . ILE H 1 131 ? 24.413 -18.362 28.181 1.00 32.33 142 ILE H O 1
ATOM 9926 N N . LYS H 1 132 ? 22.750 -19.877 28.089 1.00 35.14 143 LYS H N 1
ATOM 9927 C CA . LYS H 1 132 ? 23.535 -20.704 27.145 1.00 37.10 143 LYS H CA 1
ATOM 9928 C C . LYS H 1 132 ? 24.132 -19.998 25.930 1.00 35.85 143 LYS H C 1
ATOM 9929 O O . LYS H 1 132 ? 25.298 -20.187 25.612 1.00 36.69 143 LYS H O 1
ATOM 9935 N N . GLN H 1 133 ? 23.314 -19.253 25.221 1.00 39.20 144 GLN H N 1
ATOM 9936 C CA . GLN H 1 133 ? 23.749 -18.572 24.021 1.00 41.14 144 GLN H CA 1
ATOM 9937 C C . GLN H 1 133 ? 24.765 -17.521 24.351 1.00 38.52 144 GLN H C 1
ATOM 9938 O O . GLN H 1 133 ? 25.713 -17.360 23.622 1.00 41.38 144 GLN H O 1
ATOM 9944 N N . VAL H 1 134 ? 24.566 -16.748 25.443 1.00 35.45 145 VAL H N 1
ATOM 9945 C CA . VAL H 1 134 ? 25.555 -15.738 25.821 1.00 33.44 145 VAL H CA 1
ATOM 9946 C C . VAL H 1 134 ? 26.896 -16.392 26.173 1.00 30.44 145 VAL H C 1
ATOM 9947 O O . VAL H 1 134 ? 27.973 -15.880 25.851 1.00 28.60 145 VAL H O 1
ATOM 9951 N N . ILE H 1 135 ? 26.857 -17.541 26.830 1.00 32.24 146 ILE H N 1
ATOM 9952 C CA . ILE H 1 135 ? 28.111 -18.286 27.066 1.00 29.88 146 ILE H CA 1
ATOM 9953 C C . ILE H 1 135 ? 28.789 -18.706 25.747 1.00 34.62 146 ILE H C 1
ATOM 9954 O O . ILE H 1 135 ? 29.968 -18.404 25.495 1.00 33.94 146 ILE H O 1
ATOM 9959 N N . ARG H 1 136 ? 28.042 -19.435 24.913 1.00 35.36 147 ARG H N 1
ATOM 9960 C CA . ARG H 1 136 ? 28.566 -20.002 23.667 1.00 38.42 147 ARG H CA 1
ATOM 9961 C C . ARG H 1 136 ? 29.137 -18.913 22.811 1.00 40.17 147 ARG H C 1
ATOM 9962 O O . ARG H 1 136 ? 30.235 -19.016 22.283 1.00 41.22 147 ARG H O 1
ATOM 9970 N N . GLU H 1 137 ? 28.410 -17.819 22.691 1.00 41.15 148 GLU H N 1
ATOM 9971 C CA . GLU H 1 137 ? 28.822 -16.762 21.775 1.00 43.45 148 GLU H CA 1
ATOM 9972 C C . GLU H 1 137 ? 30.054 -15.975 22.209 1.00 40.35 148 GLU H C 1
ATOM 9973 O O . GLU H 1 137 ? 30.703 -15.312 21.403 1.00 41.13 148 GLU H O 1
ATOM 9979 N N . ASN H 1 138 ? 30.349 -15.964 23.515 1.00 37.06 149 ASN H N 1
ATOM 9980 C CA . ASN H 1 138 ? 31.316 -14.996 24.062 1.00 35.66 149 ASN H CA 1
ATOM 9981 C C . ASN H 1 138 ? 32.482 -15.620 24.849 1.00 39.66 149 ASN H C 1
ATOM 9982 O O . ASN H 1 138 ? 33.396 -14.910 25.227 1.00 38.59 149 ASN H O 1
ATOM 9987 N N . ILE H 1 139 ? 32.425 -16.918 25.090 1.00 38.09 150 ILE H N 1
ATOM 9988 C CA . ILE H 1 139 ? 33.407 -17.503 26.004 1.00 36.90 150 ILE H CA 1
ATOM 9989 C C . ILE H 1 139 ? 34.829 -17.500 25.443 1.00 36.86 150 ILE H C 1
ATOM 9990 O O . ILE H 1 139 ? 35.757 -17.174 26.184 1.00 40.31 150 ILE H O 1
ATOM 9995 N N . LEU H 1 140 ? 34.985 -17.730 24.137 1.00 38.73 151 LEU H N 1
ATOM 9996 C CA . LEU H 1 140 ? 36.340 -17.669 23.520 1.00 39.38 151 LEU H CA 1
ATOM 9997 C C . LEU H 1 140 ? 36.944 -16.274 23.690 1.00 37.56 151 LEU H C 1
ATOM 9998 O O . LEU H 1 140 ? 38.038 -16.118 24.194 1.00 39.41 151 LEU H O 1
ATOM 10003 N N . GLN H 1 141 ? 36.173 -15.264 23.308 1.00 40.52 152 GLN H N 1
ATOM 10004 C CA . GLN H 1 141 ? 36.542 -13.870 23.458 1.00 40.09 152 GLN H CA 1
ATOM 10005 C C . GLN H 1 141 ? 36.915 -13.501 24.906 1.00 35.92 152 GLN H C 1
ATOM 10006 O O . GLN H 1 141 ? 37.944 -12.836 25.191 1.00 40.08 152 GLN H O 1
ATOM 10012 N N . LEU H 1 142 ? 36.040 -13.862 25.851 1.00 38.39 153 LEU H N 1
ATOM 10013 C CA . LEU H 1 142 ? 36.277 -13.584 27.277 1.00 36.34 153 LEU H CA 1
ATOM 10014 C C . LEU H 1 142 ? 37.559 -14.280 27.778 1.00 41.65 153 LEU H C 1
ATOM 10015 O O . LEU H 1 142 ? 38.264 -13.734 28.651 1.00 40.33 153 LEU H O 1
ATOM 10020 N N . SER H 1 143 ? 37.749 -15.535 27.361 1.00 36.83 154 SER H N 1
ATOM 10021 C CA . SER H 1 143 ? 39.005 -16.267 27.729 1.00 38.41 154 SER H CA 1
ATOM 10022 C C . SER H 1 143 ? 40.240 -15.477 27.282 1.00 39.61 154 SER H C 1
ATOM 10023 O O . SER H 1 143 ? 41.150 -15.242 28.095 1.00 37.86 154 SER H O 1
ATOM 10026 N N . ASN H 1 144 ? 40.227 -14.979 26.025 1.00 44.06 155 ASN H N 1
ATOM 10027 C CA . ASN H 1 144 ? 41.359 -14.134 25.555 1.00 47.14 155 ASN H CA 1
ATOM 10028 C C . ASN H 1 144 ? 41.478 -12.832 26.334 1.00 45.92 155 ASN H C 1
ATOM 10029 O O . ASN H 1 144 ? 42.565 -12.441 26.741 1.00 45.56 155 ASN H O 1
ATOM 10034 N N . ASP H 1 145 ? 40.348 -12.234 26.699 1.00 53.12 156 ASP H N 1
ATOM 10035 C CA . ASP H 1 145 ? 40.357 -11.000 27.473 1.00 51.21 156 ASP H CA 1
ATOM 10036 C C . ASP H 1 145 ? 40.947 -11.202 28.894 1.00 46.25 156 ASP H C 1
ATOM 10037 O O . ASP H 1 145 ? 41.668 -10.344 29.462 1.00 54.21 156 ASP H O 1
ATOM 10042 N N . ILE H 1 146 ? 40.523 -12.276 29.562 1.00 44.22 157 ILE H N 1
ATOM 10043 C CA . ILE H 1 146 ? 41.020 -12.596 30.928 1.00 44.30 157 ILE H CA 1
ATOM 10044 C C . ILE H 1 146 ? 42.540 -12.902 30.891 1.00 46.56 157 ILE H C 1
ATOM 10045 O O . ILE H 1 146 ? 43.261 -12.509 31.778 1.00 40.35 157 ILE H O 1
ATOM 10050 N N . ARG H 1 147 ? 42.994 -13.610 29.856 1.00 49.74 158 ARG H N 1
ATOM 10051 C CA . ARG H 1 147 ? 44.415 -13.887 29.718 1.00 52.38 158 ARG H CA 1
ATOM 10052 C C . ARG H 1 147 ? 45.232 -12.626 29.583 1.00 55.71 158 ARG H C 1
ATOM 10053 O O . ARG H 1 147 ? 46.221 -12.457 30.312 1.00 53.94 158 ARG H O 1
ATOM 10061 N N . GLU H 1 148 ? 44.756 -11.722 28.702 1.00 59.11 159 GLU H N 1
ATOM 10062 C CA . GLU H 1 148 ? 45.414 -10.408 28.470 1.00 60.29 159 GLU H CA 1
ATOM 10063 C C . GLU H 1 148 ? 45.431 -9.573 29.771 1.00 56.36 159 GLU H C 1
ATOM 10064 O O . GLU H 1 148 ? 46.452 -9.017 30.123 1.00 61.03 159 GLU H O 1
ATOM 10066 N N . ARG H 1 149 ? 44.331 -9.530 30.518 1.00 56.74 160 ARG H N 1
ATOM 10067 C CA . ARG H 1 149 ? 44.233 -8.699 31.740 1.00 60.79 160 ARG H CA 1
ATOM 10068 C C . ARG H 1 149 ? 44.961 -9.236 32.994 1.00 59.45 160 ARG H C 1
ATOM 10069 O O . ARG H 1 149 ? 45.659 -8.500 33.701 1.00 59.36 160 ARG H O 1
ATOM 10077 N N . TYR H 1 150 ? 44.873 -10.543 33.241 1.00 62.54 161 TYR H N 1
ATOM 10078 C CA . TYR H 1 150 ? 45.396 -11.115 34.491 1.00 61.52 161 TYR H CA 1
ATOM 10079 C C . TYR H 1 150 ? 46.690 -11.909 34.383 1.00 60.27 161 TYR H C 1
ATOM 10080 O O . TYR H 1 150 ? 47.234 -12.213 35.408 1.00 51.01 161 TYR H O 1
ATOM 10089 N N . LEU H 1 151 ? 47.176 -12.264 33.182 1.00 59.00 162 LEU H N 1
ATOM 10090 C CA . LEU H 1 151 ? 48.348 -13.166 33.086 1.00 60.74 162 LEU H CA 1
ATOM 10091 C C . LEU H 1 151 ? 49.534 -12.560 32.315 1.00 63.05 162 LEU H C 1
ATOM 10092 O O . LEU H 1 151 ? 49.336 -11.632 31.533 1.00 62.54 162 LEU H O 1
#

Secondary structure (DSSP, 8-state):
--S-SS-HHHHHHHHHHHHHHHGGGS-HHHHHHHHHHHHTT---TTSHHHHHHHHHHHHH--HHHHHHHHHT--HHHHHHHHHHHHGGGGSS-HHHHHHHHHHHHHHHTSHHHHHHHHHHHHHHHTT---HHHHHHHHHHHHHHHHHHH--/--S--S-HHHHHHHHHHHHHHHGGGS-HHHHHHHHHHHHTT---TTSHHHHHHHHHHHHH--HHHHHHHHHT--HHHHHHHHHHHHGGGGSS-HHHHHHHHHHHHHHHTSHHHHHHHHHHHHHHHTT---HHHHHHHHHHHHHHHHHHH--/--S-SS-HHHHHHHHHHHHHHHGGGS-HHHHHHHHHHHHTT---TTSHHHHHHHHHHHHH--HHHHHHHHHT--HHHHHHHHHHHHGGGGSS-HHHHHHHHHHHHHHHTSHHHHHHHHHHHHHHHTT---HHHHHHHHHHHHHHHHHHH-/--S--S-HHHHHHHHHHHHHHHGGGS-HHHHHHHHHHHHTT---TTSHHHHHHHHHHHHH--HHHHHHHHHT--HHHHHHHHHHHHGGGGSS-HHHHHHHHHHHHHHHTSHHHHHHHHHHHHHHHTT---HHHHHHHHHHHHHHHHHHH--/-TT-SS-HHHHHHHHHHHHHHHGGGS-HHHHHHHHHHHHTT---TTSHHHHHHHHHHHHH--HHHHHHHHHT--HHHHHHHHHHHHGGGGSS-HHHHHHHHHHHHHHHTSHHHHHHHHHHHHHHHTT---HHHHHHHHHHHHHHHHHHH--/-TT-SS-HHHHHHHHHHHHHHHGGGS-HHHHHHHHHHHHTT---TTSHHHHHHHHHHHHH--HHHHHHHHHT--HHHHHHHHHHHHGGGGSS-HHHHHHHHHHHHHHHTSHHHHHHHHHHHHHHHTT---HHHHHHHHHHHHHHHHHHH-/-TT-SS-HHHHHHHHHHHHHHHGGGS-HHHHHHHHHHHHTT---TTSHHHHHHHHHHHHH--HHHHHHHHHT--HHHHHHHHHHHHGGGGSS-HHHHHHHHHHHHHHHTSHHHHHHHHHHHHHHHTT---HHHHHHHHHHHHHHHHHHH-/-TT-SS-HHHHHHHHHHHHHHHGGGS-HHHHHHHHHHHHTT---TTSHHHHHHHHHHHHH--HHHHHHHHHT--HHHHHHHHHHHHGGGGSS-HHHHHHHHHHHHHHHTSHHHHHHHHHHHHHHHTT---HHHHHHHHHHHHHHHHHHH-

Sequence (1204 aa):
VLGYVSDMHTELASISSQLVIIAKIETIDDNDDILNKDIVNFIMCCRSNLDNPFISFLDTVYTIIDQQENYQTELINSLDDNEIIDDCCIVNKFMSSFYKDDNLENIVDAIITLKYIMNNPDFKTTYAEVLGSSRIADIDIKQVIRENILQLSNDIRERYLGVLGYVSDMHTELASISSQLVIAKIETIDNDILNKDIVNFIMCCRSNLDNPFISFLDTVYTIIDQQENYQTELINSLDDNEIIDDCCIVNNKFMSSFYKDDNLENIVDAIITLKYIMNNPDFKTTYAEVLGSSRIADIDIKQVIRENILQLSNDIRERYLGVLGYVSDMHTELASISSQLVIIAKIETIDDNDDILNKDIVNFIMCCRSNLDNPFISFLDTVYTIIDQQENYQTELINSLDDNEIIDDCCIVNKFMSSFYKDDNLENIVDAIITLKYIMNNPDFKTTYAEVLGSSRIADIDIKQVIRENILQLSNDIRERYLVLGYVSDMHTELASISSQLVIAKIETIDNDILNKKDIVNFIMCRSNLDNPFISFLDTVYTIIDQQENYQTELINSLDDNEIIDDCCIVNNKFMSSFYKDNLENIVDAIITLKYIMNNPDFKTTYAEVLGSRIADIDIKQVIRENILQLSSNDIRERYLGVLGYVSDMHTELASSISQLVIIAKIETIDNDILNKDIVNFIMCCRSNLDNPFISFLDTVYTIIDQENYQTELINSLDDNEIIDCIVNKFMSFYKDNLENIVDAIITLKYIMNNPDFKTTYAEVLGSRIADDIDIKQVIRENILQLSNDIRERYLGVLGYVSDMHTELASISSQLVIAKIETIDNDILNKDIVNFIMCRSNLDDNPFISFLDTVYTIIDQENYQTELINSLDDNEIIDCIVNKFMSFYKDNLENIVDAIITLKYIMNNPDFKTTYAEVLGSSRIADDIDIKQVIRENILQLSNDIRERYLVLGYVSDMHTELASISQLVIAKIETIDDNDILNKDIVNFIMCCRSNLDNPFISFLDTVYTIIDQENYQTELINSLDDNEIIDCIVNKFMSSFYKDDNLENIVDAIITLKYIMNNPDFKTTYAEVLGSRIADDIDIKQVIRENILQLSNDIRERYLVLGYVSDMHTELASISSQLVIAKIETIDDNDILNKDIVNFIMCCRSNLDNPFISFLDTVYTIIDQENYQTELINSLDDNEIIDCIVNKFMSFYKDNLENIVDAIITLKYIMNNPDFKTTYAEVLGSRIADIDIKQVIRENILQLSNDIRERYL

Foldseek 3Di:
DPDDPDDLLVVLQVLLVVCLVCLVVDDQLRVLLQLLCLLLVNHDVVNSVSVNLVSLLVLVPCLVVLLVVLVVDDPVVVVVLLVVLVCVLVDQAVVSVSVSSSNSSSQSVDVVSVVVCSVVSSVVSSPGDCSVSSNVPSNVVSVVSCVPRHD/DPDDPDDLLVVLQVLLVVCLVCLVVDDQLNVLVQLLCLLLVNHDVVNSVSVNLVSLLVLVPCLVVLLVVLVPDDPVVVVVLLVVLVCVLVDLAVVSVSVSSSNSSSQSVDVVSVVVCSVVSSVSSSPGDCSVSSNVCSNVVSVVSCVPRHD/DPDDPDDLLVVLQVLLVVCLVCVVVDDLLNVLVQLLCLLLVNHDVVNSVSVNLVSLLVLVPCLVVLLVVLVVDDPVVVVVLLVVLVCVLVDQAVVSVSVSSSNSSSQSVDVVSVVVPSVVSSVVSSPGDCSVSSNVPSNVVSVVSVVPRD/DPDDPDDLLVVLQVLLVVCLVCLVVDPQLRVLVQLLCLLLVNHDVVNSVSVNLVSLLVLVPCLVVLLVVLVVDDPVVVVVLLVVLVCVLVDLAVVSVSVSSSNSSSQSVDVVSVVVPSVVSSVSSSPGDCSVSSNVCSNVVSVVSCVPRHD/DPPDPDDLLVVLQVLLVVCLVPLVVDDQLNVLVQLLCLLLVNHDVVNSVSVNLVSLLVLVPCLVVLLVVLVVDDPVVVVVLLVVLLVVLVDQAVVSVSVSSSNSSSQSVDVVSVVVPSVVVSVSSSPGDCSVSSNVPSNVVSVVSCVPRHD/DPPDPDDLLVVLQVLLVVCLVCLVVDDQLNVLVQLLCLLLVNHDVVNSVSVNLVSLLVLVPCLVVLLVVLVVDDPVVVVVLLVVLLVVLVDQAVVSVSVSSSNSSSQSVDVVSVVVPSVVVSVSSSVGDCSVSSNVPSNVVSVVSVVPRD/DPPDPDDLLVVLQVLLVVCLVCLVVQDQLRVLVQLLCLLLVNHDVVNSVSVNLVSLLVLVPCLVVLLVVLVVDDPVVVVVLLVVLLVVLVDLDVVSVSVSSSNSSSQSVDVVSCVVPSVVSSVSSSPGDCSVSSNVCSNVVSVVSVVPRD/DPPDPDDLLVVLQVLLVVCLVCLVVQDQLNVLVQLLCLLLVNHDVVNSVSVNLVSLLVLVPCLVVLLVVLVVDDPVVVVVLLVVLVVVLVDLAVVSVSVSSSNSSSQSVDPVSCVVCSVVSSVVSSPGDCSVSSNVCSNVVSVVSVVPRD

B-factor: mean 37.75, std 11.44, range [18.41, 104.84]

GO terms:
  GO:0085034 symbiont-mediated suppression of host NF-kappaB cascade (P, IDA)
  GO:0140311 protein sequestering activity (F, IDA)
  GO:0030430 host cell cytoplasm (C, IC)
  GO:0042025 host cell nucleus (C, EXP)
  GO:0030430 host cell cytoplasm (C, EXP)

Solvent-accessible surface area: 58576 Å² total; per-residue (Å²): 154,176,64,72,156,63,76,42,54,67,34,0,37,64,16,2,83,75,1,4,53,95,1,26,104,20,88,46,101,92,0,3,55,14,0,25,44,0,1,11,77,139,44,64,104,128,7,10,0,0,20,0,0,36,2,0,22,60,21,10,95,34,80,123,28,2,48,117,5,1,87,82,13,82,75,78,66,0,14,54,4,2,2,62,25,1,9,12,6,30,87,120,70,4,47,56,0,0,6,0,0,4,2,0,17,9,0,8,48,21,25,79,17,72,101,69,4,24,74,5,3,20,57,23,1,64,71,5,107,0,30,41,15,0,17,64,45,0,41,106,5,2,79,50,2,66,142,83,32,42,110,155,174,64,72,155,63,76,40,54,68,35,0,35,64,16,0,78,92,1,10,74,24,1,69,114,26,58,41,85,89,0,2,132,15,0,26,47,0,1,10,74,139,46,62,102,131,7,14,0,0,20,0,0,38,1,1,23,62,21,37,112,82,78,126,134,43,49,118,70,10,88,88,39,81,76,116,79,0,82,96,37,17,76,103,58,14,94,11,5,130,137,119,71,3,88,75,0,6,62,0,0,7,21,0,18,16,2,8,49,22,104,111,17,71,120,85,23,23,150,75,2,19,56,102,1,56,98,5,108,1,28,68,17,0,3,22,49,0,59,110,6,1,67,48,12,66,147,183,90,45,112,152,172,64,69,154,64,76,41,70,65,32,0,39,62,15,2,101,75,2,62,70,94,2,105,106,20,82,39,103,104,0,2,115,15,0,15,27,0,1,9,76,134,44,63,102,130,7,10,0,0,20,0,0,36,1,1,22,61,21,37,113,83,79,126,133,44,49,118,71,9,89,88,37,82,76,70,81,0,11,55,36,1,0,62,59,1,9,13,6,28,81,121,69,4,90,74,0,5,62,0,0,5,21,0,18,16,1,8,50,24,104,110,19,71,118,67,6,23,145,5,2,19,53,18,0,57,70,6,105,0,28,89,15,0,91,124,46,0,73,106,6,2,79,55,10,65,148,180,90,84,92,6,19,36,4,28,78,42,54,20,5,0,35,22,4,0,94,62,1,60,78,24,1,107,114,26,81,40,88,97,0,2,136,15,0,26,46,0,1,10,85,131,24,62,21,102,7,15,0,0,18,0,0,14,1,1,23,62,21,31,117,67,77,127,143,34,49,118,70,9,89,88,38,82,76,105,80,0,82,74,38,17,73,110,64,13,93,15,6,131,138,117,65,3,89,71,0,6,64,0,0,6,21,0,15,16,1,8,56,24,105,111,18,70,118,86,24,24,151,74,2,19,55,102,1,56,98,5,108,1,27,108,24,0,69,119,50,0,77,110,6,1,66,49,11,67,146,183,79,46,111,98,72,39,25,5,21,73,20,51,23,6,0,28,18,3,2,112,62,1,65,70,91,0,97,97,26,83,39,104,99,0,2,50,15,0,26,46,0,2,10,89,139,45,62,59,115,8,10,0,0,16,0,0,38,2,1,24,53,21,32,118,69,79,128,143,34,53,126,70,10,97,89,44,83,74,115,83,0,84,96,26,18,102,81,54,24,102,12,5,133,121,128,69,3,87,76,0,6,62,0,0,5,18,0,16,15,0,9,58,22,107,113,16,75,121,85,21,24,151,74,2,19,57,126,1,62,87,3,108,1,35,102,13,0,81,110,45,0,82,108,7,2,79,49,10,66,148,180,79,48,113,120,170,72,39,160,56,74,19,68,73,40,0,29,60,16,2,45,82,0,2,11,69,0,62,77,25,83,40,105,71,0,3,52,14,0,26,45,0,2,10,89,137,45,62,103,129,8,10,1,0,18,0,0,39,2,1,25,54,21,32,118,69,77,127,144,36,53,125,71,10,95,90,44,84,72,114,83,0,83,98,26,17,102,81,53,23,102,12,5,143,121,128,67,3,94,76,0,6,61,0,0,5,17,0,18,14,0,8,56,24,103,111,17,71,120,83,20,24,150,74,3,21,58,126,1,57,87,3,108,1,33,103,14,0,38,85,45,0,29,106,7,2,78,51,10,65,149,80,101,84,122,172,73,38,156,59,76,21,66,68,38,0,37,66,16,3,102,75,1,44,70,100,1,104,107,24,80,38,103,102,0,2,51,14,0,28,43,0,2,9,90,138,45,61,102,129,7,9,0,0,19,0,0,37,2,3,22,53,26,35,116,70,78,125,141,32,46,118,70,9,88,89,46,82,69,39,83,0,3,39,26,0,2,48,52,0,35,15,6,52,116,119,71,5,57,72,0,6,62,0,0,6,18,0,13,17,1,8,52,21,87,91,16,71,39,40,0,24,142,6,1,20,46,27,0,58,77,3,106,0,32,136,19,0,110,102,37,0,58,105,11,2,89,59,12,65,85,141,103,84,124,172,72,37,156,57,75,20,66,67,37,0,36,63,16,2,67,74,0,10,68,98,0,103,104,24,84,46,102,92,0,3,52,14,0,25,44,0,2,10,77,138,45,62,102,129,7,8,0,0,19,0,0,38,1,3,23,55,27,35,102,42,80,130,38,6,52,57,2,1,97,80,13,81,71,47,62,0,6,38,4,1,1,36,12,0,32,12,6,48,117,116,64,4,37,58,0,6,20,0,0,6,3,0,18,10,0,8,47,22,104,111,18,71,119,45,1,24,77,10,1,20,53,27,1,65,78,2,107,0,33,134,24,0,46,45,37,0,9,51,11,2,58,59,9,66,85,124,86,84

Radius of gyration: 40.41 Å; Cα contacts (8 Å, |Δi|>4): 1212; chains: 8; bounding box: 97×72×117 Å

Organism: Vaccinia virus (strain Western Reserve) (NCBI:txid10254)

InterPro domains:
  IPR009473 Orthopoxvirus A49 [PF06489] (1-162)

Nearest PDB structures (foldseek):
  4d5t-assembly3_C  TM=1.006E+00  e=1.433E-19  Vaccinia virus Western Reserve
  4d5t-assembly7_G  TM=9.951E-01  e=2.572E-19  Vaccinia virus Western Reserve
  4d5r-assembly2_B  TM=9.989E-01  e=5.827E-18  Vaccinia virus Western Reserve
  4d5t-assembly3_C  TM=1.007E+00  e=3.560E-20  Vaccinia virus Western Reserve
  4d5t-assembly7_G  TM=9.951E-01  e=1.572E-19  Vaccinia virus Western Reserve